Protein AF-O86766-F1 (afdb_monomer)

Organism: Streptomyces coelicolor (strain ATCC BAA-471 / A3(2) / M145) (NCBI:txid100226)

Solvent-accessible surface area (backbone atoms only — not comparable to full-atom values): 41806 Å² total; per-residue (Å²): 135,56,72,67,58,55,52,50,52,51,50,53,52,49,47,52,50,29,45,72,78,37,48,55,58,25,28,70,74,50,45,44,62,56,50,49,52,50,44,68,75,42,40,66,64,46,28,51,77,51,67,50,43,45,73,60,51,73,66,56,49,50,50,21,64,75,66,77,43,76,79,64,71,59,46,49,51,43,80,76,44,79,44,78,53,72,49,23,39,39,36,32,32,35,50,49,93,94,59,57,69,62,59,54,48,75,26,22,68,54,49,18,62,69,68,69,41,62,36,44,43,61,44,75,78,49,95,58,30,36,38,39,29,31,12,69,49,76,50,60,82,67,48,73,84,72,82,81,70,84,88,49,89,66,48,28,73,39,28,39,27,65,59,56,45,78,38,63,53,38,42,86,85,41,40,21,31,37,43,35,17,27,88,82,18,28,45,70,41,43,51,48,34,46,54,60,47,48,60,88,46,89,56,42,30,34,40,34,21,58,71,75,25,72,81,56,50,89,50,43,93,68,37,76,43,74,20,40,38,63,67,53,35,34,56,51,41,52,50,50,56,51,50,42,53,54,44,48,51,50,40,57,71,63,36,71,86,49,100,86,57,59,78,91,73,53,36,76,34,44,82,64,41,56,79,93,72,37,71,73,31,34,41,37,37,31,58,46,50,49,71,50,48,59,61,93,48,76,68,44,44,57,49,23,51,51,40,44,52,40,53,36,49,43,53,74,57,13,60,40,50,33,36,29,42,39,44,20,21,60,57,52,47,70,89,57,32,73,58,49,51,58,37,53,75,46,30,76,31,27,34,28,17,27,39,90,48,67,60,39,31,37,66,59,22,55,93,51,30,65,67,53,22,54,54,20,58,68,44,62,86,91,52,60,28,42,25,37,33,58,47,99,84,45,50,68,48,48,33,19,38,50,92,67,72,96,43,63,99,80,69,51,54,68,60,51,52,53,50,49,53,51,51,52,55,28,47,78,67,74,52,61,50,57,78,68,70,13,56,44,22,43,40,62,48,44,55,55,44,61,73,70,50,94,58,60,65,57,56,44,53,52,52,51,49,43,39,58,74,52,47,37,76,77,50,14,80,41,32,42,62,74,66,43,45,65,58,52,43,51,51,38,50,54,34,69,70,32,91,90,38,52,37,66,54,34,34,50,46,48,48,53,54,43,51,49,41,42,52,35,28,76,71,50,35,26,86,62,45,43,71,73,37,91,91,34,74,81,47,67,59,85,82,75,79,77,77,58,64,52,74,65,55,56,50,37,30,33,67,54,31,60,79,85,53,26,61,59,46,41,45,14,38,61,42,31,38,53,68,37,34,52,51,37,34,30,62,92,30,54,38,79,89,80,33,34,35,42,43,66,33,16,48,43,72,46,97,89,39,66,18,36,29,62,29,75,92,69,47,65,42,67,24,66,42,50,65,85,50,52,64,51,48,61,61,43,43,68,78,41,63,55,46,79,45,76,30,17,40,70,39,86,89,34,66,74,45,74,45,39,24,56,42,57,39,97,82,79,50,61,58,51,66,70,56,44,47,63,74,43,47,46,54,9,33,23,75,47,68,76,43,68,67,58,43,97,86,71,47,61,75,91,58,74,79,72,34,72,66,32,32,28,43,27,27,53,47,54,42,37,60,75,64,52,53,64,64,57,54,21,49,47,58,53,53,95,50,55,64,55,48,48,75,64,44,53,90,62,47,68,83,55,66,65,60,53,51,52,52,50,50,65,71,66,56,71,85,125

Secondary structure (DSSP, 8-state):
--HHHHHHHHHHHHHHHHHHH-HHHHIIIIIHHHHHHHHHHHHHHHHHHTT--BPPPHHHHHHHHHTTPPPPPPBPPEEEEEEE-SSEEEEEEEPPTT--HHHHHHTHHHHHHHHT-SEEEEEEEETTEEEEEEESS-TTTT--PPPPPSPPTTEEEEEEETTSPEEEEETTTS-EEEEE--TTSSHHHHHHHHHHHHTTSS-EEEEE-TTTTTTTGGGGGG-SEEE-SHHHHHHHHHHHHHHHHHHHHHHHHH----TTS-GGGS--STTTS-TTTPPPPEEEEES-THHHH--SSHHHHHHHHHHHHHHHHHHHHHHHHTEEEEEEES--SGGG-HHHHHHHHH--EEEEE--SSHHHHHHHHTTT-HHHHHHHHT--TTSTTEEEEE-TTS-EEEEE-----SS-TT--HHHHHHHHHHHHHHHHTT----TTGGGSBHHHHHHHHHHHS---HHHHHHHHHHIIIIIHHHHTTSBGGG--HHHHHHHHHHHHS-TTS-HHHHHHHHHHHHHHHHHHHHTTS-SS-GGGSTT--PPP---PPP-PPPHHHHHHHHHHS-GGGHHHHHHHHHS---HHHHHT-BGGGEETTTTEEEE--EEEEETTEEEEEPSGGG--EEEE--HHHHTHHHHHHHHS--EEEEEEBSSTTSPEEEEEESS--TTTSS--HHHHIIIIIHHHHHHTTSSPPP-TTS-----STTSTHHHHHHHHHHHHHTT--HHHHHHHHT-SSHHHHHHHHGGGSPP-HHHHHHHHHHHH----

Foldseek 3Di:
DDPVVVVVVVVVVVLVVCCVPPVLVSCVPPVVVVLVVLCVVCVLVLCVVLVQWAADDPVQQVVCVVVVHPGDDTHHFDFPDWDDDSFFIKTKTQGDPPDDQVSVQVSFVSSCVSSVFDGWHWDDPDPRIIIIQTGRDQCQLAPDDDDDDPDDAQWFQQWAFRSRDTDIDRCLVFVEAEEEEAPLQASLQSVVSVLVRCQVHQAAEEEEACVQCPRCVLVVLSHPYYHNHLVSLLVVLVVVVVLLVVLVVLLVVLQPDDPPDPPVQGQQALVSDDPVSRDHAYEYEYAACLRLLDDDDPVSNVSSVSSLVSLLSCLVRVSRSRYGYYYYHLDQACVSDPSSLSSLVSRPKAKYGAHDDLRRLCSRQVVQEPVSSVVNPPHDPVSRQWMWTGDPVSDITIIGGRGDDSDDPVPPVVVSVVVVVVQSVCVVVLNDAPPVLQQQFLQNLLVVCLVPPPDQLQVSVVLVCLCVPQVCVQRRNPGNAPDALVSLQVSLVVQQPDPVHAQVNQLVSSVSSQVSQVVCCVVRSHVDRSCPDPPHDRGDHDDDAQDFDDPLLLVLLLVQFDLLCSLLSLCCQQLVDDNQLLLVQFPVQDDLPVQKGWSAWGWDARPNFIAIEGPPPNDIAITGHDPVSSVSQVVLCVVPPFQWDWAAYSDRPHDIDIGRHSRADPPPRGDDLVCCCFPGNQSSCCSSVNFPQQDPVRGTDDDPSSPSSSSSVNNLLVCQQVPHDLVVNCRSNVPPDSVVSCVRCVVSHDDCPVVVVVVVVVVPPPDD

Sequence (768 aa):
MTWLMVAVVVVVAAAGLLRWRRPAWYWLTFGALVATVRILVRYASVMEACGLTVPPSRWRLALARMTNRPAPESRPPRILRLRPTRTGLVLRLKLQPGQDAFDVAAATDRLRHSFGVYGVTSRELRSGVVEVRMTGYDVLQRVQMPAPAEPRPMRIPVALREDGAVHYRDYRAVPHGLTLGATESGKSVYQRNLVAGLAPHHVALVGIDCKQGVELFPLARRFSALADNPDTALDLLEALVGHMKDVYQLIRAEQRISVAVPDAEIAADIWDLREDLRAVPVVVLVDEVAELALFASKDEEKRRDRIITALVRLAQLGRAAGIYLEICGQRFGSELGKGITMLRAQLTGRTAHRVNDETSADMAFGDLSPDAVLAAIQLPTDTPGIAVTGDSTGGWARIRAPHTTKSFPDRQKRLAELWLIEIASDMSRGRYVDPRAARVTFKGYAVKWLETHGIDPASQVVVEQRLRLHAFRLIGSRPLDSFRPEHIRGLVSALENDPAVSGGYARNIYGDVRAVLSAAVDDGLLPRNPCSAKSVRPPAVEQRRVVPWLPEQVQAVRAALPQRYRPMVDMGAGCGLRQGEIVGLAEDAVDFASGIVRVLRQVKLIRGKAVFAPPKCNKERDVPLPPSVADALPAHMDAFKPVEITLPWRKPDGPKVSARLLFTNTASGLVWRSNFNVQEWKPALAAAGLISEAGADGKYESAREHGMHALRHFYASVLLDAGESIKAVSEYLGHADPGLTLRVYAHLMPSSQERTRSAIDQSLRFSG

InterPro domains:
  IPR002104 Integrase, catalytic domain [PF00589] (560-748)
  IPR002104 Integrase, catalytic domain [PS51898] (544-761)
  IPR002543 FtsK domain [PF01580] (140-333)
  IPR002543 FtsK domain [PS50901] (163-362)
  IPR010998 Integrase/recombinase, N-terminal [G3DSA:1.10.150.130] (436-546)
  IPR011010 DNA breaking-rejoining enzyme, catalytic core [SSF56349] (440-755)
  IPR013762 Integrase-like, catalytic domain superfamily [G3DSA:1.10.443.10] (549-763)
  IPR027417 P-loop containing nucleoside triphosphate hydrolase [G3DSA:3.40.50.300] (132-424)
  IPR027417 P-loop containing nucleoside triphosphate hydrolase [SSF52540] (146-369)
  IPR044068 Core-binding (CB) domain [PS51900] (440-521)
  IPR050206 FtsK/SpoIIIE/SftA cell division and DNA translocation [PTHR22683] (84-686)

Mean predicted aligned error: 17.8 Å

Structure (mmCIF, N/CA/C/O backbone):
data_AF-O86766-F1
#
_entry.id   AF-O86766-F1
#
loop_
_atom_site.group_PDB
_atom_site.id
_atom_site.type_symbol
_atom_site.label_atom_id
_atom_site.label_alt_id
_atom_site.label_comp_id
_atom_site.label_asym_id
_atom_site.label_entity_id
_atom_site.label_seq_id
_atom_site.pdbx_PDB_ins_code
_atom_site.Cartn_x
_atom_site.Cartn_y
_atom_site.Cartn_z
_atom_site.occupancy
_atom_site.B_iso_or_equiv
_atom_site.auth_seq_id
_atom_site.auth_comp_id
_atom_site.auth_asym_id
_atom_site.auth_atom_id
_atom_site.pdbx_PDB_model_num
ATOM 1 N N . MET A 1 1 ? -52.510 -37.406 30.180 1.00 54.97 1 MET A N 1
ATOM 2 C CA . MET A 1 1 ? -51.642 -36.208 30.150 1.00 54.97 1 MET A CA 1
ATOM 3 C C . MET A 1 1 ? -51.764 -35.606 28.757 1.00 54.97 1 MET A C 1
ATOM 5 O O . MET A 1 1 ? -51.400 -36.264 27.794 1.00 54.97 1 MET A O 1
ATOM 9 N N . THR A 1 2 ? -52.452 -34.474 28.622 1.00 81.12 2 THR A N 1
ATOM 10 C CA . THR A 1 2 ? -52.885 -33.919 27.326 1.00 81.12 2 THR A CA 1
ATOM 11 C C . THR A 1 2 ? -51.692 -33.445 26.489 1.00 81.12 2 THR A C 1
ATOM 13 O O . THR A 1 2 ? -50.685 -33.006 27.042 1.00 81.12 2 THR A O 1
ATOM 16 N N . TRP A 1 3 ? -51.802 -33.486 25.155 1.00 79.44 3 TRP A N 1
ATOM 17 C CA . TRP A 1 3 ? -50.792 -32.964 24.214 1.00 79.44 3 TRP A CA 1
ATOM 18 C C . TRP A 1 3 ? -50.313 -31.543 24.561 1.00 79.44 3 TRP A C 1
ATOM 20 O O . TRP A 1 3 ? -49.147 -31.208 24.370 1.00 79.44 3 TRP A O 1
ATOM 30 N N . LEU A 1 4 ? -51.196 -30.740 25.161 1.00 82.56 4 LEU A N 1
ATOM 31 C CA . LEU A 1 4 ? -50.900 -29.405 25.674 1.00 82.56 4 LEU A CA 1
ATOM 32 C C . LEU A 1 4 ? -49.854 -29.416 26.805 1.00 82.56 4 LEU A C 1
ATOM 34 O O . LEU A 1 4 ? -48.941 -28.599 26.812 1.00 82.56 4 LEU A O 1
ATOM 38 N N . MET A 1 5 ? -49.949 -30.366 27.739 1.00 85.06 5 MET A N 1
ATOM 39 C CA . MET A 1 5 ? -49.006 -30.508 28.853 1.00 85.06 5 MET A CA 1
ATOM 40 C C . MET A 1 5 ? -47.617 -30.926 28.356 1.00 85.06 5 MET A C 1
ATOM 42 O O . MET A 1 5 ? -46.612 -30.383 28.807 1.00 85.06 5 MET A O 1
ATOM 46 N N . VAL A 1 6 ? -47.563 -31.836 27.377 1.00 85.88 6 VAL A N 1
ATOM 47 C CA . VAL A 1 6 ? -46.305 -32.254 26.736 1.00 85.88 6 VAL A CA 1
ATOM 48 C C . VAL A 1 6 ? -45.663 -31.078 25.995 1.00 85.88 6 VAL A C 1
ATOM 50 O O . VAL A 1 6 ? -44.475 -30.821 26.175 1.00 85.88 6 VAL A O 1
ATOM 53 N N . ALA A 1 7 ? -46.445 -30.305 25.234 1.00 84.69 7 ALA A N 1
ATOM 54 C CA . ALA A 1 7 ? -45.956 -29.112 24.544 1.00 84.69 7 ALA A CA 1
ATOM 55 C C . ALA A 1 7 ? -45.400 -28.058 25.519 1.00 84.69 7 ALA A C 1
ATOM 57 O O . ALA A 1 7 ? -44.323 -27.511 25.283 1.00 84.69 7 ALA A O 1
ATOM 58 N N . VAL A 1 8 ? -46.081 -27.814 26.645 1.00 88.19 8 VAL A N 1
ATOM 59 C CA . VAL A 1 8 ? -45.606 -26.892 27.691 1.00 88.19 8 VAL A CA 1
ATOM 60 C C . VAL A 1 8 ? -44.287 -27.375 28.295 1.00 88.19 8 VAL A C 1
ATOM 62 O O . VAL A 1 8 ? -43.356 -26.582 28.415 1.00 88.19 8 VAL A O 1
ATOM 65 N N . VAL A 1 9 ? -44.162 -28.666 28.618 1.00 89.88 9 VAL A N 1
ATOM 66 C CA . VAL A 1 9 ? -42.913 -29.234 29.153 1.00 89.88 9 VAL A CA 1
ATOM 67 C C . VAL A 1 9 ? -41.766 -29.090 28.151 1.00 89.88 9 VAL A C 1
ATOM 69 O O . VAL A 1 9 ? -40.676 -28.672 28.538 1.00 89.88 9 VAL A O 1
ATOM 72 N N . VAL A 1 10 ? -42.006 -29.353 26.862 1.00 88.88 10 VAL A N 1
ATOM 73 C CA . VAL A 1 10 ? -40.995 -29.186 25.805 1.00 88.88 10 VAL A CA 1
ATOM 74 C C . VAL A 1 10 ? -40.568 -27.724 25.670 1.00 88.88 10 VAL A C 1
ATOM 76 O O . VAL A 1 10 ? -39.372 -27.452 25.598 1.00 88.88 10 VAL A O 1
ATOM 79 N N . VAL A 1 11 ? -41.506 -26.771 25.691 1.00 88.62 11 VAL A N 1
ATOM 80 C CA . VAL A 1 11 ? -41.188 -25.333 25.627 1.00 88.62 11 VAL A CA 1
ATOM 81 C C . VAL A 1 11 ? -40.399 -24.885 26.857 1.00 88.62 11 VAL A C 1
ATOM 83 O O . VAL A 1 11 ? -39.414 -24.165 26.710 1.00 88.62 11 VAL A O 1
ATOM 86 N N . VAL A 1 12 ? -40.772 -25.330 28.061 1.00 88.56 12 VAL A N 1
ATOM 87 C CA . VAL A 1 12 ? -40.053 -25.000 29.303 1.00 88.56 12 VAL A CA 1
ATOM 88 C C . VAL A 1 12 ? -38.646 -25.604 29.299 1.00 88.56 12 VAL A C 1
ATOM 90 O O . VAL A 1 12 ? -37.682 -24.906 29.620 1.00 88.56 12 VAL A O 1
ATOM 93 N N . ALA A 1 13 ? -38.499 -26.862 28.875 1.00 87.31 13 ALA A N 1
ATOM 94 C CA . ALA A 1 13 ? -37.202 -27.518 28.740 1.00 87.31 13 ALA A CA 1
ATOM 95 C C . ALA A 1 13 ? -36.323 -26.822 27.687 1.00 87.31 13 ALA A C 1
ATOM 97 O O . ALA A 1 13 ? -35.151 -26.539 27.946 1.00 87.31 13 ALA A O 1
ATOM 98 N N . ALA A 1 14 ? -36.892 -26.471 26.529 1.00 87.00 14 ALA A N 1
ATOM 99 C CA . ALA A 1 14 ? -36.204 -25.723 25.482 1.00 87.00 14 ALA A CA 1
ATOM 100 C C . ALA A 1 14 ? -35.779 -24.332 25.971 1.00 87.00 14 ALA A C 1
ATOM 102 O O . ALA A 1 14 ? -34.632 -23.939 25.761 1.00 87.00 14 ALA A O 1
ATOM 103 N N . ALA A 1 15 ? -36.655 -23.608 26.674 1.00 87.31 15 ALA A N 1
ATOM 104 C CA . ALA A 1 15 ? -36.352 -22.308 27.265 1.00 87.31 15 ALA A CA 1
ATOM 105 C C . ALA A 1 15 ? -35.236 -22.406 28.320 1.00 87.31 15 ALA A C 1
ATOM 107 O O . ALA A 1 15 ? -34.328 -21.574 28.321 1.00 87.31 15 ALA A O 1
ATOM 108 N N . GLY A 1 16 ? -35.245 -23.442 29.166 1.00 86.62 16 GLY A N 1
ATOM 109 C CA . GLY A 1 16 ? -34.175 -23.723 30.127 1.00 86.62 16 GLY A CA 1
ATOM 110 C C . GLY A 1 16 ? -32.833 -24.013 29.449 1.00 86.62 16 GLY A C 1
ATOM 111 O O . GLY A 1 16 ? -31.812 -23.418 29.801 1.00 86.62 16 GLY A O 1
ATOM 112 N N . LEU A 1 17 ? -32.838 -24.851 28.408 1.00 88.00 17 LEU A N 1
ATOM 113 C CA . LEU A 1 17 ? -31.644 -25.166 27.621 1.00 88.00 17 LEU A CA 1
ATOM 114 C C . LEU A 1 17 ? -31.097 -23.930 26.883 1.00 88.00 17 LEU A C 1
ATOM 116 O O . LEU A 1 17 ? -29.886 -23.687 26.885 1.00 88.00 17 LEU A O 1
ATOM 120 N N . LEU A 1 18 ? -31.981 -23.122 26.288 1.00 86.94 18 LEU A N 1
ATOM 121 C CA . LEU A 1 18 ? -31.652 -21.842 25.653 1.00 86.94 18 LEU A CA 1
ATOM 122 C C . LEU A 1 18 ? -31.049 -20.868 26.665 1.00 86.94 18 LEU A C 1
ATOM 124 O O . LEU A 1 18 ? -30.029 -20.250 26.367 1.00 86.94 18 LEU A O 1
ATOM 128 N N . ARG A 1 19 ? -31.619 -20.766 27.870 1.00 86.06 19 ARG A N 1
ATOM 129 C CA . ARG A 1 19 ? -31.110 -19.893 28.935 1.00 86.06 19 ARG A CA 1
ATOM 130 C C . ARG A 1 19 ? -29.691 -20.268 29.352 1.00 86.06 19 ARG A C 1
ATOM 132 O O . ARG A 1 19 ? -28.886 -19.372 29.579 1.00 86.06 19 ARG A O 1
ATOM 139 N N . TRP A 1 20 ? -29.373 -21.562 29.403 1.00 82.19 20 TRP A N 1
ATOM 140 C CA . TRP A 1 20 ? -28.043 -22.045 29.778 1.00 82.19 20 TRP A CA 1
ATOM 141 C C . TRP A 1 20 ? -27.010 -21.919 28.647 1.00 82.19 20 TRP A C 1
ATOM 143 O O . TRP A 1 20 ? -25.905 -21.429 28.867 1.00 82.19 20 TRP A O 1
ATOM 153 N N . ARG A 1 21 ? -27.347 -22.322 27.411 1.00 85.12 21 ARG A N 1
ATOM 154 C CA . ARG A 1 21 ? -26.377 -22.344 26.294 1.00 85.12 21 ARG A CA 1
ATOM 155 C C . ARG A 1 21 ? -26.301 -21.048 25.487 1.00 85.12 21 ARG A C 1
ATOM 157 O O . ARG A 1 21 ? -25.241 -20.735 24.934 1.00 85.12 21 ARG A O 1
ATOM 164 N N . ARG A 1 22 ? -27.414 -20.324 25.348 1.00 85.94 22 ARG A N 1
ATOM 165 C CA . ARG A 1 22 ? -27.566 -19.136 24.488 1.00 85.94 22 ARG A CA 1
ATOM 166 C C . ARG A 1 22 ? -28.442 -18.063 25.178 1.00 85.94 22 ARG A C 1
ATOM 168 O O . ARG A 1 22 ? -29.536 -17.773 24.690 1.00 85.94 22 ARG A O 1
ATOM 175 N N . PRO A 1 23 ? -27.954 -17.409 26.253 1.00 85.69 23 PRO A N 1
ATOM 176 C CA . PRO A 1 23 ? -28.742 -16.468 27.062 1.00 85.69 23 PRO A CA 1
ATOM 177 C C . PRO A 1 23 ? -29.405 -15.339 26.258 1.00 85.69 23 PRO A C 1
ATOM 179 O O . PRO A 1 23 ? -30.562 -15.008 26.495 1.00 85.69 23 PRO A O 1
ATOM 182 N N . ALA A 1 24 ? -28.710 -14.808 25.245 1.00 85.62 24 ALA A N 1
ATOM 183 C CA . ALA A 1 24 ? -29.240 -13.781 24.343 1.00 85.62 24 ALA A CA 1
ATOM 184 C C . ALA A 1 24 ? -30.475 -14.250 23.549 1.00 85.62 24 ALA A C 1
ATOM 186 O O . ALA A 1 24 ? -31.426 -13.497 23.357 1.00 85.62 24 ALA A O 1
ATOM 187 N N . TRP A 1 25 ? -30.477 -15.510 23.103 1.00 87.31 25 TRP A N 1
ATOM 188 C CA . TRP A 1 25 ? -31.595 -16.088 22.354 1.00 87.31 25 TRP A CA 1
ATOM 189 C C . TRP A 1 25 ? -32.782 -16.348 23.272 1.00 87.31 25 TRP A C 1
ATOM 191 O O . TRP A 1 25 ? -33.904 -16.002 22.915 1.00 87.31 25 TRP A O 1
ATOM 201 N N . TYR A 1 26 ? -32.537 -16.874 24.476 1.00 90.38 26 TYR A N 1
ATOM 202 C CA . TYR A 1 26 ? -33.560 -16.974 25.521 1.00 90.38 26 TYR A CA 1
ATOM 203 C C . TYR A 1 26 ? -34.174 -15.608 25.846 1.00 90.38 26 TYR A C 1
ATOM 205 O O . TYR A 1 26 ? -35.392 -15.479 25.962 1.00 90.38 26 TYR A O 1
ATOM 213 N N . TRP A 1 27 ? -33.341 -14.573 25.969 1.00 90.56 27 TRP A N 1
ATOM 214 C CA . TRP A 1 27 ? -33.809 -13.225 26.262 1.00 90.56 27 TRP A CA 1
ATOM 215 C C . TRP A 1 27 ? -34.742 -12.695 25.172 1.00 90.56 27 TRP A C 1
ATOM 217 O O . TRP A 1 27 ? -35.830 -12.224 25.482 1.00 90.56 27 TRP A O 1
ATOM 227 N N . LEU A 1 28 ? -34.361 -12.826 23.901 1.00 88.25 28 LEU A N 1
ATOM 228 C CA . LEU A 1 28 ? -35.178 -12.359 22.778 1.00 88.25 28 LEU A CA 1
ATOM 229 C C . LEU A 1 28 ? -36.479 -13.148 22.588 1.00 88.25 28 LEU A C 1
ATOM 231 O O . LEU A 1 28 ? -37.459 -12.579 22.119 1.00 88.25 28 LEU A O 1
ATOM 235 N N . THR A 1 29 ? -36.486 -14.435 22.934 1.00 88.69 29 THR A N 1
ATOM 236 C CA . THR A 1 29 ? -37.640 -15.326 22.723 1.00 88.69 29 THR A CA 1
ATOM 237 C C . THR A 1 29 ? -38.626 -15.313 23.889 1.00 88.69 29 THR A C 1
ATOM 239 O O . THR A 1 29 ? -39.831 -15.291 23.663 1.00 88.69 29 THR A O 1
ATOM 242 N N . PHE A 1 30 ? -38.134 -15.279 25.130 1.00 89.75 30 PHE A N 1
ATOM 243 C CA . PHE A 1 30 ? -38.965 -15.373 26.335 1.00 89.75 30 PHE A CA 1
ATOM 244 C C . PHE A 1 30 ? -38.662 -14.262 27.348 1.00 89.75 30 PHE A C 1
ATOM 246 O O . PHE A 1 30 ? -39.574 -13.628 27.881 1.00 89.75 30 PHE A O 1
ATOM 253 N N . GLY A 1 31 ? -37.378 -14.011 27.624 1.00 89.56 31 GLY A N 1
ATOM 254 C CA . GLY A 1 31 ? -36.950 -13.178 28.751 1.00 89.56 31 GLY A CA 1
ATOM 255 C C . GLY A 1 31 ? -37.434 -11.728 28.689 1.00 89.56 31 GLY A C 1
ATOM 256 O O . GLY A 1 31 ? -37.945 -11.219 29.683 1.00 89.56 31 GLY A O 1
ATOM 257 N N . ALA A 1 32 ? -37.339 -11.081 27.527 1.00 91.94 32 ALA A N 1
ATOM 258 C CA . ALA A 1 32 ? -37.727 -9.687 27.338 1.00 91.94 32 ALA A CA 1
ATOM 259 C C . ALA A 1 32 ? -39.231 -9.470 27.557 1.00 91.94 32 ALA A C 1
ATOM 261 O O . ALA A 1 32 ? -39.619 -8.491 28.197 1.00 91.94 32 ALA A O 1
ATOM 262 N N . LEU A 1 33 ? -40.072 -10.393 27.074 1.00 92.31 33 LEU A N 1
ATOM 263 C CA . LEU A 1 33 ? -41.522 -10.339 27.267 1.00 92.31 33 LEU A CA 1
ATOM 264 C C . LEU A 1 33 ? -41.874 -10.504 28.749 1.00 92.31 33 LEU A C 1
ATOM 266 O O . LEU A 1 33 ? -42.562 -9.658 29.319 1.00 92.31 33 LEU A O 1
ATOM 270 N N . VAL A 1 34 ? -41.337 -11.547 29.391 1.00 91.12 34 VAL A N 1
ATOM 271 C CA . VAL A 1 34 ? -41.574 -11.832 30.815 1.00 91.12 34 VAL A CA 1
ATOM 272 C C . VAL A 1 34 ? -41.110 -10.673 31.697 1.00 91.12 34 VAL A C 1
ATOM 274 O O . VAL A 1 34 ? -41.832 -10.259 32.603 1.00 91.12 34 VAL A O 1
ATOM 277 N N . ALA A 1 35 ? -39.923 -10.123 31.436 1.00 92.19 35 ALA A N 1
ATOM 278 C CA . ALA A 1 35 ? -39.390 -8.997 32.193 1.00 92.19 35 ALA A CA 1
ATOM 279 C C . ALA A 1 35 ? -40.211 -7.717 31.974 1.00 92.19 35 ALA A C 1
ATOM 281 O O . ALA A 1 35 ? -40.493 -7.013 32.939 1.00 92.19 35 ALA A O 1
ATOM 282 N N . THR A 1 36 ? -40.661 -7.448 30.744 1.00 93.69 36 THR A N 1
ATOM 283 C CA . THR A 1 36 ? -41.520 -6.292 30.433 1.00 93.69 36 THR A CA 1
ATOM 284 C C . THR A 1 36 ? -42.837 -6.363 31.196 1.00 93.69 36 THR A C 1
ATOM 286 O O . THR A 1 36 ? -43.194 -5.408 31.883 1.00 93.69 36 THR A O 1
ATOM 289 N N . VAL A 1 37 ? -43.532 -7.504 31.131 1.00 93.06 37 VAL A N 1
ATOM 290 C CA . VAL A 1 37 ? -44.790 -7.712 31.862 1.00 93.06 37 VAL A CA 1
ATOM 291 C C . VAL A 1 37 ? -44.558 -7.565 33.364 1.00 93.06 37 VAL A C 1
ATOM 293 O O . VAL A 1 37 ? -45.289 -6.838 34.030 1.00 93.06 37 VAL A O 1
ATOM 296 N N . ARG A 1 38 ? -43.498 -8.181 33.900 1.00 93.69 38 ARG A N 1
ATOM 297 C CA . ARG A 1 38 ? -43.159 -8.087 35.325 1.00 93.69 38 ARG A CA 1
ATOM 298 C C . ARG A 1 38 ? -42.912 -6.648 35.771 1.00 93.69 38 ARG A C 1
ATOM 300 O O . ARG A 1 38 ? -43.419 -6.259 36.818 1.00 93.69 38 ARG A O 1
ATOM 307 N N . ILE A 1 39 ? -42.149 -5.875 34.997 1.00 92.56 39 ILE A N 1
ATOM 308 C CA . ILE A 1 39 ? -41.860 -4.471 35.305 1.00 92.56 39 ILE A CA 1
ATOM 309 C C . ILE A 1 39 ? -43.143 -3.654 35.275 1.00 92.56 39 ILE A C 1
ATOM 311 O O . ILE A 1 39 ? -43.385 -2.927 36.224 1.00 92.56 39 ILE A O 1
ATOM 315 N N . LEU A 1 40 ? -43.981 -3.798 34.245 1.00 93.00 40 LEU A N 1
ATOM 316 C CA . LEU A 1 40 ? -45.228 -3.036 34.135 1.00 93.00 40 LEU A CA 1
ATOM 317 C C . LEU A 1 40 ? -46.209 -3.359 35.270 1.00 93.00 40 LEU A C 1
ATOM 319 O O . LEU A 1 40 ? -46.788 -2.442 35.843 1.00 93.00 40 LEU A O 1
ATOM 323 N N . VAL A 1 41 ? -46.350 -4.637 35.633 1.00 93.31 41 VAL A N 1
ATOM 324 C CA . VAL A 1 41 ? -47.253 -5.080 36.708 1.00 93.31 41 VAL A CA 1
ATOM 325 C C . VAL A 1 41 ? -46.752 -4.644 38.087 1.00 93.31 41 VAL A C 1
ATOM 327 O O . VAL A 1 41 ? -47.546 -4.227 38.921 1.00 93.31 41 VAL A O 1
ATOM 330 N N . ARG A 1 42 ? -45.440 -4.722 38.342 1.00 93.19 42 ARG A N 1
ATOM 331 C CA . ARG A 1 42 ? -44.846 -4.423 39.659 1.00 93.19 42 ARG A CA 1
ATOM 332 C C . ARG A 1 42 ? -44.302 -3.000 39.782 1.00 93.19 42 ARG A C 1
ATOM 334 O O . ARG A 1 42 ? -43.648 -2.688 40.771 1.00 93.19 42 ARG A O 1
ATOM 341 N N . TYR A 1 43 ? -44.518 -2.142 38.787 1.00 94.06 43 TYR A N 1
ATOM 342 C CA . TYR A 1 43 ? -43.825 -0.857 38.697 1.00 94.06 43 TYR A CA 1
ATOM 343 C C . TYR A 1 43 ? -44.054 0.023 39.930 1.00 94.06 43 TYR A C 1
ATOM 345 O O . TYR A 1 43 ? -43.092 0.441 40.567 1.00 94.06 43 TYR A O 1
ATOM 353 N N . ALA A 1 44 ? -45.318 0.270 40.287 1.00 90.44 44 ALA A N 1
ATOM 354 C CA . ALA A 1 44 ? -45.669 1.149 41.401 1.00 90.44 44 ALA A CA 1
ATOM 355 C C . ALA A 1 44 ? -45.120 0.623 42.737 1.00 90.44 44 ALA A C 1
ATOM 357 O O . ALA A 1 44 ? -44.420 1.355 43.433 1.00 90.44 44 ALA A O 1
ATOM 358 N N . SER A 1 45 ? -45.331 -0.666 43.028 1.00 92.00 45 SER A N 1
ATOM 359 C CA . SER A 1 45 ? -44.852 -1.301 44.261 1.00 92.00 45 SER A CA 1
ATOM 360 C C . SER A 1 45 ? -43.325 -1.329 44.362 1.00 92.00 45 SER A C 1
ATOM 362 O O . SER A 1 45 ? -42.774 -1.160 45.443 1.00 92.00 45 SER A O 1
ATOM 364 N N . VAL A 1 46 ? -42.615 -1.539 43.245 1.00 93.19 46 VAL A N 1
ATOM 365 C CA . VAL A 1 46 ? -41.142 -1.539 43.237 1.00 93.19 46 VAL A CA 1
ATOM 366 C C . VAL A 1 46 ? -40.597 -0.131 43.443 1.00 93.19 46 VAL A C 1
ATOM 368 O O . VAL A 1 46 ? -39.640 0.040 44.193 1.00 93.19 46 VAL A O 1
ATOM 371 N N . MET A 1 47 ? -41.204 0.878 42.811 1.00 93.81 47 MET A N 1
ATOM 372 C CA . MET A 1 47 ? -40.810 2.272 43.017 1.00 93.81 47 MET A CA 1
ATOM 373 C C . MET A 1 47 ? -41.022 2.691 44.474 1.00 93.81 47 MET A C 1
ATOM 375 O O . MET A 1 47 ? -40.137 3.318 45.044 1.00 93.81 47 MET A O 1
ATOM 379 N N . GLU A 1 48 ? -42.131 2.290 45.096 1.00 91.00 48 GLU A N 1
ATOM 380 C CA . GLU A 1 48 ? -42.393 2.536 46.519 1.00 91.00 48 GLU A CA 1
ATOM 381 C C . GLU A 1 48 ? -41.363 1.836 47.419 1.00 91.00 48 GLU A C 1
ATOM 383 O O . GLU A 1 48 ? -40.711 2.493 48.228 1.00 91.00 48 GLU A O 1
ATOM 388 N N . ALA A 1 49 ? -41.115 0.538 47.205 1.00 90.19 49 ALA A N 1
ATOM 389 C CA . ALA A 1 49 ? -40.123 -0.230 47.964 1.00 90.19 49 ALA A CA 1
ATOM 390 C C . ALA A 1 49 ? -38.689 0.313 47.817 1.00 90.19 49 ALA A C 1
ATOM 392 O O . ALA A 1 49 ? -37.856 0.156 48.708 1.00 90.19 49 ALA A O 1
ATOM 393 N N . CYS A 1 50 ? -38.388 0.958 46.688 1.00 90.25 50 CYS A N 1
ATOM 394 C CA . CYS A 1 50 ? -37.090 1.573 46.430 1.00 90.25 50 CYS A CA 1
ATOM 395 C C . CYS A 1 50 ? -36.977 3.014 46.960 1.00 90.25 50 CYS A C 1
ATOM 397 O O . CYS A 1 50 ? -35.892 3.593 46.846 1.00 90.25 50 CYS A O 1
ATOM 399 N N . GLY A 1 51 ? -38.051 3.576 47.533 1.00 89.81 51 GLY A N 1
ATOM 400 C CA . GLY A 1 51 ? -38.114 4.959 48.017 1.00 89.81 51 GLY A CA 1
ATOM 401 C C . GLY A 1 51 ? -38.239 6.001 46.902 1.00 89.81 51 GLY A C 1
ATOM 402 O O . GLY A 1 51 ? -37.951 7.172 47.109 1.00 89.81 51 GLY A O 1
ATOM 403 N N . LEU A 1 52 ? -38.660 5.589 45.707 1.00 91.75 52 LEU A N 1
ATOM 404 C CA . LEU A 1 52 ? -38.732 6.417 44.504 1.00 91.75 52 LEU A CA 1
ATOM 405 C C . LEU A 1 52 ? -40.155 6.914 44.237 1.00 91.75 52 LEU A C 1
ATOM 407 O O . LEU A 1 52 ? -40.561 7.019 43.084 1.00 91.75 52 LEU A O 1
ATOM 411 N N . THR A 1 53 ? -40.944 7.227 45.261 1.00 91.69 53 THR A N 1
ATOM 412 C CA . THR A 1 53 ? -42.303 7.774 45.096 1.00 91.69 53 THR A CA 1
ATOM 413 C C . THR A 1 53 ? -42.461 9.090 45.834 1.00 91.69 53 THR A C 1
ATOM 415 O O . THR A 1 53 ? -41.949 9.242 46.937 1.00 91.69 53 THR A O 1
ATOM 418 N N . VAL A 1 54 ? -43.226 10.021 45.264 1.00 88.25 54 VAL A N 1
ATOM 419 C CA . VAL A 1 54 ? -43.543 11.296 45.921 1.00 88.25 54 VAL A CA 1
ATOM 420 C C . VAL A 1 54 ? -44.886 11.185 46.643 1.00 88.25 54 VAL A C 1
ATOM 422 O O . VAL A 1 54 ? -45.873 10.796 46.002 1.00 88.25 54 VAL A O 1
ATOM 425 N N . PRO A 1 55 ? -44.965 11.537 47.940 1.00 84.00 55 PRO A N 1
ATOM 426 C CA . PRO A 1 55 ? -46.224 11.523 48.672 1.00 84.00 55 PRO A CA 1
ATOM 427 C C . PRO A 1 55 ? -47.237 12.513 48.066 1.00 84.00 55 PRO A C 1
ATOM 429 O O . PRO A 1 55 ? -46.863 13.499 47.420 1.00 84.00 55 PRO A O 1
ATOM 432 N N . PRO A 1 56 ? -48.547 12.282 48.247 1.00 81.88 56 PRO A N 1
ATOM 433 C CA . PRO A 1 56 ? -49.575 13.188 47.748 1.00 81.88 56 PRO A CA 1
ATOM 434 C C . PRO A 1 56 ? -49.437 14.594 48.357 1.00 81.88 56 PRO A C 1
ATOM 436 O O . PRO A 1 56 ? -49.177 14.758 49.548 1.00 81.88 56 PRO A O 1
ATOM 439 N N . SER A 1 57 ? -49.663 15.633 47.546 1.00 82.19 57 SER A N 1
ATOM 440 C CA . SER A 1 57 ? -49.626 17.018 48.028 1.00 82.19 57 SER A CA 1
ATOM 441 C C . SER A 1 57 ? -50.725 17.292 49.063 1.00 82.19 57 SER A C 1
ATOM 443 O O . SER A 1 57 ? -51.814 16.712 49.001 1.00 82.19 57 SER A O 1
ATOM 445 N N . ARG A 1 58 ? -50.473 18.240 49.981 1.00 83.19 58 ARG A N 1
ATOM 446 C CA . ARG A 1 58 ? -51.427 18.639 51.038 1.00 83.19 58 ARG A CA 1
ATOM 447 C C . ARG A 1 58 ? -52.812 18.989 50.483 1.00 83.19 58 ARG A C 1
ATOM 449 O O . ARG A 1 58 ? -53.817 18.599 51.065 1.00 83.19 58 ARG A O 1
ATOM 456 N N . TRP A 1 59 ? -52.865 19.638 49.319 1.00 81.31 59 TRP A N 1
ATOM 457 C CA . TRP A 1 59 ? -54.114 19.963 48.626 1.00 81.31 59 TRP A CA 1
ATOM 458 C C . TRP A 1 59 ? -54.903 18.723 48.184 1.00 81.31 59 TRP A C 1
ATOM 460 O O . TRP A 1 59 ? -56.112 18.656 48.378 1.00 81.31 59 TRP A O 1
ATOM 470 N N . ARG A 1 60 ? -54.232 17.701 47.633 1.00 81.31 60 ARG A N 1
ATOM 471 C CA . ARG A 1 60 ? -54.898 16.451 47.224 1.00 81.31 60 ARG A CA 1
ATOM 472 C C . ARG A 1 60 ? -55.408 15.656 48.422 1.00 81.31 60 ARG A C 1
ATOM 474 O O . ARG A 1 60 ? -56.475 15.058 48.328 1.00 81.31 60 ARG A O 1
ATOM 481 N N . LEU A 1 61 ? -54.670 15.668 49.532 1.00 84.50 61 LEU A N 1
ATOM 482 C CA . LEU A 1 61 ? -55.117 15.074 50.794 1.00 84.50 61 LEU A CA 1
ATOM 483 C C . LEU A 1 61 ? -56.335 15.818 51.364 1.00 84.50 61 LEU A C 1
ATOM 485 O O . LEU A 1 61 ? -57.289 15.174 51.792 1.00 84.50 61 LEU A O 1
ATOM 489 N N . ALA A 1 62 ? -56.337 17.154 51.320 1.00 81.50 62 ALA A N 1
ATOM 490 C CA . ALA A 1 62 ? -57.472 17.973 51.746 1.00 81.50 62 ALA A CA 1
ATOM 491 C C . ALA A 1 62 ? -58.718 17.723 50.880 1.00 81.50 62 ALA A C 1
ATOM 493 O O . ALA A 1 62 ? -59.794 17.478 51.414 1.00 81.50 62 ALA A O 1
ATOM 494 N N . LEU A 1 63 ? -58.564 17.677 49.553 1.00 83.31 63 LEU A N 1
ATOM 495 C CA . LEU A 1 63 ? -59.659 17.384 48.627 1.00 83.31 63 LEU A CA 1
ATOM 496 C C . LEU A 1 63 ? -60.241 15.978 48.837 1.00 83.31 63 LEU A C 1
ATOM 498 O O . LEU A 1 63 ? -61.456 15.804 48.793 1.00 83.31 63 LEU A O 1
ATOM 502 N N . ALA A 1 64 ? -59.396 14.973 49.087 1.00 82.69 64 ALA A N 1
ATOM 503 C CA . ALA A 1 64 ? -59.853 13.616 49.387 1.00 82.69 64 ALA A CA 1
ATOM 504 C C . ALA A 1 64 ? -60.664 13.565 50.692 1.00 82.69 64 ALA A C 1
ATOM 506 O O . ALA A 1 64 ? -61.737 12.967 50.712 1.00 82.69 64 ALA A O 1
ATOM 507 N N . ARG A 1 65 ? -60.217 14.283 51.735 1.00 84.50 65 ARG A N 1
ATOM 508 C CA . ARG A 1 65 ? -60.975 14.447 52.988 1.00 84.50 65 ARG A CA 1
ATOM 509 C C . ARG A 1 65 ? -62.310 15.166 52.768 1.00 84.50 65 ARG A C 1
ATOM 511 O O . ARG A 1 65 ? -63.319 14.714 53.288 1.00 84.50 65 ARG A O 1
ATOM 518 N N . MET A 1 66 ? -62.336 16.235 51.967 1.00 84.56 66 MET A N 1
ATOM 519 C CA . MET A 1 66 ? -63.564 16.992 51.670 1.00 84.56 66 MET A CA 1
ATOM 520 C C . MET A 1 66 ? -64.566 16.215 50.802 1.00 84.56 66 MET A C 1
ATOM 522 O O . MET A 1 66 ? -65.762 16.454 50.894 1.00 84.56 66 MET A O 1
ATOM 526 N N . THR A 1 67 ? -64.096 15.287 49.963 1.00 84.69 67 THR A N 1
ATOM 527 C CA . THR A 1 67 ? -64.943 14.484 49.057 1.00 84.69 67 THR A CA 1
ATOM 528 C C . THR A 1 67 ? -65.231 13.072 49.576 1.00 84.69 67 THR A C 1
ATOM 530 O O . THR A 1 67 ? -65.801 12.264 48.846 1.00 84.69 67 THR A O 1
ATOM 533 N N . ASN A 1 68 ? -64.834 12.771 50.819 1.00 81.94 68 ASN A N 1
ATOM 534 C CA . ASN A 1 68 ? -64.930 11.455 51.460 1.00 81.94 68 ASN A CA 1
ATOM 535 C C . ASN A 1 68 ? -64.367 10.306 50.593 1.00 81.94 68 ASN A C 1
ATOM 537 O O . ASN A 1 68 ? -64.904 9.199 50.549 1.00 81.94 68 ASN A O 1
ATOM 541 N N . ARG A 1 69 ? -63.286 10.593 49.855 1.00 81.38 69 ARG A N 1
ATOM 542 C CA . ARG A 1 69 ? -62.575 9.638 48.993 1.00 81.38 69 ARG A CA 1
ATOM 543 C C . ARG A 1 69 ? -61.335 9.090 49.711 1.00 81.38 69 ARG A C 1
ATOM 545 O O . ARG A 1 69 ? -60.746 9.805 50.524 1.00 81.38 69 ARG A O 1
ATOM 552 N N . PRO A 1 70 ? -60.893 7.857 49.395 1.00 81.19 70 PRO A N 1
ATOM 553 C CA . PRO A 1 70 ? -59.679 7.286 49.973 1.00 81.19 70 PRO A CA 1
ATOM 554 C C . PRO A 1 70 ? -58.446 8.159 49.696 1.00 81.19 70 PRO A C 1
ATOM 556 O O . PRO A 1 70 ? -58.383 8.880 48.693 1.00 81.19 70 PRO A O 1
ATOM 559 N N . ALA A 1 71 ? -57.468 8.100 50.607 1.00 77.31 71 ALA A N 1
ATOM 560 C CA . ALA A 1 71 ? -56.249 8.895 50.511 1.00 77.31 71 ALA A CA 1
ATOM 561 C C . ALA A 1 71 ? -55.528 8.616 49.175 1.00 77.31 71 ALA A C 1
ATOM 563 O O . ALA A 1 71 ? -55.316 7.455 48.825 1.00 77.31 71 ALA A O 1
ATOM 564 N N . PRO A 1 72 ? -55.164 9.657 48.407 1.00 78.81 72 PRO A N 1
ATOM 565 C CA . PRO A 1 72 ? -54.532 9.471 47.112 1.00 78.81 72 PRO A CA 1
ATOM 566 C C . PRO A 1 72 ? -53.150 8.834 47.263 1.00 78.81 72 PRO A C 1
ATOM 568 O O . PRO A 1 72 ? -52.339 9.308 48.051 1.00 78.81 72 PRO A O 1
ATOM 571 N N . GLU A 1 73 ? -52.870 7.819 46.451 1.00 79.75 73 GLU A N 1
ATOM 572 C CA . GLU A 1 73 ? -51.593 7.100 46.467 1.00 79.75 73 GLU A CA 1
ATOM 573 C C . GLU A 1 73 ? -50.392 7.996 46.112 1.00 79.75 73 GLU A C 1
ATOM 575 O O . GLU A 1 73 ? -50.504 8.987 45.363 1.00 79.75 73 GLU A O 1
ATOM 580 N N . SER A 1 74 ? -49.228 7.611 46.645 1.00 84.81 74 SER A N 1
ATOM 581 C CA . SER A 1 74 ? -47.922 8.168 46.292 1.00 84.81 74 SER A CA 1
ATOM 582 C C . SER A 1 74 ? -47.637 7.965 44.803 1.00 84.81 74 SER A C 1
ATOM 584 O O . SER A 1 74 ? -47.985 6.946 44.209 1.00 84.81 74 SER A O 1
ATOM 586 N N . ARG A 1 75 ? -47.016 8.957 44.159 1.00 88.19 75 ARG A N 1
ATOM 587 C CA . ARG A 1 75 ? -46.785 8.937 42.709 1.00 88.19 75 ARG A CA 1
ATOM 588 C C . ARG A 1 75 ? -45.371 8.462 42.381 1.00 88.19 75 ARG A C 1
ATOM 590 O O . ARG A 1 75 ? -44.423 9.152 42.760 1.00 88.19 75 ARG A O 1
ATOM 597 N N . PRO A 1 76 ? -45.203 7.365 41.624 1.00 91.62 76 PRO A N 1
ATOM 598 C CA . PRO A 1 76 ? -43.904 7.010 41.070 1.00 91.62 76 PRO A CA 1
ATOM 599 C C . PRO A 1 76 ? -43.521 7.927 39.888 1.00 91.62 76 PRO A C 1
ATOM 601 O O . PRO A 1 76 ? -44.387 8.599 39.300 1.00 91.62 76 PRO A O 1
ATOM 604 N N . PRO A 1 77 ? -42.238 7.931 39.478 1.00 93.25 77 PRO A N 1
ATOM 605 C CA . PRO A 1 77 ? -41.788 8.500 38.221 1.00 93.25 77 PRO A CA 1
ATOM 606 C C . PRO A 1 77 ? -42.636 7.963 37.076 1.00 93.25 77 PRO A C 1
ATOM 608 O O . PRO A 1 77 ? -43.008 6.788 37.052 1.00 93.25 77 PRO A O 1
ATOM 611 N N . ARG A 1 78 ? -42.957 8.800 36.096 1.00 94.12 78 ARG A N 1
ATOM 612 C CA . ARG A 1 78 ? -43.780 8.359 34.967 1.00 94.12 78 ARG A CA 1
ATOM 613 C C . ARG A 1 78 ? -42.912 7.637 33.943 1.00 94.12 78 ARG A C 1
ATOM 615 O O . ARG A 1 78 ? -41.942 8.211 33.452 1.00 94.12 78 ARG A O 1
ATOM 622 N N . ILE A 1 79 ? -43.308 6.429 33.544 1.00 95.00 79 ILE A N 1
ATOM 623 C CA . ILE A 1 79 ? -42.693 5.747 32.400 1.00 95.00 79 ILE A CA 1
ATOM 624 C C . ILE A 1 79 ? -43.021 6.537 31.130 1.00 95.00 79 ILE A C 1
ATOM 626 O O . ILE A 1 79 ? -44.180 6.662 30.739 1.00 95.00 79 ILE A O 1
ATOM 630 N N . LEU A 1 80 ? -41.991 7.075 30.483 1.00 95.38 80 LEU A N 1
ATOM 631 C CA . LEU A 1 80 ? -42.096 7.710 29.170 1.00 95.38 80 LEU A CA 1
ATOM 632 C C . LEU A 1 80 ? -41.951 6.687 28.048 1.00 95.38 80 LEU A C 1
ATOM 634 O O . LEU A 1 80 ? -42.615 6.785 27.021 1.00 95.38 80 LEU A O 1
ATOM 638 N N . ARG A 1 81 ? -41.033 5.733 28.219 1.00 95.12 81 ARG A N 1
ATOM 639 C CA . ARG A 1 81 ? -40.733 4.720 27.209 1.00 95.12 81 ARG A CA 1
ATOM 640 C C . ARG A 1 81 ? -40.140 3.487 27.866 1.00 95.12 81 ARG A C 1
ATOM 642 O O . ARG A 1 81 ? -39.212 3.613 28.655 1.00 95.12 81 ARG A O 1
ATOM 649 N N . LEU A 1 82 ? -40.616 2.315 27.470 1.00 94.06 82 LEU A N 1
ATOM 650 C CA . LEU A 1 82 ? -40.005 1.028 27.781 1.00 94.06 82 LEU A CA 1
ATOM 651 C C . LEU A 1 82 ? -39.624 0.368 26.456 1.00 94.06 82 LEU A C 1
ATOM 653 O O . LEU A 1 82 ? -40.458 0.251 25.559 1.00 94.06 82 LEU A O 1
ATOM 657 N N . ARG A 1 83 ? -38.351 -0.001 26.296 1.00 92.94 83 ARG A N 1
ATOM 658 C CA . ARG A 1 83 ? -37.834 -0.611 25.066 1.00 92.94 83 ARG A CA 1
ATOM 659 C C . ARG A 1 83 ? -37.041 -1.885 25.380 1.00 92.94 83 ARG A C 1
ATOM 661 O O . ARG A 1 83 ? -35.996 -1.774 26.021 1.00 92.94 83 ARG A O 1
ATOM 668 N N . PRO A 1 84 ? -37.458 -3.063 24.882 1.00 90.88 84 PRO A N 1
ATOM 669 C CA . PRO A 1 84 ? -36.619 -4.256 24.906 1.00 90.88 84 PRO A CA 1
ATOM 670 C C . PRO A 1 84 ? -35.419 -4.109 23.967 1.00 90.88 84 PRO A C 1
ATOM 672 O O . PRO A 1 84 ? -35.513 -3.547 22.871 1.00 90.88 84 PRO A O 1
ATOM 675 N N . THR A 1 85 ? -34.274 -4.613 24.411 1.00 89.00 85 THR A N 1
ATOM 676 C CA . THR A 1 85 ? -33.027 -4.709 23.648 1.00 89.00 85 THR A CA 1
ATOM 677 C C . THR A 1 85 ? -32.551 -6.162 23.629 1.00 89.00 85 THR A C 1
ATOM 679 O O . THR A 1 85 ? -33.080 -7.014 24.339 1.00 89.00 85 THR A O 1
ATOM 682 N N . ARG A 1 86 ? -31.523 -6.464 22.824 1.00 85.81 86 ARG A N 1
ATOM 683 C CA . ARG A 1 86 ? -30.915 -7.808 22.786 1.00 85.81 86 ARG A CA 1
ATOM 684 C C . ARG A 1 86 ? -30.298 -8.237 24.120 1.00 85.81 86 ARG A C 1
ATOM 686 O O . ARG A 1 86 ? -30.205 -9.428 24.379 1.00 85.81 86 ARG A O 1
ATOM 693 N N . THR A 1 87 ? -29.878 -7.273 24.932 1.00 89.19 87 THR A N 1
ATOM 694 C CA . THR A 1 87 ? -29.169 -7.476 26.200 1.00 89.19 87 THR A CA 1
ATOM 695 C C . THR A 1 87 ? -30.064 -7.285 27.423 1.00 89.19 87 THR A C 1
ATOM 697 O O . THR A 1 87 ? -29.695 -7.698 28.521 1.00 89.19 87 THR A O 1
ATOM 700 N N . GLY A 1 88 ? -31.226 -6.647 27.262 1.00 92.12 88 GLY A N 1
ATOM 701 C CA . GLY A 1 88 ? -31.966 -6.135 28.402 1.00 92.12 88 GLY A CA 1
ATOM 702 C C . GLY A 1 88 ? -33.213 -5.316 28.071 1.00 92.12 88 GLY A C 1
ATOM 703 O O . GLY A 1 88 ? -33.884 -5.537 27.061 1.00 92.12 88 GLY A O 1
ATOM 704 N N . LEU A 1 89 ? -33.526 -4.370 28.955 1.00 93.44 89 LEU A N 1
ATOM 705 C CA . LEU A 1 89 ? -34.612 -3.399 28.856 1.00 93.44 89 LEU A CA 1
ATOM 706 C C . LEU A 1 89 ? -34.081 -1.997 29.141 1.00 93.44 89 LEU A C 1
ATOM 708 O O . LEU A 1 89 ? -33.253 -1.797 30.025 1.00 93.44 89 LEU A O 1
ATOM 712 N N . VAL A 1 90 ? -34.589 -1.016 28.405 1.00 94.31 90 VAL A N 1
ATOM 713 C CA . VAL A 1 90 ? -34.300 0.401 28.634 1.00 94.31 90 VAL A CA 1
ATOM 714 C C . VAL A 1 90 ? -35.596 1.104 28.996 1.00 94.31 90 VAL A C 1
ATOM 716 O O . VAL A 1 90 ? -36.550 1.097 28.213 1.00 94.31 90 VAL A O 1
ATOM 719 N N . LEU A 1 91 ? -35.617 1.716 30.173 1.00 94.81 91 LEU A N 1
ATOM 720 C CA . LEU A 1 91 ? -36.755 2.426 30.728 1.00 94.81 91 LEU A CA 1
ATOM 721 C C . LEU A 1 91 ? -36.417 3.911 30.852 1.00 94.81 91 LEU A C 1
ATOM 723 O O . LEU A 1 91 ? -35.470 4.281 31.532 1.00 94.81 91 LEU A O 1
ATOM 727 N N . ARG A 1 92 ? -37.188 4.778 30.200 1.00 96.56 92 ARG A N 1
ATOM 728 C CA . ARG A 1 92 ? -37.073 6.231 30.367 1.00 96.56 92 ARG A CA 1
ATOM 729 C C . ARG A 1 92 ? -38.142 6.715 31.319 1.00 96.56 92 ARG A C 1
ATOM 731 O O . ARG A 1 92 ? -39.327 6.494 31.068 1.00 96.56 92 ARG A O 1
ATOM 738 N N . LEU A 1 93 ? -37.711 7.391 32.370 1.00 95.81 93 LEU A N 1
ATOM 739 C CA . LEU A 1 93 ? -38.532 7.864 33.468 1.00 95.81 93 LEU A CA 1
ATOM 740 C C . LEU A 1 93 ? -38.548 9.387 33.486 1.00 95.81 93 LEU A C 1
ATOM 742 O O . LEU A 1 93 ? -37.502 10.020 33.380 1.00 95.81 93 LEU A O 1
ATOM 746 N N . LYS A 1 94 ? -39.737 9.971 33.630 1.00 95.88 94 LYS A N 1
ATOM 747 C CA . LYS A 1 94 ? -39.902 11.375 34.003 1.00 95.88 94 LYS A CA 1
ATOM 748 C C . LYS A 1 94 ? -40.044 11.449 35.516 1.00 95.88 94 LYS A C 1
ATOM 750 O 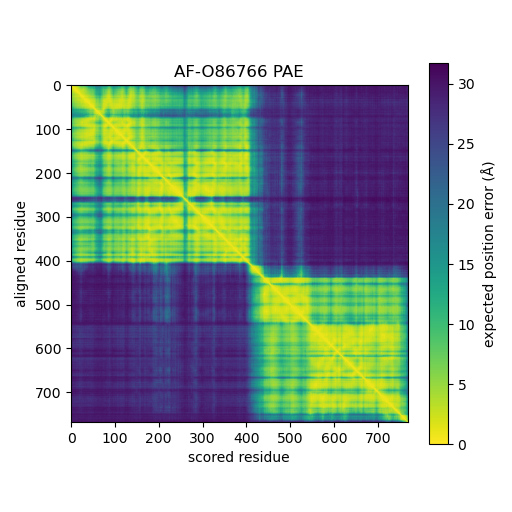O . LYS A 1 94 ? -41.013 10.906 36.053 1.00 95.88 94 LYS A O 1
ATOM 755 N N . LEU A 1 95 ? -39.093 12.106 36.165 1.00 94.12 95 LEU A N 1
ATOM 756 C CA . LEU A 1 95 ? -39.106 12.334 37.604 1.00 94.12 95 LEU A CA 1
ATOM 757 C C . LEU A 1 95 ? -40.283 13.239 37.988 1.00 94.12 95 LEU A C 1
ATOM 759 O O . LEU A 1 95 ? -40.705 14.104 37.209 1.00 94.12 95 LEU A O 1
ATOM 763 N N . GLN A 1 96 ? -40.850 13.003 39.168 1.00 91.12 96 GLN A N 1
ATOM 764 C CA . GLN A 1 96 ? -41.849 13.893 39.754 1.00 91.12 96 GLN A CA 1
ATOM 765 C C . GLN A 1 96 ? -41.156 15.098 40.415 1.00 91.12 96 GLN A C 1
ATOM 767 O O . GLN A 1 96 ? -39.991 14.994 40.798 1.00 91.12 96 GLN A O 1
ATOM 772 N N . PRO A 1 97 ? -41.852 16.238 40.584 1.00 83.62 97 PRO A N 1
ATOM 773 C CA . PRO A 1 97 ? -41.316 17.367 41.341 1.00 83.62 97 PRO A CA 1
ATOM 774 C C . PRO A 1 97 ? -40.857 16.933 42.741 1.00 83.62 97 PRO A C 1
ATOM 776 O O . PRO A 1 97 ? -41.639 16.331 43.478 1.00 83.62 97 PRO A O 1
ATOM 779 N N . GLY A 1 98 ? -39.601 17.234 43.085 1.00 81.88 98 GLY A N 1
ATOM 780 C CA . GLY A 1 98 ? -38.973 16.850 44.354 1.00 81.88 98 GLY A CA 1
ATOM 781 C C . GLY A 1 98 ? -38.177 15.540 44.333 1.00 81.88 98 GLY A C 1
ATOM 782 O O . GLY A 1 98 ? -37.623 15.189 45.365 1.00 81.88 98 GLY A O 1
ATOM 783 N N . GLN A 1 99 ? -38.109 14.828 43.201 1.00 87.38 99 GLN A N 1
ATOM 784 C CA . GLN A 1 99 ? -37.201 13.686 43.019 1.00 87.38 99 GLN A CA 1
ATOM 785 C C . GLN A 1 99 ? -35.943 14.108 42.267 1.00 87.38 99 GLN A C 1
ATOM 787 O O . GLN A 1 99 ? -36.043 14.855 41.288 1.00 87.38 99 GLN A O 1
ATOM 792 N N . ASP A 1 100 ? -34.800 13.558 42.668 1.00 87.75 100 ASP A N 1
ATOM 793 C CA . ASP A 1 100 ? -33.512 13.794 42.027 1.00 87.75 100 ASP A CA 1
ATOM 794 C C . ASP A 1 100 ? -33.058 12.583 41.188 1.00 87.75 100 ASP A C 1
ATOM 796 O O . ASP A 1 100 ? -33.476 11.439 41.400 1.00 87.75 100 ASP A O 1
ATOM 800 N N . ALA A 1 101 ? -32.203 12.818 40.191 1.00 88.44 101 ALA A N 1
ATOM 801 C CA . ALA A 1 101 ? -31.607 11.738 39.409 1.00 88.44 101 ALA A CA 1
ATOM 802 C C . ALA A 1 101 ? -30.683 10.853 40.266 1.00 88.44 101 ALA A C 1
ATOM 804 O O . ALA A 1 101 ? -30.604 9.641 40.032 1.00 88.44 101 ALA A O 1
ATOM 805 N N . PHE A 1 102 ? -30.042 11.437 41.280 1.00 89.00 102 PHE A N 1
ATOM 806 C CA . PHE A 1 102 ? -29.224 10.748 42.268 1.00 89.00 102 PHE A CA 1
ATOM 807 C C . PHE A 1 102 ? -30.018 9.701 43.052 1.00 89.00 102 PHE A C 1
ATOM 809 O O . PHE A 1 102 ? -29.515 8.598 43.251 1.00 89.00 102 PHE A O 1
ATOM 816 N N . ASP A 1 103 ? -31.277 9.978 43.413 1.00 90.38 103 ASP A N 1
ATOM 817 C CA . ASP A 1 103 ? -32.126 9.019 44.136 1.00 90.38 103 ASP A CA 1
ATOM 818 C C . ASP A 1 103 ? -32.294 7.720 43.339 1.00 90.38 103 ASP A C 1
ATOM 820 O O . ASP A 1 103 ? -32.207 6.611 43.874 1.00 90.38 103 ASP A O 1
ATOM 824 N N . VAL A 1 104 ? -32.488 7.851 42.021 1.00 91.81 104 VAL A N 1
ATOM 825 C CA . VAL A 1 104 ? -32.602 6.706 41.110 1.00 91.81 104 VAL A CA 1
ATOM 826 C C . VAL A 1 104 ? -31.268 5.970 40.988 1.00 91.81 104 VAL A C 1
ATOM 828 O O . VAL A 1 104 ? -31.265 4.738 40.975 1.00 91.81 104 VAL A O 1
ATOM 831 N N . ALA A 1 105 ? -30.148 6.698 40.937 1.00 89.06 105 ALA A N 1
ATOM 832 C CA . ALA A 1 105 ? -28.808 6.116 40.887 1.00 89.06 105 ALA A CA 1
ATOM 833 C C . ALA A 1 105 ? -28.462 5.326 42.155 1.00 89.06 105 ALA A C 1
ATOM 835 O O . ALA A 1 105 ? -28.036 4.172 42.061 1.00 89.06 105 ALA A O 1
ATOM 836 N N . ALA A 1 106 ? -28.746 5.887 43.329 1.00 90.19 106 ALA A N 1
ATOM 837 C CA . ALA A 1 106 ? -28.556 5.235 44.620 1.00 90.19 106 ALA A CA 1
ATOM 838 C C . ALA A 1 106 ? -29.466 4.005 44.803 1.00 90.19 106 ALA A C 1
ATOM 840 O O . ALA A 1 106 ? -29.114 3.056 45.502 1.00 90.19 106 ALA A O 1
ATOM 841 N N . ALA A 1 107 ? -30.635 3.985 44.155 1.00 93.50 107 ALA A N 1
ATOM 842 C CA . ALA A 1 107 ? -31.580 2.872 44.223 1.00 93.50 107 ALA A CA 1
ATOM 843 C C . ALA A 1 107 ? -31.316 1.743 43.204 1.00 93.50 107 ALA A C 1
ATOM 845 O O . ALA A 1 107 ? -32.052 0.755 43.209 1.00 93.50 107 ALA A O 1
ATOM 846 N N . THR A 1 108 ? -30.302 1.846 42.337 1.00 92.06 108 THR A N 1
ATOM 847 C CA . THR A 1 108 ? -30.042 0.875 41.251 1.00 92.06 108 THR A CA 1
ATOM 848 C C . THR A 1 108 ? -29.931 -0.576 41.732 1.00 92.06 108 THR A C 1
ATOM 850 O O . THR A 1 108 ? -30.553 -1.457 41.134 1.00 92.06 108 THR A O 1
ATOM 853 N N . ASP A 1 109 ? -29.237 -0.843 42.842 1.00 90.81 109 ASP A N 1
ATOM 854 C CA . ASP A 1 109 ? -29.110 -2.207 43.377 1.00 90.81 109 ASP A CA 1
ATOM 855 C C . ASP A 1 109 ? -30.437 -2.754 43.942 1.00 90.81 109 ASP A C 1
ATOM 857 O O . ASP A 1 109 ? -30.822 -3.900 43.682 1.00 90.81 109 ASP A O 1
ATOM 861 N N . ARG A 1 110 ? -31.223 -1.901 44.615 1.00 93.38 110 ARG A N 1
ATOM 862 C CA . ARG A 1 110 ? -32.577 -2.261 45.075 1.00 93.38 110 ARG A CA 1
ATOM 863 C C . ARG A 1 110 ? -33.512 -2.540 43.900 1.00 93.38 110 ARG A C 1
ATOM 865 O O . ARG A 1 110 ? -34.274 -3.509 43.936 1.00 93.38 110 ARG A O 1
ATOM 872 N N . LEU A 1 111 ? -33.432 -1.736 42.839 1.00 93.56 111 LEU A N 1
ATOM 873 C CA . LEU A 1 111 ? -34.199 -1.925 41.606 1.00 93.56 111 LEU A CA 1
ATOM 874 C C . LEU A 1 111 ? -33.827 -3.239 40.910 1.00 93.56 111 LEU A C 1
ATOM 876 O O . LEU A 1 111 ? -34.714 -3.962 40.451 1.00 93.56 111 LEU A O 1
ATOM 880 N N . ARG A 1 112 ? -32.534 -3.583 40.876 1.00 93.69 112 ARG A N 1
ATOM 881 C CA . ARG A 1 112 ? -32.022 -4.847 40.325 1.00 93.69 112 ARG A CA 1
ATOM 882 C C . ARG A 1 112 ? -32.647 -6.053 41.015 1.00 93.69 112 ARG A C 1
ATOM 884 O O . ARG A 1 112 ? -33.223 -6.912 40.341 1.00 93.69 112 ARG A O 1
ATOM 891 N N . HIS A 1 113 ? -32.594 -6.082 42.346 1.00 92.31 113 HIS A N 1
ATOM 892 C CA . HIS A 1 113 ? -33.205 -7.139 43.148 1.00 92.31 113 HIS A CA 1
ATOM 893 C C . HIS A 1 113 ? -34.728 -7.191 42.983 1.00 92.31 113 HIS A C 1
ATOM 895 O O . HIS A 1 113 ? -35.285 -8.260 42.729 1.00 92.31 113 HIS A O 1
ATOM 901 N N . SER A 1 114 ? -35.398 -6.040 43.052 1.00 92.25 114 SER A N 1
ATOM 902 C CA . SER A 1 114 ? -36.864 -5.955 43.040 1.00 92.25 114 SER A CA 1
ATOM 903 C C . SER A 1 114 ? -37.483 -6.351 41.694 1.00 92.25 114 SER A C 1
ATOM 905 O O . SER A 1 114 ? -38.510 -7.035 41.649 1.00 92.25 114 SER A O 1
ATOM 907 N N . PHE A 1 115 ? -36.854 -5.973 40.576 1.00 91.81 115 PHE A N 1
ATOM 908 C CA . PHE A 1 115 ? -37.294 -6.400 39.244 1.00 91.81 115 PHE A CA 1
ATOM 909 C C . PHE A 1 115 ? -36.814 -7.813 38.866 1.00 91.81 115 PHE A C 1
ATOM 911 O O . PHE A 1 115 ? -37.362 -8.430 37.942 1.00 91.81 115 PHE A O 1
ATOM 918 N N . GLY A 1 116 ? -35.841 -8.370 39.591 1.00 89.56 116 GLY A N 1
ATOM 919 C CA . GLY A 1 116 ? -35.282 -9.694 39.316 1.00 89.56 116 GLY A CA 1
ATOM 920 C C . GLY A 1 116 ? -34.574 -9.745 37.961 1.00 89.56 116 GLY A C 1
ATOM 921 O O . GLY A 1 116 ? -34.831 -10.648 37.158 1.00 89.56 116 GLY A O 1
ATOM 922 N N . VAL A 1 117 ? -33.751 -8.730 37.697 1.00 91.38 117 VAL A N 1
ATOM 923 C CA . VAL A 1 117 ? -32.899 -8.579 36.506 1.00 91.38 117 VAL A CA 1
ATOM 924 C C . VAL A 1 117 ? -31.426 -8.725 36.903 1.00 91.38 117 VAL A C 1
ATOM 926 O O . VAL A 1 117 ? -31.097 -8.677 38.086 1.00 91.38 117 VAL A O 1
ATOM 929 N N . TYR A 1 118 ? -30.536 -8.945 35.933 1.00 90.88 118 TYR A N 1
ATOM 930 C CA . TYR A 1 118 ? -29.127 -9.224 36.222 1.00 90.88 118 TYR A CA 1
ATOM 931 C C . TYR A 1 118 ? -28.372 -7.984 36.701 1.00 90.88 118 TYR A C 1
ATOM 933 O O . TYR A 1 118 ? -27.712 -8.040 37.730 1.00 90.88 118 TYR A O 1
ATOM 941 N N . GLY A 1 119 ? -28.493 -6.870 35.982 1.00 91.62 119 GLY A N 1
ATOM 942 C CA . GLY A 1 119 ? -27.852 -5.601 36.317 1.00 91.62 119 GLY A CA 1
ATOM 943 C C . GLY A 1 119 ? -28.796 -4.434 36.071 1.00 91.62 119 GLY A C 1
ATOM 944 O O . GLY A 1 119 ? -29.698 -4.539 35.238 1.00 91.62 119 GLY A O 1
ATOM 945 N N . VAL A 1 120 ? -28.599 -3.337 36.801 1.00 93.31 120 VAL A N 1
ATOM 946 C CA . VAL A 1 120 ? -29.336 -2.082 36.621 1.00 93.31 120 VAL A CA 1
ATOM 947 C C . VAL A 1 120 ? -28.361 -0.924 36.714 1.00 93.31 120 VAL A C 1
ATOM 949 O O . VAL A 1 120 ? -27.603 -0.833 37.671 1.00 93.31 120 VAL A O 1
ATOM 952 N N . THR A 1 121 ? -28.405 -0.032 35.734 1.00 91.31 121 THR A N 1
ATOM 953 C CA . THR A 1 121 ? -27.687 1.241 35.752 1.00 91.31 121 THR A CA 1
ATOM 954 C C . THR A 1 121 ? -28.654 2.371 35.440 1.00 91.31 121 THR A C 1
ATOM 956 O O . THR A 1 121 ? -29.692 2.171 34.802 1.00 91.31 121 THR A O 1
ATOM 959 N N . SER A 1 122 ? -28.329 3.576 35.889 1.00 91.50 122 SER A N 1
ATOM 960 C CA . SER A 1 122 ? -29.112 4.773 35.599 1.00 91.50 122 SER A CA 1
ATOM 961 C C . SER A 1 122 ? -28.227 5.866 35.034 1.00 91.50 122 SER A C 1
ATOM 963 O O . SER A 1 122 ? -27.086 6.033 35.457 1.00 91.50 122 SER A O 1
ATOM 965 N N . ARG A 1 123 ? -28.778 6.650 34.115 1.00 88.94 123 ARG A N 1
ATOM 966 C CA . ARG A 1 123 ? -28.133 7.838 33.571 1.00 88.94 123 ARG A CA 1
ATOM 967 C C . ARG A 1 123 ? -29.150 8.954 33.420 1.00 88.94 123 ARG A C 1
ATOM 969 O O . ARG A 1 123 ? -30.212 8.745 32.834 1.00 88.94 123 ARG A O 1
ATOM 976 N N . GLU A 1 124 ? -28.808 10.151 33.872 1.00 90.06 124 GLU A N 1
ATOM 977 C CA . GLU A 1 124 ? -29.604 11.335 33.569 1.00 90.06 124 GLU A CA 1
ATOM 978 C C . GLU A 1 124 ? -29.412 11.736 32.097 1.00 90.06 124 GLU A C 1
ATOM 980 O O . GLU A 1 124 ? -28.289 11.856 31.604 1.00 90.06 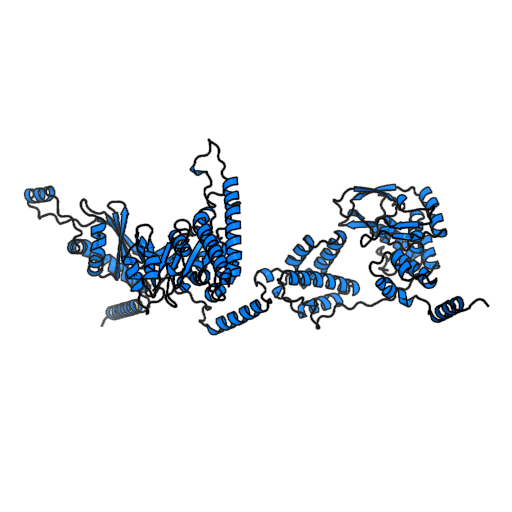124 GLU A O 1
ATOM 985 N N . LEU A 1 125 ? -30.515 11.879 31.358 1.00 87.81 125 LEU A N 1
ATOM 986 C CA . LEU A 1 125 ? -30.477 12.320 29.958 1.00 87.81 125 LEU A CA 1
ATOM 987 C C . LEU A 1 125 ? -30.553 13.842 29.849 1.00 87.81 125 LEU A C 1
ATOM 989 O O . LEU A 1 125 ? -29.947 14.440 28.965 1.00 87.81 125 LEU A O 1
ATOM 993 N N . ARG A 1 126 ? -31.378 14.435 30.707 1.00 89.88 126 ARG A N 1
ATOM 994 C CA . ARG A 1 126 ? -31.594 15.868 30.897 1.00 89.88 126 ARG A CA 1
ATOM 995 C C . ARG A 1 126 ? -32.335 16.045 32.216 1.00 89.88 126 ARG A C 1
ATOM 997 O O . ARG A 1 126 ? -32.974 15.091 32.663 1.00 89.88 126 ARG A O 1
ATOM 1004 N N . SER A 1 127 ? -32.352 17.269 32.731 1.00 87.75 127 SER A N 1
ATOM 1005 C CA . SER A 1 127 ? -33.066 17.605 33.965 1.00 87.75 127 SER A CA 1
ATOM 1006 C C . SER A 1 127 ? -34.476 16.993 34.009 1.00 87.75 127 SER A C 1
ATOM 1008 O O . SER A 1 127 ? -35.294 17.181 33.097 1.00 87.75 127 SER A O 1
ATOM 1010 N N . GLY A 1 128 ? -34.727 16.187 35.044 1.00 90.06 128 GLY A N 1
ATOM 1011 C CA . GLY A 1 128 ? -36.012 15.528 35.297 1.00 90.06 128 GLY A CA 1
ATOM 1012 C C . GLY A 1 128 ? -36.321 14.306 34.420 1.00 90.06 128 GLY A C 1
ATOM 1013 O O . GLY A 1 128 ? -37.438 13.781 34.485 1.00 90.06 128 GLY A O 1
ATOM 1014 N N . VAL A 1 129 ? -35.382 13.837 33.587 1.00 95.00 129 VAL A N 1
ATOM 1015 C CA . VAL A 1 129 ? -35.538 12.622 32.771 1.00 95.00 129 VAL A CA 1
ATOM 1016 C C . VAL A 1 129 ? -34.339 11.688 32.927 1.00 95.00 129 VAL A C 1
ATOM 1018 O O . VAL A 1 129 ? -33.235 11.980 32.465 1.00 95.00 129 VAL A O 1
ATOM 1021 N N . VAL A 1 130 ? -34.600 10.502 33.474 1.00 94.56 130 VAL A N 1
ATOM 1022 C CA . VAL A 1 130 ? -33.591 9.467 33.741 1.00 94.56 130 VAL A CA 1
ATOM 1023 C C . VAL A 1 130 ? -33.821 8.255 32.839 1.00 94.56 130 VAL A C 1
ATOM 1025 O O . VAL A 1 130 ? -34.955 7.831 32.610 1.00 94.56 130 VAL A O 1
ATOM 1028 N N . GLU A 1 131 ? -32.746 7.686 32.306 1.00 94.94 131 GLU A N 1
ATOM 1029 C CA . GLU A 1 131 ? -32.743 6.404 31.607 1.00 94.94 131 GLU A CA 1
ATOM 1030 C C . GLU A 1 131 ? -32.206 5.318 32.543 1.00 94.94 131 GLU A C 1
ATOM 1032 O O . GLU A 1 131 ? -31.050 5.362 32.948 1.00 94.94 131 GLU A O 1
ATOM 1037 N N . VAL A 1 132 ? -33.046 4.338 32.870 1.00 94.44 132 VAL A N 1
ATOM 1038 C CA . VAL A 1 132 ? -32.687 3.141 33.634 1.00 94.44 132 VAL A CA 1
ATOM 1039 C C . VAL A 1 132 ? -32.485 1.992 32.653 1.00 94.44 132 VAL A C 1
ATOM 1041 O O . VAL A 1 132 ? -33.412 1.592 31.941 1.00 94.44 132 VAL A O 1
ATOM 1044 N N . ARG A 1 133 ? -31.266 1.463 32.586 1.00 94.38 133 ARG A N 1
ATOM 1045 C CA . ARG A 1 133 ? -30.907 0.308 31.759 1.00 94.38 133 ARG A CA 1
ATOM 1046 C C . ARG A 1 133 ? -30.818 -0.921 32.634 1.00 94.38 133 ARG A C 1
ATOM 1048 O O . ARG A 1 133 ? -30.195 -0.891 33.683 1.00 94.38 133 ARG A O 1
ATOM 1055 N N . MET A 1 134 ? -31.445 -2.000 32.194 1.00 94.38 134 MET A N 1
ATOM 1056 C CA . MET A 1 134 ? -31.512 -3.255 32.930 1.00 94.38 134 MET A CA 1
ATOM 1057 C C . MET A 1 134 ? -31.026 -4.378 32.029 1.00 94.38 134 MET A C 1
ATOM 1059 O O . MET A 1 134 ? -31.535 -4.499 30.918 1.00 94.38 134 MET A O 1
ATOM 1063 N N . THR A 1 135 ? -30.092 -5.213 32.472 1.00 93.44 135 THR A N 1
ATOM 1064 C CA . THR A 1 135 ? -29.617 -6.374 31.703 1.00 93.44 135 THR A CA 1
ATOM 1065 C C . THR A 1 135 ? -30.326 -7.654 32.136 1.00 93.44 135 THR A C 1
ATOM 1067 O O . THR A 1 135 ? -30.651 -7.851 33.305 1.00 93.44 135 THR A O 1
ATOM 1070 N N . GLY A 1 136 ? -30.616 -8.537 31.180 1.00 91.06 136 GLY A N 1
ATOM 1071 C CA . GLY A 1 136 ? -31.347 -9.783 31.440 1.00 91.06 136 GLY A CA 1
ATOM 1072 C C . GLY A 1 136 ? -30.482 -10.943 31.946 1.00 91.06 136 GLY A C 1
ATOM 1073 O O . GLY A 1 136 ? -31.006 -11.917 32.482 1.00 91.06 136 GLY A O 1
ATOM 1074 N N . TYR A 1 137 ? -29.171 -10.858 31.732 1.00 90.81 137 TYR A N 1
ATOM 1075 C CA . TYR A 1 137 ? -28.151 -11.863 32.038 1.00 90.81 137 TYR A CA 1
ATOM 1076 C C . TYR A 1 137 ? -26.770 -11.184 32.033 1.00 90.81 137 TYR A C 1
ATOM 1078 O O . TYR A 1 137 ? -26.675 -10.007 31.680 1.00 90.81 137 TYR A O 1
ATOM 1086 N N . ASP A 1 138 ? -25.703 -11.913 32.375 1.00 90.31 138 ASP A N 1
ATOM 1087 C CA . ASP A 1 138 ? -24.337 -11.393 32.271 1.00 90.31 138 ASP A CA 1
ATOM 1088 C C . ASP A 1 138 ? -23.927 -11.180 30.805 1.00 90.31 138 ASP A C 1
ATOM 1090 O O . ASP A 1 138 ? -23.567 -12.110 30.075 1.00 90.31 138 ASP A O 1
ATOM 1094 N N . VAL A 1 139 ? -23.998 -9.926 30.365 1.00 90.75 139 VAL A N 1
ATOM 1095 C CA . VAL A 1 139 ? -23.674 -9.517 28.994 1.00 90.75 139 VAL A CA 1
ATOM 1096 C C . VAL A 1 139 ? -22.172 -9.539 28.709 1.00 90.75 139 VAL A C 1
ATOM 1098 O O . VAL A 1 139 ? -21.780 -9.632 27.544 1.00 90.75 139 VAL A O 1
ATOM 1101 N N . LEU A 1 140 ? -21.332 -9.482 29.748 1.00 91.25 140 LEU A N 1
ATOM 1102 C CA . LEU A 1 140 ? -19.880 -9.505 29.614 1.00 91.25 140 LEU A CA 1
ATOM 1103 C C . LEU A 1 140 ? -19.339 -10.935 29.619 1.00 91.25 140 LEU A C 1
ATOM 1105 O O . LEU A 1 140 ? -18.273 -11.163 29.061 1.00 91.25 140 LEU A O 1
ATOM 1109 N N . GLN A 1 141 ? -20.058 -11.934 30.139 1.00 87.44 141 GLN A N 1
ATOM 1110 C CA . GLN A 1 141 ? -19.587 -13.327 30.118 1.00 87.44 141 GLN A CA 1
ATOM 1111 C C . GLN A 1 141 ? -19.317 -13.852 28.693 1.00 87.44 141 GLN A C 1
ATOM 1113 O O . GLN A 1 141 ? -18.304 -14.510 28.446 1.00 87.44 141 GLN A O 1
ATOM 1118 N N . ARG A 1 142 ? -20.205 -13.546 27.738 1.00 85.19 142 ARG A N 1
ATOM 1119 C CA . ARG A 1 142 ? -20.030 -13.823 26.301 1.00 85.19 142 ARG A CA 1
ATOM 1120 C C . ARG A 1 142 ? -20.509 -12.635 25.478 1.00 85.19 142 ARG A C 1
ATOM 1122 O O . ARG A 1 142 ? -21.690 -12.534 25.145 1.00 85.19 142 ARG A O 1
ATOM 1129 N N . VAL A 1 143 ? -19.566 -11.774 25.116 1.00 88.38 143 VAL A N 1
ATOM 1130 C CA . VAL A 1 143 ? -19.843 -10.541 24.378 1.00 88.38 143 VAL A CA 1
ATOM 1131 C C . VAL A 1 143 ? -20.345 -10.852 22.972 1.00 88.38 143 VAL A C 1
ATOM 1133 O O . VAL A 1 143 ? -19.680 -11.528 22.186 1.00 88.38 143 VAL A O 1
ATOM 1136 N N . GLN A 1 144 ? -21.516 -10.314 22.646 1.00 84.12 144 GLN A N 1
ATOM 1137 C CA . GLN A 1 144 ? -22.053 -10.269 21.292 1.00 84.12 144 GLN A CA 1
ATOM 1138 C C . GLN A 1 144 ? -22.313 -8.811 20.944 1.00 84.12 144 GLN A C 1
ATOM 1140 O O . GLN A 1 144 ? -23.212 -8.183 21.504 1.00 84.12 144 GLN A O 1
ATOM 1145 N N . MET A 1 145 ? -21.513 -8.273 20.027 1.00 85.69 145 MET A N 1
ATOM 1146 C CA . MET A 1 145 ? -21.696 -6.900 19.577 1.00 85.69 145 MET A CA 1
ATOM 1147 C C . MET A 1 145 ? -23.013 -6.791 18.792 1.00 85.69 145 MET A C 1
ATOM 1149 O O . MET A 1 145 ? -23.322 -7.670 17.979 1.00 85.69 145 MET A O 1
ATOM 1153 N N . PRO A 1 146 ? -23.826 -5.749 19.027 1.00 79.94 146 PRO A N 1
ATOM 1154 C CA . PRO A 1 146 ? -24.978 -5.479 18.180 1.00 79.94 146 PRO A CA 1
ATOM 1155 C C . PRO A 1 146 ? -24.515 -5.103 16.766 1.00 79.94 146 PRO A C 1
ATOM 1157 O O . PRO A 1 146 ? -23.361 -4.729 16.561 1.00 79.94 146 PRO A O 1
ATOM 1160 N N . ALA A 1 147 ? -25.428 -5.191 15.793 1.00 71.81 147 ALA A N 1
ATOM 1161 C CA . ALA A 1 147 ? -25.143 -4.712 14.444 1.00 71.81 147 ALA A CA 1
ATOM 1162 C C . ALA A 1 147 ? -24.695 -3.237 14.516 1.00 71.81 147 ALA A C 1
ATOM 1164 O O . ALA A 1 147 ? -25.333 -2.467 15.248 1.00 71.81 147 ALA A O 1
ATOM 1165 N N . PRO A 1 148 ? -23.611 -2.853 13.819 1.00 65.50 148 PRO A N 1
ATOM 1166 C CA . PRO A 1 148 ? -23.135 -1.478 13.829 1.00 65.50 148 PRO A CA 1
ATOM 1167 C C . PRO A 1 148 ? -24.257 -0.522 13.410 1.00 65.50 148 PRO A C 1
ATOM 1169 O O . PRO A 1 148 ? -24.988 -0.796 12.459 1.00 65.50 148 PRO A O 1
ATOM 1172 N N . ALA A 1 149 ? -24.397 0.594 14.127 1.00 61.50 149 ALA A N 1
ATOM 1173 C CA . ALA A 1 149 ? -25.110 1.751 13.593 1.00 61.50 149 ALA A CA 1
ATOM 1174 C C . ALA A 1 149 ? -24.309 2.340 12.416 1.00 61.50 149 ALA A C 1
ATOM 1176 O O . ALA A 1 149 ? -23.158 1.947 12.213 1.00 61.50 149 ALA A O 1
ATOM 1177 N N . GLU A 1 150 ? -24.899 3.273 11.662 1.00 61.91 150 GLU A N 1
ATOM 1178 C CA . GLU A 1 150 ? -24.222 3.941 10.542 1.00 61.91 150 GLU A CA 1
ATOM 1179 C C . GLU A 1 150 ? -22.769 4.325 10.884 1.00 61.91 150 GLU A C 1
ATOM 1181 O O . GLU A 1 150 ? -22.522 4.870 11.973 1.00 61.91 150 GLU A O 1
ATOM 1186 N N . PRO A 1 151 ? -21.802 4.038 9.991 1.00 65.75 151 PRO A N 1
ATOM 1187 C CA . PRO A 1 151 ? -20.401 4.330 10.245 1.00 65.75 151 PRO A CA 1
ATOM 1188 C C . PRO A 1 151 ? -20.221 5.836 10.426 1.00 65.75 151 PRO A C 1
ATOM 1190 O O . PRO A 1 151 ? -20.454 6.616 9.506 1.00 65.75 151 PRO A O 1
ATOM 1193 N N . ARG A 1 152 ? -19.783 6.261 11.614 1.00 81.69 152 ARG A N 1
ATOM 1194 C CA . ARG A 1 152 ? -19.269 7.620 11.806 1.00 81.69 152 ARG A CA 1
ATOM 1195 C C . ARG A 1 152 ? -17.757 7.609 11.581 1.00 81.69 152 ARG A C 1
ATOM 1197 O O . ARG A 1 152 ? -17.102 6.674 12.050 1.00 81.69 152 ARG A O 1
ATOM 1204 N N . PRO A 1 153 ? -17.185 8.616 10.898 1.00 82.94 153 PRO A N 1
ATOM 1205 C CA . PRO A 1 153 ? -15.742 8.699 10.702 1.00 82.94 153 PRO A CA 1
ATOM 1206 C C . PRO A 1 153 ? -15.010 8.619 12.043 1.00 82.94 153 PRO A C 1
ATOM 1208 O O . PRO A 1 153 ? -15.358 9.343 12.974 1.00 82.94 153 PRO A O 1
ATOM 1211 N N . MET A 1 154 ? -14.013 7.734 12.135 1.00 90.62 154 MET A N 1
ATOM 1212 C CA . MET A 1 154 ? -13.138 7.592 13.307 1.00 90.62 154 MET A CA 1
ATOM 1213 C C . MET A 1 154 ? -13.856 7.266 14.633 1.00 90.62 154 MET A C 1
ATOM 1215 O O . MET A 1 154 ? -13.359 7.592 15.712 1.00 90.62 154 MET A O 1
ATOM 1219 N N . ARG A 1 155 ? -15.018 6.602 14.575 1.00 91.88 155 ARG A N 1
ATOM 1220 C CA . ARG A 1 155 ? -15.761 6.151 15.760 1.00 91.88 155 ARG A CA 1
ATOM 1221 C C . ARG A 1 155 ? -16.034 4.654 15.695 1.00 91.88 155 ARG A C 1
ATOM 1223 O O . ARG A 1 155 ? -16.905 4.202 14.955 1.00 91.88 155 ARG A O 1
ATOM 1230 N N . ILE A 1 156 ? -15.316 3.898 16.516 1.00 91.31 156 ILE A N 1
ATOM 1231 C CA . ILE A 1 156 ? -15.206 2.445 16.398 1.00 91.31 156 ILE A CA 1
ATOM 1232 C C . ILE A 1 156 ? -15.953 1.747 17.538 1.00 91.31 156 ILE A C 1
ATOM 1234 O O . ILE A 1 156 ? -15.720 2.085 18.696 1.00 91.31 156 ILE A O 1
ATOM 1238 N N . PRO A 1 157 ? -16.842 0.773 17.275 1.00 92.12 157 PRO A N 1
ATOM 1239 C CA . PRO A 1 157 ? -17.411 -0.067 18.325 1.00 92.12 157 PRO A CA 1
ATOM 1240 C C . PRO A 1 157 ? -16.383 -1.121 18.765 1.00 92.12 157 PRO A C 1
ATOM 1242 O O . PRO A 1 157 ? -16.057 -2.020 17.994 1.00 92.12 157 PRO A O 1
ATOM 1245 N N . VAL A 1 158 ? -15.880 -1.034 19.998 1.00 91.31 158 VAL A N 1
ATOM 1246 C CA . VAL A 1 158 ? -14.747 -1.876 20.449 1.00 91.31 158 VAL A CA 1
ATOM 1247 C C . VAL A 1 158 ? -15.168 -2.928 21.464 1.00 91.31 158 VAL A C 1
ATOM 1249 O O . VAL A 1 158 ? -14.671 -4.053 21.450 1.00 91.31 158 VAL A O 1
ATOM 1252 N N . ALA A 1 159 ? -16.091 -2.573 22.355 1.00 93.50 159 ALA A N 1
ATOM 1253 C CA . ALA A 1 159 ? -16.478 -3.421 23.471 1.00 93.50 159 ALA A CA 1
ATOM 1254 C C . ALA A 1 159 ? -17.950 -3.234 23.840 1.00 93.50 159 ALA A C 1
ATOM 1256 O O . ALA A 1 159 ? -18.614 -2.290 23.405 1.00 93.50 159 ALA A O 1
ATOM 1257 N N . LEU A 1 160 ? -18.464 -4.140 24.665 1.00 93.00 160 LEU A N 1
ATOM 1258 C CA . LEU A 1 160 ? -19.771 -4.006 25.297 1.00 93.00 160 LEU A CA 1
ATOM 1259 C C . LEU A 1 160 ? -19.577 -3.560 26.747 1.00 93.00 160 LEU A C 1
ATOM 1261 O O . LEU A 1 160 ? -18.679 -4.065 27.414 1.00 93.00 160 LEU A O 1
ATOM 1265 N N . ARG A 1 161 ? -20.399 -2.621 27.216 1.00 92.94 161 ARG A N 1
ATOM 1266 C CA . ARG A 1 161 ? -20.478 -2.185 28.616 1.00 92.94 161 ARG A CA 1
ATOM 1267 C C . ARG A 1 161 ? -21.353 -3.138 29.429 1.00 92.94 161 ARG A C 1
ATOM 1269 O O . ARG A 1 161 ? -22.217 -3.819 28.876 1.00 92.94 161 ARG A O 1
ATOM 1276 N N . GLU A 1 162 ? -21.171 -3.152 30.745 1.00 90.81 162 GLU A N 1
ATOM 1277 C CA . GLU A 1 162 ? -21.970 -3.965 31.678 1.00 90.81 162 GLU A CA 1
ATOM 1278 C C . GLU A 1 162 ? -23.474 -3.640 31.673 1.00 90.81 162 GLU A C 1
ATOM 1280 O O . GLU A 1 162 ? -24.297 -4.505 31.962 1.00 90.81 162 GLU A O 1
ATOM 1285 N N . ASP A 1 163 ? -23.847 -2.427 31.257 1.00 89.06 163 ASP A N 1
ATOM 1286 C CA . ASP A 1 163 ? -25.237 -2.001 31.042 1.00 89.06 163 ASP A CA 1
ATOM 1287 C C . ASP A 1 163 ? -25.819 -2.458 29.686 1.00 89.06 163 ASP A C 1
ATOM 1289 O O . ASP A 1 163 ? -26.950 -2.119 29.317 1.00 89.06 163 ASP A O 1
ATOM 1293 N N . GLY A 1 164 ? -25.037 -3.213 28.909 1.00 87.88 164 GLY A N 1
ATOM 1294 C CA . GLY A 1 164 ? -25.392 -3.713 27.588 1.00 87.88 164 GLY A CA 1
ATOM 1295 C C . GLY A 1 164 ? -25.337 -2.664 26.474 1.00 87.88 164 GLY A C 1
ATOM 1296 O O . GLY A 1 164 ? -25.786 -2.961 25.362 1.00 87.88 164 GLY A O 1
ATOM 1297 N N . ALA A 1 165 ? -24.831 -1.453 26.731 1.00 88.56 165 ALA A N 1
ATOM 1298 C CA . ALA A 1 165 ? -24.545 -0.466 25.696 1.00 88.56 165 ALA A CA 1
ATOM 1299 C C . ALA A 1 165 ? -23.198 -0.746 25.010 1.00 88.56 165 ALA A C 1
ATOM 1301 O O . ALA A 1 165 ? -22.296 -1.363 25.570 1.00 88.56 165 ALA A O 1
ATOM 1302 N N . VAL A 1 166 ? -23.042 -0.272 23.774 1.00 90.56 166 VAL A N 1
ATOM 1303 C CA . VAL A 1 166 ? -21.767 -0.377 23.051 1.00 90.56 166 VAL A CA 1
ATOM 1304 C C . VAL A 1 166 ? -20.805 0.687 23.564 1.00 90.56 166 VAL A C 1
ATOM 1306 O O . VAL A 1 166 ? -21.142 1.873 23.579 1.00 90.56 166 VAL A O 1
ATOM 1309 N N . HIS A 1 167 ? -19.606 0.264 23.945 1.00 91.75 167 HIS A N 1
ATOM 1310 C CA . HIS A 1 167 ? -18.475 1.149 24.167 1.00 91.75 167 HIS A CA 1
ATOM 1311 C C . HIS A 1 167 ? -17.829 1.486 22.819 1.00 91.75 167 HIS A C 1
ATOM 1313 O O . HIS A 1 167 ? -17.360 0.600 22.094 1.00 91.75 167 HIS A O 1
ATOM 1319 N N . TYR A 1 168 ? -17.836 2.776 22.487 1.00 92.00 168 TYR A N 1
ATOM 1320 C CA . TYR A 1 168 ? -17.219 3.301 21.277 1.00 92.00 168 TYR A CA 1
ATOM 1321 C C . TYR A 1 168 ? -15.896 3.973 21.615 1.00 92.00 168 TYR A C 1
ATOM 1323 O O . TYR A 1 168 ? -15.861 4.848 22.479 1.00 92.00 168 TYR A O 1
ATOM 1331 N N . ARG A 1 169 ? -14.854 3.647 20.855 1.00 93.12 169 ARG A N 1
ATOM 1332 C CA . ARG A 1 169 ? -13.645 4.456 20.777 1.00 93.12 169 ARG A CA 1
ATOM 1333 C C . ARG A 1 169 ? -13.863 5.546 19.733 1.00 93.12 169 ARG A C 1
ATOM 1335 O O . ARG A 1 169 ? -13.873 5.271 18.535 1.00 93.12 169 ARG A O 1
ATOM 1342 N N . ASP A 1 170 ? -14.106 6.763 20.202 1.00 92.75 170 ASP A N 1
ATOM 1343 C CA . ASP A 1 170 ? -14.292 7.947 19.360 1.00 92.75 170 ASP A CA 1
ATOM 1344 C C . ASP A 1 170 ? -13.024 8.804 19.384 1.00 92.75 170 ASP A C 1
ATOM 1346 O O . ASP A 1 170 ? -12.731 9.460 20.386 1.00 92.75 170 ASP A O 1
ATOM 1350 N N . TYR A 1 171 ? -12.258 8.770 18.295 1.00 93.75 171 TYR A N 1
ATOM 1351 C CA . TYR A 1 171 ? -10.987 9.492 18.195 1.00 93.75 171 TYR A CA 1
ATOM 1352 C C . TYR A 1 171 ? -11.174 11.005 18.036 1.00 93.75 171 TYR A C 1
ATOM 1354 O O . TYR A 1 171 ? -10.272 11.774 18.347 1.00 93.75 171 TYR A O 1
ATOM 1362 N N . ARG A 1 172 ? -12.345 11.469 17.585 1.00 91.00 172 ARG A N 1
ATOM 1363 C CA . ARG A 1 172 ? -12.606 12.910 17.442 1.00 91.00 172 ARG A CA 1
ATOM 1364 C C . ARG A 1 172 ? -12.960 13.547 18.781 1.00 91.00 172 ARG A C 1
ATOM 1366 O O . ARG A 1 172 ? -12.558 14.681 19.041 1.00 91.00 172 ARG A O 1
ATOM 1373 N N . ALA A 1 173 ? -13.692 12.812 19.620 1.00 89.75 173 ALA A N 1
ATOM 1374 C CA . ALA A 1 173 ? -14.036 13.245 20.971 1.00 89.75 173 ALA A CA 1
ATOM 1375 C C . ALA A 1 173 ? -12.872 13.060 21.958 1.00 89.75 173 ALA A C 1
ATOM 1377 O O . ALA A 1 173 ? -12.610 13.939 22.773 1.00 89.75 173 ALA A O 1
ATOM 1378 N N . VAL A 1 174 ? -12.170 11.926 21.877 1.00 91.94 174 VAL A N 1
ATOM 1379 C CA . VAL A 1 174 ? -11.072 11.562 22.780 1.00 91.94 174 VAL A CA 1
ATOM 1380 C C . VAL A 1 174 ? -9.859 11.186 21.921 1.00 91.94 174 VAL A C 1
ATOM 1382 O O . VAL A 1 174 ? -9.767 10.051 21.459 1.00 91.94 174 VAL A O 1
ATOM 1385 N N . PRO A 1 175 ? -8.935 12.111 21.628 1.00 92.50 175 PRO A N 1
ATOM 1386 C CA . PRO A 1 175 ? -7.914 11.889 20.603 1.00 92.50 175 PRO A CA 1
ATOM 1387 C C . PRO A 1 175 ? -6.863 10.848 20.989 1.00 92.50 175 PRO A C 1
ATOM 1389 O O . PRO A 1 175 ? -6.474 10.035 20.152 1.00 92.50 175 PRO A O 1
ATOM 1392 N N . HIS A 1 176 ? -6.449 10.815 22.253 1.00 96.38 176 HIS A N 1
ATOM 1393 C CA . HIS A 1 176 ? -5.363 9.950 22.702 1.00 96.38 176 HIS A CA 1
ATOM 1394 C C . HIS A 1 176 ? -5.821 9.044 23.846 1.00 96.38 176 HIS A C 1
ATOM 1396 O O . HIS A 1 176 ? -6.542 9.483 24.744 1.00 96.38 176 HIS A O 1
ATOM 1402 N N . GLY A 1 177 ? -5.429 7.774 23.785 1.00 95.12 177 GLY A N 1
ATOM 1403 C CA . GLY A 1 177 ? -5.830 6.720 24.709 1.00 95.12 177 GLY A CA 1
ATOM 1404 C C . GLY A 1 177 ? -4.643 6.073 25.419 1.00 95.12 177 GLY A C 1
ATOM 1405 O O . GLY A 1 177 ? -3.551 5.957 24.863 1.00 95.12 177 GLY A O 1
ATOM 1406 N N . LEU A 1 178 ? -4.887 5.640 26.653 1.00 95.62 178 LEU A N 1
ATOM 1407 C CA . LEU A 1 178 ? -4.027 4.806 27.478 1.00 95.62 178 LEU A CA 1
ATOM 1408 C C . LEU A 1 178 ? -4.770 3.500 27.787 1.00 95.62 178 LEU A C 1
ATOM 1410 O O . LEU A 1 178 ? -5.837 3.530 28.408 1.00 95.62 178 LEU A O 1
ATOM 1414 N N . THR A 1 179 ? -4.193 2.368 27.378 1.00 95.56 179 THR A N 1
ATOM 1415 C CA . THR A 1 179 ? -4.715 1.027 27.670 1.00 95.56 179 THR A CA 1
ATOM 1416 C C . THR A 1 179 ? -3.710 0.222 28.490 1.00 95.56 179 THR A C 1
ATOM 1418 O O . THR A 1 179 ? -2.681 -0.216 27.975 1.00 95.56 179 THR A O 1
ATOM 1421 N N . LEU A 1 180 ? -4.018 -0.021 29.762 1.00 95.19 180 LEU A N 1
ATOM 1422 C CA . LEU A 1 180 ? -3.158 -0.800 30.655 1.00 95.19 180 LEU A CA 1
ATOM 1423 C C . LEU A 1 180 ? -3.681 -2.215 30.878 1.00 95.19 180 LEU A C 1
ATOM 1425 O O . LEU A 1 180 ? -4.878 -2.484 30.757 1.00 95.19 180 LEU A O 1
ATOM 1429 N N . GLY A 1 181 ? -2.785 -3.135 31.213 1.00 93.06 181 GLY A N 1
ATOM 1430 C CA . GLY A 1 181 ? -3.174 -4.476 31.629 1.00 93.06 181 GLY A CA 1
ATOM 1431 C C . GLY A 1 181 ? -2.006 -5.442 31.713 1.00 93.06 181 GLY A C 1
ATOM 1432 O O . GLY A 1 181 ? -1.140 -5.456 30.843 1.00 93.06 181 GLY A O 1
ATOM 1433 N N . ALA A 1 182 ? -2.031 -6.309 32.720 1.00 88.50 182 ALA A N 1
ATOM 1434 C CA . ALA A 1 182 ? -1.069 -7.387 32.892 1.00 88.50 182 ALA A CA 1
ATOM 1435 C C . ALA A 1 182 ? -1.091 -8.377 31.711 1.00 88.50 182 ALA A C 1
ATOM 1437 O O . ALA A 1 182 ? -2.035 -8.420 30.913 1.00 88.50 182 ALA A O 1
ATOM 1438 N N . THR A 1 183 ? -0.073 -9.230 31.620 1.00 84.56 183 THR A N 1
ATOM 1439 C CA . THR A 1 183 ? -0.059 -10.358 30.679 1.00 84.56 183 THR A CA 1
ATOM 1440 C C . THR A 1 183 ? -1.331 -11.204 30.831 1.00 84.56 183 THR A C 1
ATOM 1442 O O . THR A 1 183 ? -1.819 -11.408 31.943 1.00 84.56 183 THR A O 1
ATOM 1445 N N . GLU A 1 184 ? -1.910 -11.623 29.701 1.00 82.94 184 GLU A N 1
ATOM 1446 C CA . GLU A 1 184 ? -3.169 -12.392 29.615 1.00 82.94 184 GLU A CA 1
ATOM 1447 C C . GLU A 1 184 ? -4.432 -11.710 30.185 1.00 82.94 184 GLU A C 1
ATOM 1449 O O . GLU A 1 184 ? -5.516 -12.286 30.155 1.00 82.94 184 GLU A O 1
ATOM 1454 N N . SER A 1 185 ? -4.358 -10.441 30.595 1.00 88.75 185 SER A N 1
ATOM 1455 C CA . SER A 1 185 ? -5.517 -9.680 31.097 1.00 88.75 185 SER A CA 1
ATOM 1456 C C . SER A 1 185 ? -6.583 -9.384 30.030 1.00 88.75 185 SER A C 1
ATOM 1458 O O . SER A 1 185 ? -7.738 -9.109 30.353 1.00 88.75 185 SER A O 1
ATOM 1460 N N . GLY A 1 186 ? -6.206 -9.449 28.747 1.00 88.44 186 GLY A N 1
ATOM 1461 C CA . GLY A 1 186 ? -7.065 -9.138 27.603 1.00 88.44 186 GLY A CA 1
ATOM 1462 C C . GLY A 1 186 ? -6.721 -7.850 26.848 1.00 88.44 186 GLY A C 1
ATOM 1463 O O . GLY A 1 186 ? -7.346 -7.602 25.815 1.00 88.44 186 GLY A O 1
ATOM 1464 N N . LYS A 1 187 ? -5.691 -7.104 27.282 1.00 91.31 187 LYS A N 1
ATOM 1465 C CA . LYS A 1 187 ? -5.145 -5.903 26.608 1.00 91.31 187 LYS A CA 1
ATOM 1466 C C . LYS A 1 187 ? -4.997 -6.088 25.092 1.00 91.31 187 LYS A C 1
ATOM 1468 O O . LYS A 1 187 ? -5.593 -5.360 24.300 1.00 91.31 187 LYS A O 1
ATOM 1473 N N . SER A 1 188 ? -4.291 -7.135 24.666 1.00 88.25 188 SER A N 1
ATOM 1474 C CA . SER A 1 188 ? -4.023 -7.376 23.242 1.00 88.25 188 SER A CA 1
ATOM 1475 C C . SER A 1 188 ? -5.284 -7.757 22.447 1.00 88.25 188 SER A C 1
ATOM 1477 O O . SER A 1 188 ? -5.319 -7.593 21.229 1.00 88.25 188 SER A O 1
ATOM 1479 N N . VAL A 1 189 ? -6.333 -8.289 23.095 1.00 89.75 189 VAL A N 1
ATOM 1480 C CA . VAL A 1 189 ? -7.634 -8.565 22.443 1.00 89.75 189 VAL A CA 1
ATOM 1481 C C . VAL A 1 189 ? -8.383 -7.258 22.201 1.00 89.75 189 VAL A C 1
ATOM 1483 O O . VAL A 1 189 ? -8.959 -7.074 21.129 1.00 89.75 189 VAL A O 1
ATOM 1486 N N . TYR A 1 190 ? -8.359 -6.341 23.168 1.00 92.31 190 TYR A N 1
ATOM 1487 C CA . TYR A 1 190 ? -8.930 -5.005 23.009 1.00 92.31 190 TYR A CA 1
ATOM 1488 C C . TYR A 1 190 ? -8.248 -4.248 21.860 1.00 92.31 190 TYR A C 1
ATOM 1490 O O . TYR A 1 190 ? -8.921 -3.794 20.934 1.00 92.31 190 TYR A O 1
ATOM 1498 N N . GLN A 1 191 ? -6.913 -4.240 21.835 1.00 91.81 191 GLN A N 1
ATOM 1499 C CA . GLN A 1 191 ? -6.122 -3.626 20.764 1.00 91.81 191 GLN A CA 1
ATOM 1500 C C . GLN A 1 191 ? -6.415 -4.240 19.383 1.00 91.81 191 GLN A C 1
ATOM 1502 O O . GLN A 1 191 ? -6.599 -3.525 18.399 1.00 91.81 191 GLN A O 1
ATOM 1507 N N . ARG A 1 192 ? -6.558 -5.568 19.295 1.00 89.81 192 ARG A N 1
ATOM 1508 C CA . ARG A 1 192 ? -6.983 -6.247 18.058 1.00 89.81 192 ARG A CA 1
ATOM 1509 C C . ARG A 1 192 ? -8.357 -5.790 17.572 1.00 89.81 192 ARG A C 1
ATOM 1511 O O . ARG A 1 192 ? -8.543 -5.610 16.371 1.00 89.81 192 ARG A O 1
ATOM 1518 N N . ASN A 1 193 ? -9.312 -5.599 18.482 1.00 91.38 193 ASN A N 1
ATOM 1519 C CA . ASN A 1 193 ? -10.642 -5.097 18.133 1.00 91.38 193 ASN A CA 1
ATOM 1520 C C . ASN A 1 193 ? -10.603 -3.640 17.656 1.00 91.38 193 ASN A C 1
ATOM 1522 O O . ASN A 1 193 ? -11.334 -3.303 16.726 1.00 91.38 193 ASN A O 1
ATOM 1526 N N . LEU A 1 194 ? -9.720 -2.805 18.216 1.00 92.50 194 LEU A N 1
ATOM 1527 C CA . LEU A 1 194 ? -9.459 -1.461 17.692 1.00 92.50 194 LEU A CA 1
ATOM 1528 C C . LEU A 1 194 ? -8.963 -1.518 16.245 1.00 92.50 194 LEU A C 1
ATOM 1530 O O . LEU A 1 194 ? -9.568 -0.904 15.368 1.00 92.50 194 LEU A O 1
ATOM 1534 N N . VAL A 1 195 ? -7.919 -2.307 15.972 1.00 92.12 195 VAL A N 1
ATOM 1535 C CA . VAL A 1 195 ? -7.356 -2.451 14.617 1.00 92.12 195 VAL A CA 1
ATOM 1536 C C . VAL A 1 195 ? -8.396 -3.000 13.635 1.00 92.12 195 VAL A C 1
ATOM 1538 O O . VAL A 1 195 ? -8.546 -2.470 12.534 1.00 92.12 195 VAL A O 1
ATOM 1541 N N . ALA A 1 196 ? -9.150 -4.031 14.029 1.00 88.88 196 ALA A N 1
ATOM 1542 C CA . ALA A 1 196 ? -10.205 -4.614 13.202 1.00 88.88 196 ALA A CA 1
ATOM 1543 C C . ALA A 1 196 ? -11.330 -3.612 12.911 1.00 88.88 196 ALA A C 1
ATOM 1545 O O . ALA A 1 196 ? -11.817 -3.536 11.785 1.00 88.88 196 ALA A O 1
ATOM 1546 N N . GLY A 1 197 ? -11.719 -2.817 13.906 1.00 89.50 197 GLY A N 1
ATOM 1547 C CA . GLY A 1 197 ? -12.745 -1.800 13.745 1.00 89.50 197 GLY A CA 1
ATOM 1548 C C . GLY A 1 197 ? -12.282 -0.588 12.932 1.00 89.50 197 GLY A C 1
ATOM 1549 O O . GLY A 1 197 ? -13.089 -0.021 12.207 1.00 89.50 197 GLY A O 1
ATOM 1550 N N . LEU A 1 198 ? -10.990 -0.238 12.967 1.00 92.19 198 LEU A N 1
ATOM 1551 C CA . LEU A 1 198 ? -10.370 0.788 12.113 1.00 92.19 198 LEU A CA 1
ATOM 1552 C C . LEU A 1 198 ? -10.130 0.311 10.671 1.00 92.19 198 LEU A C 1
ATOM 1554 O O . LEU A 1 198 ? -9.932 1.124 9.769 1.00 92.19 198 LEU A O 1
ATOM 1558 N N . ALA A 1 199 ? -10.141 -1.001 10.424 1.00 87.94 199 ALA A N 1
ATOM 1559 C CA . ALA A 1 199 ? -9.916 -1.576 9.102 1.00 87.94 199 ALA A CA 1
ATOM 1560 C C . ALA A 1 199 ? -10.807 -1.025 7.972 1.00 87.94 199 ALA A C 1
ATOM 1562 O O . ALA A 1 199 ? -10.248 -0.698 6.927 1.00 87.94 199 ALA A O 1
ATOM 1563 N N . PRO A 1 200 ? -12.133 -0.872 8.148 1.00 87.00 200 PRO A N 1
ATOM 1564 C CA . PRO A 1 200 ? -13.006 -0.302 7.122 1.00 87.00 200 PRO A CA 1
ATOM 1565 C C . PRO A 1 200 ? -12.877 1.219 6.933 1.00 87.00 200 PRO A C 1
ATOM 1567 O O . PRO A 1 200 ? -13.486 1.754 6.011 1.00 87.00 200 PRO A O 1
ATOM 1570 N N . HIS A 1 201 ? -12.132 1.935 7.782 1.00 88.69 201 HIS A N 1
ATOM 1571 C CA . HIS A 1 201 ? -11.993 3.389 7.681 1.00 88.69 201 HIS A CA 1
ATOM 1572 C C . HIS A 1 201 ? -10.793 3.793 6.815 1.00 88.69 201 HIS A C 1
ATOM 1574 O O . HIS A 1 201 ? -9.763 3.114 6.792 1.00 88.69 201 HIS A O 1
ATOM 1580 N N . HIS A 1 202 ? -10.905 4.944 6.143 1.00 90.88 202 HIS A N 1
ATOM 1581 C CA . HIS A 1 202 ? -9.794 5.581 5.435 1.00 90.88 202 HIS A CA 1
ATOM 1582 C C . HIS A 1 202 ? -8.831 6.225 6.444 1.00 90.88 202 HIS A C 1
ATOM 1584 O O . HIS A 1 202 ? -8.894 7.418 6.727 1.00 90.88 202 HIS A O 1
ATOM 1590 N N . VAL A 1 203 ? -8.003 5.381 7.056 1.00 93.81 203 VAL A N 1
ATOM 1591 C CA . VAL A 1 203 ? -7.065 5.720 8.129 1.00 93.81 203 VAL A CA 1
ATOM 1592 C C . VAL A 1 203 ? -5.751 4.974 7.913 1.00 93.81 203 VAL A C 1
ATOM 1594 O O . VAL A 1 203 ? -5.750 3.792 7.530 1.00 93.81 203 VAL A O 1
ATOM 1597 N N . ALA A 1 204 ? -4.640 5.660 8.170 1.00 96.12 204 ALA A N 1
ATOM 1598 C CA . ALA A 1 204 ? -3.314 5.071 8.241 1.00 96.12 204 ALA A CA 1
ATOM 1599 C C . ALA A 1 204 ? -3.070 4.546 9.661 1.00 96.12 204 ALA A C 1
ATOM 1601 O O . ALA A 1 204 ? -3.252 5.271 10.638 1.00 96.12 204 ALA A O 1
ATOM 1602 N N . LEU A 1 205 ? -2.667 3.281 9.784 1.00 96.44 205 LEU A N 1
ATOM 1603 C CA . LEU A 1 205 ? -2.282 2.717 11.077 1.00 96.44 205 LEU A CA 1
ATOM 1604 C C . LEU A 1 205 ? -0.766 2.660 11.165 1.00 96.44 205 LEU A C 1
ATOM 1606 O O . LEU A 1 205 ? -0.118 2.131 10.266 1.00 96.44 205 LEU A O 1
ATOM 1610 N N . VAL A 1 206 ? -0.210 3.163 12.256 1.00 96.62 206 VAL A N 1
ATOM 1611 C CA . VAL A 1 206 ? 1.219 3.088 12.552 1.00 96.62 206 VAL A CA 1
ATOM 1612 C C . VAL A 1 206 ? 1.400 2.261 13.814 1.00 96.62 206 VAL A C 1
ATOM 1614 O O . VAL A 1 206 ? 0.694 2.483 14.790 1.00 96.62 206 VAL A O 1
ATOM 1617 N N . GLY A 1 207 ? 2.280 1.267 13.783 1.00 94.31 207 GLY A N 1
ATOM 1618 C CA . GLY A 1 207 ? 2.508 0.357 14.901 1.00 94.31 207 GLY A CA 1
ATOM 1619 C C . GLY A 1 207 ? 3.907 0.521 15.475 1.00 94.31 207 GLY A C 1
ATOM 1620 O O . GLY A 1 207 ? 4.866 0.679 14.724 1.00 94.31 207 GLY A O 1
ATOM 1621 N N . ILE A 1 208 ? 4.026 0.450 16.795 1.00 93.94 208 ILE A N 1
ATOM 1622 C CA . ILE A 1 208 ? 5.298 0.371 17.513 1.00 93.94 208 ILE A CA 1
ATOM 1623 C C . ILE A 1 208 ? 5.215 -0.830 18.456 1.00 93.94 208 ILE A C 1
ATOM 1625 O O . ILE A 1 208 ? 4.431 -0.837 19.408 1.00 93.94 208 ILE A O 1
ATOM 1629 N N . ASP A 1 209 ? 6.008 -1.855 18.157 1.00 88.69 209 ASP A N 1
ATOM 1630 C CA . ASP A 1 209 ? 6.056 -3.126 18.875 1.00 88.69 209 ASP A CA 1
ATOM 1631 C C . ASP A 1 209 ? 7.509 -3.548 19.111 1.00 88.69 209 ASP A C 1
ATOM 1633 O O . ASP A 1 209 ? 8.061 -4.415 18.434 1.00 88.69 209 ASP A O 1
ATOM 1637 N N . CYS A 1 210 ? 8.138 -2.920 20.104 1.00 80.38 210 CYS A N 1
ATOM 1638 C CA . CYS A 1 210 ? 9.536 -3.169 20.449 1.00 80.38 210 CYS A CA 1
ATOM 1639 C C . CYS A 1 210 ? 9.782 -4.515 21.151 1.00 80.38 210 CYS A C 1
ATOM 1641 O O . CYS A 1 210 ? 10.911 -4.805 21.536 1.00 80.38 210 CYS A O 1
ATOM 1643 N N . LYS A 1 211 ? 8.763 -5.380 21.266 1.00 70.94 211 LYS A N 1
ATOM 1644 C CA . LYS A 1 211 ? 8.910 -6.774 21.708 1.00 70.94 211 LYS A CA 1
ATOM 1645 C C . LYS A 1 211 ? 9.184 -7.692 20.516 1.00 70.94 211 LYS A C 1
ATOM 1647 O O . LYS A 1 211 ? 8.512 -8.708 20.341 1.00 70.94 211 LYS A O 1
ATOM 1652 N N . GLN A 1 212 ? 10.146 -7.315 19.671 1.00 58.97 212 GLN A N 1
ATOM 1653 C CA . GLN A 1 212 ? 10.491 -8.030 18.433 1.00 58.97 212 GLN A CA 1
ATOM 1654 C C . GLN A 1 212 ? 9.284 -8.243 17.490 1.00 58.97 212 GLN A C 1
ATOM 1656 O O . GLN A 1 212 ? 9.225 -9.230 16.757 1.00 58.97 212 GLN A O 1
ATOM 1661 N N . GLY A 1 213 ? 8.284 -7.354 17.534 1.00 58.97 213 GLY A N 1
ATOM 1662 C CA . GLY A 1 213 ? 7.094 -7.427 16.685 1.00 58.97 213 GLY A CA 1
ATOM 1663 C C . GLY A 1 213 ? 6.058 -8.500 17.055 1.00 58.97 213 GLY A C 1
ATOM 1664 O O . GLY A 1 213 ? 5.117 -8.709 16.304 1.00 58.97 213 GLY A O 1
ATOM 1665 N N . VAL A 1 214 ? 6.160 -9.225 18.168 1.00 68.19 214 VAL A N 1
ATOM 1666 C CA . VAL A 1 214 ? 5.308 -10.415 18.404 1.00 68.19 214 VAL A CA 1
ATOM 1667 C C . VAL A 1 214 ? 3.791 -10.120 18.452 1.00 68.19 214 VAL A C 1
ATOM 1669 O O . VAL A 1 214 ? 2.967 -10.976 18.092 1.00 68.19 214 VAL A O 1
ATOM 1672 N N . GLU A 1 215 ? 3.377 -8.927 18.878 1.00 71.06 215 GLU A N 1
ATOM 1673 C CA . GLU A 1 215 ? 1.971 -8.617 19.145 1.00 71.06 215 GLU A CA 1
ATOM 1674 C C . GLU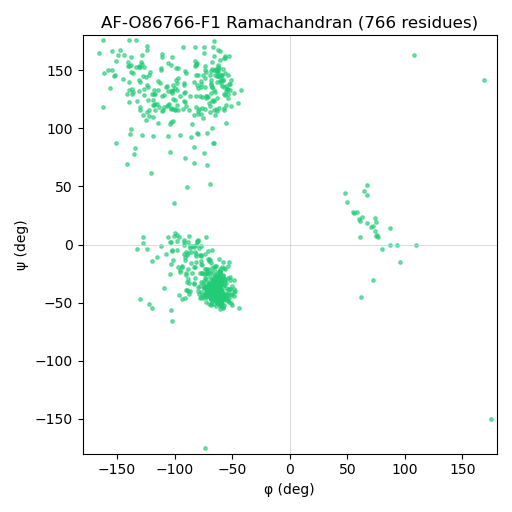 A 1 215 ? 1.242 -7.983 17.961 1.00 71.06 215 GLU A C 1
ATOM 1676 O O . GLU A 1 215 ? 0.146 -8.444 17.606 1.00 71.06 215 GLU A O 1
ATOM 1681 N N . LEU A 1 216 ? 1.850 -6.980 17.321 1.00 79.56 216 LEU A N 1
ATOM 1682 C CA . LEU A 1 216 ? 1.264 -6.233 16.204 1.00 79.56 216 LEU A CA 1
ATOM 1683 C C . LEU A 1 216 ? 1.589 -6.833 14.835 1.00 79.56 216 LEU A C 1
ATOM 1685 O O . LEU A 1 216 ? 0.808 -6.665 13.894 1.00 79.56 216 LEU A O 1
ATOM 1689 N N . PHE A 1 217 ? 2.684 -7.580 14.703 1.00 72.06 217 PHE A N 1
ATOM 1690 C CA . PHE A 1 217 ? 3.112 -8.145 13.423 1.00 72.06 217 PHE A CA 1
ATOM 1691 C C . PHE A 1 217 ? 2.111 -9.096 12.752 1.00 72.06 217 PHE A C 1
ATOM 1693 O O . PHE A 1 217 ? 1.972 -9.027 11.528 1.00 72.06 217 PHE A O 1
ATOM 1700 N N . PRO A 1 218 ? 1.311 -9.914 13.472 1.00 76.81 218 PRO A N 1
ATOM 1701 C CA . PRO A 1 218 ? 0.229 -10.679 12.842 1.00 76.81 218 PRO A CA 1
ATOM 1702 C C . PRO A 1 218 ? -0.777 -9.805 12.071 1.00 76.81 218 PRO A C 1
ATOM 1704 O O . PRO A 1 218 ? -1.491 -10.294 11.196 1.00 76.81 218 PRO A O 1
ATOM 1707 N N . LEU A 1 219 ? -0.838 -8.509 12.386 1.00 80.31 219 LEU A N 1
ATOM 1708 C CA . LEU A 1 219 ? -1.690 -7.514 11.743 1.00 80.31 219 LEU A CA 1
ATOM 1709 C C . LEU A 1 219 ? -0.906 -6.575 10.810 1.00 80.31 219 LEU A C 1
ATOM 1711 O O . LEU A 1 219 ? -1.509 -5.645 10.276 1.00 80.31 219 LEU A O 1
ATOM 1715 N N . ALA A 1 220 ? 0.391 -6.812 10.565 1.00 79.88 220 ALA A N 1
ATOM 1716 C CA . ALA A 1 220 ? 1.286 -5.915 9.820 1.00 79.88 220 ALA A CA 1
ATOM 1717 C C . ALA A 1 220 ? 0.711 -5.472 8.465 1.00 79.88 220 ALA A C 1
ATOM 1719 O O . ALA A 1 220 ? 0.824 -4.312 8.095 1.00 79.88 220 ALA A O 1
ATOM 1720 N N . ARG A 1 221 ? -0.028 -6.350 7.768 1.00 78.25 221 ARG A N 1
ATOM 1721 C CA . ARG A 1 221 ? -0.715 -6.042 6.491 1.00 78.25 221 ARG A CA 1
ATOM 1722 C C . ARG A 1 221 ? -1.697 -4.867 6.550 1.00 78.25 221 ARG A C 1
ATOM 1724 O O . ARG A 1 221 ? -2.129 -4.380 5.499 1.00 78.25 221 ARG A O 1
ATOM 1731 N N . ARG A 1 222 ? -2.162 -4.494 7.743 1.00 86.12 222 ARG A N 1
ATOM 1732 C CA . ARG A 1 222 ? -3.075 -3.366 7.947 1.00 86.12 222 ARG A CA 1
ATOM 1733 C C . ARG A 1 222 ? -2.340 -2.075 8.313 1.00 86.12 222 ARG A C 1
ATOM 1735 O O . ARG A 1 222 ? -2.909 -1.004 8.093 1.00 86.12 222 ARG A O 1
ATOM 1742 N N . PHE A 1 223 ? -1.121 -2.183 8.831 1.00 89.50 223 PHE A N 1
ATOM 1743 C CA . PHE A 1 223 ? -0.286 -1.055 9.208 1.00 89.50 223 PHE A CA 1
ATOM 1744 C C . PHE A 1 223 ? 0.397 -0.450 7.979 1.00 89.50 223 PHE A C 1
ATOM 1746 O O . PHE A 1 223 ? 0.914 -1.162 7.124 1.00 89.50 223 PHE A O 1
ATOM 1753 N N . SER A 1 224 ? 0.370 0.876 7.894 1.00 92.81 224 SER A N 1
ATOM 1754 C CA . SER A 1 224 ? 1.107 1.665 6.909 1.00 92.81 224 SER A CA 1
ATOM 1755 C C . SER A 1 224 ? 2.603 1.707 7.232 1.00 92.81 224 SER A C 1
ATOM 1757 O O . SER A 1 224 ? 3.418 1.819 6.326 1.00 92.81 224 SER A O 1
ATOM 1759 N N . ALA A 1 225 ? 2.953 1.609 8.517 1.00 91.06 225 ALA A N 1
ATOM 1760 C CA . ALA A 1 225 ? 4.318 1.480 9.012 1.00 91.06 225 ALA A CA 1
ATOM 1761 C C . ALA A 1 225 ? 4.313 0.724 10.349 1.00 91.06 225 ALA A C 1
ATOM 1763 O O . ALA A 1 225 ? 3.374 0.870 11.138 1.00 91.06 225 ALA A O 1
ATOM 1764 N N . LEU A 1 226 ? 5.346 -0.079 10.601 1.00 90.75 226 LEU A N 1
ATOM 1765 C CA . LEU A 1 226 ? 5.514 -0.849 11.832 1.00 90.75 226 LEU A CA 1
ATOM 1766 C C . LEU A 1 226 ? 6.986 -0.801 12.253 1.00 90.75 226 LEU A C 1
ATOM 1768 O O . LEU A 1 226 ? 7.847 -1.192 11.470 1.00 90.75 226 LEU A O 1
ATOM 1772 N N . ALA A 1 227 ? 7.252 -0.330 13.468 1.00 88.25 227 ALA A N 1
ATOM 1773 C CA . ALA A 1 227 ? 8.566 -0.375 14.101 1.00 88.25 227 ALA A CA 1
ATOM 1774 C C . ALA A 1 227 ? 8.637 -1.549 15.086 1.00 88.25 227 ALA A C 1
ATOM 1776 O O . ALA A 1 227 ? 7.710 -1.740 15.876 1.00 88.25 227 ALA A O 1
ATOM 1777 N N . ASP A 1 228 ? 9.730 -2.310 15.055 1.00 85.25 228 ASP A N 1
ATOM 1778 C CA . ASP A 1 228 ? 9.943 -3.508 15.881 1.00 85.25 228 ASP A CA 1
ATOM 1779 C C . ASP A 1 228 ? 11.045 -3.340 16.945 1.00 85.25 228 ASP A C 1
ATOM 1781 O O . ASP A 1 228 ? 11.293 -4.243 17.745 1.00 85.25 228 ASP A O 1
ATOM 1785 N N . ASN A 1 229 ? 11.692 -2.172 16.982 1.00 85.75 229 ASN A N 1
ATOM 1786 C CA . ASN A 1 229 ? 12.748 -1.827 17.931 1.00 85.75 229 ASN A CA 1
ATOM 1787 C C . ASN A 1 229 ? 12.758 -0.309 18.232 1.00 85.75 229 ASN A C 1
ATOM 1789 O O . ASN A 1 229 ? 12.165 0.461 17.471 1.00 85.75 229 ASN A O 1
ATOM 1793 N N . PRO A 1 230 ? 13.411 0.146 19.319 1.00 88.19 230 PRO A N 1
ATOM 1794 C CA . PRO A 1 230 ? 13.381 1.555 19.719 1.00 88.19 230 PRO A CA 1
ATOM 1795 C C . PRO A 1 230 ? 13.983 2.543 18.707 1.00 88.19 230 PRO A C 1
ATOM 1797 O O . PRO A 1 230 ? 13.523 3.680 18.637 1.00 88.19 230 PRO A O 1
ATOM 1800 N N . ASP A 1 231 ? 14.985 2.140 17.919 1.00 88.25 231 ASP A N 1
ATOM 1801 C CA . ASP A 1 231 ? 15.626 3.019 16.926 1.00 88.25 231 ASP A CA 1
ATOM 1802 C C . ASP A 1 231 ? 14.675 3.310 15.761 1.00 88.25 231 ASP A C 1
ATOM 1804 O O . ASP A 1 231 ? 14.368 4.463 15.465 1.00 88.25 231 ASP A O 1
ATOM 1808 N N . THR A 1 232 ? 14.099 2.258 15.178 1.00 90.81 232 THR A N 1
ATOM 1809 C CA . THR A 1 232 ? 13.081 2.398 14.122 1.00 90.81 232 THR A CA 1
ATOM 1810 C C . THR A 1 232 ? 11.812 3.083 14.630 1.00 90.81 232 THR A C 1
ATOM 1812 O O . THR A 1 232 ? 11.153 3.802 13.878 1.00 90.81 232 THR A O 1
ATOM 1815 N N . ALA A 1 233 ? 11.471 2.907 15.912 1.00 93.00 233 ALA A N 1
ATOM 1816 C CA . ALA A 1 233 ? 10.368 3.624 16.538 1.00 93.00 233 ALA A CA 1
ATOM 1817 C C . ALA A 1 233 ? 10.652 5.129 16.617 1.00 93.00 233 ALA A C 1
ATOM 1819 O O . ALA A 1 233 ? 9.755 5.926 16.339 1.00 93.00 233 ALA A O 1
ATOM 1820 N N . LEU A 1 234 ? 11.884 5.527 16.954 1.00 95.50 234 LEU A N 1
ATOM 1821 C CA . LEU A 1 234 ? 12.284 6.931 16.971 1.00 95.50 234 LEU A CA 1
ATOM 1822 C C . LEU A 1 234 ? 12.195 7.556 15.575 1.00 95.50 234 LEU A C 1
ATOM 1824 O O . LEU A 1 234 ? 11.540 8.588 15.429 1.00 95.50 234 LEU A O 1
ATOM 1828 N N . ASP A 1 235 ? 12.777 6.915 14.559 1.00 94.38 235 ASP A N 1
ATOM 1829 C CA . ASP A 1 235 ? 12.745 7.412 13.176 1.00 94.38 235 ASP A CA 1
ATOM 1830 C C . ASP A 1 235 ? 11.303 7.623 12.691 1.00 94.38 235 ASP A C 1
ATOM 1832 O O . ASP A 1 235 ? 10.955 8.653 12.105 1.00 94.38 235 ASP A O 1
ATOM 1836 N N . LEU A 1 236 ? 10.428 6.663 12.998 1.00 95.75 236 LEU A N 1
ATOM 1837 C CA . LEU A 1 236 ? 9.016 6.710 12.645 1.00 95.75 236 LEU A CA 1
ATOM 1838 C C . LEU A 1 236 ? 8.266 7.834 13.371 1.00 95.75 236 LEU A C 1
ATOM 1840 O O . LEU A 1 236 ? 7.468 8.545 12.758 1.00 95.75 236 LEU A O 1
ATOM 1844 N N . LEU A 1 237 ? 8.523 8.024 14.666 1.00 97.69 237 LEU A N 1
ATOM 1845 C CA . LEU A 1 237 ? 7.920 9.103 15.448 1.00 97.69 237 LEU A CA 1
ATOM 1846 C C . LEU A 1 237 ? 8.390 10.483 14.975 1.00 97.69 237 LEU A C 1
ATOM 1848 O O . LEU A 1 237 ? 7.581 11.409 14.902 1.00 97.69 237 LEU A O 1
ATOM 1852 N N . GLU A 1 238 ? 9.662 10.635 14.610 1.00 97.06 238 GLU A N 1
ATOM 1853 C CA . GLU A 1 238 ? 10.188 11.890 14.065 1.00 97.06 238 GLU A CA 1
ATOM 1854 C C . GLU A 1 238 ? 9.608 12.202 12.683 1.00 97.06 238 GLU A C 1
ATOM 1856 O O . GLU A 1 238 ? 9.212 13.345 12.434 1.00 97.06 238 GLU A O 1
ATOM 1861 N N . ALA A 1 239 ? 9.448 11.190 11.826 1.00 97.06 239 ALA A N 1
ATOM 1862 C CA . ALA A 1 239 ? 8.749 11.330 10.551 1.00 97.06 239 ALA A CA 1
ATOM 1863 C C . ALA A 1 239 ? 7.286 11.762 10.746 1.00 97.06 239 ALA A C 1
ATOM 1865 O O . ALA A 1 239 ? 6.806 12.653 10.045 1.00 97.06 239 ALA A O 1
ATOM 1866 N N . LEU A 1 240 ? 6.585 11.199 11.737 1.00 97.75 240 LEU A N 1
ATOM 1867 C CA . LEU A 1 240 ? 5.219 11.607 12.081 1.00 97.75 240 LEU A CA 1
ATOM 1868 C C . LEU A 1 240 ? 5.147 13.039 12.617 1.00 97.75 240 LEU A C 1
ATOM 1870 O O . LEU A 1 240 ? 4.221 13.772 12.276 1.00 97.75 240 LEU A O 1
ATOM 1874 N N . VAL A 1 241 ? 6.124 13.471 13.419 1.00 97.19 241 VAL A N 1
ATOM 1875 C CA . VAL A 1 241 ? 6.227 14.871 13.858 1.00 97.19 241 VAL A CA 1
ATOM 1876 C C . VAL A 1 241 ? 6.481 15.803 12.668 1.00 97.19 241 VAL A C 1
ATOM 1878 O O . VAL A 1 241 ? 5.948 16.912 12.651 1.00 97.19 241 VAL A O 1
ATOM 1881 N N . GLY A 1 242 ? 7.269 15.373 11.678 1.00 95.44 242 GLY A N 1
ATOM 1882 C CA . GLY A 1 242 ? 7.436 16.074 10.402 1.00 95.44 242 GLY A CA 1
ATOM 1883 C C . GLY A 1 242 ? 6.113 16.202 9.648 1.00 95.44 242 GLY A C 1
ATOM 1884 O O . GLY A 1 242 ? 5.655 17.316 9.410 1.00 95.44 242 GLY A O 1
ATOM 1885 N N . HIS A 1 243 ? 5.441 15.076 9.403 1.00 95.25 243 HIS A N 1
ATOM 1886 C CA . HIS A 1 243 ? 4.140 15.033 8.734 1.00 95.25 243 HIS A CA 1
ATOM 1887 C C . HIS A 1 243 ? 3.094 15.921 9.423 1.00 95.25 243 HIS A C 1
ATOM 1889 O O . HIS A 1 243 ? 2.371 16.664 8.765 1.00 95.25 243 HIS A O 1
ATOM 1895 N N . MET A 1 244 ? 3.051 15.907 10.758 1.00 95.00 244 MET A N 1
ATOM 1896 C CA . MET A 1 244 ? 2.177 16.779 11.540 1.00 95.00 244 MET A CA 1
ATOM 1897 C C . MET A 1 244 ? 2.399 18.259 11.200 1.00 95.00 244 MET A C 1
ATOM 1899 O O . MET A 1 244 ? 1.430 18.999 11.037 1.00 95.00 244 MET A O 1
ATOM 1903 N N . LYS A 1 245 ? 3.659 18.704 11.078 1.00 91.56 245 LYS A N 1
ATOM 1904 C CA . LYS A 1 245 ? 3.982 20.097 10.724 1.00 91.56 245 LYS A CA 1
ATOM 1905 C C . LYS A 1 245 ? 3.487 20.449 9.325 1.00 91.56 245 LYS A C 1
ATOM 1907 O O . LYS A 1 245 ? 2.937 21.534 9.156 1.00 91.56 245 LYS A O 1
ATOM 1912 N N . ASP A 1 246 ? 3.639 19.545 8.363 1.00 92.00 246 ASP A N 1
ATOM 1913 C CA . ASP A 1 246 ? 3.178 19.757 6.987 1.00 92.00 246 ASP A CA 1
ATOM 1914 C C . ASP A 1 246 ? 1.649 19.881 6.932 1.00 92.00 246 ASP A C 1
ATOM 1916 O O . ASP A 1 246 ? 1.109 20.779 6.286 1.00 92.00 246 ASP A O 1
ATOM 1920 N N . VAL A 1 247 ? 0.931 19.047 7.692 1.00 89.81 247 VAL A N 1
ATOM 1921 C CA . VAL A 1 247 ? -0.531 19.142 7.816 1.00 89.81 247 VAL A CA 1
ATOM 1922 C C . VAL A 1 247 ? -0.951 20.469 8.453 1.00 89.81 247 VAL A C 1
ATOM 1924 O O . VAL A 1 247 ? -1.896 21.101 7.987 1.00 89.81 247 VAL A O 1
ATOM 1927 N N . TYR A 1 248 ? -0.237 20.951 9.473 1.00 87.25 248 TYR A N 1
ATOM 1928 C CA . TYR A 1 248 ? -0.495 22.278 10.040 1.00 87.25 248 TYR A CA 1
ATOM 1929 C C . TYR A 1 248 ? -0.265 23.410 9.033 1.00 87.25 248 TYR A C 1
ATOM 1931 O O . TYR A 1 248 ? -1.017 24.386 9.035 1.00 87.25 248 TYR A O 1
ATOM 1939 N N . GLN A 1 249 ? 0.747 23.298 8.166 1.00 86.69 249 GLN A N 1
ATOM 1940 C CA . GLN A 1 249 ? 0.958 24.266 7.087 1.00 86.69 249 GLN A CA 1
ATOM 1941 C C . GLN A 1 249 ? -0.204 24.252 6.092 1.00 86.69 249 GLN A C 1
ATOM 1943 O O . GLN A 1 249 ? -0.651 25.321 5.682 1.00 86.69 249 GLN A O 1
ATOM 1948 N N . LEU A 1 250 ? -0.731 23.070 5.766 1.00 86.50 250 LEU A N 1
ATOM 1949 C CA . LEU A 1 250 ? -1.899 22.924 4.901 1.00 86.50 250 LEU A CA 1
ATOM 1950 C C . LEU A 1 250 ? -3.157 23.549 5.518 1.00 86.50 250 LEU A C 1
ATOM 1952 O O . LEU A 1 250 ? -3.828 24.336 4.856 1.00 86.50 250 LEU A O 1
ATOM 1956 N N . ILE A 1 251 ? -3.442 23.258 6.794 1.00 85.31 251 ILE A N 1
ATOM 1957 C CA . ILE A 1 251 ? -4.560 23.878 7.524 1.00 85.31 251 ILE A CA 1
ATOM 1958 C C . ILE A 1 251 ? -4.426 25.400 7.477 1.00 85.31 251 ILE A C 1
ATOM 1960 O O . ILE A 1 251 ? -5.370 26.094 7.115 1.00 85.31 251 ILE A O 1
ATOM 1964 N N . ARG A 1 252 ? -3.231 25.925 7.766 1.00 81.00 252 ARG A N 1
ATOM 1965 C CA . ARG A 1 252 ? -2.959 27.365 7.748 1.00 81.00 252 ARG A CA 1
ATOM 1966 C C . ARG A 1 252 ? -3.108 27.993 6.359 1.00 81.00 252 ARG A C 1
ATOM 1968 O O . ARG A 1 252 ? -3.536 29.137 6.270 1.00 81.00 252 ARG A O 1
ATOM 1975 N N . ALA A 1 253 ? -2.747 27.285 5.293 1.00 80.62 253 ALA A N 1
ATOM 1976 C CA . ALA A 1 253 ? -2.897 27.782 3.926 1.00 80.62 253 ALA A CA 1
ATOM 1977 C C . ALA A 1 253 ? -4.376 27.924 3.522 1.00 80.62 253 ALA A C 1
ATOM 1979 O O . ALA A 1 253 ? -4.731 28.867 2.819 1.00 80.62 253 ALA A O 1
ATOM 1980 N N . GLU A 1 254 ? -5.236 27.025 4.008 1.00 79.25 254 GLU A N 1
ATOM 1981 C CA . GLU A 1 254 ? -6.682 27.051 3.754 1.00 79.25 254 GLU A CA 1
ATOM 1982 C C . GLU A 1 254 ? -7.479 27.852 4.797 1.00 79.25 254 GLU A C 1
ATOM 1984 O O . GLU A 1 254 ? -8.672 28.094 4.606 1.00 79.25 254 GLU A O 1
ATOM 1989 N N . GLN A 1 255 ? -6.843 28.325 5.875 1.00 70.06 255 GLN A N 1
ATOM 1990 C CA . GLN A 1 255 ? -7.422 29.315 6.783 1.00 70.06 255 GLN A CA 1
ATOM 1991 C C . GLN A 1 255 ? -7.604 30.641 6.029 1.00 70.06 255 GLN A C 1
ATOM 1993 O O . GLN A 1 255 ? -6.739 31.516 6.025 1.00 70.06 255 GLN A O 1
ATOM 1998 N N . ARG A 1 256 ? -8.752 30.797 5.363 1.00 57.47 256 ARG A N 1
ATOM 1999 C CA . ARG A 1 256 ? -9.172 32.018 4.659 1.00 57.47 256 ARG A CA 1
ATOM 2000 C C . ARG A 1 256 ? -9.548 33.113 5.656 1.00 57.47 256 ARG A C 1
ATOM 2002 O O . ARG A 1 256 ? -10.712 33.478 5.783 1.00 57.47 256 ARG A O 1
ATOM 2009 N N . ILE A 1 257 ? -8.565 33.638 6.380 1.00 56.16 257 ILE A N 1
ATOM 2010 C CA . ILE A 1 257 ? -8.781 34.720 7.341 1.00 56.16 257 ILE A CA 1
ATOM 2011 C C . ILE A 1 257 ? -9.060 36.010 6.555 1.00 56.16 257 ILE A C 1
ATOM 2013 O O . ILE A 1 257 ? -8.144 36.701 6.114 1.00 56.16 257 ILE A O 1
ATOM 2017 N N . SER A 1 258 ? -10.339 36.336 6.369 1.00 52.31 258 SER A N 1
ATOM 2018 C CA . SER A 1 258 ? -10.800 37.675 5.993 1.00 52.31 258 SER A CA 1
ATOM 2019 C C . SER A 1 258 ? -11.940 38.087 6.923 1.00 52.31 258 SER A C 1
ATOM 2021 O O . SER A 1 258 ? -12.672 37.230 7.410 1.00 52.31 258 SER A O 1
ATOM 2023 N N . VAL A 1 259 ? -12.121 39.394 7.137 1.00 50.59 259 VAL A N 1
ATOM 2024 C CA . VAL A 1 259 ? -13.132 39.972 8.053 1.00 50.59 259 VAL A CA 1
ATOM 2025 C C . VAL A 1 259 ? -14.577 39.550 7.706 1.00 50.59 259 VAL A C 1
ATOM 2027 O O . VAL A 1 259 ? -15.475 39.699 8.525 1.00 50.59 259 VAL A O 1
ATOM 2030 N N . ALA A 1 260 ? -14.810 39.008 6.505 1.00 53.50 260 ALA A N 1
ATOM 2031 C CA . ALA A 1 260 ? -16.124 38.611 6.002 1.00 53.50 260 ALA A CA 1
ATOM 2032 C C . ALA A 1 260 ? -16.456 37.110 6.154 1.00 53.50 260 ALA A C 1
ATOM 2034 O O . ALA A 1 260 ? -17.566 36.714 5.802 1.00 53.50 260 ALA A O 1
ATOM 2035 N N . VAL A 1 261 ? -15.526 36.270 6.627 1.00 54.62 261 VAL A N 1
ATOM 2036 C CA . VAL A 1 261 ? -15.748 34.817 6.761 1.00 54.62 261 VAL A CA 1
ATOM 2037 C C . VAL A 1 261 ? -16.296 34.515 8.164 1.00 54.62 261 VAL A C 1
ATOM 2039 O O . VAL A 1 261 ? -15.637 34.875 9.138 1.00 54.62 261 VAL A O 1
ATOM 2042 N N . PRO A 1 262 ? -17.480 33.884 8.305 1.00 56.53 262 PRO A N 1
ATOM 2043 C CA . PRO A 1 262 ? -18.007 33.479 9.608 1.00 56.53 262 PRO A CA 1
ATOM 2044 C C . PRO A 1 262 ? -17.033 32.545 10.341 1.00 56.53 262 PRO A C 1
ATOM 2046 O O . PRO A 1 262 ? -16.470 31.650 9.718 1.00 56.53 262 PRO A O 1
ATOM 2049 N N . ASP A 1 263 ? -16.894 32.677 11.666 1.00 54.97 263 ASP A N 1
ATOM 2050 C CA . ASP A 1 263 ? -15.965 31.862 12.479 1.00 54.97 263 ASP A CA 1
ATOM 2051 C C . ASP A 1 263 ? -16.123 30.341 12.270 1.00 54.97 263 ASP A C 1
ATOM 2053 O O . ASP A 1 263 ? -15.164 29.585 12.400 1.00 54.97 263 ASP A O 1
ATOM 2057 N N . ALA A 1 264 ? -17.329 29.889 11.906 1.00 54.94 264 ALA A N 1
ATOM 2058 C CA . ALA A 1 264 ? -17.643 28.489 11.613 1.00 54.94 264 ALA A CA 1
ATOM 2059 C C . ALA A 1 264 ? -16.995 27.941 10.322 1.00 54.94 264 ALA A C 1
ATOM 2061 O O . ALA A 1 264 ? -17.012 26.732 10.109 1.00 54.94 264 ALA A O 1
ATOM 2062 N N . GLU A 1 265 ? -16.450 28.805 9.462 1.00 53.22 265 GLU A N 1
ATOM 2063 C CA . GLU A 1 265 ? -15.778 28.448 8.204 1.00 53.22 265 GLU A CA 1
ATOM 2064 C C . GLU A 1 265 ? -14.240 28.528 8.305 1.00 53.22 265 GLU A C 1
ATOM 2066 O O . GLU A 1 265 ? -13.532 28.275 7.328 1.00 53.22 265 GLU A O 1
ATOM 2071 N N . ILE A 1 266 ? -13.697 28.859 9.484 1.00 62.38 266 ILE A N 1
ATOM 2072 C CA . ILE A 1 266 ? -12.253 28.869 9.730 1.00 62.38 266 ILE A CA 1
ATOM 2073 C C . ILE A 1 266 ? -11.786 27.435 9.986 1.00 62.38 266 ILE A C 1
ATOM 2075 O O . ILE A 1 266 ? -12.131 26.836 11.003 1.00 62.38 266 ILE A O 1
ATOM 2079 N N . ALA A 1 267 ? -10.957 26.895 9.090 1.00 60.72 267 ALA A N 1
ATOM 2080 C CA . ALA A 1 267 ? -10.402 25.556 9.254 1.00 60.72 267 ALA A CA 1
ATOM 2081 C C . ALA A 1 267 ? -9.477 25.481 10.482 1.00 60.72 267 ALA A C 1
ATOM 2083 O O . ALA A 1 267 ? -8.395 26.073 10.493 1.00 60.72 267 ALA A O 1
ATOM 2084 N N . ALA A 1 268 ? -9.889 24.762 11.525 1.00 75.44 268 ALA A N 1
ATOM 2085 C CA . ALA A 1 268 ? -9.127 24.591 12.763 1.00 75.44 268 ALA A CA 1
ATOM 2086 C C . ALA A 1 268 ? -8.471 23.206 12.852 1.00 75.44 268 ALA A C 1
ATOM 2088 O O . ALA A 1 268 ? -7.443 23.046 13.516 1.00 75.44 268 ALA A O 1
ATOM 2089 N N . ASP A 1 269 ? -9.039 22.214 12.168 1.00 84.94 269 ASP A N 1
ATOM 2090 C CA . ASP A 1 269 ? -8.479 20.875 12.042 1.00 84.94 269 ASP A CA 1
ATOM 2091 C C . ASP A 1 269 ? -8.641 20.297 10.622 1.00 84.94 269 ASP A C 1
ATOM 2093 O O . ASP A 1 269 ? -9.241 20.901 9.731 1.00 84.94 269 ASP A O 1
ATOM 2097 N N . ILE A 1 270 ? -8.078 19.108 10.381 1.00 88.56 270 ILE A N 1
ATOM 2098 C CA . ILE A 1 270 ? -8.167 18.440 9.071 1.00 88.56 270 ILE A CA 1
ATOM 2099 C C . ILE A 1 270 ? -9.603 18.123 8.620 1.00 88.56 270 ILE A C 1
ATOM 2101 O O . ILE A 1 270 ? -9.839 17.878 7.436 1.00 88.56 270 ILE A O 1
ATOM 2105 N N . TRP A 1 271 ? -10.571 18.057 9.533 1.00 88.38 271 TRP A N 1
ATOM 2106 C CA . TRP A 1 271 ? -11.957 17.730 9.206 1.00 88.38 271 TRP A CA 1
ATOM 2107 C C . TRP A 1 271 ? -12.687 18.922 8.598 1.00 88.38 271 TRP A C 1
ATOM 2109 O O . TRP A 1 271 ? -13.603 18.698 7.804 1.00 88.38 271 TRP A O 1
ATOM 2119 N N . ASP A 1 272 ? -12.233 20.138 8.896 1.00 85.88 272 ASP A N 1
ATOM 2120 C CA . ASP A 1 272 ? -12.735 21.381 8.306 1.00 85.88 272 ASP A CA 1
ATOM 2121 C C . ASP A 1 272 ? -12.197 21.614 6.883 1.00 85.88 272 ASP A C 1
ATOM 2123 O O . ASP A 1 272 ? -12.759 22.393 6.114 1.00 85.88 272 ASP A O 1
ATOM 2127 N N . LEU A 1 273 ? -11.127 20.907 6.496 1.00 85.56 273 LEU A N 1
ATOM 2128 C CA . LEU A 1 273 ? -10.622 20.921 5.125 1.00 85.56 273 LEU A CA 1
ATOM 2129 C C . LEU A 1 273 ? -11.594 20.227 4.165 1.00 85.56 273 LEU A C 1
ATOM 2131 O O . LEU A 1 273 ? -12.265 19.241 4.506 1.00 85.56 273 LEU A O 1
ATOM 2135 N N . ARG A 1 274 ? -11.596 20.707 2.916 1.00 84.25 274 ARG A N 1
ATOM 2136 C CA . ARG A 1 274 ? -12.273 20.036 1.803 1.00 84.25 274 ARG A CA 1
ATOM 2137 C C . ARG A 1 274 ? -11.762 18.603 1.649 1.00 84.25 274 ARG A C 1
ATOM 2139 O O . ARG A 1 274 ? -10.593 18.318 1.897 1.00 84.25 274 ARG A O 1
ATOM 2146 N N . GLU A 1 275 ? -12.637 17.702 1.213 1.00 83.69 275 GLU A N 1
ATOM 2147 C CA . GLU A 1 275 ? -12.344 16.265 1.145 1.00 83.69 275 GLU A CA 1
ATOM 2148 C C . GLU A 1 275 ? -11.151 15.923 0.236 1.00 83.69 275 GLU A C 1
ATOM 2150 O O . GLU A 1 275 ? -10.400 15.005 0.547 1.00 83.69 275 GLU A O 1
ATOM 2155 N N . ASP A 1 276 ? -10.929 16.697 -0.829 1.00 86.06 276 ASP A N 1
ATOM 2156 C CA . ASP A 1 276 ? -9.801 16.550 -1.755 1.00 86.06 276 ASP A CA 1
ATOM 2157 C C . ASP A 1 276 ? -8.448 16.976 -1.166 1.00 86.06 276 ASP A C 1
ATOM 2159 O O . ASP A 1 276 ? -7.407 16.493 -1.609 1.00 86.06 276 ASP A O 1
ATOM 2163 N N . LEU A 1 277 ? -8.459 17.851 -0.157 1.00 87.38 277 LEU A N 1
ATOM 2164 C CA . LEU A 1 277 ? -7.262 18.338 0.536 1.00 87.38 277 LEU A CA 1
ATOM 2165 C C . LEU A 1 277 ? -7.045 17.654 1.891 1.00 87.38 277 LEU A C 1
ATOM 2167 O O . LEU A 1 277 ? -5.979 17.783 2.488 1.00 87.38 277 LEU A O 1
ATOM 2171 N N . ARG A 1 278 ? -8.045 16.937 2.411 1.00 89.69 278 ARG A N 1
ATOM 2172 C CA . ARG A 1 278 ? -7.981 16.331 3.740 1.00 89.69 278 ARG A CA 1
ATOM 2173 C C . ARG A 1 278 ? -6.886 15.267 3.804 1.00 89.69 278 ARG A C 1
ATOM 2175 O O . ARG A 1 278 ? -6.981 14.212 3.175 1.00 89.69 278 ARG A O 1
ATOM 2182 N N . ALA A 1 279 ? -5.885 15.515 4.646 1.00 90.81 279 ALA A N 1
ATOM 2183 C CA . ALA A 1 279 ? -4.863 14.528 4.965 1.00 90.81 279 ALA A CA 1
ATOM 2184 C C . ALA A 1 279 ? -5.487 13.265 5.585 1.00 90.81 279 ALA A C 1
ATOM 2186 O O . ALA A 1 279 ? -6.468 13.329 6.332 1.00 90.81 279 ALA A O 1
ATOM 2187 N N . VAL A 1 280 ? -4.908 12.102 5.278 1.00 93.88 280 VAL A N 1
ATOM 2188 C CA . VAL A 1 280 ? -5.374 10.824 5.828 1.00 93.88 280 VAL A CA 1
ATOM 2189 C C . VAL A 1 280 ? -5.102 10.800 7.334 1.00 93.88 280 VAL A C 1
ATOM 2191 O O . VAL A 1 280 ? -3.943 10.929 7.724 1.00 93.88 280 VAL A O 1
ATOM 2194 N N . PRO A 1 281 ? -6.121 10.593 8.190 1.00 95.88 281 PRO A N 1
ATOM 2195 C CA . PRO A 1 281 ? -5.902 10.490 9.624 1.00 95.88 281 PRO A CA 1
ATOM 2196 C C . PRO A 1 281 ? -4.958 9.334 9.965 1.00 95.88 281 PRO A C 1
ATOM 2198 O O . PRO A 1 281 ? -5.002 8.274 9.330 1.00 95.88 281 PRO A O 1
ATOM 2201 N N . VAL A 1 282 ? -4.147 9.514 11.002 1.00 97.56 282 VAL A N 1
ATOM 2202 C CA . VAL A 1 282 ? -3.144 8.543 11.449 1.00 97.56 282 VAL A CA 1
ATOM 2203 C C . VAL A 1 282 ? -3.468 8.086 12.866 1.00 97.56 282 VAL A C 1
ATOM 2205 O O . VAL A 1 282 ? -3.657 8.908 13.758 1.00 97.56 282 VAL A O 1
ATOM 2208 N N . VAL A 1 283 ? -3.504 6.776 13.105 1.00 97.81 283 VAL A N 1
ATOM 2209 C CA . VAL A 1 283 ? -3.587 6.204 14.460 1.00 97.81 283 VAL A CA 1
ATOM 2210 C C . VAL A 1 283 ? -2.290 5.463 14.752 1.00 97.81 283 VAL A C 1
ATOM 2212 O O . VAL A 1 283 ? -1.965 4.492 14.069 1.00 97.81 283 VAL A O 1
ATOM 2215 N N . VAL A 1 284 ? -1.565 5.914 15.771 1.00 97.88 284 VAL A N 1
ATOM 2216 C CA . VAL A 1 284 ? -0.311 5.318 16.240 1.00 97.88 284 VAL A CA 1
ATOM 2217 C C . VAL A 1 284 ? -0.614 4.402 17.421 1.00 97.88 284 VAL A C 1
ATOM 2219 O O . VAL A 1 284 ? -1.064 4.867 18.465 1.00 97.88 284 VAL A O 1
ATOM 2222 N N . LEU A 1 285 ? -0.374 3.103 17.26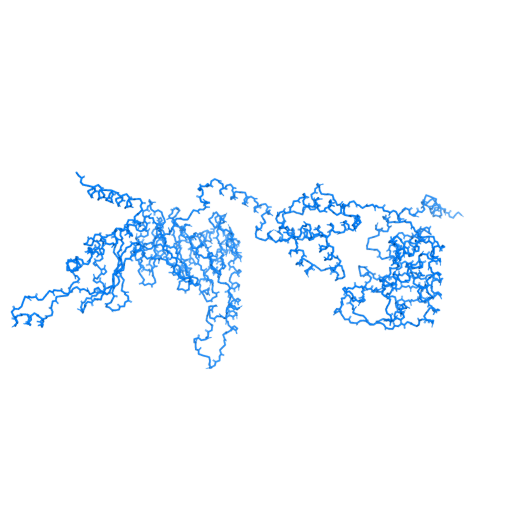5 1.00 96.25 285 LEU A N 1
ATOM 2223 C CA . LEU A 1 285 ? -0.537 2.091 18.301 1.00 96.25 285 LEU A CA 1
ATOM 2224 C C . LEU A 1 285 ? 0.832 1.701 18.860 1.00 96.25 285 LEU A C 1
ATOM 2226 O O . LEU A 1 285 ? 1.649 1.132 18.141 1.00 96.25 285 LEU A O 1
ATOM 2230 N N . VAL A 1 286 ? 1.052 1.955 20.146 1.00 95.38 286 VAL A N 1
ATOM 2231 C CA . VAL A 1 286 ? 2.236 1.499 20.888 1.00 95.38 286 VAL A CA 1
ATOM 2232 C C . VAL A 1 286 ? 1.813 0.313 21.749 1.00 95.38 286 VAL A C 1
ATOM 2234 O O . VAL A 1 286 ? 0.955 0.494 22.607 1.00 95.38 286 VAL A O 1
ATOM 2237 N N . ASP A 1 287 ? 2.356 -0.890 21.530 1.00 92.44 287 ASP A N 1
ATOM 2238 C CA . ASP A 1 287 ? 1.959 -2.076 22.318 1.00 92.44 287 ASP A CA 1
ATOM 2239 C C . ASP A 1 287 ? 2.496 -2.049 23.758 1.00 92.44 287 ASP A C 1
ATOM 2241 O O . ASP A 1 287 ? 1.764 -2.337 24.712 1.00 92.44 287 ASP A O 1
ATOM 2245 N N . GLU A 1 288 ? 3.769 -1.695 23.919 1.00 91.06 288 GLU A N 1
ATOM 2246 C CA . GLU A 1 288 ? 4.424 -1.616 25.220 1.00 91.06 288 GLU A CA 1
ATOM 2247 C C . GLU A 1 288 ? 5.296 -0.368 25.305 1.00 91.06 288 GLU A C 1
ATOM 2249 O O . GLU A 1 288 ? 6.430 -0.333 24.836 1.00 91.06 288 GLU A O 1
ATOM 2254 N N . VAL A 1 289 ? 4.759 0.667 25.938 1.00 91.19 289 VAL A N 1
ATOM 2255 C CA . VAL A 1 289 ? 5.467 1.938 26.121 1.00 91.19 289 VAL A CA 1
ATOM 2256 C C . VAL A 1 289 ? 6.640 1.839 27.099 1.00 91.19 289 VAL A C 1
ATOM 2258 O O . VAL A 1 289 ? 7.581 2.619 26.982 1.00 91.19 289 VAL A O 1
ATOM 2261 N N . ALA A 1 290 ? 6.634 0.874 28.025 1.00 88.12 290 ALA A N 1
ATOM 2262 C CA . ALA A 1 290 ? 7.753 0.668 28.943 1.00 88.12 290 ALA A CA 1
ATOM 2263 C C . ALA A 1 290 ? 9.057 0.337 28.190 1.00 88.12 290 ALA A C 1
ATOM 2265 O O . ALA A 1 290 ? 10.102 0.878 28.534 1.00 88.12 290 ALA A O 1
ATOM 2266 N N . GLU A 1 291 ? 8.994 -0.440 27.103 1.00 87.94 291 GLU A N 1
ATOM 2267 C CA . GLU A 1 291 ? 10.166 -0.767 26.265 1.00 87.94 291 GLU A CA 1
ATOM 2268 C C . GLU A 1 291 ? 10.780 0.466 25.587 1.00 87.94 291 GLU A C 1
ATOM 2270 O O . GLU A 1 291 ? 11.968 0.489 25.280 1.00 87.94 291 GLU A O 1
ATOM 2275 N N . LEU A 1 292 ? 9.986 1.518 25.372 1.00 89.19 292 LEU A N 1
ATOM 2276 C CA . LEU A 1 292 ? 10.464 2.794 24.834 1.00 89.19 292 LEU A CA 1
ATOM 2277 C C . LEU A 1 292 ? 11.079 3.698 25.911 1.00 89.19 292 LEU A C 1
ATOM 2279 O O . LEU A 1 292 ? 11.789 4.651 25.588 1.00 89.19 292 LEU A O 1
ATOM 2283 N N . ALA A 1 293 ? 10.762 3.430 27.178 1.00 84.88 293 ALA A N 1
ATOM 2284 C CA . ALA A 1 293 ? 11.183 4.226 28.323 1.00 84.88 293 ALA A CA 1
ATOM 2285 C C . ALA A 1 293 ? 12.450 3.677 29.007 1.00 84.88 293 ALA A C 1
ATOM 2287 O O . ALA A 1 293 ? 13.157 4.435 29.673 1.00 84.88 293 ALA A O 1
ATOM 2288 N N . LEU A 1 294 ? 12.739 2.380 28.855 1.00 82.81 294 LEU A N 1
ATOM 2289 C CA . LEU A 1 294 ? 13.898 1.715 29.455 1.00 82.81 294 LEU A CA 1
ATOM 2290 C C . LEU A 1 294 ? 15.215 2.096 28.757 1.00 82.81 294 LEU A C 1
ATOM 2292 O O . LEU A 1 294 ? 15.277 2.262 27.540 1.00 82.81 294 LEU A O 1
ATOM 2296 N N . PHE A 1 295 ? 16.284 2.219 29.544 1.00 84.19 295 PHE A N 1
ATOM 2297 C CA . PHE A 1 295 ? 17.640 2.518 29.077 1.00 84.19 295 PHE A CA 1
ATOM 2298 C C . PHE A 1 295 ? 18.669 1.937 30.057 1.00 84.19 295 PHE A C 1
ATOM 2300 O O . PHE A 1 295 ? 18.440 1.925 31.267 1.00 84.19 295 PHE A O 1
ATOM 2307 N N . ALA A 1 296 ? 19.805 1.469 29.542 1.00 83.06 296 ALA A N 1
ATOM 2308 C CA . ALA A 1 296 ? 20.939 0.974 30.328 1.00 83.06 296 ALA A CA 1
ATOM 2309 C C . ALA A 1 296 ? 22.229 1.777 30.078 1.00 83.06 296 ALA A C 1
ATOM 2311 O O . ALA A 1 296 ? 23.183 1.676 30.851 1.00 83.06 296 ALA A O 1
ATOM 2312 N N . SER A 1 297 ? 22.269 2.598 29.022 1.00 87.94 297 SER A N 1
ATOM 2313 C CA . SER A 1 297 ? 23.407 3.459 28.680 1.00 87.94 297 SER A CA 1
ATOM 2314 C C . SER A 1 297 ? 23.002 4.922 28.462 1.00 87.94 297 SER A C 1
ATOM 2316 O O . SER A 1 297 ? 21.836 5.237 28.231 1.00 87.94 297 SER A O 1
ATOM 2318 N N . LYS A 1 298 ? 23.985 5.836 28.490 1.00 88.31 298 LYS A N 1
ATOM 2319 C CA . LYS A 1 298 ? 23.757 7.274 28.245 1.00 88.31 298 LYS A CA 1
ATOM 2320 C C . LYS A 1 298 ? 23.226 7.578 26.842 1.00 88.31 298 LYS A C 1
ATOM 2322 O O . LYS A 1 298 ? 22.514 8.562 26.663 1.00 88.31 298 LYS A O 1
ATOM 2327 N N . ASP A 1 299 ? 23.586 6.782 25.839 1.00 84.88 299 ASP A N 1
ATOM 2328 C CA . ASP A 1 299 ? 23.101 7.006 24.474 1.00 84.88 299 ASP A CA 1
ATOM 2329 C C . ASP A 1 299 ? 21.664 6.502 24.303 1.00 84.88 299 ASP A C 1
ATOM 2331 O O . ASP A 1 299 ? 20.845 7.175 23.675 1.00 84.88 299 ASP A O 1
ATOM 2335 N N . GLU A 1 300 ? 21.309 5.398 24.966 1.00 87.25 300 GLU A N 1
ATOM 2336 C CA . GLU A 1 300 ? 19.916 4.955 25.071 1.00 87.25 300 GLU A CA 1
ATOM 2337 C C . GLU A 1 300 ? 19.051 5.948 25.852 1.00 87.25 300 GLU A C 1
ATOM 2339 O O . GLU A 1 300 ? 17.897 6.160 25.490 1.00 87.25 300 GLU A O 1
ATOM 2344 N N . GLU A 1 301 ? 19.607 6.614 26.867 1.00 89.94 301 GLU A N 1
ATOM 2345 C CA . GLU A 1 301 ? 18.914 7.671 27.606 1.00 89.94 301 GLU A CA 1
ATOM 2346 C C . GLU A 1 301 ? 18.542 8.858 26.700 1.00 89.94 301 GLU A C 1
ATOM 2348 O O . GLU A 1 301 ? 17.395 9.309 26.692 1.00 89.94 301 GLU A O 1
ATOM 2353 N N . LYS A 1 302 ? 19.476 9.327 25.861 1.00 90.38 302 LYS A N 1
ATOM 2354 C CA . LYS A 1 302 ? 19.194 10.385 24.873 1.00 90.38 302 LYS A CA 1
ATOM 2355 C C . LYS A 1 302 ? 18.133 9.949 23.862 1.00 90.38 302 LYS A C 1
ATOM 2357 O O . LYS A 1 302 ? 17.280 10.749 23.474 1.00 90.38 302 LYS A O 1
ATOM 2362 N N . ARG A 1 303 ? 18.192 8.690 23.412 1.00 92.31 303 ARG A N 1
ATOM 2363 C CA . ARG A 1 303 ? 17.206 8.107 22.491 1.00 92.31 303 ARG A CA 1
ATOM 2364 C C . ARG A 1 303 ? 15.819 8.072 23.129 1.00 92.31 303 ARG A C 1
ATOM 2366 O O . ARG A 1 303 ? 14.873 8.569 22.520 1.00 92.31 303 ARG A O 1
ATOM 2373 N N . ARG A 1 304 ? 15.714 7.566 24.362 1.00 92.06 304 ARG A N 1
ATOM 2374 C CA . ARG A 1 304 ? 14.493 7.594 25.180 1.00 92.06 304 ARG A CA 1
ATOM 2375 C C . ARG A 1 304 ? 13.909 9.002 25.220 1.00 92.06 304 ARG A C 1
ATOM 2377 O O . ARG A 1 304 ? 12.738 9.185 24.905 1.00 92.06 304 ARG A O 1
ATOM 2384 N N . ASP A 1 305 ? 14.715 10.007 25.558 1.00 92.50 305 ASP A N 1
ATOM 2385 C CA . ASP A 1 305 ? 14.233 11.387 25.676 1.00 92.50 305 ASP A CA 1
ATOM 2386 C C . ASP A 1 305 ? 13.655 11.933 24.378 1.00 92.50 305 ASP A C 1
ATOM 2388 O O . ASP A 1 305 ? 12.607 12.584 24.396 1.00 92.50 305 ASP A O 1
ATOM 2392 N N . ARG A 1 306 ? 14.278 11.624 23.239 1.00 95.12 306 ARG A N 1
ATOM 2393 C CA . ARG A 1 306 ? 13.737 11.990 21.925 1.00 95.12 306 ARG A CA 1
ATOM 2394 C C . ARG A 1 306 ? 12.417 11.278 21.635 1.00 95.12 306 ARG A C 1
ATOM 2396 O O . ARG A 1 306 ? 11.470 11.943 21.220 1.00 95.12 306 ARG A O 1
ATOM 2403 N N . ILE A 1 307 ? 12.324 9.973 21.909 1.00 95.44 307 ILE A N 1
ATOM 2404 C CA . ILE A 1 307 ? 11.093 9.186 21.715 1.00 95.44 307 ILE A CA 1
ATOM 2405 C C . ILE A 1 307 ? 9.949 9.766 22.549 1.00 95.44 307 ILE A C 1
ATOM 2407 O O . ILE A 1 307 ? 8.876 10.066 22.021 1.00 95.44 307 ILE A O 1
ATOM 2411 N N . ILE A 1 308 ? 10.182 9.975 23.847 1.00 94.75 308 ILE A N 1
ATOM 2412 C CA . ILE A 1 308 ? 9.172 10.515 24.759 1.00 94.75 308 ILE A CA 1
ATOM 2413 C C . ILE A 1 308 ? 8.783 11.938 24.355 1.00 94.75 308 ILE A C 1
ATOM 2415 O O . ILE A 1 308 ? 7.597 12.263 24.330 1.00 94.75 308 ILE A O 1
ATOM 2419 N N . THR A 1 309 ? 9.748 12.770 23.957 1.00 95.12 309 THR A N 1
ATOM 2420 C CA . THR A 1 309 ? 9.473 14.123 23.453 1.00 95.12 309 THR A CA 1
ATOM 2421 C C . THR A 1 309 ? 8.597 14.092 22.200 1.00 95.12 309 THR A C 1
ATOM 2423 O O . THR A 1 309 ? 7.648 14.872 22.096 1.00 95.12 309 THR A O 1
ATOM 2426 N N . ALA A 1 310 ? 8.869 13.186 21.258 1.00 96.56 310 ALA A N 1
ATOM 2427 C CA . ALA A 1 310 ? 8.067 13.032 20.050 1.00 96.56 310 ALA A CA 1
ATOM 2428 C C . ALA A 1 310 ? 6.636 12.578 20.379 1.00 96.56 310 ALA A C 1
ATOM 2430 O O . ALA A 1 310 ? 5.682 13.196 19.906 1.00 96.56 310 ALA A O 1
ATOM 2431 N N . LEU A 1 311 ? 6.472 11.575 21.252 1.00 96.75 311 LEU A N 1
ATOM 2432 C CA . LEU A 1 311 ? 5.158 11.109 21.710 1.00 96.75 311 LEU A CA 1
ATOM 2433 C C . LEU A 1 311 ? 4.361 12.222 22.398 1.00 96.75 311 LEU A C 1
ATOM 2435 O O . LEU A 1 311 ? 3.199 12.432 22.059 1.00 96.75 311 LEU A O 1
ATOM 2439 N N . VAL A 1 312 ? 4.977 12.970 23.319 1.00 95.75 312 VAL A N 1
ATOM 2440 C CA . VAL A 1 312 ? 4.330 14.106 23.997 1.00 95.75 312 VAL A CA 1
ATOM 2441 C C . VAL A 1 312 ? 3.907 15.167 22.984 1.00 95.75 312 VAL A C 1
ATOM 2443 O O . VAL A 1 312 ? 2.786 15.667 23.053 1.00 95.75 312 VAL A O 1
ATOM 2446 N N . ARG A 1 313 ? 4.758 15.483 22.003 1.00 95.38 313 ARG A N 1
ATOM 2447 C CA . ARG A 1 313 ? 4.448 16.483 20.975 1.00 95.38 313 ARG A CA 1
ATOM 2448 C C . ARG A 1 313 ? 3.275 16.061 20.092 1.00 95.38 313 ARG A C 1
ATOM 2450 O O . ARG A 1 313 ? 2.397 16.878 19.823 1.00 95.38 313 ARG A O 1
ATOM 2457 N N . LEU A 1 314 ? 3.245 14.794 19.675 1.00 96.62 314 LEU A N 1
ATOM 2458 C CA . LEU A 1 314 ? 2.118 14.218 18.940 1.00 96.62 314 LEU A CA 1
ATOM 2459 C C . LEU A 1 314 ? 0.847 14.187 19.800 1.00 96.62 314 LEU A C 1
ATOM 2461 O O . LEU A 1 314 ? -0.233 14.433 19.280 1.00 96.62 314 LEU A O 1
ATOM 2465 N N . ALA A 1 315 ? 0.952 13.942 21.106 1.00 95.56 315 ALA A N 1
ATOM 2466 C CA . ALA A 1 315 ? -0.200 13.959 22.007 1.00 95.56 315 ALA A CA 1
ATOM 2467 C C . ALA A 1 315 ? -0.759 15.377 22.241 1.00 95.56 315 ALA A C 1
ATOM 2469 O O . ALA A 1 315 ? -1.956 15.553 22.432 1.00 95.56 315 ALA A O 1
ATOM 2470 N N . GLN A 1 316 ? 0.099 16.401 22.232 1.00 93.25 316 GLN A N 1
ATOM 2471 C CA . GLN A 1 316 ? -0.309 17.794 22.448 1.00 93.25 316 GLN A CA 1
ATOM 2472 C C . GLN A 1 316 ? -0.907 18.441 21.193 1.00 93.25 316 GLN A C 1
ATOM 2474 O O . GLN A 1 316 ? -1.863 19.208 21.291 1.00 93.25 316 GLN A O 1
ATOM 2479 N N . LEU A 1 317 ? -0.334 18.162 20.018 1.00 91.56 317 LEU A N 1
ATOM 2480 C CA . LEU A 1 317 ? -0.664 18.856 18.764 1.00 91.56 317 LEU A CA 1
ATOM 2481 C C . LEU A 1 317 ? -1.314 17.941 17.711 1.00 91.56 317 LEU A C 1
ATOM 2483 O O . LEU A 1 317 ? -1.834 18.414 16.705 1.00 91.56 317 LEU A O 1
ATOM 2487 N N . GLY A 1 318 ? -1.327 16.625 17.920 1.00 92.56 318 GLY A N 1
ATOM 2488 C CA . GLY A 1 318 ? -1.762 15.668 16.901 1.00 92.56 318 GLY A CA 1
ATOM 2489 C C . GLY A 1 318 ? -3.245 15.753 16.559 1.00 92.56 318 GLY A C 1
ATOM 2490 O O . GLY A 1 318 ? -3.600 15.550 15.401 1.00 92.56 318 GLY A O 1
ATOM 2491 N N . ARG A 1 319 ? -4.114 16.115 17.518 1.00 93.00 319 ARG A N 1
ATOM 2492 C CA . ARG A 1 319 ? -5.577 16.140 17.323 1.00 93.00 319 ARG A CA 1
ATOM 2493 C C . ARG A 1 319 ? -5.995 16.925 16.077 1.00 93.00 319 ARG A C 1
ATOM 2495 O O . ARG A 1 319 ? -6.772 16.402 15.282 1.00 93.00 319 ARG A O 1
ATOM 2502 N N . ALA A 1 320 ? -5.498 18.155 15.922 1.00 89.75 320 ALA A N 1
ATOM 2503 C CA . ALA A 1 320 ? -5.877 19.025 14.807 1.00 89.75 320 ALA A CA 1
ATOM 2504 C C . ALA A 1 320 ? -5.312 18.521 13.471 1.00 89.75 320 ALA A C 1
ATOM 2506 O O . ALA A 1 320 ? -5.988 18.593 12.450 1.00 89.75 320 ALA A O 1
ATOM 2507 N N . ALA A 1 321 ? -4.114 17.932 13.498 1.00 92.69 321 ALA A N 1
ATOM 2508 C CA . ALA A 1 321 ? -3.483 17.300 12.342 1.00 92.69 321 ALA A CA 1
ATOM 2509 C C . ALA A 1 321 ? -4.056 15.906 12.006 1.00 92.69 321 ALA A C 1
ATOM 2511 O O . ALA A 1 321 ? -3.608 15.271 11.055 1.00 92.69 321 ALA A O 1
ATOM 2512 N N . GLY A 1 322 ? -5.022 15.399 12.782 1.00 95.12 322 GLY A N 1
ATOM 2513 C CA . GLY A 1 322 ? -5.597 14.070 12.580 1.00 95.12 322 GLY A CA 1
ATOM 2514 C C . GLY A 1 322 ? -4.697 12.909 12.999 1.00 95.12 322 GLY A C 1
ATOM 2515 O O . GLY A 1 322 ? -4.882 11.803 12.496 1.00 95.12 322 GLY A O 1
ATOM 2516 N N . ILE A 1 323 ? -3.736 13.141 13.896 1.00 97.31 323 ILE A N 1
ATOM 2517 C CA . ILE A 1 323 ? -2.862 12.110 14.465 1.00 97.31 323 ILE A CA 1
ATOM 2518 C C . ILE A 1 323 ? -3.350 11.751 15.870 1.00 97.31 323 ILE A C 1
ATOM 2520 O O . ILE A 1 323 ? -3.463 12.604 16.748 1.00 97.31 323 ILE A O 1
ATOM 2524 N N . TYR A 1 324 ? -3.602 10.466 16.091 1.00 97.50 324 TYR A N 1
ATOM 2525 C CA . TYR A 1 324 ? -4.162 9.910 17.317 1.00 97.50 324 TYR A CA 1
ATOM 2526 C C . TYR A 1 324 ? -3.217 8.867 17.910 1.00 97.50 324 TYR A C 1
ATOM 2528 O O . TYR A 1 324 ? -2.563 8.137 17.169 1.00 97.50 324 TYR A O 1
ATOM 2536 N N . LEU A 1 325 ? -3.152 8.773 19.240 1.00 97.75 325 LEU A N 1
ATOM 2537 C CA . LEU A 1 325 ? -2.232 7.862 19.933 1.00 97.75 325 LEU A CA 1
ATOM 2538 C C . LEU A 1 325 ? -3.022 6.838 20.749 1.00 97.75 325 LEU A C 1
ATOM 2540 O O . LEU A 1 325 ? -3.920 7.214 21.495 1.00 97.75 325 LEU A O 1
ATOM 2544 N N . GLU A 1 326 ? -2.659 5.567 20.639 1.00 96.81 326 GLU A N 1
ATOM 2545 C CA . GLU A 1 326 ? -3.115 4.466 21.487 1.00 96.81 326 GLU A CA 1
ATOM 2546 C C . GLU A 1 326 ? -1.904 3.867 22.192 1.00 96.81 326 GLU A C 1
ATOM 2548 O O . GLU A 1 326 ? -1.198 3.014 21.647 1.00 96.81 326 GLU A O 1
ATOM 2553 N N . ILE A 1 327 ? -1.642 4.354 23.401 1.00 96.00 327 ILE A N 1
ATOM 2554 C CA . ILE A 1 327 ? -0.503 3.930 24.206 1.00 96.00 327 ILE A CA 1
ATOM 2555 C C . ILE A 1 327 ? -0.932 2.752 25.065 1.00 96.00 327 ILE A C 1
ATOM 2557 O O . ILE A 1 327 ? -1.840 2.870 25.887 1.00 96.00 327 ILE A O 1
ATOM 2561 N N . CYS A 1 328 ? -0.280 1.611 24.882 1.00 94.19 328 CYS A N 1
ATOM 2562 C CA . CYS A 1 328 ? -0.524 0.420 25.674 1.00 94.19 328 CYS A CA 1
ATOM 2563 C C . CYS A 1 328 ? 0.684 0.104 26.560 1.00 94.19 328 CYS A C 1
ATOM 2565 O O . CYS A 1 328 ? 1.831 0.402 26.219 1.00 94.19 328 CYS A O 1
ATOM 2567 N N . GLY A 1 329 ? 0.422 -0.512 27.711 1.00 91.25 329 GLY A N 1
ATOM 2568 C CA . GLY A 1 329 ? 1.483 -0.919 28.625 1.00 91.25 329 GLY A CA 1
ATOM 2569 C C . GLY A 1 329 ? 1.042 -1.976 29.626 1.00 91.25 329 GLY A C 1
ATOM 2570 O O . GLY A 1 329 ? -0.122 -2.028 30.024 1.00 91.25 329 GLY A O 1
ATOM 2571 N N . GLN A 1 330 ? 1.965 -2.853 30.008 1.00 88.25 330 GLN A N 1
ATOM 2572 C CA . GLN A 1 330 ? 1.777 -3.765 31.139 1.00 88.25 330 GLN A CA 1
ATOM 2573 C C . GLN A 1 330 ? 2.105 -3.092 32.468 1.00 88.25 330 GLN A C 1
ATOM 2575 O O . GLN A 1 330 ? 1.476 -3.404 33.477 1.00 88.25 330 GLN A O 1
ATOM 2580 N N . ARG A 1 331 ? 3.078 -2.179 32.448 1.00 82.06 331 ARG A N 1
ATOM 2581 C CA . ARG A 1 331 ? 3.480 -1.333 33.571 1.00 82.06 331 ARG A CA 1
ATOM 2582 C C . ARG A 1 331 ? 3.554 0.099 33.078 1.00 82.06 331 ARG A C 1
ATOM 2584 O O . ARG A 1 331 ? 4.110 0.351 32.009 1.00 82.06 331 ARG A O 1
ATOM 2591 N N . PHE A 1 332 ? 2.962 1.020 33.823 1.00 83.19 332 PHE A N 1
ATOM 2592 C CA . PHE A 1 332 ? 2.945 2.423 33.438 1.00 83.19 332 PHE A CA 1
ATOM 2593 C C . PHE A 1 332 ? 2.886 3.299 34.678 1.00 83.19 332 PHE A C 1
ATOM 2595 O O . PHE A 1 332 ? 1.803 3.669 35.125 1.00 83.19 332 PHE A O 1
ATOM 2602 N N . GLY A 1 333 ? 4.057 3.613 35.226 1.00 79.88 333 GLY A N 1
ATOM 2603 C CA . GLY A 1 333 ? 4.193 4.426 36.421 1.00 79.88 333 GLY A CA 1
ATOM 2604 C C . GLY A 1 333 ? 5.250 5.520 36.309 1.00 79.88 333 GLY A C 1
ATOM 2605 O O . GLY A 1 333 ? 5.933 5.677 35.291 1.00 79.88 333 GLY A O 1
ATOM 2606 N N . SER A 1 334 ? 5.335 6.336 37.360 1.00 80.75 334 SER A N 1
ATOM 2607 C CA . SER A 1 334 ? 6.273 7.459 37.452 1.00 80.75 334 SER A CA 1
ATOM 2608 C C . SER A 1 334 ? 7.738 7.006 37.482 1.00 80.75 334 SER A C 1
ATOM 2610 O O . SER A 1 334 ? 8.627 7.785 37.132 1.00 80.75 334 SER A O 1
ATOM 2612 N N . GLU A 1 335 ? 7.994 5.737 37.808 1.00 79.81 335 GLU A N 1
ATOM 2613 C CA . GLU A 1 335 ? 9.300 5.081 37.747 1.00 79.81 335 GLU A CA 1
ATOM 2614 C C . GLU A 1 335 ? 9.903 5.045 36.337 1.00 79.81 335 GLU A C 1
ATOM 2616 O O . GLU A 1 335 ? 11.121 4.974 36.199 1.00 79.81 335 GLU A O 1
ATOM 2621 N N . LEU A 1 336 ? 9.079 5.158 35.289 1.00 83.12 336 LEU A N 1
ATOM 2622 C CA . LEU A 1 336 ? 9.545 5.245 33.900 1.00 83.12 336 LEU A CA 1
ATOM 2623 C C . LEU A 1 336 ? 10.056 6.654 33.523 1.00 83.12 336 LEU A C 1
ATOM 2625 O O . LEU A 1 336 ? 10.543 6.863 32.412 1.00 83.12 336 LEU A O 1
ATOM 2629 N N . GLY A 1 337 ? 9.966 7.626 34.438 1.00 83.06 337 GLY A N 1
ATOM 2630 C CA . GLY A 1 337 ? 10.539 8.964 34.305 1.00 83.06 337 GLY A CA 1
ATOM 2631 C C . GLY A 1 337 ? 9.517 10.083 34.073 1.00 83.06 337 GLY A C 1
ATOM 2632 O O . GLY A 1 337 ? 8.374 9.868 33.671 1.00 83.06 337 GLY A O 1
ATOM 2633 N N . LYS A 1 338 ? 9.952 11.335 34.290 1.00 83.62 338 LYS A N 1
ATOM 2634 C CA . LYS A 1 338 ? 9.090 12.538 34.246 1.00 83.62 338 LYS A CA 1
ATOM 2635 C C . LYS A 1 338 ? 8.351 12.721 32.913 1.00 83.62 338 LYS A C 1
ATOM 2637 O O . LYS A 1 338 ? 7.214 13.190 32.898 1.00 83.62 338 LYS A O 1
ATOM 2642 N N . GLY A 1 339 ? 8.977 12.342 31.798 1.00 85.88 339 GLY A N 1
ATOM 2643 C CA . GLY A 1 339 ? 8.371 12.456 30.471 1.00 85.88 339 GLY A CA 1
ATOM 2644 C C . GLY A 1 339 ? 7.164 11.528 30.267 1.00 85.88 339 GLY A C 1
ATOM 2645 O O . GLY A 1 339 ? 6.218 11.907 29.580 1.00 85.88 339 GLY A O 1
ATOM 2646 N N . ILE A 1 340 ? 7.133 10.363 30.924 1.00 89.88 340 ILE A N 1
ATOM 2647 C CA . ILE A 1 340 ? 5.978 9.453 30.894 1.00 89.88 340 ILE A CA 1
ATOM 2648 C C . ILE A 1 340 ? 4.793 10.059 31.643 1.00 89.88 340 ILE A C 1
ATOM 2650 O O . ILE A 1 340 ? 3.672 10.019 31.140 1.00 89.88 340 ILE A O 1
ATOM 2654 N N . THR A 1 341 ? 5.028 10.707 32.786 1.00 89.06 341 THR A N 1
ATOM 2655 C CA . THR A 1 341 ? 3.983 11.452 33.504 1.00 89.06 341 THR A CA 1
ATOM 2656 C C . THR A 1 341 ? 3.422 12.599 32.655 1.00 89.06 341 THR A C 1
ATOM 2658 O O . THR A 1 341 ? 2.209 12.813 32.626 1.00 89.06 341 THR A O 1
ATOM 2661 N N . MET A 1 342 ? 4.274 13.306 31.902 1.00 89.94 342 MET A N 1
ATOM 2662 C CA . MET A 1 342 ? 3.824 14.339 30.958 1.00 89.94 342 MET A CA 1
ATOM 2663 C C . MET A 1 342 ? 2.987 13.757 29.815 1.00 89.94 342 MET A C 1
ATOM 2665 O O . MET A 1 342 ? 1.937 14.308 29.488 1.00 89.94 342 MET A O 1
ATOM 2669 N N . LEU A 1 343 ? 3.422 12.635 29.231 1.00 93.06 343 LEU A N 1
ATOM 2670 C CA . LEU A 1 343 ? 2.667 11.931 28.195 1.00 93.06 343 LEU A CA 1
ATOM 2671 C C . LEU A 1 343 ? 1.305 11.495 28.733 1.00 93.06 343 LEU A C 1
ATOM 2673 O O . LEU A 1 343 ? 0.279 11.780 28.121 1.00 93.06 343 LEU A O 1
ATOM 2677 N N . ARG A 1 344 ? 1.289 10.876 29.918 1.00 91.19 344 ARG A N 1
ATOM 2678 C CA . ARG A 1 344 ? 0.087 10.415 30.612 1.00 91.19 344 ARG A CA 1
ATOM 2679 C C . ARG A 1 344 ? -0.970 11.506 30.700 1.00 91.19 344 ARG A C 1
ATOM 2681 O O . ARG A 1 344 ? -2.132 11.204 30.440 1.00 91.19 344 ARG A O 1
ATOM 2688 N N . ALA A 1 345 ? -0.597 12.744 31.027 1.00 90.50 345 ALA A N 1
ATOM 2689 C CA . ALA A 1 345 ? -1.527 13.869 31.155 1.00 90.50 345 ALA A CA 1
ATOM 2690 C C . ALA A 1 345 ? -2.291 14.198 29.854 1.00 90.50 345 ALA A C 1
ATOM 2692 O O . ALA A 1 345 ? -3.381 14.754 29.916 1.00 90.50 345 ALA A O 1
ATOM 2693 N N . GLN A 1 346 ? -1.759 13.820 28.687 1.00 93.06 346 GLN A N 1
ATOM 2694 C CA . GLN A 1 346 ? -2.389 14.055 27.381 1.00 93.06 346 GLN A CA 1
ATOM 2695 C C . GLN A 1 346 ? -3.299 12.899 26.920 1.00 93.06 346 GLN A C 1
ATOM 2697 O O . GLN A 1 346 ? -4.075 13.049 25.977 1.00 93.06 346 GLN A O 1
ATOM 2702 N N . LEU A 1 347 ? -3.219 11.729 27.564 1.00 93.50 347 LEU A N 1
ATOM 2703 C CA . LEU A 1 347 ? -3.947 10.517 27.169 1.00 93.50 347 LEU A CA 1
ATOM 2704 C C . LEU A 1 347 ? -5.311 10.429 27.869 1.00 93.50 347 LEU A C 1
ATOM 2706 O O . LEU A 1 347 ? -5.488 9.660 28.805 1.00 93.50 347 LEU A O 1
ATOM 2710 N N . THR A 1 348 ? -6.285 11.227 27.450 1.00 91.06 348 THR A N 1
ATOM 2711 C CA . THR A 1 348 ? -7.575 11.348 28.157 1.00 91.06 348 THR A CA 1
ATOM 2712 C C . THR A 1 348 ? -8.485 10.120 28.053 1.00 91.06 348 THR A C 1
ATOM 2714 O O . THR A 1 348 ? -9.349 9.925 28.906 1.00 91.06 348 THR A O 1
ATOM 2717 N N . GLY A 1 349 ? -8.303 9.259 27.050 1.00 93.19 349 GLY A N 1
ATOM 2718 C CA . GLY A 1 349 ? -8.981 7.965 26.992 1.00 93.19 349 GLY A CA 1
ATOM 2719 C C . GLY A 1 349 ? -8.334 6.985 27.959 1.00 93.19 349 GLY A C 1
ATOM 2720 O O . GLY A 1 349 ? -7.168 6.653 27.786 1.00 93.19 349 GLY A O 1
ATOM 2721 N N . ARG A 1 350 ? -9.066 6.504 28.967 1.00 93.88 350 ARG A N 1
ATOM 2722 C CA . ARG A 1 350 ? -8.513 5.607 29.993 1.00 93.88 350 ARG A CA 1
ATOM 2723 C C . ARG A 1 350 ? -9.210 4.262 29.983 1.00 93.88 350 ARG A C 1
ATOM 2725 O O . ARG A 1 350 ? -10.416 4.179 30.223 1.00 93.88 350 ARG A O 1
ATOM 2732 N N . THR A 1 351 ? -8.445 3.207 29.747 1.00 95.38 351 THR A N 1
ATOM 2733 C CA . THR A 1 351 ? -8.910 1.827 29.858 1.00 95.38 351 THR A CA 1
ATOM 2734 C C . THR A 1 351 ? -7.858 1.003 30.587 1.00 95.38 351 THR A C 1
ATOM 2736 O O . THR A 1 351 ? -6.682 1.045 30.243 1.00 95.38 351 THR A O 1
ATOM 2739 N N . ALA A 1 352 ? -8.265 0.229 31.586 1.00 95.50 352 ALA A N 1
ATOM 2740 C CA . ALA A 1 352 ? -7.373 -0.709 32.250 1.00 95.50 352 ALA A CA 1
ATOM 2741 C C . ALA A 1 352 ? -8.056 -2.064 32.377 1.00 95.50 352 ALA A C 1
ATOM 2743 O O . ALA A 1 352 ? -9.144 -2.192 32.939 1.00 95.50 352 ALA A O 1
ATOM 2744 N N . HIS A 1 353 ? -7.405 -3.086 31.841 1.00 95.44 353 HIS A N 1
ATOM 2745 C CA . HIS A 1 353 ? -7.668 -4.465 32.216 1.00 95.44 353 HIS A CA 1
ATOM 2746 C C . HIS A 1 353 ? -7.096 -4.735 33.612 1.00 95.44 353 HIS A C 1
ATOM 2748 O O . HIS A 1 353 ? -6.567 -3.835 34.261 1.00 95.44 353 HIS A O 1
ATOM 2754 N N . ARG A 1 354 ? -7.164 -5.990 34.069 1.00 92.31 354 ARG A N 1
ATOM 2755 C CA . ARG A 1 354 ? -6.505 -6.401 35.312 1.00 92.31 354 ARG A CA 1
ATOM 2756 C C . ARG A 1 354 ? -5.036 -5.967 35.293 1.00 92.31 354 ARG A C 1
ATOM 2758 O O . ARG A 1 354 ? -4.279 -6.409 34.426 1.00 92.31 354 ARG A O 1
ATOM 2765 N N . VAL A 1 355 ? -4.648 -5.133 36.248 1.00 90.50 355 VAL A N 1
ATOM 2766 C CA . VAL A 1 355 ? -3.259 -4.726 36.499 1.00 90.50 355 VAL A CA 1
ATOM 2767 C C . VAL A 1 355 ? -2.701 -5.489 37.701 1.00 90.50 355 VAL A C 1
ATOM 2769 O O . VAL A 1 355 ? -3.457 -6.103 38.452 1.00 90.50 355 VAL A O 1
ATOM 2772 N N . ASN A 1 356 ? -1.375 -5.529 37.841 1.00 84.50 356 ASN A N 1
ATOM 2773 C CA . ASN A 1 356 ? -0.723 -6.259 38.937 1.00 84.50 356 ASN A CA 1
ATOM 2774 C C . ASN A 1 356 ? -0.430 -5.372 40.157 1.00 84.50 356 ASN A C 1
ATOM 2776 O O . ASN A 1 356 ? -0.186 -5.898 41.237 1.00 84.50 356 ASN A O 1
ATOM 2780 N N . ASP A 1 357 ? -0.427 -4.056 39.972 1.00 84.81 357 ASP A N 1
ATOM 2781 C CA . ASP A 1 357 ? 0.026 -3.062 40.937 1.00 84.81 357 ASP A CA 1
ATOM 2782 C C . ASP A 1 357 ? -0.919 -1.855 40.968 1.00 84.81 357 ASP A C 1
ATOM 2784 O O . ASP A 1 357 ? -1.515 -1.476 39.955 1.00 84.81 357 ASP A O 1
ATOM 2788 N N . GLU A 1 358 ? -1.039 -1.247 42.147 1.00 87.88 358 GLU A N 1
ATOM 2789 C CA . GLU A 1 358 ? -1.866 -0.061 42.376 1.00 87.88 358 GLU A CA 1
ATOM 2790 C C . GLU A 1 358 ? -1.327 1.166 41.636 1.00 87.88 358 GLU A C 1
ATOM 2792 O O . GLU A 1 358 ? -2.106 1.947 41.104 1.00 87.88 358 GLU A O 1
ATOM 2797 N N . THR A 1 359 ? -0.004 1.283 41.495 1.00 88.94 359 THR A N 1
ATOM 2798 C CA . THR A 1 359 ? 0.657 2.383 40.779 1.00 88.94 359 THR A CA 1
ATOM 2799 C C . THR A 1 359 ? 0.196 2.512 39.327 1.00 88.94 359 THR A C 1
ATOM 2801 O O . THR A 1 359 ? -0.118 3.610 38.869 1.00 88.94 359 THR A O 1
ATOM 2804 N N . SER A 1 360 ? 0.076 1.399 38.602 1.00 89.56 360 SER A N 1
ATOM 2805 C CA . SER A 1 360 ? -0.439 1.397 37.230 1.00 89.56 360 SER A CA 1
ATOM 2806 C C . SER A 1 360 ? -1.938 1.724 37.180 1.00 89.56 360 SER A C 1
ATOM 2808 O O . SER A 1 360 ? -2.385 2.414 36.262 1.00 89.56 360 SER A O 1
ATOM 2810 N N . ALA A 1 361 ? -2.730 1.263 38.158 1.00 91.31 361 ALA A N 1
ATOM 2811 C CA . ALA A 1 361 ? -4.153 1.607 38.249 1.00 91.31 361 ALA A CA 1
ATOM 2812 C C . ALA A 1 361 ? -4.359 3.107 38.524 1.00 91.31 361 ALA A C 1
ATOM 2814 O O . ALA A 1 361 ? -5.184 3.745 37.866 1.00 91.31 361 ALA A O 1
ATOM 2815 N N . ASP A 1 362 ? -3.580 3.670 39.446 1.00 91.62 362 ASP A N 1
ATOM 2816 C CA . ASP A 1 362 ? -3.591 5.090 39.797 1.00 91.62 362 ASP A CA 1
ATOM 2817 C C . ASP A 1 362 ? -3.192 5.957 38.595 1.00 91.62 362 ASP A C 1
ATOM 2819 O O . ASP A 1 362 ? -3.865 6.923 38.241 1.00 91.62 362 ASP A O 1
ATOM 2823 N N . MET A 1 363 ? -2.192 5.532 37.827 1.00 89.44 363 MET A N 1
ATOM 2824 C CA . MET A 1 363 ? -1.834 6.218 36.587 1.00 89.44 363 MET A CA 1
ATOM 2825 C C . MET A 1 363 ? -2.942 6.193 35.530 1.00 89.44 363 MET A C 1
ATOM 2827 O O . MET A 1 363 ? -3.063 7.142 34.746 1.00 89.44 363 MET A O 1
ATOM 2831 N N . ALA A 1 364 ? -3.779 5.156 35.498 1.00 91.06 364 ALA A N 1
ATOM 2832 C CA . ALA A 1 364 ? -4.942 5.129 34.619 1.00 91.06 364 ALA A CA 1
ATOM 2833 C C . ALA A 1 364 ? -6.091 6.018 35.123 1.00 91.06 364 ALA A C 1
ATOM 2835 O O . ALA A 1 364 ? -6.676 6.726 34.305 1.00 91.06 364 ALA A O 1
ATOM 2836 N N . PHE A 1 365 ? -6.414 5.999 36.422 1.00 93.62 365 PHE A N 1
ATOM 2837 C CA . PHE A 1 365 ? -7.682 6.550 36.929 1.00 93.62 365 PHE A CA 1
ATOM 2838 C C . PHE A 1 365 ? -7.602 7.468 38.154 1.00 93.62 365 PHE A C 1
ATOM 2840 O O . PHE A 1 365 ? -8.639 8.001 38.541 1.00 93.62 365 PHE A O 1
ATOM 2847 N N . GLY A 1 366 ? -6.437 7.679 38.762 1.00 88.31 366 GLY A N 1
ATOM 2848 C CA . GLY A 1 366 ? -6.286 8.417 40.023 1.00 88.31 366 GLY A CA 1
ATOM 2849 C C . GLY A 1 366 ? -6.798 9.860 39.977 1.00 88.31 366 GLY A C 1
ATOM 2850 O O . GLY A 1 366 ? -7.320 10.370 40.963 1.00 88.31 366 GLY A O 1
ATOM 2851 N N . ASP A 1 367 ? -6.746 10.503 38.808 1.00 86.94 367 ASP A N 1
ATOM 2852 C CA . ASP A 1 367 ? -7.310 11.839 38.566 1.00 86.94 367 ASP A CA 1
ATOM 2853 C C . ASP A 1 367 ? -8.786 11.839 38.128 1.00 86.94 367 ASP A C 1
ATOM 2855 O O . ASP A 1 367 ? -9.384 12.906 38.004 1.00 86.94 367 ASP A O 1
ATOM 2859 N N . LEU A 1 368 ? -9.369 10.666 37.864 1.00 87.38 368 LEU A N 1
ATOM 2860 C CA . LEU A 1 368 ? -10.752 10.497 37.411 1.00 87.38 368 LEU A CA 1
ATOM 2861 C C . LEU A 1 368 ? -11.660 10.022 38.543 1.00 87.38 368 LEU A C 1
ATOM 2863 O O . LEU A 1 368 ? -12.686 10.638 38.813 1.00 87.38 368 LEU A O 1
ATOM 2867 N N . SER A 1 369 ? -11.317 8.891 39.163 1.00 88.75 369 SER A N 1
ATOM 2868 C CA . SER A 1 369 ? -12.141 8.242 40.179 1.00 88.75 369 SER A CA 1
ATOM 2869 C C . SER A 1 369 ? -11.310 7.248 41.002 1.00 88.75 369 SER A C 1
ATOM 2871 O O . SER A 1 369 ? -10.852 6.241 40.449 1.00 88.75 369 SER A O 1
ATOM 2873 N N . PRO A 1 370 ? -11.172 7.457 42.326 1.00 88.81 370 PRO A N 1
ATOM 2874 C CA . PRO A 1 370 ? -10.539 6.484 43.221 1.00 88.81 370 PRO A CA 1
ATOM 2875 C C . PRO A 1 370 ? -11.218 5.105 43.177 1.00 88.81 370 PRO A C 1
ATOM 2877 O O . PRO A 1 370 ? -10.553 4.071 43.216 1.00 88.81 370 PRO A O 1
ATOM 2880 N N . ASP A 1 371 ? -12.541 5.072 43.001 1.00 89.19 371 ASP A N 1
ATOM 2881 C CA . ASP A 1 371 ? -13.299 3.821 42.896 1.00 89.19 371 ASP A CA 1
ATOM 2882 C C . ASP A 1 371 ? -12.917 3.018 41.643 1.00 89.19 371 ASP A C 1
ATOM 2884 O O . ASP A 1 371 ? -12.902 1.786 41.672 1.00 89.19 371 ASP A O 1
ATOM 2888 N N . ALA A 1 372 ? -12.569 3.693 40.542 1.00 91.81 372 ALA A N 1
ATOM 2889 C CA . ALA A 1 372 ? -12.121 3.035 39.316 1.00 91.81 372 ALA A CA 1
ATOM 2890 C C . ALA A 1 372 ? -10.734 2.387 39.474 1.00 91.81 372 ALA A C 1
ATOM 2892 O O . ALA A 1 372 ? -10.495 1.321 38.897 1.00 91.81 372 ALA A O 1
ATOM 2893 N N . VAL A 1 373 ? -9.846 2.989 40.278 1.00 92.12 373 VAL A N 1
ATOM 2894 C CA . VAL A 1 373 ? -8.537 2.414 40.643 1.00 92.12 373 VAL A CA 1
ATOM 2895 C C . VAL A 1 373 ? -8.749 1.072 41.347 1.00 92.12 373 VAL A C 1
ATOM 2897 O O . VAL A 1 373 ? -8.254 0.042 40.884 1.00 92.12 373 VAL A O 1
ATOM 2900 N N . LEU A 1 374 ? -9.577 1.056 42.399 1.00 91.00 374 LEU A N 1
ATOM 2901 C CA . LEU A 1 374 ? -9.918 -0.168 43.132 1.00 91.00 374 LEU A CA 1
ATOM 2902 C C . LEU A 1 374 ? -10.600 -1.204 42.229 1.00 91.00 374 LEU A C 1
ATOM 2904 O O . LEU A 1 374 ? -10.248 -2.385 42.262 1.00 91.00 374 LEU A O 1
ATOM 2908 N N . ALA A 1 375 ? -11.535 -0.771 41.379 1.00 91.25 375 ALA A N 1
ATOM 2909 C CA . ALA A 1 375 ? -12.248 -1.659 40.469 1.00 91.25 375 ALA A CA 1
ATOM 2910 C C . ALA A 1 375 ? -11.315 -2.362 39.469 1.00 91.25 375 ALA A C 1
ATOM 2912 O O . ALA A 1 375 ? -11.557 -3.524 39.145 1.00 91.25 375 ALA A O 1
ATOM 2913 N N . ALA A 1 376 ? -10.263 -1.691 38.987 1.00 91.69 376 ALA A N 1
ATOM 2914 C CA . ALA A 1 376 ? -9.295 -2.269 38.054 1.00 91.69 376 ALA A CA 1
ATOM 2915 C C . ALA A 1 376 ? -8.381 -3.315 38.717 1.00 91.69 376 ALA A C 1
ATOM 2917 O O . ALA A 1 376 ? -8.074 -4.342 38.106 1.00 91.69 376 ALA A O 1
ATOM 2918 N N . ILE A 1 377 ? -7.985 -3.079 39.972 1.00 90.12 377 ILE A N 1
ATOM 2919 C CA . ILE A 1 377 ? -7.153 -3.997 40.770 1.00 90.12 377 ILE A CA 1
ATOM 2920 C C . ILE A 1 377 ? -7.941 -5.259 41.144 1.00 90.12 377 ILE A C 1
ATOM 2922 O O . ILE A 1 377 ? -7.412 -6.367 41.098 1.00 90.12 377 ILE A O 1
ATOM 2926 N N . GLN A 1 378 ? -9.228 -5.108 41.463 1.00 90.62 378 GLN A N 1
ATOM 2927 C CA . GLN A 1 378 ? -10.107 -6.205 41.879 1.00 90.62 378 GLN A CA 1
ATOM 2928 C C . GLN A 1 378 ? -10.641 -7.060 40.716 1.00 90.62 378 GLN A C 1
ATOM 2930 O O . GLN A 1 378 ? -11.461 -7.955 40.937 1.00 90.62 378 GLN A O 1
ATOM 2935 N N . LEU A 1 379 ? -10.215 -6.806 39.472 1.00 91.50 379 LEU A N 1
ATOM 2936 C CA . LEU A 1 379 ? -10.634 -7.619 38.332 1.00 91.50 379 LEU A CA 1
ATOM 2937 C C . LEU A 1 379 ? -10.151 -9.077 38.490 1.00 91.50 379 LEU A C 1
ATOM 2939 O O . LEU A 1 379 ? -8.946 -9.306 38.638 1.00 91.50 379 LEU A O 1
ATOM 2943 N N . PRO A 1 380 ? -11.052 -10.076 38.409 1.00 85.69 380 PRO A N 1
ATOM 2944 C CA . PRO A 1 380 ? -10.679 -11.476 38.586 1.00 85.69 380 PRO A CA 1
ATOM 2945 C C . PRO A 1 380 ? -9.723 -11.986 37.499 1.00 85.69 380 PRO A C 1
ATOM 2947 O O . PRO A 1 380 ? -9.777 -11.570 36.340 1.00 85.69 380 PRO A O 1
ATOM 2950 N N . THR A 1 381 ? -8.868 -12.945 37.851 1.00 83.62 381 THR A N 1
ATOM 2951 C CA . THR A 1 381 ? -7.931 -13.591 36.914 1.00 83.62 381 THR A CA 1
ATOM 2952 C C . THR A 1 381 ? -8.611 -14.580 35.963 1.00 83.62 381 THR A C 1
ATOM 2954 O O . THR A 1 381 ? -8.120 -14.804 34.859 1.00 83.62 381 THR A O 1
ATOM 2957 N N . ASP A 1 382 ? -9.752 -15.146 36.352 1.00 82.19 382 ASP A N 1
ATOM 2958 C CA . ASP A 1 382 ? -10.507 -16.158 35.603 1.00 82.19 382 ASP A CA 1
ATOM 2959 C C . ASP A 1 382 ? -11.416 -15.572 34.503 1.00 82.19 382 ASP A C 1
ATOM 2961 O O . ASP A 1 382 ? -11.983 -16.312 33.692 1.00 82.19 382 ASP A O 1
ATOM 2965 N N . THR A 1 383 ? -11.531 -14.242 34.421 1.00 82.75 383 THR A N 1
ATOM 2966 C CA . THR A 1 383 ? -12.384 -13.536 33.449 1.00 82.75 383 THR A CA 1
ATOM 2967 C C . THR A 1 383 ? -11.596 -12.580 32.537 1.00 82.75 383 THR A C 1
ATOM 2969 O O . THR A 1 383 ? -11.879 -11.379 32.471 1.00 82.75 383 THR A O 1
ATOM 2972 N N . PRO A 1 384 ? -10.639 -13.091 31.733 1.00 84.88 384 PRO A N 1
ATOM 2973 C CA . PRO A 1 384 ? -9.803 -12.253 30.879 1.00 84.88 384 PRO A CA 1
ATOM 2974 C C . PRO A 1 384 ? -10.625 -11.479 29.838 1.00 84.88 384 PRO A C 1
ATOM 2976 O O . PRO A 1 384 ? -11.627 -11.962 29.289 1.00 84.88 384 PRO A O 1
ATOM 2979 N N . GLY A 1 385 ? -10.183 -10.261 29.537 1.00 88.19 385 GLY A N 1
ATOM 2980 C CA . GLY A 1 385 ? -10.826 -9.344 28.597 1.00 88.19 385 GLY A CA 1
ATOM 2981 C C . GLY A 1 385 ? -11.759 -8.325 29.237 1.00 88.19 385 GLY A C 1
ATOM 2982 O O . GLY A 1 385 ? -12.104 -7.362 28.550 1.00 88.19 385 GLY A O 1
ATOM 2983 N N . ILE A 1 386 ? -12.170 -8.508 30.499 1.00 93.88 386 ILE A N 1
ATOM 2984 C CA . ILE A 1 386 ? -12.877 -7.454 31.235 1.00 93.88 386 ILE A CA 1
ATOM 2985 C C . ILE A 1 386 ? -11.889 -6.311 31.495 1.00 93.88 386 ILE A C 1
ATOM 2987 O O . ILE A 1 386 ? -10.720 -6.543 31.809 1.00 93.88 386 ILE A O 1
ATOM 2991 N N . ALA A 1 387 ? -12.357 -5.084 31.309 1.00 95.56 387 ALA A N 1
ATOM 2992 C CA . ALA A 1 387 ? -11.617 -3.867 31.585 1.00 95.56 387 ALA A CA 1
ATOM 2993 C C . ALA A 1 387 ? -12.526 -2.841 32.259 1.00 95.56 387 ALA A C 1
ATOM 2995 O O . ALA A 1 387 ? -13.741 -2.847 32.059 1.00 95.56 387 ALA A O 1
ATOM 2996 N N . VAL A 1 388 ? -11.928 -1.937 33.020 1.00 95.62 388 VAL A N 1
ATOM 2997 C CA . VAL A 1 388 ? -12.554 -0.698 33.473 1.00 95.62 388 VAL A CA 1
ATOM 2998 C C . VAL A 1 388 ? -12.233 0.382 32.446 1.00 95.62 388 VAL A C 1
ATOM 3000 O O . VAL A 1 388 ? -11.108 0.465 31.957 1.00 95.62 388 VAL A O 1
ATOM 3003 N N . THR A 1 389 ? -13.217 1.202 32.093 1.00 94.75 389 THR A N 1
ATOM 3004 C CA . THR A 1 389 ? -13.007 2.407 31.284 1.00 94.75 389 THR A CA 1
ATOM 3005 C C . THR A 1 389 ? -13.533 3.618 32.030 1.00 94.75 389 THR A C 1
ATOM 3007 O O . THR A 1 389 ? -14.639 3.573 32.573 1.00 94.75 389 THR A O 1
ATOM 3010 N N . GLY A 1 390 ? -12.753 4.695 32.023 1.00 90.75 390 GLY A N 1
ATOM 3011 C CA . GLY A 1 390 ? -13.186 5.998 32.517 1.00 90.75 390 GLY A CA 1
ATOM 3012 C C . GLY A 1 390 ? -14.015 6.732 31.468 1.00 90.75 390 GLY A C 1
ATOM 3013 O O . GLY A 1 390 ? -13.873 6.488 30.264 1.00 90.75 390 GLY A O 1
ATOM 3014 N N . ASP A 1 391 ? -14.882 7.627 31.922 1.00 80.06 391 ASP A N 1
ATOM 3015 C CA . ASP A 1 391 ? -15.554 8.613 31.090 1.00 80.06 391 ASP A CA 1
ATOM 3016 C C . ASP A 1 391 ? -15.050 10.031 31.390 1.00 80.06 391 ASP A C 1
ATOM 3018 O O . ASP A 1 391 ? -14.443 10.306 32.422 1.00 80.06 391 ASP A O 1
ATOM 3022 N N . SER A 1 392 ? -15.296 10.956 30.463 1.00 72.00 392 SER A N 1
ATOM 3023 C CA . SER A 1 392 ? -14.872 12.354 30.598 1.00 72.00 392 SER A CA 1
ATOM 3024 C C . SER A 1 392 ? -15.650 13.137 31.662 1.00 72.00 392 SER A C 1
ATOM 3026 O O . SER A 1 392 ? -15.356 14.306 31.882 1.00 72.00 392 SER A O 1
ATOM 3028 N N . THR A 1 393 ? -16.677 12.537 32.269 1.00 75.81 393 THR A N 1
ATOM 3029 C CA . THR A 1 393 ? -17.493 13.131 33.337 1.00 75.81 393 THR A CA 1
ATOM 3030 C C . THR A 1 393 ? -17.059 12.674 34.734 1.00 75.81 393 THR A C 1
ATOM 3032 O O . THR A 1 393 ? -17.689 13.069 35.709 1.00 75.81 393 THR A O 1
ATOM 3035 N N . GLY A 1 394 ? -15.993 11.867 34.838 1.00 74.81 394 GLY A N 1
ATOM 3036 C CA . GLY A 1 394 ? -15.485 11.302 36.097 1.00 74.81 394 GLY A CA 1
ATOM 3037 C C . GLY A 1 394 ? -16.145 9.979 36.508 1.00 74.81 394 GLY A C 1
ATOM 3038 O O . GLY A 1 394 ? -15.787 9.391 37.524 1.00 74.81 394 GLY A O 1
ATOM 3039 N N . GLY A 1 395 ? -17.097 9.480 35.722 1.00 84.31 395 GLY A N 1
ATOM 3040 C CA . GLY A 1 395 ? -17.680 8.156 35.885 1.00 84.31 395 GLY A CA 1
ATOM 3041 C C . GLY A 1 395 ? -16.817 7.059 35.261 1.00 84.31 395 GLY A C 1
ATOM 3042 O O . GLY A 1 395 ? -15.861 7.301 34.521 1.00 84.31 395 GLY A O 1
ATOM 3043 N N . TRP A 1 396 ? -17.171 5.810 35.549 1.00 91.38 396 TRP A N 1
ATOM 3044 C CA . TRP A 1 396 ? -16.514 4.638 34.983 1.00 91.38 396 TRP A CA 1
ATOM 3045 C C . TRP A 1 396 ? -17.523 3.520 34.721 1.00 91.38 396 TRP A C 1
ATOM 3047 O O . TRP A 1 396 ? -18.658 3.544 35.199 1.00 91.38 396 TRP A O 1
ATOM 3057 N N . ALA A 1 397 ? -17.131 2.546 33.905 1.00 91.69 397 ALA A N 1
ATOM 3058 C CA . ALA A 1 397 ? -17.912 1.332 33.697 1.00 91.69 397 ALA A CA 1
ATOM 3059 C C . ALA A 1 397 ? -17.019 0.148 33.347 1.00 91.69 397 ALA A C 1
ATOM 3061 O O . ALA A 1 397 ? -15.925 0.316 32.799 1.00 91.69 397 ALA A O 1
ATOM 3062 N N . ARG A 1 398 ? -17.525 -1.062 33.586 1.00 94.19 398 ARG A N 1
ATOM 3063 C CA . ARG A 1 398 ? -16.885 -2.281 33.083 1.00 94.19 398 ARG A CA 1
ATOM 3064 C C . ARG A 1 398 ? -17.250 -2.515 31.628 1.00 94.19 398 ARG A C 1
ATOM 3066 O O . ARG A 1 398 ? -18.409 -2.387 31.223 1.00 94.19 398 ARG A O 1
ATOM 3073 N N . ILE A 1 399 ? -16.251 -2.894 30.845 1.00 95.19 399 ILE A N 1
ATOM 3074 C CA . ILE A 1 399 ? -16.374 -3.255 29.440 1.00 95.19 399 ILE A CA 1
ATOM 3075 C C . ILE A 1 399 ? -15.710 -4.599 29.170 1.00 95.19 399 ILE A C 1
ATOM 3077 O O . ILE A 1 399 ? -14.807 -5.019 29.887 1.00 95.19 399 ILE A O 1
ATOM 3081 N N . ARG A 1 400 ? -16.126 -5.273 28.100 1.00 94.75 400 ARG A N 1
ATOM 3082 C CA . ARG A 1 400 ? -15.401 -6.425 27.560 1.00 94.75 400 ARG A CA 1
ATOM 3083 C C . ARG A 1 400 ? -15.444 -6.410 26.039 1.00 94.75 400 ARG A C 1
ATOM 3085 O O . ARG A 1 400 ? -16.513 -6.267 25.441 1.00 94.75 400 ARG A O 1
ATOM 3092 N N . ALA A 1 401 ? -14.280 -6.549 25.413 1.00 92.19 401 ALA A N 1
ATOM 3093 C CA . ALA A 1 401 ? -14.177 -6.697 23.965 1.00 92.19 401 ALA A CA 1
ATOM 3094 C C . ALA A 1 401 ? -14.605 -8.115 23.537 1.00 92.19 401 ALA A C 1
ATOM 3096 O O . ALA A 1 401 ? -14.364 -9.077 24.277 1.00 92.19 401 ALA A O 1
ATOM 3097 N N . PRO A 1 402 ? -15.230 -8.292 22.358 1.00 90.12 402 PRO A N 1
ATOM 3098 C CA . PRO A 1 402 ? -15.492 -9.625 21.841 1.00 90.12 402 PRO A CA 1
ATOM 3099 C C . PRO A 1 402 ? -14.167 -10.344 21.575 1.00 90.12 402 PRO A C 1
ATOM 3101 O O . PRO A 1 402 ? -13.190 -9.762 21.100 1.00 90.12 402 PRO A O 1
ATOM 3104 N N . HIS A 1 403 ? -14.130 -11.632 21.900 1.00 84.56 403 HIS A N 1
ATOM 3105 C CA . HIS A 1 403 ? -12.922 -12.424 21.735 1.00 84.56 403 HIS A CA 1
ATOM 3106 C C . HIS A 1 403 ? -12.611 -12.630 20.244 1.00 84.56 403 HIS A C 1
ATOM 3108 O O . HIS A 1 403 ? -13.347 -13.319 19.538 1.00 84.56 403 HIS A O 1
ATOM 3114 N N . THR A 1 404 ? -11.505 -12.056 19.779 1.00 74.75 404 THR A N 1
ATOM 3115 C CA . THR A 1 404 ? -10.994 -12.169 18.407 1.00 74.75 404 THR A CA 1
ATOM 3116 C C . THR A 1 404 ? -9.771 -13.084 18.386 1.00 74.75 404 THR A C 1
ATOM 3118 O O . THR A 1 404 ? -8.775 -12.813 19.053 1.00 74.75 404 THR A O 1
ATOM 3121 N N . THR A 1 405 ? -9.821 -14.198 17.650 1.00 66.38 405 THR A N 1
ATOM 3122 C CA . THR A 1 405 ? -8.689 -15.137 17.533 1.00 66.38 405 THR A CA 1
ATOM 3123 C C . THR A 1 405 ? -7.646 -14.631 16.532 1.00 66.38 405 THR A C 1
ATOM 3125 O O . THR A 1 405 ? -8.004 -14.029 15.525 1.00 66.38 405 THR A O 1
ATOM 3128 N N . LYS A 1 406 ? -6.352 -14.902 16.782 1.00 59.03 406 LYS A N 1
ATOM 3129 C CA . LYS A 1 406 ? -5.267 -14.705 15.792 1.00 59.03 406 LYS A CA 1
ATOM 3130 C C . LYS A 1 406 ? -5.241 -15.821 14.720 1.00 59.03 406 LYS A C 1
ATOM 3132 O O . LYS A 1 406 ? -4.505 -15.717 13.749 1.00 59.03 406 LYS A O 1
ATOM 3137 N N . SER A 1 407 ? -6.022 -16.889 14.896 1.00 48.31 407 SER A N 1
ATOM 3138 C CA . SER A 1 407 ? -6.124 -18.026 13.976 1.00 48.31 407 SER A CA 1
ATOM 3139 C C . SER A 1 407 ? -7.325 -17.909 13.036 1.00 48.31 407 SER A C 1
ATOM 3141 O O . SER A 1 407 ? -8.354 -17.323 13.392 1.00 48.31 407 SER A O 1
ATOM 3143 N N . PHE A 1 408 ? -7.190 -18.522 11.856 1.00 48.06 408 PHE A N 1
ATOM 3144 C CA . PHE A 1 408 ? -8.283 -18.782 10.922 1.00 48.06 408 PHE A CA 1
ATOM 3145 C C . PHE A 1 408 ? -9.454 -19.509 11.622 1.00 48.06 408 PHE A C 1
ATOM 3147 O O . PHE A 1 408 ? -9.276 -20.081 12.706 1.00 48.06 408 PHE A O 1
ATOM 3154 N N . PRO A 1 409 ? -10.665 -19.500 11.028 1.00 42.94 409 PRO A N 1
ATOM 3155 C CA . PRO A 1 409 ? -11.878 -20.066 11.633 1.00 42.94 409 PRO A CA 1
ATOM 3156 C C . PRO A 1 409 ? -11.765 -21.526 12.114 1.00 42.94 409 PRO A C 1
ATOM 3158 O O . PRO A 1 409 ? -12.602 -21.981 12.891 1.00 42.94 409 PRO A O 1
ATOM 3161 N N . ASP A 1 410 ? -10.733 -22.251 11.687 1.00 54.00 410 ASP A N 1
ATOM 3162 C CA . ASP A 1 410 ? -10.475 -23.663 11.956 1.00 54.00 410 ASP A CA 1
ATOM 3163 C C . ASP A 1 410 ? -9.670 -23.956 13.242 1.00 54.00 410 ASP A C 1
ATOM 3165 O O . ASP A 1 410 ? -9.409 -25.119 13.542 1.00 54.00 410 ASP A O 1
ATOM 3169 N N . ARG A 1 411 ? -9.304 -22.938 14.043 1.00 51.06 411 ARG A N 1
ATOM 3170 C CA . ARG A 1 411 ? -8.548 -23.087 15.314 1.00 51.06 411 ARG A CA 1
ATOM 3171 C C . ARG A 1 411 ? -7.151 -23.722 15.169 1.00 51.06 411 ARG A C 1
ATOM 3173 O O . ARG A 1 411 ? -6.574 -24.147 16.171 1.00 51.06 411 ARG A O 1
ATOM 3180 N N . GLN A 1 412 ? -6.546 -23.727 13.981 1.00 57.75 412 GLN A N 1
ATOM 3181 C CA . GLN A 1 412 ? -5.226 -24.336 13.765 1.00 57.75 412 GLN A CA 1
ATOM 3182 C C . GLN A 1 412 ? -4.063 -23.402 14.154 1.00 57.75 412 GLN A C 1
ATOM 3184 O O . GLN A 1 412 ? -3.315 -22.918 13.306 1.00 57.75 412 GLN A O 1
ATOM 3189 N N . LYS A 1 413 ? -3.882 -23.161 15.463 1.00 50.97 413 LYS A N 1
ATOM 3190 C CA . LYS A 1 413 ? -2.798 -22.327 16.033 1.00 50.97 413 LYS A CA 1
ATOM 3191 C C . LYS A 1 413 ? -1.411 -22.682 15.469 1.00 50.97 413 LYS A C 1
ATOM 3193 O O . LYS A 1 413 ? -0.651 -21.792 15.106 1.00 50.97 413 LYS A O 1
ATOM 3198 N N . ARG A 1 414 ? -1.138 -23.981 15.307 1.00 60.59 414 ARG A N 1
ATOM 3199 C CA . ARG A 1 414 ? 0.131 -24.517 14.795 1.00 60.59 414 ARG A CA 1
ATOM 3200 C C . ARG A 1 414 ? 0.472 -24.031 13.382 1.00 60.59 414 ARG A C 1
ATOM 3202 O O . ARG A 1 414 ? 1.627 -23.733 13.111 1.00 60.59 414 ARG A O 1
ATOM 3209 N N . LEU A 1 415 ? -0.511 -23.934 12.483 1.00 56.66 415 LEU A N 1
ATOM 3210 C CA . LEU A 1 415 ? -0.276 -23.447 11.117 1.00 56.66 415 LEU A CA 1
ATOM 3211 C C . LEU A 1 415 ? 0.016 -21.944 11.094 1.00 56.66 415 LEU A C 1
ATOM 3213 O O . LEU A 1 415 ? 0.840 -21.496 10.305 1.00 56.66 415 LEU A O 1
ATOM 3217 N N . ALA A 1 416 ? -0.621 -21.173 11.980 1.00 48.38 416 ALA A N 1
ATOM 3218 C CA . ALA A 1 416 ? -0.351 -19.745 12.117 1.00 48.38 416 ALA A CA 1
ATOM 3219 C C . ALA A 1 416 ? 1.042 -19.474 12.712 1.00 48.38 416 ALA A C 1
ATOM 3221 O O . ALA A 1 416 ? 1.726 -18.563 12.258 1.00 48.38 416 ALA A O 1
ATOM 3222 N N . GLU A 1 417 ? 1.479 -20.280 13.686 1.00 56.47 417 GLU A N 1
ATOM 3223 C CA . GLU A 1 417 ? 2.836 -20.222 14.250 1.00 56.47 417 GLU A CA 1
ATOM 3224 C C . GLU A 1 417 ? 3.894 -20.593 13.200 1.00 56.47 417 GLU A C 1
ATOM 3226 O O . GLU A 1 417 ? 4.873 -19.869 13.044 1.00 56.47 417 GLU A O 1
ATOM 3231 N N . LEU A 1 418 ? 3.671 -21.661 12.424 1.00 65.62 418 LEU A N 1
ATOM 3232 C CA . LEU A 1 418 ? 4.554 -22.044 11.314 1.00 65.62 418 LEU A CA 1
ATOM 3233 C C . LEU A 1 418 ? 4.659 -20.937 10.261 1.00 65.62 418 LEU A C 1
ATOM 3235 O O . LEU A 1 418 ? 5.762 -20.583 9.857 1.00 65.62 418 LEU A O 1
ATOM 3239 N N . TRP A 1 419 ? 3.526 -20.348 9.874 1.00 55.94 419 TRP A N 1
ATOM 3240 C CA . TRP A 1 419 ? 3.492 -19.228 8.937 1.00 55.94 419 TRP A CA 1
ATOM 3241 C C . TRP A 1 419 ? 4.230 -17.993 9.478 1.00 55.94 419 TRP A C 1
ATOM 3243 O O . TRP A 1 419 ? 4.967 -17.342 8.743 1.00 55.94 419 TRP A O 1
ATOM 3253 N N . LEU A 1 420 ? 4.086 -17.682 10.770 1.00 56.03 420 LEU A N 1
ATOM 3254 C CA . LEU A 1 420 ? 4.783 -16.565 11.413 1.00 56.03 420 LEU A CA 1
ATOM 3255 C C . LEU A 1 420 ? 6.304 -16.782 11.461 1.00 56.03 420 LEU A C 1
ATOM 3257 O O . LEU A 1 420 ? 7.053 -15.858 11.156 1.00 56.03 420 LEU A O 1
ATOM 3261 N N . ILE A 1 421 ? 6.757 -17.998 11.782 1.00 67.81 421 ILE A N 1
ATOM 3262 C CA . ILE A 1 421 ? 8.181 -18.376 11.758 1.00 67.81 421 ILE A CA 1
ATOM 3263 C C . ILE A 1 421 ? 8.756 -18.226 10.345 1.00 67.81 421 ILE A C 1
ATOM 3265 O O . ILE A 1 421 ? 9.858 -17.705 10.174 1.00 67.81 421 ILE A O 1
ATOM 3269 N N . GLU A 1 422 ? 8.010 -18.663 9.332 1.00 61.94 422 GLU A N 1
ATOM 3270 C CA . GLU A 1 422 ? 8.434 -18.617 7.933 1.00 61.94 422 GLU A CA 1
ATOM 3271 C C . GLU A 1 422 ? 8.584 -17.167 7.442 1.00 61.94 422 GLU A C 1
ATOM 3273 O O . GLU A 1 422 ? 9.633 -16.794 6.918 1.00 61.94 422 GLU A O 1
ATOM 3278 N N . ILE A 1 423 ? 7.601 -16.308 7.731 1.00 57.62 423 ILE A N 1
ATOM 3279 C CA . ILE A 1 423 ? 7.645 -14.882 7.375 1.00 57.62 423 ILE A CA 1
ATOM 3280 C C . ILE A 1 423 ? 8.738 -14.127 8.147 1.00 57.62 423 ILE A C 1
ATOM 3282 O O . ILE A 1 423 ? 9.463 -13.331 7.549 1.00 57.62 423 ILE A O 1
ATOM 3286 N N . ALA A 1 424 ? 8.912 -14.388 9.447 1.00 57.38 424 ALA A N 1
ATOM 3287 C CA . ALA A 1 424 ? 9.995 -13.792 10.235 1.00 57.38 424 ALA A CA 1
ATOM 3288 C C . ALA A 1 424 ? 11.380 -14.220 9.706 1.00 57.38 424 ALA A C 1
ATOM 3290 O O . ALA A 1 424 ? 12.312 -13.412 9.610 1.00 57.38 424 ALA A O 1
ATOM 3291 N N . SER A 1 425 ? 11.514 -15.483 9.287 1.00 59.19 425 SER A N 1
ATOM 3292 C CA . SER A 1 425 ? 12.723 -15.977 8.629 1.00 59.19 425 SER A CA 1
ATOM 3293 C C . SER A 1 425 ? 12.969 -15.322 7.266 1.00 59.19 425 SER A C 1
ATOM 3295 O O . SER A 1 425 ? 14.129 -15.132 6.900 1.00 59.19 425 SER A O 1
ATOM 3297 N N . ASP A 1 426 ? 11.928 -15.002 6.501 1.00 54.84 426 ASP A N 1
ATOM 3298 C CA . ASP A 1 426 ? 12.070 -14.306 5.220 1.00 54.84 426 ASP A CA 1
ATOM 3299 C C . ASP A 1 426 ? 12.429 -12.827 5.406 1.00 54.84 426 ASP A C 1
ATOM 3301 O O . ASP A 1 426 ? 13.255 -12.299 4.657 1.00 54.84 426 ASP A O 1
ATOM 3305 N N . MET A 1 427 ? 11.890 -12.171 6.437 1.00 52.25 427 MET A N 1
ATOM 3306 C CA . MET A 1 427 ? 12.218 -10.782 6.776 1.00 52.25 427 MET A CA 1
ATOM 3307 C C . MET A 1 427 ? 13.658 -10.624 7.268 1.00 52.25 427 MET A C 1
ATOM 3309 O O . MET A 1 427 ? 14.395 -9.811 6.717 1.00 52.25 427 MET A O 1
ATOM 3313 N N . SER A 1 428 ? 14.100 -11.457 8.216 1.00 49.09 428 SER A N 1
ATOM 3314 C CA . SER A 1 428 ? 15.493 -11.467 8.710 1.00 49.09 428 SER A CA 1
ATOM 3315 C C . SER A 1 428 ? 16.536 -11.720 7.615 1.00 49.09 428 SER A C 1
ATOM 3317 O O . SER A 1 428 ? 17.678 -11.284 7.724 1.00 49.09 428 SER A O 1
ATOM 3319 N N . ARG A 1 429 ? 16.152 -12.407 6.534 1.00 54.72 429 ARG A N 1
ATOM 3320 C CA . ARG A 1 429 ? 17.017 -12.676 5.375 1.00 54.72 429 ARG A CA 1
ATOM 3321 C C . ARG A 1 429 ? 16.914 -11.620 4.271 1.00 54.72 429 ARG A C 1
ATOM 3323 O O . ARG A 1 429 ? 17.529 -11.816 3.223 1.00 54.72 429 ARG A O 1
ATOM 3330 N N . GLY A 1 430 ? 16.114 -10.566 4.455 1.00 49.09 430 GLY A N 1
ATOM 3331 C CA . GLY A 1 430 ? 15.850 -9.551 3.429 1.00 49.09 430 GLY A CA 1
ATOM 3332 C C . GLY A 1 430 ? 15.152 -10.105 2.180 1.00 49.09 430 GLY A C 1
ATOM 3333 O O . GLY A 1 430 ? 15.301 -9.558 1.094 1.00 49.09 430 GLY A O 1
ATOM 3334 N N . ARG A 1 431 ? 14.439 -11.234 2.305 1.00 54.50 431 ARG A N 1
ATOM 3335 C CA . ARG A 1 431 ? 13.729 -11.920 1.206 1.00 54.50 431 ARG A CA 1
ATOM 3336 C C . ARG A 1 431 ? 12.227 -11.673 1.213 1.00 54.50 431 ARG A C 1
ATOM 3338 O O . ARG A 1 431 ? 11.535 -12.139 0.310 1.00 54.50 431 ARG A O 1
ATOM 3345 N N . TYR A 1 432 ? 11.728 -10.982 2.230 1.00 56.03 432 TYR A N 1
ATOM 3346 C CA . TYR A 1 432 ? 10.322 -10.648 2.325 1.00 56.03 432 TYR A CA 1
ATOM 3347 C C . TYR A 1 432 ? 9.949 -9.622 1.260 1.00 56.03 432 TYR A C 1
ATOM 3349 O O . TYR A 1 432 ? 10.463 -8.507 1.235 1.00 56.03 432 TYR A O 1
ATOM 3357 N N . VAL A 1 433 ? 9.026 -10.020 0.395 1.00 54.16 433 VAL A N 1
ATOM 3358 C CA . VAL A 1 433 ? 8.428 -9.164 -0.622 1.00 54.16 433 VAL A CA 1
ATOM 3359 C C . VAL A 1 433 ? 6.974 -8.941 -0.222 1.00 54.16 433 VAL A C 1
ATOM 3361 O O . VAL A 1 433 ? 6.254 -9.910 0.026 1.00 54.16 433 VAL A O 1
ATOM 3364 N N . ASP A 1 434 ? 6.530 -7.680 -0.164 1.00 54.06 434 ASP A N 1
ATOM 3365 C CA . ASP A 1 434 ? 5.139 -7.346 0.162 1.00 54.06 434 ASP A CA 1
ATOM 3366 C C . ASP A 1 434 ? 4.174 -8.035 -0.831 1.00 54.06 434 ASP A C 1
ATOM 3368 O O . ASP A 1 434 ? 4.180 -7.709 -2.023 1.00 54.06 434 ASP A O 1
ATOM 3372 N N . PRO A 1 435 ? 3.285 -8.940 -0.369 1.00 51.31 435 PRO A N 1
ATOM 3373 C CA . PRO A 1 435 ? 2.332 -9.645 -1.224 1.00 51.31 435 PRO A CA 1
ATOM 3374 C C . PRO A 1 435 ? 1.335 -8.738 -1.959 1.00 51.31 435 PRO A C 1
ATOM 3376 O O . PRO A 1 435 ? 0.599 -9.218 -2.820 1.00 51.31 435 PRO A O 1
ATOM 3379 N N . ARG A 1 436 ? 1.224 -7.451 -1.599 1.00 46.88 436 ARG A N 1
ATOM 3380 C CA . ARG A 1 436 ? 0.433 -6.464 -2.353 1.00 46.88 436 ARG A CA 1
ATOM 3381 C C . ARG A 1 436 ? 1.269 -5.753 -3.410 1.00 46.88 436 ARG A C 1
ATOM 3383 O O . ARG A 1 436 ? 0.815 -5.681 -4.550 1.00 46.88 436 ARG A O 1
ATOM 3390 N N . ALA A 1 437 ? 2.476 -5.299 -3.074 1.00 48.09 437 ALA A N 1
ATOM 3391 C CA . ALA A 1 437 ? 3.413 -4.735 -4.048 1.00 48.09 437 ALA A CA 1
ATOM 3392 C C . ALA A 1 437 ? 3.786 -5.751 -5.148 1.00 48.09 437 ALA A C 1
ATOM 3394 O O . ALA A 1 437 ? 3.908 -5.398 -6.320 1.00 48.09 437 ALA A O 1
ATOM 3395 N N . ALA A 1 438 ? 3.850 -7.039 -4.809 1.00 53.56 438 ALA A N 1
ATOM 3396 C CA . ALA A 1 438 ? 4.197 -8.108 -5.741 1.00 53.56 438 ALA A CA 1
ATOM 3397 C C . ALA A 1 438 ? 3.042 -8.593 -6.640 1.00 53.56 438 ALA A C 1
ATOM 3399 O O . ALA A 1 438 ? 3.274 -9.314 -7.614 1.00 53.56 438 ALA A O 1
ATOM 3400 N N . ARG A 1 439 ? 1.801 -8.154 -6.367 1.00 70.88 439 ARG A N 1
ATOM 3401 C CA . ARG A 1 439 ? 0.639 -8.386 -7.246 1.00 70.88 439 ARG A CA 1
ATOM 3402 C C . ARG A 1 439 ? 0.616 -7.482 -8.469 1.00 70.88 439 ARG A C 1
ATOM 3404 O O . ARG A 1 439 ? -0.209 -7.696 -9.360 1.00 70.88 439 ARG A O 1
ATOM 3411 N N . VAL A 1 440 ? 1.489 -6.474 -8.525 1.00 87.44 440 VAL A N 1
ATOM 3412 C CA . VAL A 1 440 ? 1.672 -5.679 -9.738 1.00 87.44 440 VAL A CA 1
ATOM 3413 C C . VAL A 1 440 ? 2.032 -6.637 -10.871 1.00 87.44 440 VAL A C 1
ATOM 3415 O O . VAL A 1 440 ? 2.895 -7.503 -10.740 1.00 87.44 440 VAL A O 1
ATOM 3418 N N . THR A 1 441 ? 1.312 -6.526 -11.982 1.00 93.88 441 THR A N 1
ATOM 3419 C CA . THR A 1 441 ? 1.563 -7.372 -13.147 1.00 93.88 441 THR A CA 1
ATOM 3420 C C . THR A 1 441 ? 2.838 -6.930 -13.854 1.00 93.88 441 THR A C 1
ATOM 3422 O O . THR A 1 441 ? 3.188 -5.748 -13.828 1.00 93.88 441 THR A O 1
ATOM 3425 N N . PHE A 1 442 ? 3.504 -7.851 -14.553 1.00 94.75 442 PHE A N 1
ATOM 3426 C CA . PHE A 1 442 ? 4.680 -7.525 -15.361 1.00 94.75 442 PHE A CA 1
ATOM 3427 C C . PHE A 1 442 ? 4.420 -6.350 -16.308 1.00 94.75 442 PHE A C 1
ATOM 3429 O O . PHE A 1 442 ? 5.244 -5.449 -16.408 1.00 94.75 442 PHE A O 1
ATOM 3436 N N . LYS A 1 443 ? 3.251 -6.315 -16.964 1.00 95.31 443 LYS A N 1
ATOM 3437 C CA . LYS A 1 443 ? 2.858 -5.206 -17.840 1.00 95.31 443 LYS A CA 1
ATOM 3438 C C . LYS A 1 443 ? 2.732 -3.890 -17.072 1.00 95.31 443 LYS A C 1
ATOM 3440 O O . LYS A 1 443 ? 3.255 -2.884 -17.537 1.00 95.31 443 LYS A O 1
ATOM 3445 N N . GLY A 1 444 ? 2.042 -3.892 -15.928 1.00 92.56 444 GLY A N 1
ATOM 3446 C CA . GLY A 1 444 ? 1.847 -2.684 -15.121 1.00 92.56 444 GLY A CA 1
ATOM 3447 C C . GLY A 1 444 ? 3.175 -2.084 -14.662 1.00 92.56 444 GLY A C 1
ATOM 3448 O O . GLY A 1 444 ? 3.394 -0.884 -14.805 1.00 92.56 444 GLY A O 1
ATOM 3449 N N . TYR A 1 445 ? 4.091 -2.935 -14.201 1.00 93.31 445 TYR A N 1
ATOM 3450 C CA . TYR A 1 445 ? 5.424 -2.503 -13.799 1.00 93.31 445 TYR A CA 1
ATOM 3451 C C . TYR A 1 445 ? 6.280 -2.054 -14.992 1.00 93.31 445 TYR A C 1
ATOM 3453 O O . TYR A 1 445 ? 6.886 -0.989 -14.940 1.00 93.31 445 TYR A O 1
ATOM 3461 N N . ALA A 1 446 ? 6.288 -2.807 -16.097 1.00 93.38 446 ALA A N 1
ATOM 3462 C CA . ALA A 1 446 ? 7.077 -2.482 -17.286 1.00 93.38 446 ALA A CA 1
ATOM 3463 C C . ALA A 1 446 ? 6.695 -1.133 -17.916 1.00 93.38 446 ALA A C 1
ATOM 3465 O O . ALA A 1 446 ? 7.570 -0.426 -18.405 1.00 93.38 446 ALA A O 1
ATOM 3466 N N . VAL A 1 447 ? 5.406 -0.769 -17.908 1.00 92.44 447 VAL A N 1
ATOM 3467 C CA . VAL A 1 447 ? 4.941 0.540 -18.401 1.00 92.44 447 VAL A CA 1
ATOM 3468 C C . VAL A 1 447 ? 5.478 1.667 -17.522 1.00 92.44 447 VAL A C 1
ATOM 3470 O O . VAL A 1 447 ? 6.073 2.601 -18.050 1.00 92.44 447 VAL A O 1
ATOM 3473 N N . LYS A 1 448 ? 5.364 1.539 -16.193 1.00 89.75 448 LYS A N 1
ATOM 3474 C CA . LYS A 1 448 ? 5.929 2.513 -15.246 1.00 89.75 448 LYS A CA 1
ATOM 3475 C C . LYS A 1 448 ? 7.448 2.624 -15.394 1.00 89.75 448 LYS A C 1
ATOM 3477 O O . LYS A 1 448 ? 7.991 3.722 -15.424 1.00 89.75 448 LYS A O 1
ATOM 3482 N N . TRP A 1 449 ? 8.130 1.487 -15.525 1.00 91.31 449 TRP A N 1
ATOM 3483 C CA . TRP A 1 449 ? 9.571 1.439 -15.751 1.00 91.31 449 TRP A CA 1
ATOM 3484 C C . TRP A 1 449 ? 9.953 2.157 -17.046 1.00 91.31 449 TRP A C 1
ATOM 3486 O O . TRP A 1 449 ? 10.879 2.952 -17.042 1.00 91.31 449 TRP A O 1
ATOM 3496 N N . LEU A 1 450 ? 9.214 1.972 -18.144 1.00 88.31 450 LEU A N 1
ATOM 3497 C CA . LEU A 1 450 ? 9.482 2.694 -19.390 1.00 88.31 450 LEU A CA 1
ATOM 3498 C C . LEU A 1 450 ? 9.373 4.216 -19.238 1.00 88.31 450 LEU A C 1
ATOM 3500 O O . LEU A 1 450 ? 10.084 4.915 -19.950 1.00 88.31 450 LEU A O 1
ATOM 3504 N N . GLU A 1 451 ? 8.505 4.732 -18.365 1.00 82.38 451 GLU A N 1
ATOM 3505 C CA . GLU A 1 451 ? 8.340 6.175 -18.128 1.00 82.38 451 GLU A CA 1
ATOM 3506 C C . GLU A 1 451 ? 9.491 6.778 -17.315 1.00 82.38 451 GLU A C 1
ATOM 3508 O O . GLU A 1 451 ? 9.909 7.904 -17.580 1.00 82.38 451 GLU A O 1
ATOM 3513 N N . THR A 1 452 ? 10.008 6.037 -16.333 1.00 77.88 452 THR A N 1
ATOM 3514 C CA . THR A 1 452 ? 11.051 6.520 -15.415 1.00 77.88 452 THR A CA 1
ATOM 3515 C C . THR A 1 452 ? 12.465 6.171 -15.866 1.00 77.88 452 THR A C 1
ATOM 3517 O O . THR A 1 452 ? 13.433 6.783 -15.412 1.00 77.88 452 THR A O 1
ATOM 3520 N N . HIS A 1 453 ? 12.618 5.192 -16.755 1.00 72.31 453 HIS A N 1
ATOM 3521 C CA . HIS A 1 453 ? 13.922 4.726 -17.188 1.00 72.31 453 HIS A CA 1
ATOM 3522 C C . HIS A 1 453 ? 14.518 5.694 -18.220 1.00 72.31 453 HIS A C 1
ATOM 3524 O O . HIS A 1 453 ? 13.972 5.882 -19.305 1.00 72.31 453 HIS A O 1
ATOM 3530 N N . GLY A 1 454 ? 15.652 6.313 -17.871 1.00 65.50 454 GLY A N 1
ATOM 3531 C CA . GLY A 1 454 ? 16.346 7.356 -18.643 1.00 65.50 454 GLY A CA 1
ATOM 3532 C C . GLY A 1 454 ? 16.998 6.879 -19.948 1.00 65.50 454 GLY A C 1
ATOM 3533 O O . GLY A 1 454 ? 18.184 7.108 -20.178 1.00 65.50 454 GLY A O 1
ATOM 3534 N N . ILE A 1 455 ? 16.242 6.193 -20.803 1.00 70.69 455 ILE A N 1
ATOM 3535 C CA . ILE A 1 455 ? 16.656 5.728 -22.126 1.00 70.69 455 ILE A CA 1
ATOM 3536 C C . ILE A 1 455 ? 16.340 6.800 -23.188 1.00 70.69 455 ILE A C 1
ATOM 3538 O O . ILE A 1 455 ? 15.348 7.517 -23.103 1.00 70.69 455 ILE A O 1
ATOM 3542 N N . ASP A 1 456 ? 17.171 6.880 -24.237 1.00 74.25 456 ASP A N 1
ATOM 3543 C CA . ASP A 1 456 ? 16.903 7.677 -25.448 1.00 74.25 456 ASP A CA 1
ATOM 3544 C C . ASP A 1 456 ? 15.476 7.413 -25.986 1.00 74.25 456 ASP A C 1
ATOM 3546 O O . ASP A 1 456 ? 15.134 6.249 -26.214 1.00 74.25 456 ASP A O 1
ATOM 3550 N N . PRO A 1 457 ? 14.653 8.440 -26.278 1.00 75.44 457 PRO A N 1
ATOM 3551 C CA . PRO A 1 457 ? 13.241 8.253 -26.632 1.00 75.44 457 PRO A CA 1
ATOM 3552 C C . PRO A 1 457 ? 12.998 7.309 -27.819 1.00 75.44 457 PRO A C 1
ATOM 3554 O O . PRO A 1 457 ? 12.021 6.564 -27.843 1.00 75.44 457 PRO A O 1
ATOM 3557 N N . ALA A 1 458 ? 13.908 7.275 -28.801 1.00 74.50 458 ALA A N 1
ATOM 3558 C CA . ALA A 1 458 ? 13.815 6.328 -29.914 1.00 74.50 458 ALA A CA 1
ATOM 3559 C C . ALA A 1 458 ? 13.961 4.869 -29.446 1.00 74.50 458 ALA A C 1
ATOM 3561 O O . ALA A 1 458 ? 13.292 3.974 -29.956 1.00 74.50 458 ALA A O 1
ATOM 3562 N N . SER A 1 459 ? 14.836 4.633 -28.469 1.00 80.06 459 SER A N 1
ATOM 3563 C CA . SER A 1 459 ? 15.078 3.312 -27.890 1.00 80.06 459 SER A CA 1
ATOM 3564 C C . SER A 1 459 ? 13.933 2.895 -26.965 1.00 80.06 459 SER A C 1
ATOM 3566 O O . SER A 1 459 ? 13.515 1.742 -27.026 1.00 80.06 459 SER A O 1
ATOM 3568 N N . GLN A 1 460 ? 13.354 3.832 -26.207 1.00 84.75 460 GLN A N 1
ATOM 3569 C CA . GLN A 1 460 ? 12.154 3.596 -25.396 1.00 84.75 460 GLN A CA 1
ATOM 3570 C C . GLN A 1 460 ? 10.991 3.083 -26.259 1.00 84.75 460 GLN A C 1
ATOM 3572 O O . GLN A 1 460 ? 10.396 2.063 -25.929 1.00 84.75 460 GLN A O 1
ATOM 3577 N N . VAL A 1 461 ? 10.737 3.707 -27.419 1.00 83.44 461 VAL A N 1
ATOM 3578 C CA . VAL A 1 461 ? 9.695 3.262 -28.368 1.00 83.44 461 VAL A CA 1
ATOM 3579 C C . VAL A 1 461 ? 9.949 1.837 -28.871 1.00 83.44 461 VAL A C 1
ATOM 3581 O O . VAL A 1 461 ? 9.015 1.047 -28.996 1.00 83.44 461 VAL A O 1
ATOM 3584 N N . VAL A 1 462 ? 11.206 1.483 -29.154 1.00 86.31 462 VAL A N 1
ATOM 3585 C CA . VAL A 1 462 ? 11.558 0.135 -29.630 1.00 86.31 462 VAL A CA 1
ATOM 3586 C C . VAL A 1 462 ? 11.355 -0.913 -28.534 1.00 86.31 462 VAL A C 1
ATOM 3588 O O . VAL A 1 462 ? 10.802 -1.978 -28.813 1.00 86.31 462 VAL A O 1
ATOM 3591 N N . VAL A 1 463 ? 11.777 -0.622 -27.300 1.00 91.00 463 VAL A N 1
ATOM 3592 C CA . VAL A 1 463 ? 11.576 -1.513 -26.145 1.00 91.00 463 VAL A CA 1
ATOM 3593 C C . VAL A 1 463 ? 10.082 -1.670 -25.854 1.00 91.00 463 VAL A C 1
ATOM 3595 O O . VAL A 1 463 ? 9.594 -2.794 -25.760 1.00 91.00 463 VAL A O 1
ATOM 3598 N N . GLU A 1 464 ? 9.333 -0.565 -25.812 1.00 91.81 464 GLU A N 1
ATOM 3599 C CA . GLU A 1 464 ? 7.876 -0.554 -25.645 1.00 91.81 464 GLU A CA 1
ATOM 3600 C C . GLU A 1 464 ? 7.195 -1.441 -26.695 1.00 91.81 464 GLU A C 1
ATOM 3602 O O . GLU A 1 464 ? 6.382 -2.300 -26.355 1.00 91.81 464 GLU A O 1
ATOM 3607 N N . GLN A 1 465 ? 7.562 -1.294 -27.972 1.00 90.19 465 GLN A N 1
ATOM 3608 C CA . GLN A 1 465 ? 6.989 -2.086 -29.057 1.00 90.19 465 GLN A CA 1
ATOM 3609 C C . GLN A 1 465 ? 7.290 -3.583 -28.903 1.00 90.19 465 GLN A C 1
ATOM 3611 O O . GLN A 1 465 ? 6.380 -4.399 -29.059 1.00 90.19 465 GLN A O 1
ATOM 3616 N N . ARG A 1 466 ? 8.534 -3.960 -28.572 1.00 93.75 466 ARG A N 1
ATOM 3617 C CA . ARG A 1 466 ? 8.925 -5.365 -28.349 1.00 93.75 466 ARG A CA 1
ATOM 3618 C C . ARG A 1 466 ? 8.178 -5.981 -27.171 1.00 93.75 466 ARG A C 1
ATOM 3620 O O . ARG A 1 466 ? 7.633 -7.081 -27.291 1.00 93.75 466 ARG A O 1
ATOM 3627 N N . LEU A 1 467 ? 8.106 -5.254 -26.057 1.00 94.69 467 LEU A N 1
ATOM 3628 C CA . LEU A 1 467 ? 7.364 -5.686 -24.881 1.00 94.69 467 LEU A CA 1
ATOM 3629 C C . LEU A 1 467 ? 5.873 -5.826 -25.199 1.00 94.69 467 LEU A C 1
ATOM 3631 O O . LEU A 1 467 ? 5.285 -6.858 -24.893 1.00 94.69 467 LEU A O 1
ATOM 3635 N N . ARG A 1 468 ? 5.269 -4.851 -25.886 1.00 94.31 468 ARG A N 1
ATOM 3636 C CA . ARG A 1 468 ? 3.841 -4.860 -26.228 1.00 94.31 468 ARG A CA 1
ATOM 3637 C C . ARG A 1 468 ? 3.451 -5.979 -27.186 1.00 94.31 468 ARG A C 1
ATOM 3639 O O . ARG A 1 468 ? 2.432 -6.625 -26.954 1.00 94.31 468 ARG A O 1
ATOM 3646 N N . LEU A 1 469 ? 4.224 -6.188 -28.251 1.00 91.00 469 LEU A N 1
ATOM 3647 C CA . LEU A 1 469 ? 3.891 -7.158 -29.298 1.00 91.00 469 LEU A CA 1
ATOM 3648 C C . LEU A 1 469 ? 4.174 -8.605 -28.879 1.00 91.00 469 LEU A C 1
ATOM 3650 O O . LEU A 1 469 ? 3.431 -9.496 -29.283 1.00 91.00 469 LEU A O 1
ATOM 3654 N N . HIS A 1 470 ? 5.200 -8.840 -28.052 1.00 92.88 470 HIS A N 1
ATOM 3655 C CA . HIS A 1 470 ? 5.658 -10.199 -27.742 1.00 92.88 470 HIS A CA 1
ATOM 3656 C C . HIS A 1 470 ? 5.570 -10.543 -26.251 1.00 92.88 470 HIS A C 1
ATOM 3658 O O . HIS A 1 470 ? 4.927 -11.525 -25.882 1.00 92.88 470 HIS A O 1
ATOM 3664 N N . ALA A 1 471 ? 6.166 -9.738 -25.365 1.00 93.19 471 ALA A N 1
ATOM 3665 C CA . ALA A 1 471 ? 6.251 -10.093 -23.944 1.00 93.19 471 ALA A CA 1
ATOM 3666 C C . ALA A 1 471 ? 4.898 -9.979 -23.217 1.00 93.19 471 ALA A C 1
ATOM 3668 O O . ALA A 1 471 ? 4.506 -10.885 -22.483 1.00 93.19 471 ALA A O 1
ATOM 3669 N N . PHE A 1 472 ? 4.145 -8.897 -23.430 1.00 94.56 472 PHE A N 1
ATOM 3670 C CA . PHE A 1 472 ? 2.889 -8.637 -22.723 1.00 94.56 472 PHE A CA 1
ATOM 3671 C C . PHE A 1 472 ? 1.802 -9.654 -23.058 1.00 94.56 472 PHE A C 1
ATOM 3673 O O . PHE A 1 472 ? 0.998 -9.981 -22.187 1.00 94.56 472 PHE A O 1
ATOM 3680 N N . ARG A 1 473 ? 1.808 -10.191 -24.281 1.00 91.00 473 ARG A N 1
ATOM 3681 C CA . ARG A 1 473 ? 0.887 -11.254 -24.697 1.00 91.00 473 ARG A CA 1
ATOM 3682 C C . ARG A 1 473 ? 1.097 -12.543 -23.897 1.00 91.00 473 ARG A C 1
ATOM 3684 O O . ARG A 1 473 ? 0.125 -13.225 -23.598 1.00 91.00 473 ARG A O 1
ATOM 3691 N N . LEU A 1 474 ? 2.346 -12.871 -23.567 1.00 90.19 474 LEU A N 1
ATOM 3692 C CA . LEU A 1 474 ? 2.717 -14.154 -22.963 1.00 90.19 474 LEU A CA 1
ATOM 3693 C C . LEU A 1 474 ? 2.814 -14.089 -21.435 1.00 90.19 474 LEU A C 1
ATOM 3695 O O . LEU A 1 474 ? 2.354 -14.990 -20.740 1.00 90.19 474 LEU A O 1
ATOM 3699 N N . ILE A 1 475 ? 3.422 -13.026 -20.908 1.00 94.44 475 ILE A N 1
ATOM 3700 C CA . ILE A 1 475 ? 3.724 -12.881 -19.476 1.00 94.44 475 ILE A CA 1
ATOM 3701 C C . ILE A 1 475 ? 3.199 -11.571 -18.877 1.00 94.44 475 ILE A C 1
ATOM 3703 O O . ILE A 1 475 ? 3.391 -11.325 -17.692 1.00 94.44 475 ILE A O 1
ATOM 3707 N N . GLY A 1 476 ? 2.525 -10.722 -19.658 1.00 91.38 476 GLY A N 1
ATOM 3708 C CA . GLY A 1 476 ? 2.144 -9.372 -19.234 1.00 91.38 476 GLY A CA 1
ATOM 3709 C C . GLY A 1 476 ? 1.156 -9.314 -18.076 1.00 91.38 476 GLY A C 1
ATOM 3710 O O . GLY A 1 476 ? 1.319 -8.477 -17.195 1.00 91.38 476 GLY A O 1
ATOM 3711 N N . SER A 1 477 ? 0.153 -10.191 -18.057 1.00 93.12 477 SER A N 1
ATOM 3712 C CA . SER A 1 477 ? -0.852 -10.261 -16.985 1.00 93.12 477 SER A CA 1
ATOM 3713 C C . SER A 1 477 ? -0.346 -10.958 -15.723 1.00 93.12 477 SER A C 1
ATOM 3715 O O . SER A 1 477 ? -1.036 -10.952 -14.705 1.00 93.12 477 SER A O 1
ATOM 3717 N N . ARG A 1 478 ? 0.842 -11.570 -15.774 1.00 91.88 478 ARG A N 1
ATOM 3718 C CA . ARG A 1 478 ? 1.383 -12.348 -14.666 1.00 91.88 478 ARG A CA 1
ATOM 3719 C C . ARG A 1 478 ? 1.837 -11.414 -13.532 1.00 91.88 478 ARG A C 1
ATOM 3721 O O . ARG A 1 478 ? 2.612 -10.494 -13.805 1.00 91.88 478 ARG A O 1
ATOM 3728 N N . PRO A 1 479 ? 1.392 -11.641 -12.285 1.00 90.25 479 PRO A N 1
ATOM 3729 C CA . PRO A 1 479 ? 1.917 -10.960 -11.100 1.00 90.25 479 PRO A CA 1
ATOM 3730 C C . PRO A 1 479 ? 3.422 -11.180 -10.925 1.00 90.25 479 PRO A C 1
ATOM 3732 O O . PRO A 1 479 ? 3.902 -12.290 -11.187 1.00 90.25 479 PRO A O 1
ATOM 3735 N N . LEU A 1 480 ? 4.154 -10.151 -10.487 1.00 89.06 480 LEU A N 1
ATOM 3736 C CA . LEU A 1 480 ? 5.606 -10.210 -10.294 1.00 89.06 480 LEU A CA 1
ATOM 3737 C C . LEU A 1 480 ? 6.024 -11.289 -9.276 1.00 89.06 480 LEU A C 1
ATOM 3739 O O . LEU A 1 480 ? 6.953 -12.039 -9.573 1.00 89.06 480 LEU A O 1
ATOM 3743 N N . ASP A 1 481 ? 5.302 -11.473 -8.162 1.00 82.06 481 ASP A N 1
ATOM 3744 C CA . ASP A 1 481 ? 5.576 -12.546 -7.174 1.00 82.06 481 ASP A CA 1
ATOM 3745 C C . ASP A 1 481 ? 5.525 -13.963 -7.756 1.00 82.06 481 ASP A C 1
ATOM 3747 O O . ASP A 1 481 ? 6.222 -14.871 -7.301 1.00 82.06 481 ASP A O 1
ATOM 3751 N N . SER A 1 482 ? 4.686 -14.175 -8.764 1.00 86.94 482 SER A N 1
ATOM 3752 C CA . SER A 1 482 ? 4.434 -15.494 -9.334 1.00 86.94 482 SER A CA 1
ATOM 3753 C C . SER A 1 482 ? 5.470 -15.905 -10.384 1.00 86.94 482 SER A C 1
ATOM 3755 O O . SER A 1 482 ? 5.374 -16.998 -10.958 1.00 86.94 482 SER A O 1
ATOM 3757 N N . PHE A 1 483 ? 6.454 -15.051 -10.690 1.00 90.56 483 PHE A N 1
ATOM 3758 C CA . PHE A 1 483 ? 7.477 -15.381 -11.674 1.00 90.56 483 PHE A CA 1
ATOM 3759 C C . PHE A 1 483 ? 8.391 -16.503 -11.182 1.00 90.56 483 PHE A C 1
ATOM 3761 O O . PHE A 1 483 ? 8.965 -16.485 -10.098 1.00 90.56 483 PHE A O 1
ATOM 3768 N N . ARG A 1 484 ? 8.564 -17.495 -12.053 1.00 89.69 484 ARG A N 1
ATOM 3769 C CA . ARG A 1 484 ? 9.401 -18.670 -11.846 1.00 89.69 484 ARG A CA 1
ATOM 3770 C C . ARG A 1 484 ? 10.280 -18.840 -13.082 1.00 89.69 484 ARG A C 1
ATOM 3772 O O . ARG A 1 484 ? 9.864 -18.434 -14.1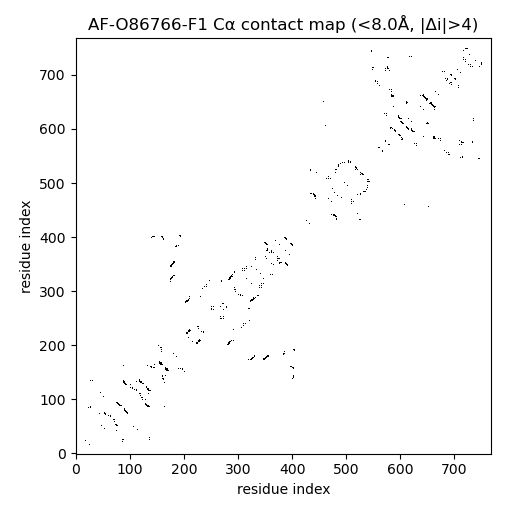71 1.00 89.69 484 ARG A O 1
ATOM 3779 N N . PRO A 1 485 ? 11.460 -19.472 -12.960 1.00 92.81 485 PRO A N 1
ATOM 3780 C CA . PRO A 1 485 ? 12.327 -19.754 -14.104 1.00 92.81 485 PRO A CA 1
ATOM 3781 C C . PRO A 1 485 ? 11.617 -20.476 -15.261 1.00 92.81 485 PRO A C 1
ATOM 3783 O O . PRO A 1 485 ? 11.945 -20.254 -16.423 1.00 92.81 485 PRO A O 1
ATOM 3786 N N . GLU A 1 486 ? 10.610 -21.304 -14.968 1.00 94.19 486 GLU A N 1
ATOM 3787 C CA . GLU A 1 486 ? 9.806 -21.990 -15.987 1.00 94.19 486 GLU A CA 1
ATOM 3788 C C . GLU A 1 486 ? 9.013 -21.038 -16.891 1.00 94.19 486 GLU A C 1
ATOM 3790 O O . GLU A 1 486 ? 8.929 -21.279 -18.090 1.00 94.19 486 GLU A O 1
ATOM 3795 N N . HIS A 1 487 ? 8.509 -19.920 -16.359 1.00 94.50 487 HIS A N 1
ATOM 3796 C CA . HIS A 1 487 ? 7.770 -18.929 -17.144 1.00 94.50 487 HIS A CA 1
ATOM 3797 C C . HIS A 1 487 ? 8.692 -18.216 -18.135 1.00 94.50 487 HIS A C 1
ATOM 3799 O O . HIS A 1 487 ? 8.291 -17.918 -19.257 1.00 94.50 487 HIS A O 1
ATOM 3805 N N . ILE A 1 488 ? 9.949 -17.995 -17.743 1.00 95.94 488 ILE A N 1
ATOM 3806 C CA . ILE A 1 488 ? 10.956 -17.418 -18.633 1.00 95.94 488 ILE A CA 1
ATOM 3807 C C . ILE A 1 488 ? 11.378 -18.430 -19.702 1.00 95.94 488 ILE A C 1
ATOM 3809 O O . ILE A 1 488 ? 11.499 -18.058 -20.864 1.00 95.94 488 ILE A O 1
ATOM 3813 N N . ARG A 1 489 ? 11.530 -19.717 -19.358 1.00 95.12 489 ARG A N 1
ATOM 3814 C CA . ARG A 1 489 ? 11.733 -20.770 -20.370 1.00 95.12 489 ARG A CA 1
ATOM 3815 C C . ARG A 1 489 ? 10.562 -20.862 -21.348 1.00 95.12 489 ARG A C 1
ATOM 3817 O O . ARG A 1 489 ? 10.798 -21.006 -22.540 1.00 95.12 489 ARG A O 1
ATOM 3824 N N . GLY A 1 490 ? 9.328 -20.748 -20.856 1.00 94.00 490 GLY A N 1
ATOM 3825 C CA . GLY A 1 490 ? 8.126 -20.714 -21.690 1.00 94.00 490 GLY A CA 1
ATOM 3826 C C . GLY A 1 490 ? 8.128 -19.529 -22.655 1.00 94.00 490 GLY A C 1
ATOM 3827 O O . GLY A 1 490 ? 7.860 -19.713 -23.837 1.00 94.00 490 GLY A O 1
ATOM 3828 N N . LEU A 1 491 ? 8.518 -18.338 -22.183 1.00 94.44 491 LEU A N 1
ATOM 3829 C CA . LEU A 1 491 ? 8.720 -17.166 -23.040 1.00 94.44 491 LEU A CA 1
ATOM 3830 C C . LEU A 1 491 ? 9.791 -17.424 -24.110 1.00 94.44 491 LEU A C 1
ATOM 3832 O O . LEU A 1 491 ? 9.547 -17.148 -25.277 1.00 94.44 491 LEU A O 1
ATOM 3836 N N . VAL A 1 492 ? 10.962 -17.942 -23.728 1.00 94.38 492 VAL A N 1
ATOM 3837 C CA . VAL A 1 492 ? 12.056 -18.229 -24.674 1.00 94.38 492 VAL A CA 1
ATOM 3838 C C . VAL A 1 492 ? 11.609 -19.234 -25.733 1.00 94.38 492 VAL A C 1
ATOM 3840 O O . VAL A 1 492 ? 11.742 -18.947 -26.915 1.00 94.38 492 VAL A O 1
ATOM 3843 N N . SER A 1 493 ? 10.994 -20.342 -25.319 1.00 94.00 493 SER A N 1
ATOM 3844 C CA . SER A 1 493 ? 10.466 -21.363 -26.230 1.00 94.00 493 SER A CA 1
ATOM 3845 C C . SER A 1 493 ? 9.407 -20.793 -27.179 1.00 94.00 493 SER A C 1
ATOM 3847 O O . SER A 1 493 ? 9.443 -21.054 -28.377 1.00 94.00 493 SER A O 1
ATOM 3849 N N . ALA A 1 494 ? 8.493 -19.955 -26.682 1.00 93.06 494 ALA A N 1
ATOM 3850 C CA . ALA A 1 494 ? 7.493 -19.307 -27.528 1.00 93.06 494 ALA A CA 1
ATOM 3851 C C . ALA A 1 494 ? 8.121 -18.356 -28.560 1.00 93.06 494 ALA A C 1
ATOM 3853 O O . ALA A 1 494 ? 7.631 -18.277 -29.679 1.00 93.06 494 ALA A O 1
ATOM 3854 N N . LEU A 1 495 ? 9.199 -17.650 -28.199 1.00 92.94 495 LEU A N 1
ATOM 3855 C CA . LEU A 1 495 ? 9.918 -16.768 -29.121 1.00 92.94 495 LEU A CA 1
ATOM 3856 C C . LEU A 1 495 ? 10.748 -17.540 -30.153 1.00 92.94 495 LEU A C 1
ATOM 3858 O O . LEU A 1 495 ? 10.868 -17.078 -31.279 1.00 92.94 495 LEU A O 1
ATOM 3862 N N . GLU A 1 496 ? 11.341 -18.674 -29.778 1.00 91.06 496 GLU A N 1
ATOM 3863 C CA . GLU A 1 496 ? 12.142 -19.508 -30.686 1.00 91.06 496 GLU A CA 1
ATOM 3864 C C . GLU A 1 496 ? 11.276 -20.303 -31.671 1.00 91.06 496 GLU A C 1
ATOM 3866 O O . GLU A 1 496 ? 11.697 -20.535 -32.800 1.00 91.06 496 GLU A O 1
ATOM 3871 N N . ASN A 1 497 ? 10.063 -20.685 -31.263 1.00 90.31 497 ASN A N 1
ATOM 3872 C CA . ASN A 1 497 ? 9.115 -21.412 -32.109 1.00 90.31 497 ASN A CA 1
ATOM 3873 C C . ASN A 1 497 ? 8.243 -20.498 -32.987 1.00 90.31 497 ASN A C 1
ATOM 3875 O O . ASN A 1 497 ? 7.471 -21.003 -33.799 1.00 90.31 497 ASN A O 1
ATOM 3879 N N . ASP A 1 498 ? 8.319 -19.174 -32.821 1.00 88.38 498 ASP A N 1
ATOM 3880 C CA . ASP A 1 498 ? 7.572 -18.228 -33.650 1.00 88.38 498 ASP A CA 1
ATOM 3881 C C . ASP A 1 498 ? 8.336 -17.967 -34.964 1.00 88.38 498 ASP A C 1
ATOM 3883 O O . ASP A 1 498 ? 9.383 -17.313 -34.943 1.00 88.38 498 ASP A O 1
ATOM 3887 N N . PRO A 1 499 ? 7.827 -18.423 -36.127 1.00 82.56 499 PRO A N 1
ATOM 3888 C CA . PRO A 1 499 ? 8.513 -18.251 -37.407 1.00 82.56 499 PRO A CA 1
ATOM 3889 C C . PRO A 1 499 ? 8.649 -16.777 -37.820 1.00 82.56 499 PRO A C 1
ATOM 3891 O O . PRO A 1 499 ? 9.494 -16.448 -38.652 1.00 82.56 499 PRO A O 1
ATOM 3894 N N . ALA A 1 500 ? 7.860 -15.867 -37.236 1.00 83.00 500 ALA A N 1
ATOM 3895 C CA . ALA A 1 500 ? 7.977 -14.432 -37.478 1.00 83.00 500 ALA A CA 1
ATOM 3896 C C . ALA A 1 500 ? 9.097 -13.765 -36.650 1.00 83.00 500 ALA A C 1
ATOM 3898 O O . ALA A 1 500 ? 9.408 -12.587 -36.860 1.00 83.00 500 ALA A O 1
ATOM 3899 N N . VAL A 1 501 ? 9.720 -14.483 -35.708 1.00 85.75 501 VAL A N 1
ATOM 3900 C CA . VAL A 1 501 ? 10.707 -13.946 -34.764 1.00 85.75 501 VAL A CA 1
ATOM 3901 C C . VAL A 1 501 ? 12.082 -14.564 -35.027 1.00 85.75 501 VAL A C 1
ATOM 3903 O O . VAL A 1 501 ? 12.394 -15.675 -34.623 1.00 85.75 501 VAL A O 1
ATOM 3906 N N . SER A 1 502 ? 12.981 -13.794 -35.647 1.00 85.31 502 SER A N 1
ATOM 3907 C CA . SER A 1 502 ? 14.389 -14.215 -35.768 1.00 85.31 502 SER A CA 1
ATOM 3908 C C . SER A 1 502 ? 15.061 -14.370 -34.392 1.00 85.31 502 SER A C 1
ATOM 3910 O O . SER A 1 502 ? 14.800 -13.573 -33.487 1.00 85.31 502 SER A O 1
ATOM 3912 N N . GLY A 1 503 ? 16.017 -15.296 -34.245 1.00 85.25 503 GLY A N 1
ATOM 3913 C CA . GLY A 1 503 ? 16.719 -15.529 -32.969 1.00 85.25 503 GLY A CA 1
ATOM 3914 C C . GLY A 1 503 ? 17.387 -14.275 -32.380 1.00 85.25 503 GLY A C 1
ATOM 3915 O O . GLY A 1 503 ? 17.326 -14.020 -31.176 1.00 85.25 503 GLY A O 1
ATOM 3916 N N . GLY A 1 504 ? 17.949 -13.404 -33.229 1.00 86.25 504 GLY A N 1
ATOM 3917 C CA . GLY A 1 504 ? 18.487 -12.108 -32.793 1.00 86.25 504 GLY A CA 1
ATOM 3918 C C . GLY A 1 504 ? 17.414 -11.162 -32.241 1.00 86.25 504 GLY A C 1
ATOM 3919 O O . GLY A 1 504 ? 17.654 -10.429 -31.280 1.00 86.25 504 GLY A O 1
ATOM 3920 N N . TYR A 1 505 ? 16.210 -11.187 -32.816 1.00 89.12 505 TYR A N 1
ATOM 3921 C CA . TYR A 1 505 ? 15.068 -10.424 -32.318 1.00 89.12 505 TYR A CA 1
ATOM 3922 C C . TYR A 1 505 ? 14.521 -11.018 -31.012 1.00 89.12 505 TYR A C 1
ATOM 3924 O O . TYR A 1 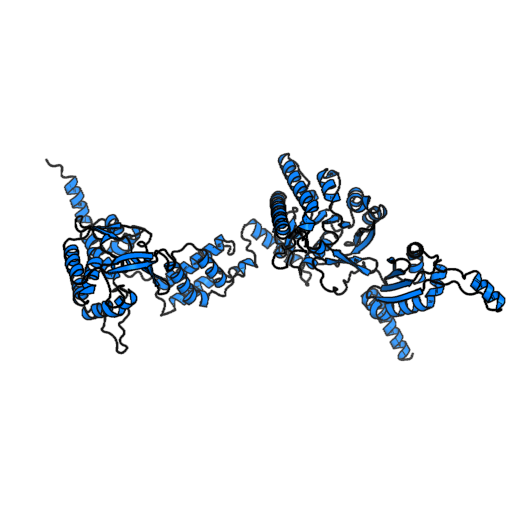505 ? 14.331 -10.265 -30.055 1.00 89.12 505 TYR A O 1
ATOM 3932 N N . ALA A 1 506 ? 14.406 -12.348 -30.916 1.00 92.00 506 ALA A N 1
ATOM 3933 C CA . ALA A 1 506 ? 14.069 -13.056 -29.680 1.00 92.00 506 ALA A CA 1
ATOM 3934 C C . ALA A 1 506 ? 15.032 -12.698 -28.537 1.00 92.00 506 ALA A C 1
ATOM 3936 O O . ALA A 1 506 ? 14.596 -12.365 -27.434 1.00 92.00 506 ALA A O 1
ATOM 3937 N N . ARG A 1 507 ? 16.348 -12.685 -28.798 1.00 92.94 507 ARG A N 1
ATOM 3938 C CA . ARG A 1 507 ? 17.356 -12.313 -27.793 1.00 92.94 507 ARG A CA 1
ATOM 3939 C C . ARG A 1 507 ? 17.213 -10.865 -27.321 1.00 92.94 507 ARG A C 1
ATOM 3941 O O . ARG A 1 507 ? 17.413 -10.604 -26.137 1.00 92.94 507 ARG A O 1
ATOM 3948 N N . ASN A 1 508 ? 16.826 -9.942 -28.198 1.00 92.81 508 ASN A N 1
ATOM 3949 C CA . ASN A 1 508 ? 16.541 -8.565 -27.795 1.00 92.81 508 ASN A CA 1
ATOM 3950 C C . ASN A 1 508 ? 15.296 -8.467 -26.902 1.00 92.81 508 ASN A C 1
ATOM 3952 O O . ASN A 1 508 ? 15.347 -7.792 -25.880 1.00 92.81 508 ASN A O 1
ATOM 3956 N N . ILE A 1 509 ? 14.210 -9.170 -27.247 1.00 94.50 509 ILE A N 1
ATOM 3957 C CA . ILE A 1 509 ? 12.992 -9.226 -26.419 1.00 94.50 509 ILE A CA 1
ATOM 3958 C C . ILE A 1 509 ? 13.321 -9.807 -25.037 1.00 94.50 509 ILE A C 1
ATOM 3960 O O . ILE A 1 509 ? 12.934 -9.246 -24.014 1.00 94.50 509 ILE A O 1
ATOM 3964 N N . TYR A 1 510 ? 14.087 -10.901 -24.993 1.00 95.38 510 TYR A N 1
ATOM 3965 C CA . TYR A 1 510 ? 14.566 -11.493 -23.743 1.00 95.38 510 TYR A CA 1
ATOM 3966 C C . TYR A 1 510 ? 15.410 -10.509 -22.920 1.00 95.38 510 TYR A C 1
ATOM 3968 O O . TYR A 1 510 ? 15.260 -10.440 -21.701 1.00 95.38 510 TYR A O 1
ATOM 3976 N N . GLY A 1 511 ? 16.287 -9.742 -23.577 1.00 94.88 511 GLY A N 1
ATOM 3977 C CA . GLY A 1 511 ? 17.093 -8.699 -22.942 1.00 94.88 511 GLY A CA 1
ATOM 3978 C C . GLY A 1 511 ? 16.239 -7.628 -22.263 1.00 94.88 511 GLY A C 1
ATOM 3979 O O . GLY A 1 511 ? 16.491 -7.307 -21.104 1.00 94.88 511 GLY A O 1
ATOM 3980 N N . ASP A 1 512 ? 15.192 -7.152 -22.941 1.00 94.75 512 ASP A N 1
ATOM 3981 C CA . ASP A 1 512 ? 14.249 -6.177 -22.382 1.00 94.75 512 ASP A CA 1
ATOM 3982 C C . ASP A 1 512 ? 13.504 -6.748 -21.168 1.00 94.75 512 ASP A C 1
ATOM 3984 O O . ASP A 1 512 ? 13.438 -6.111 -20.120 1.00 94.75 512 ASP A O 1
ATOM 3988 N N . VAL A 1 513 ? 12.995 -7.982 -21.268 1.00 95.94 513 VAL A N 1
ATOM 3989 C CA . VAL A 1 513 ? 12.315 -8.657 -20.147 1.00 95.94 513 VAL A CA 1
ATOM 3990 C C . VAL A 1 513 ? 13.256 -8.838 -18.960 1.00 95.94 513 VAL A C 1
ATOM 3992 O O . VAL A 1 513 ? 12.870 -8.582 -17.820 1.00 95.94 513 VAL A O 1
ATOM 3995 N N . ARG A 1 514 ? 14.507 -9.240 -19.209 1.00 96.12 514 ARG A N 1
ATOM 3996 C CA . ARG A 1 514 ? 15.524 -9.360 -18.163 1.00 96.12 514 ARG A CA 1
ATOM 3997 C C . ARG A 1 514 ? 15.792 -8.016 -17.489 1.00 96.12 514 ARG A C 1
ATOM 3999 O O . ARG A 1 514 ? 15.909 -8.014 -16.269 1.00 96.12 514 ARG A O 1
ATOM 4006 N N . ALA A 1 515 ? 15.879 -6.922 -18.245 1.00 94.31 515 ALA A N 1
ATOM 4007 C CA . ALA A 1 515 ? 16.102 -5.583 -17.701 1.00 94.31 515 ALA A CA 1
ATOM 4008 C C . ALA A 1 515 ? 14.939 -5.129 -16.805 1.00 94.31 515 ALA A C 1
ATOM 4010 O O . ALA A 1 515 ? 15.178 -4.713 -15.674 1.00 94.31 515 ALA A O 1
ATOM 4011 N N . VAL A 1 516 ? 13.691 -5.312 -17.256 1.00 94.94 516 VAL A N 1
ATOM 4012 C CA . VAL A 1 516 ? 12.491 -5.010 -16.454 1.00 94.94 516 VAL A CA 1
ATOM 4013 C C . VAL A 1 516 ? 12.476 -5.821 -15.155 1.00 94.94 516 VAL A C 1
ATOM 4015 O O . VAL A 1 516 ? 12.236 -5.274 -14.084 1.00 94.94 516 VAL A O 1
ATOM 4018 N N . LEU A 1 517 ? 12.758 -7.126 -15.223 1.00 94.44 517 LEU A N 1
ATOM 4019 C CA . LEU A 1 517 ? 12.768 -7.987 -14.035 1.00 94.44 517 LEU A CA 1
ATOM 4020 C C . LEU A 1 517 ? 13.958 -7.719 -13.109 1.00 94.44 517 LEU A C 1
ATOM 4022 O O . LEU A 1 517 ? 13.856 -8.014 -11.925 1.00 94.44 517 LEU A O 1
ATOM 4026 N N . SER A 1 518 ? 15.072 -7.186 -13.617 1.00 94.56 518 SER A N 1
ATOM 4027 C CA . SER A 1 518 ? 16.164 -6.703 -12.765 1.00 94.56 518 SER A CA 1
ATOM 4028 C C . SER A 1 518 ? 15.737 -5.461 -11.993 1.00 94.56 518 SER A C 1
ATOM 4030 O O . SER A 1 518 ? 15.878 -5.454 -10.780 1.00 94.56 518 SER A O 1
ATOM 4032 N N . ALA A 1 519 ? 15.123 -4.479 -12.658 1.00 91.75 519 ALA A N 1
ATOM 4033 C CA . ALA A 1 519 ? 14.613 -3.289 -11.977 1.00 91.75 519 ALA A CA 1
ATOM 4034 C C . ALA A 1 519 ? 13.576 -3.648 -10.896 1.00 91.75 519 ALA A C 1
ATOM 4036 O O . ALA A 1 519 ? 13.616 -3.119 -9.793 1.00 91.75 519 ALA A O 1
ATOM 4037 N N . ALA A 1 520 ? 12.708 -4.630 -11.163 1.00 90.94 520 ALA A N 1
ATOM 4038 C CA . ALA A 1 520 ? 11.750 -5.115 -10.169 1.00 90.94 520 ALA A CA 1
ATOM 4039 C C . ALA A 1 520 ? 12.415 -5.781 -8.947 1.00 90.94 520 ALA A C 1
ATOM 4041 O O . ALA A 1 520 ? 11.823 -5.807 -7.871 1.00 90.94 520 ALA A O 1
ATOM 4042 N N . VAL A 1 521 ? 13.617 -6.345 -9.103 1.00 89.88 521 VAL A N 1
ATOM 4043 C CA . VAL A 1 521 ? 14.408 -6.861 -7.974 1.00 89.88 521 VAL A CA 1
ATOM 4044 C C . VAL A 1 521 ? 15.008 -5.713 -7.178 1.00 89.88 521 VAL A C 1
ATOM 4046 O O . VAL A 1 521 ? 14.925 -5.732 -5.954 1.00 89.88 521 VAL A O 1
ATOM 4049 N N . ASP A 1 522 ? 15.557 -4.712 -7.866 1.00 87.00 522 ASP A N 1
ATOM 4050 C CA . ASP A 1 522 ? 16.135 -3.523 -7.233 1.00 87.00 522 ASP A CA 1
ATOM 4051 C C . ASP A 1 522 ? 15.074 -2.753 -6.418 1.00 87.00 522 ASP A C 1
ATOM 4053 O O . ASP A 1 522 ? 15.355 -2.289 -5.316 1.00 87.00 522 ASP A O 1
ATOM 4057 N N . ASP A 1 523 ? 13.826 -2.721 -6.900 1.00 84.62 523 ASP A N 1
ATOM 4058 C CA . ASP A 1 523 ? 12.666 -2.132 -6.211 1.00 84.62 523 ASP A CA 1
ATOM 4059 C C . ASP A 1 523 ? 12.056 -3.039 -5.116 1.00 84.62 523 ASP A C 1
ATOM 4061 O O . ASP A 1 523 ? 11.015 -2.713 -4.540 1.00 84.62 523 ASP A O 1
ATOM 4065 N N . GLY A 1 524 ? 12.642 -4.210 -4.845 1.00 79.19 524 GLY A N 1
ATOM 4066 C CA . GLY A 1 524 ? 12.170 -5.139 -3.812 1.00 79.19 524 GLY A CA 1
ATOM 4067 C C . GLY A 1 524 ? 10.845 -5.847 -4.127 1.00 79.19 524 GLY A C 1
ATOM 4068 O O . GLY A 1 524 ? 10.238 -6.429 -3.232 1.00 79.19 524 GLY A O 1
ATOM 4069 N N . LEU A 1 525 ? 10.385 -5.827 -5.385 1.00 84.00 525 LEU A N 1
ATOM 4070 C CA . LEU A 1 525 ? 9.157 -6.502 -5.845 1.00 84.00 525 LEU A CA 1
ATOM 4071 C C . LEU A 1 525 ? 9.387 -7.971 -6.224 1.00 84.00 525 LEU A C 1
ATOM 4073 O O . LEU A 1 525 ? 8.438 -8.741 -6.379 1.00 84.00 525 LEU A O 1
ATOM 4077 N N . LEU A 1 526 ? 10.649 -8.356 -6.408 1.00 85.19 526 LEU A N 1
ATOM 4078 C CA . LEU A 1 526 ? 11.092 -9.707 -6.726 1.00 85.19 526 LEU A CA 1
ATOM 4079 C C . LEU A 1 526 ? 12.336 -10.037 -5.893 1.00 85.19 526 LEU A C 1
ATOM 4081 O O . LEU A 1 526 ? 13.287 -9.264 -5.896 1.00 85.19 526 LEU A O 1
ATOM 4085 N N . PRO A 1 527 ? 12.417 -11.216 -5.251 1.00 79.00 527 PRO A N 1
ATOM 4086 C CA . PRO A 1 527 ? 13.587 -11.561 -4.441 1.00 79.00 527 PRO A CA 1
ATOM 4087 C C . PRO A 1 527 ? 14.822 -11.880 -5.298 1.00 79.00 527 PRO A C 1
ATOM 4089 O O . PRO A 1 527 ? 15.955 -11.825 -4.831 1.00 79.00 527 PRO A O 1
ATOM 4092 N N . ARG A 1 528 ? 14.616 -12.296 -6.553 1.00 87.69 528 ARG A N 1
ATOM 4093 C CA . ARG A 1 528 ? 15.681 -12.588 -7.517 1.00 87.69 528 ARG A CA 1
ATOM 4094 C C . ARG A 1 528 ? 15.153 -12.512 -8.938 1.00 87.69 528 ARG A C 1
ATOM 4096 O O . ARG A 1 528 ? 14.011 -12.887 -9.197 1.00 87.69 528 ARG A O 1
ATOM 4103 N N . ASN A 1 529 ? 16.020 -12.142 -9.876 1.00 93.69 529 ASN A N 1
ATOM 4104 C CA . ASN A 1 529 ? 15.648 -12.114 -11.284 1.00 93.69 529 ASN A CA 1
ATOM 4105 C C . ASN A 1 529 ? 15.560 -13.561 -11.822 1.00 93.69 529 ASN A C 1
ATOM 4107 O O . ASN A 1 529 ? 16.582 -14.258 -11.864 1.00 93.69 529 ASN A O 1
ATOM 4111 N N . PRO A 1 530 ? 14.381 -14.044 -12.261 1.00 93.25 530 PRO A N 1
ATOM 4112 C CA . PRO A 1 530 ? 14.220 -15.409 -12.765 1.00 93.25 530 PRO A CA 1
ATOM 4113 C C . PRO A 1 530 ? 15.019 -15.665 -14.054 1.00 93.25 530 PRO A C 1
ATOM 4115 O O . PRO A 1 530 ? 15.383 -16.811 -14.314 1.00 93.25 530 PRO A O 1
ATOM 4118 N N . CYS A 1 531 ? 15.358 -14.623 -14.823 1.00 93.31 531 CYS A N 1
ATOM 4119 C CA . CYS A 1 531 ? 16.225 -14.715 -16.003 1.00 93.31 531 CYS A CA 1
ATOM 4120 C C . CYS A 1 531 ? 17.686 -15.050 -15.656 1.00 93.31 531 CYS A C 1
ATOM 4122 O O . CYS A 1 531 ? 18.453 -15.422 -16.541 1.00 93.31 531 CYS A O 1
ATOM 4124 N N . SER A 1 532 ? 18.087 -14.908 -14.388 1.00 91.00 532 SER A N 1
ATOM 4125 C CA . SER A 1 532 ? 19.437 -15.239 -13.910 1.00 91.00 532 SER A CA 1
ATOM 4126 C C . SER A 1 532 ? 19.555 -16.682 -13.399 1.00 91.00 532 SER A C 1
ATOM 4128 O O . SER A 1 532 ? 20.628 -17.101 -12.967 1.00 91.00 532 SER A O 1
ATOM 4130 N N . ALA A 1 533 ? 18.473 -17.466 -13.421 1.00 91.50 533 ALA A N 1
ATOM 4131 C CA . ALA A 1 533 ? 18.518 -18.866 -13.014 1.00 91.50 533 ALA A CA 1
ATOM 4132 C C . ALA A 1 533 ? 19.348 -19.702 -14.003 1.00 91.50 533 ALA A C 1
ATOM 4134 O O . ALA A 1 533 ? 19.139 -19.622 -15.210 1.00 91.50 533 ALA A O 1
ATOM 4135 N N . LYS A 1 534 ? 20.219 -20.590 -13.496 1.00 91.12 534 LYS A N 1
ATOM 4136 C CA . LYS A 1 534 ? 21.076 -21.477 -14.319 1.00 91.12 534 LYS A CA 1
ATOM 4137 C C . LYS A 1 534 ? 20.299 -22.302 -15.352 1.00 91.12 534 LYS A C 1
ATOM 4139 O O . LYS A 1 534 ? 20.828 -22.672 -16.393 1.00 91.12 534 LYS A O 1
ATOM 4144 N N . SER A 1 535 ? 19.044 -22.608 -15.044 1.00 91.50 535 SER A N 1
ATOM 4145 C CA . SER A 1 535 ? 18.158 -23.400 -15.888 1.00 91.50 535 SER A CA 1
ATOM 4146 C C . SER A 1 535 ? 17.461 -22.597 -16.992 1.00 91.50 535 SER A C 1
ATOM 4148 O O . SER A 1 535 ? 16.657 -23.170 -17.721 1.00 91.50 535 SER A O 1
ATOM 4150 N N . VAL A 1 536 ? 17.674 -21.282 -17.067 1.00 92.69 536 VAL A N 1
ATOM 4151 C CA . VAL A 1 536 ? 17.151 -20.404 -18.119 1.00 92.69 536 VAL A CA 1
ATOM 4152 C C . VAL A 1 536 ? 18.308 -20.063 -19.043 1.00 92.69 536 VAL A C 1
ATOM 4154 O O . VAL A 1 536 ? 19.314 -19.505 -18.608 1.00 92.69 536 VAL A O 1
ATOM 4157 N N . ARG A 1 537 ? 18.169 -20.400 -20.326 1.00 91.62 537 ARG A N 1
ATOM 4158 C CA . ARG A 1 537 ? 19.134 -20.010 -21.353 1.00 91.62 537 ARG A CA 1
ATOM 4159 C C . ARG A 1 537 ? 18.527 -18.918 -22.233 1.00 91.62 537 ARG A C 1
ATOM 4161 O O . ARG A 1 537 ? 17.358 -19.027 -22.594 1.00 91.62 537 ARG A O 1
ATOM 4168 N N . PRO A 1 538 ? 19.284 -17.858 -22.558 1.00 91.00 538 PRO A N 1
ATOM 4169 C CA . PRO A 1 538 ? 18.813 -16.838 -23.484 1.00 91.00 538 PRO A CA 1
ATOM 4170 C C . PRO A 1 538 ? 18.643 -17.428 -24.898 1.00 91.00 538 PRO A C 1
ATOM 4172 O O . PRO A 1 538 ? 19.452 -18.290 -25.251 1.00 91.00 538 PRO A O 1
ATOM 4175 N N . PRO A 1 539 ? 17.708 -16.910 -25.721 1.00 91.19 539 PRO A N 1
ATOM 4176 C CA . PRO A 1 539 ? 17.375 -17.478 -27.032 1.00 91.19 539 PRO A CA 1
ATOM 4177 C C . PRO A 1 539 ? 18.590 -17.689 -27.931 1.00 91.19 539 PRO A C 1
ATOM 4179 O O . PRO A 1 539 ? 19.455 -16.813 -27.986 1.00 91.19 539 PRO A O 1
ATOM 4182 N N . ALA A 1 540 ? 18.677 -18.811 -28.639 1.00 83.50 540 ALA A N 1
ATOM 4183 C CA . ALA A 1 540 ? 19.789 -19.076 -29.544 1.00 83.50 540 ALA A CA 1
ATOM 4184 C C . ALA A 1 540 ? 19.889 -17.984 -30.627 1.00 83.50 540 ALA A C 1
ATOM 4186 O O . ALA A 1 540 ? 18.898 -17.529 -31.194 1.00 83.50 540 ALA A O 1
ATOM 4187 N N . VAL A 1 541 ? 21.114 -17.533 -30.902 1.00 81.12 541 VAL A N 1
ATOM 4188 C CA . VAL A 1 541 ? 21.386 -16.620 -32.017 1.00 81.12 541 VAL A CA 1
ATOM 4189 C C . VAL A 1 541 ? 22.393 -17.308 -32.903 1.00 81.12 541 VAL A C 1
ATOM 4191 O O . VAL A 1 541 ? 23.522 -17.550 -32.480 1.00 81.12 541 VAL A O 1
ATOM 4194 N N . GLU A 1 542 ? 21.964 -17.612 -34.119 1.00 73.38 542 GLU A N 1
ATOM 4195 C CA . GLU A 1 542 ? 22.857 -18.048 -35.174 1.00 73.38 542 GLU A CA 1
ATOM 4196 C C . GLU A 1 542 ? 23.834 -16.905 -35.476 1.00 73.38 542 GLU A C 1
ATOM 4198 O O . GLU A 1 542 ? 23.440 -15.807 -35.881 1.00 73.38 542 GLU A O 1
ATOM 4203 N N . GLN A 1 543 ? 25.117 -17.133 -35.205 1.00 66.56 543 GLN A N 1
ATOM 4204 C CA . GLN A 1 543 ? 26.158 -16.179 -35.558 1.00 66.56 543 GLN A CA 1
ATOM 4205 C C . GLN A 1 543 ? 26.474 -16.350 -37.038 1.00 66.56 543 GLN A C 1
ATOM 4207 O O . GLN A 1 543 ? 27.262 -17.210 -37.426 1.00 66.56 543 GLN A O 1
ATOM 4212 N N . ARG A 1 544 ? 25.843 -15.530 -37.876 1.00 69.75 544 ARG A N 1
ATOM 4213 C CA . ARG A 1 544 ? 26.203 -15.458 -39.291 1.00 69.75 544 ARG A CA 1
ATOM 4214 C C . ARG A 1 544 ? 27.488 -14.661 -39.426 1.00 69.75 544 ARG A C 1
ATOM 4216 O O . ARG A 1 544 ? 27.583 -13.542 -38.918 1.00 69.75 544 ARG A O 1
ATOM 4223 N N . ARG A 1 545 ? 28.476 -15.248 -40.099 1.00 74.94 545 ARG A N 1
ATOM 4224 C CA . ARG A 1 545 ? 29.692 -14.527 -40.469 1.00 74.94 545 ARG A CA 1
ATOM 4225 C C . ARG A 1 545 ? 29.306 -13.430 -41.448 1.00 74.94 545 ARG A C 1
ATOM 4227 O O . ARG A 1 545 ? 28.567 -13.676 -42.398 1.00 74.94 545 ARG A O 1
ATOM 4234 N N . VAL A 1 546 ? 29.790 -12.223 -41.188 1.00 77.75 546 VAL A N 1
ATOM 4235 C CA . VAL A 1 546 ? 29.646 -11.125 -42.138 1.00 77.75 546 VAL A CA 1
ATOM 4236 C C . VAL A 1 546 ? 30.463 -11.483 -43.373 1.00 77.75 546 VAL A C 1
ATOM 4238 O O . VAL A 1 546 ? 31.664 -11.737 -43.257 1.00 77.75 546 VAL A O 1
ATOM 4241 N N . VAL A 1 547 ? 29.797 -11.500 -44.526 1.00 84.12 547 VAL A N 1
ATOM 4242 C CA . VAL A 1 547 ? 30.423 -11.565 -45.846 1.00 84.12 547 VAL A CA 1
ATOM 4243 C C . VAL A 1 547 ? 30.388 -10.143 -46.410 1.00 84.12 547 VAL A C 1
ATOM 4245 O O . VAL A 1 547 ? 29.302 -9.643 -46.713 1.00 84.12 547 VAL A O 1
ATOM 4248 N N . PRO A 1 548 ? 31.531 -9.440 -46.452 1.00 85.94 548 PRO A N 1
ATOM 4249 C CA . PRO A 1 548 ? 31.618 -8.121 -47.065 1.00 85.94 548 PRO A CA 1
ATOM 4250 C C . PRO A 1 548 ? 31.273 -8.193 -48.552 1.00 85.94 548 PRO A C 1
ATOM 4252 O O . PRO A 1 548 ? 31.476 -9.221 -49.194 1.00 85.94 548 PRO A O 1
ATOM 4255 N N . TRP A 1 549 ? 30.756 -7.095 -49.099 1.00 91.12 549 TRP A N 1
ATOM 4256 C CA . TRP A 1 549 ? 30.567 -6.986 -50.543 1.00 91.12 549 TRP A CA 1
ATOM 4257 C C . TRP A 1 549 ? 31.907 -6.930 -51.272 1.00 91.12 549 TRP A C 1
ATOM 4259 O O . TRP A 1 549 ? 32.916 -6.517 -50.705 1.00 91.12 549 TRP A O 1
ATOM 4269 N N . LEU A 1 550 ? 31.893 -7.304 -52.544 1.00 90.12 550 LEU A N 1
ATOM 4270 C CA . LEU A 1 550 ? 33.001 -7.054 -53.456 1.00 90.12 550 LEU A CA 1
ATOM 4271 C C . LEU A 1 550 ? 32.929 -5.615 -54.006 1.00 90.12 550 LEU A C 1
ATOM 4273 O O . LEU A 1 550 ? 31.828 -5.051 -54.089 1.00 90.12 550 LEU A O 1
ATOM 4277 N N . PRO A 1 551 ? 34.060 -5.007 -54.410 1.00 91.00 551 PRO A N 1
ATOM 4278 C CA . PRO A 1 551 ? 34.071 -3.674 -55.017 1.00 91.00 551 PRO A CA 1
ATOM 4279 C C . PRO A 1 551 ? 33.103 -3.534 -56.202 1.00 91.00 551 PRO A C 1
ATOM 4281 O O . PRO A 1 551 ? 32.413 -2.522 -56.329 1.00 91.00 551 PRO A O 1
ATOM 4284 N N . GLU A 1 552 ? 32.985 -4.570 -57.032 1.00 93.00 552 GLU A N 1
ATOM 4285 C CA . GLU A 1 552 ? 32.107 -4.607 -58.205 1.00 93.00 552 GLU A CA 1
ATOM 4286 C C . GLU A 1 552 ? 30.630 -4.549 -57.799 1.00 93.00 552 GLU A C 1
ATOM 4288 O O . GLU A 1 552 ? 29.834 -3.876 -58.450 1.00 93.00 552 GLU A O 1
ATOM 4293 N N . GLN A 1 553 ? 30.263 -5.189 -56.683 1.00 93.62 553 GLN A N 1
ATOM 4294 C CA . GLN A 1 553 ? 28.901 -5.151 -56.143 1.00 93.62 553 GLN A CA 1
ATOM 4295 C C . GLN A 1 553 ? 28.553 -3.755 -55.613 1.00 93.62 553 GLN A C 1
ATOM 4297 O O . GLN A 1 553 ? 27.449 -3.262 -55.847 1.00 93.62 553 GLN A O 1
ATOM 4302 N N . VAL A 1 554 ? 29.500 -3.086 -54.942 1.00 94.81 554 VAL A N 1
ATOM 4303 C CA . VAL A 1 554 ? 29.333 -1.691 -54.498 1.00 94.81 554 VAL A CA 1
ATOM 4304 C C . VAL A 1 554 ? 29.106 -0.776 -55.705 1.00 94.81 554 VAL A C 1
ATOM 4306 O O . VAL A 1 554 ? 28.170 0.027 -55.698 1.00 94.81 554 VAL A O 1
ATOM 4309 N N . GLN A 1 555 ? 29.916 -0.926 -56.758 1.00 94.69 555 GLN A N 1
ATOM 4310 C CA . GLN A 1 555 ? 29.794 -0.136 -57.986 1.00 94.69 555 GLN A CA 1
ATOM 4311 C C . GLN A 1 555 ? 28.487 -0.413 -58.739 1.00 94.69 555 GLN A C 1
ATOM 4313 O O . GLN A 1 555 ? 27.839 0.530 -59.190 1.00 94.69 555 GLN A O 1
ATOM 4318 N N . ALA A 1 556 ? 28.059 -1.674 -58.835 1.00 95.31 556 ALA A N 1
ATOM 4319 C CA . ALA A 1 556 ? 26.812 -2.049 -59.499 1.00 95.31 556 ALA A CA 1
ATOM 4320 C C . ALA A 1 556 ? 25.590 -1.416 -58.814 1.00 95.31 556 ALA A C 1
ATOM 4322 O O . ALA A 1 556 ? 24.775 -0.766 -59.471 1.00 95.31 556 ALA A O 1
ATOM 4323 N N . VAL A 1 557 ? 25.504 -1.509 -57.481 1.00 96.06 557 VAL A N 1
ATOM 4324 C CA . VAL A 1 557 ? 24.416 -0.881 -56.707 1.00 96.06 557 VAL A CA 1
ATOM 4325 C C . VAL A 1 557 ? 24.465 0.641 -56.827 1.00 96.06 557 VAL A C 1
ATOM 4327 O O . VAL A 1 557 ? 23.432 1.288 -57.004 1.00 96.06 557 VAL A O 1
ATOM 4330 N N . ARG A 1 558 ? 25.664 1.233 -56.780 1.00 96.31 558 ARG A N 1
ATOM 4331 C CA . ARG A 1 558 ? 25.853 2.672 -56.995 1.00 96.31 558 ARG A CA 1
ATOM 4332 C C . ARG A 1 558 ? 25.352 3.111 -58.371 1.00 96.31 558 ARG A C 1
ATOM 4334 O O . ARG A 1 558 ? 24.683 4.135 -58.466 1.00 96.31 558 ARG A O 1
ATOM 4341 N N . ALA A 1 559 ? 25.672 2.372 -59.429 1.00 96.12 559 ALA A N 1
ATOM 4342 C CA . ALA A 1 559 ? 25.264 2.703 -60.791 1.00 96.12 559 ALA A CA 1
ATOM 4343 C C . ALA A 1 559 ? 23.744 2.587 -60.988 1.00 96.12 559 ALA A C 1
ATOM 4345 O O . ALA A 1 559 ? 23.153 3.434 -61.665 1.00 96.12 559 ALA A O 1
ATOM 4346 N N . ALA A 1 560 ? 23.118 1.592 -60.354 1.00 96.06 560 ALA A N 1
ATOM 4347 C CA . ALA A 1 560 ? 21.680 1.348 -60.421 1.00 96.06 560 ALA A CA 1
ATOM 4348 C C . ALA A 1 560 ? 20.833 2.386 -59.660 1.00 96.06 560 ALA A C 1
ATOM 4350 O O . ALA A 1 560 ? 19.657 2.564 -59.969 1.00 96.06 560 ALA A O 1
ATOM 4351 N N . LEU A 1 561 ? 21.411 3.105 -58.691 1.00 95.88 561 LEU A N 1
ATOM 4352 C CA . LEU A 1 561 ? 20.715 4.192 -58.000 1.00 95.88 561 LEU A CA 1
ATOM 4353 C C . LEU A 1 561 ? 20.558 5.439 -58.891 1.00 95.88 561 LEU A C 1
ATOM 4355 O O . LEU A 1 561 ? 21.465 5.769 -59.671 1.00 95.88 561 LEU A O 1
ATOM 4359 N N . PRO A 1 562 ? 19.472 6.220 -58.711 1.00 93.94 562 PRO A N 1
ATOM 4360 C CA . PRO A 1 562 ? 19.359 7.549 -59.302 1.00 93.94 562 PRO A CA 1
ATOM 4361 C C . PRO A 1 562 ? 20.557 8.431 -58.944 1.00 93.94 562 PRO A C 1
ATOM 4363 O O . PRO A 1 562 ? 21.061 8.369 -57.821 1.00 93.94 562 PRO A O 1
ATOM 4366 N N . GLN A 1 563 ? 20.975 9.306 -59.869 1.00 93.12 563 GLN A N 1
ATOM 4367 C CA . GLN A 1 563 ? 22.174 10.152 -59.728 1.00 93.12 563 GLN A CA 1
ATOM 4368 C C . GLN A 1 563 ? 22.252 10.870 -58.369 1.00 93.12 563 GLN A C 1
ATOM 4370 O O . GLN A 1 563 ? 23.309 10.896 -57.746 1.00 93.12 563 GLN A O 1
ATOM 4375 N N . ARG A 1 564 ? 21.110 11.364 -57.880 1.00 92.81 564 ARG A N 1
ATOM 4376 C CA . ARG A 1 564 ? 20.935 12.047 -56.588 1.00 92.81 564 ARG A CA 1
ATOM 4377 C C . ARG A 1 564 ? 21.377 11.232 -55.366 1.00 92.81 564 ARG A C 1
ATOM 4379 O O . ARG A 1 564 ? 21.737 11.815 -54.349 1.00 92.81 564 ARG A O 1
ATOM 4386 N N . TYR A 1 565 ? 21.300 9.906 -55.427 1.00 94.88 565 TYR A N 1
ATOM 4387 C CA . TYR A 1 565 ? 21.564 9.025 -54.288 1.00 94.88 565 TYR A CA 1
ATOM 4388 C C . TYR A 1 565 ? 22.880 8.256 -54.406 1.00 94.88 565 TYR A C 1
ATOM 4390 O O . TYR A 1 565 ? 23.308 7.641 -53.432 1.00 94.88 565 TYR A O 1
ATOM 4398 N N . ARG A 1 566 ? 23.563 8.314 -55.555 1.00 95.19 566 ARG A N 1
ATOM 4399 C CA . ARG A 1 566 ? 24.835 7.602 -55.766 1.00 95.19 566 ARG A CA 1
ATOM 4400 C C . ARG A 1 566 ? 25.916 7.979 -54.747 1.00 95.19 566 ARG A C 1
ATOM 4402 O O . ARG A 1 566 ? 26.499 7.056 -54.181 1.00 95.19 566 ARG A O 1
ATOM 4409 N N . PRO A 1 567 ? 26.132 9.264 -54.399 1.00 94.62 567 PRO A N 1
ATOM 4410 C CA . PRO A 1 567 ? 27.178 9.608 -53.436 1.00 94.62 567 PRO A CA 1
ATOM 4411 C C . PRO A 1 567 ? 26.852 9.174 -52.001 1.00 94.62 567 PRO A C 1
ATOM 4413 O O . PRO A 1 567 ? 27.743 9.105 -51.161 1.00 94.62 567 PRO A O 1
ATOM 4416 N N . MET A 1 568 ? 25.605 8.783 -51.701 1.00 95.56 568 MET A N 1
ATOM 4417 C CA . MET A 1 568 ? 25.295 8.126 -50.425 1.00 95.56 568 MET A CA 1
ATOM 4418 C C . MET A 1 568 ? 26.000 6.767 -50.303 1.00 95.56 568 MET A C 1
ATOM 4420 O O . MET A 1 568 ? 26.367 6.374 -49.195 1.00 95.56 568 MET A O 1
ATOM 4424 N N . VAL A 1 569 ? 26.197 6.053 -51.420 1.00 96.12 569 VAL A N 1
ATOM 4425 C CA . VAL A 1 569 ? 26.988 4.813 -51.453 1.00 96.12 569 VAL A CA 1
ATOM 4426 C C . VAL A 1 569 ? 28.456 5.122 -51.204 1.00 96.12 569 VAL A C 1
ATOM 4428 O O . VAL A 1 569 ? 29.067 4.458 -50.372 1.00 96.12 569 VAL A O 1
ATOM 4431 N N . ASP A 1 570 ? 28.977 6.173 -51.839 1.00 94.44 570 ASP A N 1
ATOM 4432 C CA . ASP A 1 570 ? 30.371 6.607 -51.702 1.00 94.44 570 ASP A CA 1
ATOM 4433 C C . ASP A 1 570 ? 30.700 6.942 -50.236 1.00 94.44 570 ASP A C 1
ATOM 4435 O O . ASP A 1 570 ? 31.671 6.431 -49.680 1.00 94.44 570 ASP A O 1
ATOM 4439 N N . MET A 1 571 ? 29.816 7.672 -49.545 1.00 95.62 571 MET A N 1
ATOM 4440 C CA . MET A 1 571 ? 29.972 7.965 -48.113 1.00 95.62 571 MET A CA 1
ATOM 4441 C C . MET A 1 571 ? 29.866 6.721 -47.215 1.00 95.62 571 MET A C 1
ATOM 4443 O O . MET A 1 571 ? 30.530 6.626 -46.179 1.00 95.62 571 MET A O 1
ATOM 4447 N N . GLY A 1 572 ? 29.013 5.759 -47.573 1.00 94.88 572 GLY A N 1
ATOM 4448 C CA . GLY A 1 572 ? 28.863 4.514 -46.819 1.00 94.88 572 GLY A CA 1
ATOM 4449 C C . GLY A 1 572 ? 30.056 3.571 -46.982 1.00 94.88 572 GLY A C 1
ATOM 4450 O O . GLY A 1 572 ? 30.516 2.999 -45.995 1.00 94.88 572 GLY A O 1
ATOM 4451 N N . ALA A 1 573 ? 30.546 3.416 -48.213 1.00 94.56 573 ALA A N 1
ATOM 4452 C CA . ALA A 1 573 ? 31.617 2.495 -48.584 1.00 94.56 573 ALA A CA 1
ATOM 4453 C C . ALA A 1 573 ? 33.015 3.071 -48.333 1.00 94.56 573 ALA A C 1
ATOM 4455 O O . ALA A 1 573 ? 33.918 2.323 -47.973 1.00 94.56 573 ALA A O 1
ATOM 4456 N N . GLY A 1 574 ? 33.187 4.383 -48.504 1.00 93.38 574 GLY A N 1
ATOM 4457 C CA . GLY A 1 574 ? 34.471 5.071 -48.385 1.00 93.38 574 GLY A CA 1
ATOM 4458 C C . GLY A 1 574 ? 34.726 5.738 -47.033 1.00 93.38 574 GLY A C 1
ATOM 4459 O O . GLY A 1 574 ? 35.879 5.972 -46.696 1.00 93.38 574 GLY A O 1
ATOM 4460 N N . CYS A 1 575 ? 33.681 5.999 -46.237 1.00 94.50 575 CYS A N 1
ATOM 4461 C CA . CYS A 1 575 ? 33.809 6.576 -44.887 1.00 94.50 575 CYS A CA 1
ATOM 4462 C C . CYS A 1 575 ? 33.082 5.749 -43.805 1.00 94.50 575 CYS A C 1
ATOM 4464 O O . CYS A 1 575 ? 32.953 6.173 -42.656 1.00 94.50 575 CYS A O 1
ATOM 4466 N N . GLY A 1 576 ? 32.537 4.574 -44.140 1.00 93.06 576 GLY A N 1
ATOM 4467 C CA . GLY A 1 576 ? 31.926 3.665 -43.161 1.00 93.06 576 GLY A CA 1
ATOM 4468 C C . GLY A 1 576 ? 30.742 4.248 -42.378 1.00 93.06 576 GLY A C 1
ATOM 4469 O O . GLY A 1 576 ? 30.440 3.780 -41.270 1.00 93.06 576 GLY A O 1
ATOM 4470 N N . LEU A 1 577 ? 30.074 5.283 -42.895 1.00 94.19 577 LEU A N 1
ATOM 4471 C CA . LEU A 1 577 ? 28.999 5.976 -42.185 1.00 94.19 577 LEU A CA 1
ATOM 4472 C C . LEU A 1 577 ? 27.747 5.099 -42.050 1.00 94.19 577 LEU A C 1
ATOM 4474 O O . LEU A 1 577 ? 27.403 4.296 -42.917 1.00 94.19 577 LEU A O 1
ATOM 4478 N N . ARG A 1 578 ? 27.019 5.239 -40.937 1.00 92.75 578 ARG A N 1
ATOM 4479 C CA . ARG A 1 578 ? 25.708 4.586 -40.779 1.00 92.75 578 ARG A CA 1
ATOM 4480 C C . ARG A 1 578 ? 24.677 5.305 -41.645 1.00 92.75 578 ARG A C 1
ATOM 4482 O O . ARG A 1 578 ? 24.724 6.519 -41.767 1.00 92.75 578 ARG A O 1
ATOM 4489 N N . GLN A 1 579 ? 23.655 4.594 -42.125 1.00 94.06 579 GLN A N 1
ATOM 4490 C CA . GLN A 1 579 ? 22.589 5.189 -42.949 1.00 94.06 579 GLN A CA 1
ATOM 4491 C C . GLN A 1 579 ? 21.997 6.487 -42.361 1.00 94.06 579 GLN A C 1
ATOM 4493 O O . GLN A 1 579 ? 21.808 7.456 -43.084 1.00 94.06 579 GLN A O 1
ATOM 4498 N N . GLY A 1 580 ? 21.722 6.527 -41.051 1.00 92.19 580 GLY A N 1
ATOM 4499 C CA . GLY A 1 580 ? 21.203 7.737 -40.400 1.00 92.19 580 GLY A CA 1
ATOM 4500 C C . GLY A 1 580 ? 22.208 8.894 -40.346 1.00 92.19 580 GLY A C 1
ATOM 4501 O O . GLY A 1 580 ? 21.787 10.045 -40.366 1.00 92.19 580 GLY A O 1
ATOM 4502 N N . GLU A 1 581 ? 23.509 8.591 -40.285 1.00 95.12 581 GLU A N 1
ATOM 4503 C CA . GLU A 1 581 ? 24.607 9.571 -40.330 1.00 95.12 581 GLU A CA 1
ATOM 4504 C C . GLU A 1 581 ? 24.751 10.129 -41.755 1.00 95.12 581 GLU A C 1
ATOM 4506 O O . GLU A 1 581 ? 24.857 11.335 -41.915 1.00 95.12 581 GLU A O 1
ATOM 4511 N N . ILE A 1 582 ? 24.632 9.281 -42.787 1.00 95.62 582 ILE A N 1
ATOM 4512 C CA . ILE A 1 582 ? 24.631 9.703 -44.201 1.00 95.62 582 ILE A CA 1
ATOM 4513 C C . ILE A 1 582 ? 23.461 10.652 -44.468 1.00 95.62 582 ILE A C 1
ATOM 4515 O O . ILE A 1 582 ? 23.659 11.759 -44.945 1.00 95.62 582 ILE A O 1
ATOM 4519 N N . VAL A 1 583 ? 22.239 10.261 -44.097 1.00 94.44 583 VAL A N 1
ATOM 4520 C CA . VAL A 1 583 ? 21.041 11.102 -44.282 1.00 94.44 583 VAL A CA 1
ATOM 4521 C C . VAL A 1 583 ? 21.114 12.413 -43.482 1.00 94.44 583 VAL A C 1
ATOM 4523 O O . VAL A 1 583 ? 20.491 13.399 -43.860 1.00 94.44 583 VAL A O 1
ATOM 4526 N N . GLY A 1 584 ? 21.856 12.433 -42.372 1.00 93.88 584 GLY A N 1
ATOM 4527 C CA . GLY A 1 584 ? 22.072 13.628 -41.552 1.00 93.88 584 GLY A CA 1
ATOM 4528 C C . GLY A 1 584 ? 23.312 14.443 -41.916 1.00 93.88 584 GLY A C 1
ATOM 4529 O O . GLY A 1 584 ? 23.609 15.399 -41.200 1.00 93.88 584 GLY A O 1
ATOM 4530 N N . LEU A 1 585 ? 24.040 14.072 -42.973 1.00 95.38 585 LEU A N 1
ATOM 4531 C CA . LEU A 1 585 ? 25.268 14.747 -43.374 1.00 95.38 585 LEU A CA 1
ATOM 4532 C C . LEU A 1 585 ? 24.947 16.119 -43.976 1.00 95.38 585 LEU A C 1
ATOM 4534 O O . LEU A 1 585 ? 24.123 16.234 -44.887 1.00 95.38 585 LEU A O 1
ATOM 4538 N N . ALA A 1 586 ? 25.610 17.149 -43.463 1.00 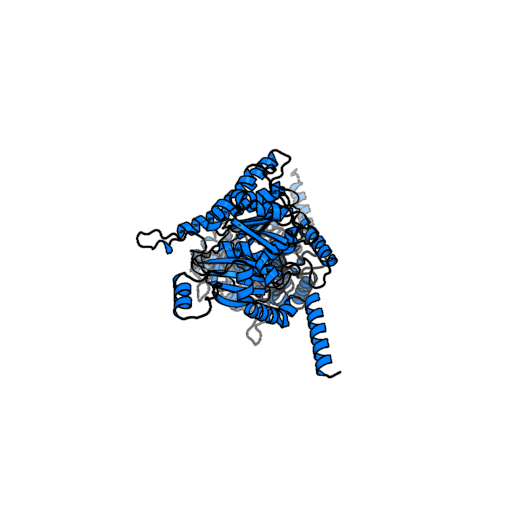94.94 586 ALA A N 1
ATOM 4539 C CA . ALA A 1 586 ? 25.462 18.531 -43.903 1.00 94.94 586 ALA A CA 1
ATOM 4540 C C . ALA A 1 586 ? 26.808 19.126 -44.321 1.00 94.94 586 ALA 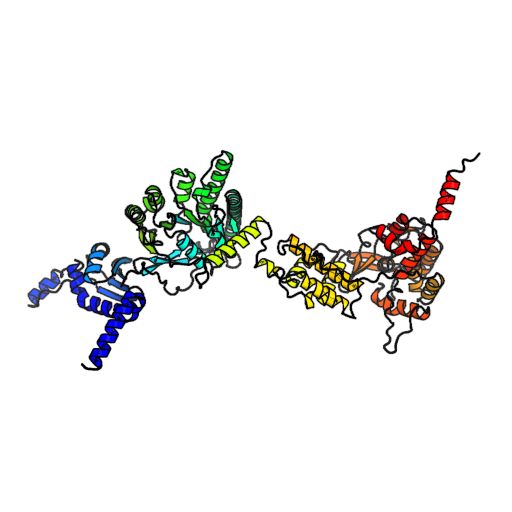A C 1
ATOM 4542 O O . ALA A 1 586 ? 27.856 18.537 -44.062 1.00 94.94 586 ALA A O 1
ATOM 4543 N N . GLU A 1 587 ? 26.767 20.283 -44.980 1.00 94.19 587 GLU A N 1
ATOM 4544 C CA . GLU A 1 587 ? 27.966 20.946 -45.515 1.00 94.19 587 GLU A CA 1
ATOM 4545 C C . GLU A 1 587 ? 29.012 21.274 -44.439 1.00 94.19 587 GLU A C 1
ATOM 4547 O O . GLU A 1 587 ? 30.205 21.154 -44.682 1.00 94.19 587 GLU A O 1
ATOM 4552 N N . ASP A 1 588 ? 28.570 21.599 -43.225 1.00 93.88 588 ASP A N 1
ATOM 4553 C CA . ASP A 1 588 ? 29.422 21.945 -42.081 1.00 93.88 588 ASP A CA 1
ATOM 4554 C C . ASP A 1 588 ? 30.218 20.757 -41.513 1.00 93.88 588 ASP A C 1
ATOM 4556 O O . ASP A 1 588 ? 31.146 20.935 -40.723 1.00 93.88 588 ASP A O 1
ATOM 4560 N N . ALA A 1 589 ? 29.843 19.537 -41.896 1.00 94.06 589 ALA A N 1
ATOM 4561 C CA . ALA A 1 589 ? 30.485 18.305 -41.470 1.00 94.06 589 ALA A CA 1
ATOM 4562 C C . ALA A 1 589 ? 31.603 17.849 -42.422 1.00 94.06 589 ALA A C 1
ATOM 4564 O O . ALA A 1 589 ? 32.308 16.896 -42.091 1.00 94.06 589 ALA A O 1
ATOM 4565 N N . VAL A 1 590 ? 31.765 18.482 -43.589 1.00 94.31 590 VAL A N 1
ATOM 4566 C CA . VAL A 1 590 ? 32.752 18.080 -44.599 1.00 94.31 590 VAL A CA 1
ATOM 4567 C C . VAL A 1 590 ? 33.852 19.128 -44.693 1.00 94.31 590 VAL A C 1
ATOM 4569 O O . VAL A 1 590 ? 33.616 20.259 -45.108 1.00 94.31 590 VAL A O 1
ATOM 4572 N N . ASP A 1 591 ? 35.067 18.736 -44.328 1.00 93.75 591 ASP A N 1
ATOM 4573 C CA . ASP A 1 591 ? 36.256 19.567 -44.453 1.00 93.75 591 ASP A CA 1
ATOM 4574 C C . ASP A 1 591 ? 37.112 19.055 -45.615 1.00 93.75 591 ASP A C 1
ATOM 4576 O O . ASP A 1 591 ? 37.929 18.141 -45.478 1.00 93.75 591 ASP A O 1
ATOM 4580 N N . PHE A 1 592 ? 36.886 19.645 -46.790 1.00 90.88 592 PHE A N 1
ATOM 4581 C CA . PHE A 1 592 ? 37.615 19.306 -48.011 1.00 90.88 592 PHE A CA 1
ATOM 4582 C C . PHE A 1 592 ? 39.103 19.668 -47.937 1.00 90.88 592 PHE A C 1
ATOM 4584 O O . PHE A 1 592 ? 39.904 19.039 -48.621 1.00 90.88 592 PHE A O 1
ATOM 4591 N N . ALA A 1 593 ? 39.482 20.655 -47.118 1.00 89.50 593 ALA A N 1
ATOM 4592 C CA . ALA A 1 593 ? 40.869 21.100 -47.010 1.00 89.50 593 ALA A CA 1
ATOM 4593 C C . ALA A 1 593 ? 41.705 20.130 -46.168 1.00 89.50 593 ALA A C 1
ATOM 4595 O O . ALA A 1 593 ? 42.842 19.830 -46.527 1.00 89.50 593 ALA A O 1
ATOM 4596 N N . SER A 1 594 ? 41.143 19.624 -45.066 1.00 89.38 594 SER A N 1
ATOM 4597 C CA . SER A 1 594 ? 41.817 18.633 -44.217 1.00 89.38 594 SER A CA 1
ATOM 4598 C C . SER A 1 594 ? 41.559 17.180 -44.630 1.00 89.38 594 SER A C 1
ATOM 4600 O O . SER A 1 594 ? 42.220 16.281 -44.114 1.00 89.38 594 SER A O 1
ATOM 4602 N N . GLY A 1 595 ? 40.633 16.934 -45.564 1.00 93.50 595 GLY A N 1
ATOM 4603 C CA . GLY A 1 595 ? 40.272 15.584 -45.997 1.00 93.50 595 GLY A CA 1
ATOM 4604 C C . GLY A 1 595 ? 39.573 14.799 -44.888 1.00 93.50 595 GLY A C 1
ATOM 4605 O O . GLY A 1 595 ? 39.874 13.625 -44.671 1.00 93.50 595 GLY A O 1
ATOM 4606 N N . ILE A 1 596 ? 38.657 15.443 -44.158 1.00 95.06 596 ILE A N 1
ATOM 4607 C CA . ILE A 1 596 ? 37.971 14.858 -42.998 1.00 95.06 596 ILE A CA 1
ATOM 4608 C C . ILE A 1 596 ? 36.458 15.051 -43.109 1.00 95.06 596 ILE A C 1
ATOM 4610 O O . ILE A 1 596 ? 35.960 16.120 -43.457 1.00 95.06 596 ILE A O 1
ATOM 4614 N N . VAL A 1 597 ? 35.710 14.015 -42.728 1.00 95.69 597 VAL A N 1
ATOM 4615 C CA . VAL A 1 597 ? 34.269 14.097 -42.468 1.00 95.69 597 VAL A CA 1
ATOM 4616 C C . VAL A 1 597 ? 34.026 13.962 -40.974 1.00 95.69 597 VAL A C 1
ATOM 4618 O O . VAL A 1 597 ? 34.306 12.921 -40.374 1.00 95.69 597 VAL A O 1
ATOM 4621 N N . ARG A 1 598 ? 33.451 15.005 -40.375 1.00 95.12 598 ARG A N 1
ATOM 4622 C CA . ARG A 1 598 ? 33.062 15.027 -38.965 1.00 95.12 598 ARG A CA 1
ATOM 4623 C C . ARG A 1 598 ? 31.661 14.458 -38.813 1.00 95.12 598 ARG A C 1
ATOM 4625 O O . ARG A 1 598 ? 30.673 15.021 -39.281 1.00 95.12 598 ARG A O 1
ATOM 4632 N N . VAL A 1 599 ? 31.525 13.333 -38.126 1.00 94.25 599 VAL A N 1
ATOM 4633 C CA . VAL A 1 599 ? 30.218 12.714 -37.890 1.00 94.25 599 VAL A CA 1
ATOM 4634 C C . VAL A 1 599 ? 29.556 13.393 -36.695 1.00 94.25 599 VAL A C 1
ATOM 4636 O O . VAL A 1 599 ? 29.651 12.915 -35.569 1.00 94.25 599 VAL A O 1
ATOM 4639 N N . LEU A 1 600 ? 28.892 14.521 -36.950 1.00 91.94 600 LEU A N 1
ATOM 4640 C CA . LEU A 1 600 ? 28.300 15.383 -35.916 1.00 91.94 600 LEU A CA 1
ATOM 4641 C C . LEU A 1 600 ? 26.863 14.998 -35.548 1.00 91.94 600 LEU A C 1
ATOM 4643 O O . LEU A 1 600 ? 26.397 15.231 -34.433 1.00 91.94 600 LEU A O 1
ATOM 4647 N N . ARG A 1 601 ? 26.113 14.430 -36.499 1.00 92.88 601 ARG A N 1
ATOM 4648 C CA . ARG A 1 601 ? 24.679 14.172 -36.331 1.00 92.88 601 ARG A CA 1
ATOM 4649 C C . ARG A 1 601 ? 24.174 13.028 -37.195 1.00 92.88 601 ARG A C 1
ATOM 4651 O O . ARG A 1 601 ? 24.834 12.557 -38.113 1.00 92.88 601 ARG A O 1
ATOM 4658 N N . GLN A 1 602 ? 22.971 12.581 -36.871 1.00 93.38 602 GLN A N 1
ATOM 4659 C CA . GLN A 1 602 ? 22.190 11.630 -37.648 1.00 93.38 602 GLN A CA 1
ATOM 4660 C C . GLN A 1 602 ? 20.716 12.034 -37.640 1.00 93.38 602 GLN A C 1
ATOM 4662 O O . GLN A 1 602 ? 20.240 12.674 -36.699 1.00 93.38 602 GLN A O 1
ATOM 4667 N N . VAL A 1 603 ? 19.971 11.584 -38.645 1.00 92.44 603 VAL A N 1
ATOM 4668 C CA . VAL A 1 603 ? 18.507 11.669 -38.650 1.00 92.44 603 VAL A CA 1
ATOM 4669 C C . VAL A 1 603 ? 17.924 10.387 -38.057 1.00 92.44 603 VAL A C 1
ATOM 4671 O O . VAL A 1 603 ? 18.184 9.279 -38.535 1.00 92.44 603 VAL A O 1
ATOM 4674 N N . LYS A 1 604 ? 17.109 10.533 -37.007 1.00 89.25 604 LYS A N 1
ATOM 4675 C CA . LYS A 1 604 ? 16.329 9.446 -36.398 1.00 89.25 604 LYS A CA 1
ATOM 4676 C C . LYS A 1 604 ? 14.837 9.652 -36.646 1.00 89.25 604 LYS A C 1
ATOM 4678 O O . LYS A 1 604 ? 14.360 10.776 -36.742 1.00 89.25 604 LYS A O 1
ATOM 4683 N N . LEU A 1 605 ? 14.095 8.546 -36.681 1.00 86.81 605 LEU A N 1
ATOM 4684 C CA . LEU A 1 605 ? 12.635 8.546 -36.732 1.00 86.81 605 LEU A CA 1
ATOM 4685 C C . LEU A 1 605 ? 12.076 8.135 -35.368 1.00 86.81 605 LEU A C 1
ATOM 4687 O O . LEU A 1 605 ? 12.335 7.018 -34.919 1.00 86.81 605 LEU A O 1
ATOM 4691 N N . ILE A 1 606 ? 11.295 9.008 -34.734 1.00 84.12 606 ILE A N 1
ATOM 4692 C CA . ILE A 1 606 ? 10.643 8.757 -33.442 1.00 84.12 606 ILE A CA 1
ATOM 4693 C C . ILE A 1 606 ? 9.141 8.966 -33.620 1.00 84.12 606 ILE A C 1
ATOM 4695 O O . ILE A 1 606 ? 8.698 10.077 -33.896 1.00 84.12 606 ILE A O 1
ATOM 4699 N N . ARG A 1 607 ? 8.350 7.888 -33.493 1.00 79.19 607 ARG A N 1
ATOM 4700 C CA . ARG A 1 607 ? 6.879 7.903 -33.671 1.00 79.19 607 ARG A CA 1
ATOM 4701 C C . ARG A 1 607 ? 6.433 8.625 -34.959 1.00 79.19 607 ARG A C 1
ATOM 4703 O O . ARG A 1 607 ? 5.527 9.448 -34.941 1.00 79.19 607 ARG A O 1
ATOM 4710 N N . GLY A 1 608 ? 7.120 8.350 -36.070 1.00 81.75 608 GLY A N 1
ATOM 4711 C CA . GLY A 1 608 ? 6.825 8.947 -37.380 1.00 81.75 608 GLY A CA 1
ATOM 4712 C C . GLY A 1 608 ? 7.372 10.364 -37.598 1.00 81.75 608 GLY A C 1
ATOM 4713 O O . GLY A 1 608 ? 7.273 10.873 -38.707 1.00 81.75 608 GLY A O 1
ATOM 4714 N N . LYS A 1 609 ? 7.996 10.989 -36.591 1.00 86.62 609 LYS A N 1
ATOM 4715 C CA . LYS A 1 609 ? 8.614 12.319 -36.707 1.00 86.62 609 LYS A CA 1
ATOM 4716 C C . LYS A 1 609 ? 10.129 12.205 -36.850 1.00 86.62 609 LYS A C 1
ATOM 4718 O O . LYS A 1 609 ? 10.767 11.456 -36.106 1.00 86.62 609 LYS A O 1
ATOM 4723 N N . ALA A 1 610 ? 10.699 12.933 -37.805 1.00 90.31 610 ALA A N 1
ATOM 4724 C CA . ALA A 1 610 ? 12.144 13.036 -37.955 1.00 90.31 610 ALA A CA 1
ATOM 4725 C C . ALA A 1 610 ? 12.726 13.990 -36.905 1.00 90.31 610 ALA A C 1
ATOM 4727 O O . ALA A 1 610 ? 12.156 15.046 -36.634 1.00 90.31 610 ALA A O 1
ATOM 4728 N N . VAL A 1 611 ? 13.859 13.608 -36.325 1.00 92.19 611 VAL A N 1
ATOM 4729 C CA . VAL A 1 611 ? 14.632 14.431 -35.391 1.00 92.19 611 VAL A CA 1
ATOM 4730 C C . VAL A 1 611 ? 16.109 14.338 -35.744 1.00 92.19 611 VAL A C 1
ATOM 4732 O O . VAL A 1 611 ? 16.584 13.276 -36.167 1.00 92.19 611 VAL A O 1
ATOM 4735 N N . PHE A 1 612 ? 16.846 15.420 -35.522 1.00 93.88 612 PHE A N 1
ATOM 4736 C CA . PHE A 1 612 ? 18.296 15.335 -35.458 1.00 93.88 612 PHE A CA 1
ATOM 4737 C C . PHE A 1 612 ? 18.709 14.753 -34.115 1.00 93.88 612 PHE A C 1
ATOM 4739 O O . PHE A 1 612 ? 18.123 15.054 -33.080 1.00 93.88 612 PHE A O 1
ATOM 4746 N N . ALA A 1 613 ? 19.721 13.902 -34.117 1.00 90.06 613 ALA A N 1
ATOM 4747 C CA . ALA A 1 613 ? 20.299 13.358 -32.904 1.00 90.06 613 ALA A CA 1
ATOM 4748 C C . ALA A 1 613 ? 21.819 13.279 -33.053 1.00 90.06 613 ALA A C 1
ATOM 4750 O O . ALA A 1 613 ? 22.308 13.108 -34.172 1.00 90.06 613 ALA A O 1
ATOM 4751 N N . PRO A 1 614 ? 22.570 13.325 -31.944 1.00 88.56 614 PRO A N 1
ATOM 4752 C CA . PRO A 1 614 ? 23.986 12.996 -31.988 1.00 88.56 614 PRO A CA 1
ATOM 4753 C C . PRO A 1 614 ? 24.179 11.547 -32.475 1.00 88.56 614 PRO A C 1
ATOM 4755 O O . PRO A 1 614 ? 23.247 10.726 -32.376 1.00 88.56 614 PRO A O 1
ATOM 4758 N N . PRO A 1 615 ? 25.368 11.188 -32.988 1.00 85.19 615 PRO A N 1
ATOM 4759 C CA . PRO A 1 615 ? 25.688 9.820 -33.370 1.00 85.19 615 PRO A CA 1
ATOM 4760 C C . PRO A 1 615 ? 25.485 8.860 -32.198 1.00 85.19 615 PRO A C 1
ATOM 4762 O O . PRO A 1 615 ? 25.381 9.252 -31.031 1.00 85.19 615 PRO A O 1
ATOM 4765 N N . LYS A 1 616 ? 25.382 7.562 -32.499 1.00 76.88 616 LYS A N 1
ATOM 4766 C CA . LYS A 1 616 ? 25.121 6.556 -31.462 1.00 76.88 616 LYS A CA 1
ATOM 4767 C C . LYS A 1 616 ? 26.154 6.685 -30.327 1.00 76.88 616 LYS A C 1
ATOM 4769 O O . LYS A 1 616 ? 27.346 6.786 -30.595 1.00 76.88 616 LYS A O 1
ATOM 4774 N N . CYS A 1 617 ? 25.676 6.659 -29.079 1.00 66.50 617 CYS A N 1
ATOM 4775 C CA . CYS A 1 617 ? 26.474 6.853 -27.858 1.00 66.50 617 CYS A CA 1
ATOM 4776 C C . CYS A 1 617 ? 27.057 8.267 -27.659 1.00 66.50 617 CYS A C 1
ATOM 4778 O O . CYS A 1 617 ? 27.982 8.406 -26.868 1.00 66.50 617 CYS A O 1
ATOM 4780 N N . ASN A 1 618 ? 26.530 9.298 -28.335 1.00 69.38 618 ASN A N 1
ATOM 4781 C CA . ASN A 1 618 ? 27.044 10.677 -28.282 1.00 69.38 618 ASN A CA 1
ATOM 4782 C C . ASN A 1 618 ? 28.532 10.794 -28.659 1.00 69.38 618 ASN A C 1
ATOM 4784 O O . A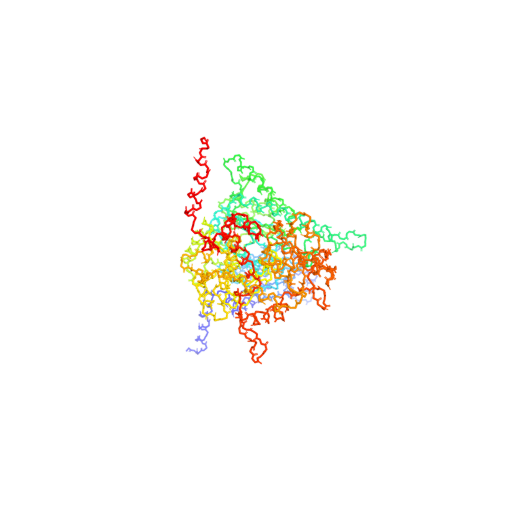SN A 1 618 ? 29.214 11.698 -28.193 1.00 69.38 618 ASN A O 1
ATOM 4788 N N . LYS A 1 619 ? 29.043 9.865 -29.477 1.00 76.50 619 LYS A N 1
ATOM 4789 C CA . LYS A 1 619 ? 30.432 9.883 -29.938 1.00 76.50 619 LYS A CA 1
ATOM 4790 C C . LYS A 1 619 ? 30.511 10.556 -31.300 1.00 76.50 619 LYS A C 1
ATOM 4792 O O . LYS A 1 619 ? 30.294 9.904 -32.325 1.00 76.50 619 LYS A O 1
ATOM 4797 N N . GLU A 1 620 ? 30.783 11.851 -31.282 1.00 87.56 620 GLU A N 1
ATOM 4798 C CA . GLU A 1 620 ? 31.307 12.547 -32.453 1.00 87.56 620 GLU A CA 1
ATOM 4799 C C . GLU A 1 620 ? 32.676 11.962 -32.798 1.00 87.56 620 GLU A C 1
ATOM 4801 O O . GLU A 1 620 ? 33.400 11.483 -31.920 1.00 87.56 620 GLU A O 1
ATOM 4806 N N . ARG A 1 621 ? 32.971 11.894 -34.092 1.00 91.81 621 ARG A N 1
ATOM 4807 C CA . ARG A 1 621 ? 34.211 11.306 -34.588 1.00 91.81 621 ARG A CA 1
ATOM 4808 C C . ARG A 1 621 ? 34.575 11.900 -35.929 1.00 91.81 621 ARG A C 1
ATOM 4810 O O . ARG A 1 621 ? 33.685 12.186 -36.734 1.00 91.81 621 ARG A O 1
ATOM 4817 N N . ASP A 1 622 ? 35.868 11.941 -36.171 1.00 93.81 622 ASP A N 1
ATOM 4818 C CA . ASP A 1 622 ? 36.431 12.328 -37.447 1.00 93.81 622 ASP A CA 1
ATOM 4819 C C . ASP A 1 622 ? 36.766 11.067 -38.234 1.00 93.81 622 ASP A C 1
ATOM 4821 O O . ASP A 1 622 ? 37.313 10.095 -37.703 1.00 93.81 622 ASP A O 1
ATOM 4825 N N . VAL A 1 623 ? 36.362 11.055 -39.499 1.00 94.44 623 VAL A N 1
ATOM 4826 C CA . VAL A 1 623 ? 36.638 9.961 -40.423 1.00 94.44 623 VAL A CA 1
ATOM 4827 C C . VAL A 1 623 ? 37.451 10.515 -41.586 1.00 94.44 623 VAL A C 1
ATOM 4829 O O . VAL A 1 623 ? 37.030 11.517 -42.170 1.00 94.44 623 VAL A O 1
ATOM 4832 N N . PRO A 1 624 ? 38.583 9.884 -41.947 1.00 94.50 624 PRO A N 1
ATOM 4833 C CA . PRO A 1 624 ? 39.322 10.254 -43.146 1.00 94.50 624 PRO A CA 1
ATOM 4834 C C . PRO A 1 624 ? 38.417 10.213 -44.383 1.00 94.50 624 PRO A C 1
ATOM 4836 O O . PRO A 1 624 ? 37.660 9.259 -44.574 1.00 94.50 624 PRO A O 1
ATOM 4839 N N . LEU A 1 625 ? 38.488 11.253 -45.210 1.00 94.94 625 LEU A N 1
ATOM 4840 C CA . LEU A 1 625 ? 37.769 11.378 -46.473 1.00 94.94 625 LEU A CA 1
ATOM 4841 C C . LEU A 1 625 ? 38.751 11.129 -47.627 1.00 94.94 625 LEU A C 1
ATOM 4843 O O . LEU A 1 625 ? 39.549 12.011 -47.945 1.00 94.94 625 LEU A O 1
ATOM 4847 N N . PRO A 1 626 ? 38.718 9.945 -48.266 1.00 92.44 626 PRO A N 1
ATOM 4848 C CA . PRO A 1 626 ? 39.587 9.659 -49.400 1.00 92.44 626 PRO A CA 1
ATOM 4849 C C . PRO A 1 626 ? 39.302 10.608 -50.578 1.00 92.44 626 PRO A C 1
ATOM 4851 O O . PRO A 1 626 ? 38.127 10.898 -50.828 1.00 92.44 626 PRO A O 1
ATOM 4854 N N . PRO A 1 627 ? 40.318 11.025 -51.362 1.00 90.12 627 PRO A N 1
ATOM 4855 C CA . PRO A 1 627 ? 40.127 11.929 -52.504 1.00 90.12 627 PRO A CA 1
ATOM 4856 C C . PRO A 1 627 ? 39.066 11.448 -53.501 1.00 90.12 627 PRO A C 1
ATOM 4858 O O . PRO A 1 627 ? 38.194 12.210 -53.896 1.00 90.12 627 PRO A O 1
ATOM 4861 N N . SER A 1 628 ? 39.042 10.145 -53.799 1.00 84.81 628 SER A N 1
ATOM 4862 C CA . SER A 1 628 ? 38.056 9.538 -54.705 1.00 84.81 628 SER A CA 1
ATOM 4863 C C . SER A 1 628 ? 36.598 9.697 -54.251 1.00 84.81 628 SER A C 1
ATOM 4865 O O . SER A 1 628 ? 35.691 9.680 -55.080 1.00 84.81 628 SER A O 1
ATOM 4867 N N . VAL A 1 629 ? 36.361 9.846 -52.944 1.00 89.31 629 VAL A N 1
ATOM 4868 C CA . VAL A 1 629 ? 35.039 10.117 -52.360 1.00 89.31 629 VAL A CA 1
ATOM 4869 C C . VAL A 1 629 ? 34.802 11.624 -52.271 1.00 89.31 629 VAL A C 1
ATOM 4871 O O . VAL A 1 629 ? 33.692 12.083 -52.539 1.00 89.31 629 VAL A O 1
ATOM 4874 N N . ALA A 1 630 ? 35.841 12.393 -51.927 1.00 90.12 630 ALA A N 1
ATOM 4875 C CA . ALA A 1 630 ? 35.792 13.850 -51.859 1.00 90.12 630 ALA A CA 1
ATOM 4876 C C . ALA A 1 630 ? 35.367 14.463 -53.198 1.00 90.12 630 ALA A C 1
ATOM 4878 O O . ALA A 1 630 ? 34.471 15.301 -53.211 1.00 90.12 630 ALA A O 1
ATOM 4879 N N . ASP A 1 631 ? 35.927 13.986 -54.312 1.00 87.50 631 ASP A N 1
ATOM 4880 C CA . ASP A 1 631 ? 35.675 14.507 -55.662 1.00 87.50 631 ASP A CA 1
ATOM 4881 C C . ASP A 1 631 ? 34.207 14.360 -56.100 1.00 87.50 631 ASP A C 1
ATOM 4883 O O . ASP A 1 631 ? 33.693 15.154 -56.891 1.00 87.50 631 ASP A O 1
ATOM 4887 N N . ALA A 1 632 ? 33.490 13.369 -55.560 1.00 87.19 632 ALA A N 1
ATOM 4888 C CA . ALA A 1 632 ? 32.086 13.131 -55.886 1.00 87.19 632 ALA A CA 1
ATOM 4889 C C . ALA A 1 632 ? 31.128 14.133 -55.213 1.00 87.19 632 ALA A C 1
ATOM 4891 O O . ALA A 1 632 ? 30.015 14.347 -55.707 1.00 87.19 632 ALA A O 1
ATOM 4892 N N . LEU A 1 633 ? 31.527 14.747 -54.092 1.00 91.06 633 LEU A N 1
ATOM 4893 C CA . LEU A 1 633 ? 30.649 15.614 -53.301 1.00 91.06 633 LEU A CA 1
ATOM 4894 C C . LEU A 1 633 ? 30.418 16.998 -53.936 1.00 91.06 633 LEU A C 1
ATOM 4896 O O . LEU A 1 633 ? 29.250 17.378 -54.012 1.00 91.06 633 LEU A O 1
ATOM 4900 N N . PRO A 1 634 ? 31.426 17.739 -54.446 1.00 90.44 634 PRO A N 1
ATOM 4901 C CA . PRO A 1 634 ? 31.200 19.023 -55.113 1.00 90.44 634 PRO A CA 1
ATOM 4902 C C . PRO A 1 634 ? 30.265 18.909 -56.319 1.00 90.44 634 PRO A C 1
ATOM 4904 O O . PRO A 1 634 ? 29.275 19.631 -56.399 1.00 90.44 634 PRO A O 1
ATOM 4907 N N . ALA A 1 635 ? 30.501 17.929 -57.201 1.00 89.56 635 ALA A N 1
ATOM 4908 C CA . ALA A 1 635 ? 29.647 17.691 -58.366 1.00 89.56 635 ALA A CA 1
ATOM 4909 C C . ALA A 1 635 ? 28.194 17.378 -57.962 1.00 89.56 635 ALA A C 1
ATOM 4911 O O . ALA A 1 635 ? 27.244 17.837 -58.602 1.00 89.56 635 ALA A O 1
ATOM 4912 N N . HIS A 1 636 ? 28.005 16.628 -56.870 1.00 92.75 636 HIS A N 1
ATOM 4913 C CA . HIS A 1 636 ? 26.683 16.382 -56.297 1.00 92.75 636 HIS A CA 1
ATOM 4914 C C . HIS A 1 636 ? 26.054 17.651 -55.721 1.00 92.75 636 HIS A C 1
ATOM 4916 O O . HIS A 1 636 ? 24.892 17.919 -56.002 1.00 92.75 636 HIS A O 1
ATOM 4922 N N . MET A 1 637 ? 26.803 18.445 -54.954 1.00 92.25 637 MET A N 1
ATOM 4923 C CA . MET A 1 637 ? 26.329 19.707 -54.375 1.00 92.25 637 MET A CA 1
ATOM 4924 C C . MET A 1 637 ? 25.977 20.741 -55.450 1.00 92.25 637 MET A C 1
ATOM 4926 O O . MET A 1 637 ? 25.110 21.584 -55.228 1.00 92.25 637 MET A O 1
ATOM 4930 N N . ASP A 1 638 ? 26.608 20.678 -56.621 1.00 92.19 638 ASP A N 1
ATOM 4931 C CA . ASP A 1 638 ? 26.272 21.535 -57.752 1.00 92.19 638 ASP A CA 1
ATOM 4932 C C . ASP A 1 638 ? 25.014 21.090 -58.488 1.00 92.19 638 ASP A C 1
ATOM 4934 O O . ASP A 1 638 ? 24.135 21.920 -58.733 1.00 92.19 638 ASP A O 1
ATOM 4938 N N . ALA A 1 639 ? 24.881 19.793 -58.770 1.00 91.75 639 ALA A N 1
ATOM 4939 C CA . ALA A 1 639 ? 23.691 19.236 -59.410 1.00 91.75 639 ALA A CA 1
ATOM 4940 C C . ALA A 1 639 ? 22.458 19.230 -58.482 1.00 91.75 639 ALA A C 1
ATOM 4942 O O . ALA A 1 639 ? 21.323 19.403 -58.929 1.00 91.75 639 ALA A O 1
ATOM 4943 N N . PHE A 1 640 ? 22.672 19.039 -57.180 1.00 92.06 640 PHE A N 1
ATOM 4944 C CA . PHE A 1 640 ? 21.647 18.909 -56.148 1.00 92.06 640 PHE A CA 1
ATOM 4945 C C . PHE A 1 640 ? 22.030 19.764 -54.939 1.00 92.06 640 PHE A C 1
ATOM 4947 O O . PHE A 1 640 ? 22.594 19.279 -53.957 1.00 92.06 640 PHE A O 1
ATOM 4954 N N . LYS A 1 641 ? 21.708 21.060 -55.019 1.00 90.88 641 LYS A N 1
ATOM 4955 C CA . LYS A 1 641 ? 22.079 22.048 -53.998 1.00 90.88 641 LYS A CA 1
ATOM 4956 C C . LYS A 1 641 ? 21.667 21.593 -52.586 1.00 90.88 641 LYS A C 1
ATOM 4958 O O . LYS A 1 641 ? 20.516 21.178 -52.408 1.00 90.88 641 LYS A O 1
ATOM 4963 N N . PRO A 1 642 ? 22.564 21.694 -51.580 1.00 92.25 642 PRO A N 1
ATOM 4964 C CA . PRO A 1 642 ? 22.226 21.398 -50.193 1.00 92.25 642 PRO A CA 1
ATOM 4965 C C . PRO A 1 642 ? 21.037 22.230 -49.711 1.00 92.25 642 PRO A C 1
ATOM 4967 O O . PRO A 1 642 ? 21.010 23.453 -49.892 1.00 92.25 642 PRO A O 1
ATOM 4970 N N . VAL A 1 643 ? 20.070 21.567 -49.076 1.00 92.50 643 VAL A N 1
ATOM 4971 C CA . VAL A 1 643 ? 18.821 22.191 -48.613 1.00 92.50 643 VAL A CA 1
ATOM 4972 C C . VAL A 1 643 ? 18.869 22.353 -47.103 1.00 92.50 643 VAL A C 1
ATOM 4974 O O . VAL A 1 643 ? 19.202 21.413 -46.381 1.00 92.50 643 VAL A O 1
ATOM 4977 N N . GLU A 1 644 ? 18.519 23.542 -46.618 1.00 94.06 644 GLU A N 1
ATOM 4978 C CA . GLU A 1 644 ? 18.360 23.772 -45.187 1.00 94.06 644 GLU A CA 1
ATOM 4979 C C . GLU A 1 644 ? 17.120 23.044 -44.665 1.00 94.06 644 GLU A C 1
ATOM 4981 O O . GLU A 1 644 ? 16.002 23.259 -45.130 1.00 94.06 644 GLU A O 1
ATOM 4986 N N . ILE A 1 645 ? 17.329 22.164 -43.689 1.00 93.88 645 ILE A N 1
ATOM 4987 C CA . ILE A 1 645 ? 16.277 21.385 -43.052 1.00 93.88 645 ILE A CA 1
ATOM 4988 C C . ILE A 1 645 ? 16.305 21.657 -41.553 1.00 93.88 645 ILE A C 1
ATOM 4990 O O . ILE A 1 645 ? 17.318 21.449 -40.884 1.00 93.88 645 ILE A O 1
ATOM 4994 N N . THR A 1 646 ? 15.163 22.084 -41.019 1.00 94.56 646 THR A N 1
ATOM 4995 C CA . THR A 1 646 ? 14.973 22.338 -39.590 1.00 94.56 646 THR A CA 1
ATOM 4996 C C . THR A 1 646 ? 14.256 21.162 -38.936 1.00 94.56 646 THR A C 1
ATOM 4998 O O . THR A 1 646 ? 13.085 20.907 -39.225 1.00 94.56 646 THR A O 1
ATOM 5001 N N . LEU A 1 647 ? 14.921 20.468 -38.010 1.00 93.75 647 LEU A N 1
ATOM 5002 C CA . LEU A 1 647 ? 14.325 19.373 -37.235 1.00 93.75 647 LEU A CA 1
ATOM 5003 C C . LEU A 1 647 ? 14.510 19.589 -35.727 1.00 93.75 647 LEU A C 1
ATOM 5005 O O . LEU A 1 647 ? 15.483 20.216 -35.307 1.00 93.75 647 LEU A O 1
ATOM 5009 N N . PRO A 1 648 ? 13.615 19.046 -34.884 1.00 93.56 648 PRO A N 1
ATOM 5010 C CA . PRO A 1 648 ? 13.837 18.978 -33.441 1.00 93.56 648 PRO A CA 1
ATOM 5011 C C . PRO A 1 648 ? 15.110 18.188 -33.093 1.00 93.56 648 PRO A C 1
ATOM 5013 O O . PRO A 1 648 ? 15.428 17.196 -33.753 1.00 93.56 648 PRO A O 1
ATOM 5016 N N . TRP A 1 649 ? 15.813 18.589 -32.033 1.00 91.62 649 TRP A N 1
ATOM 5017 C CA . TRP A 1 649 ? 17.006 17.909 -31.522 1.00 91.62 649 TRP A CA 1
ATOM 5018 C C . TRP A 1 649 ? 16.664 16.879 -30.438 1.00 91.62 649 TRP A C 1
ATOM 5020 O O . TRP A 1 649 ? 15.991 17.185 -29.453 1.00 91.62 649 TRP A O 1
ATOM 5030 N N . ARG A 1 650 ? 17.189 15.658 -30.598 1.00 86.81 650 ARG A N 1
ATOM 5031 C CA . ARG A 1 650 ? 17.041 14.437 -29.775 1.00 86.81 650 ARG A CA 1
ATOM 5032 C C . ARG A 1 650 ? 15.620 13.885 -29.657 1.00 86.81 650 ARG A C 1
ATOM 5034 O O . ARG A 1 650 ? 15.434 12.677 -29.782 1.00 86.81 650 ARG A O 1
ATOM 5041 N N . LYS A 1 651 ? 14.631 14.741 -29.419 1.00 87.62 651 LYS A N 1
ATOM 5042 C CA . LYS A 1 651 ? 13.235 14.380 -29.156 1.00 87.62 651 LYS A CA 1
ATOM 5043 C C . LYS A 1 651 ? 12.276 15.242 -29.989 1.00 87.62 651 LYS A C 1
ATOM 5045 O O . LYS A 1 651 ? 12.647 16.358 -30.345 1.00 87.62 651 LYS A O 1
ATOM 5050 N N . PRO A 1 652 ? 11.069 14.754 -30.336 1.00 86.75 652 PRO A N 1
ATOM 5051 C CA . PRO A 1 652 ? 10.158 15.472 -31.238 1.00 86.75 652 PRO A CA 1
ATOM 5052 C C . PRO A 1 652 ? 9.684 16.849 -30.746 1.00 86.75 652 PRO A C 1
ATOM 5054 O O . PRO A 1 652 ? 9.287 17.678 -31.556 1.00 86.75 652 PRO A O 1
ATOM 5057 N N . ASP A 1 653 ? 9.706 17.069 -29.436 1.00 86.94 653 ASP A N 1
ATOM 5058 C CA . ASP A 1 653 ? 9.401 18.309 -28.711 1.00 86.94 653 ASP A CA 1
ATOM 5059 C C . ASP A 1 653 ? 10.670 19.107 -28.343 1.00 86.94 653 ASP A C 1
ATOM 5061 O O . ASP A 1 653 ? 10.616 20.053 -27.563 1.00 86.94 653 ASP A O 1
ATOM 5065 N N . GLY A 1 654 ? 11.834 18.693 -28.849 1.00 87.44 654 GLY A N 1
ATOM 5066 C CA . GLY A 1 654 ? 13.118 19.323 -28.566 1.00 87.44 654 GLY A CA 1
ATOM 5067 C C . GLY A 1 654 ? 13.314 20.657 -29.292 1.00 87.44 654 GLY A C 1
ATOM 5068 O O . GLY A 1 654 ? 12.547 20.997 -30.198 1.00 87.44 654 GLY A O 1
ATOM 5069 N N . PRO A 1 655 ? 14.373 21.406 -28.929 1.00 91.88 655 PRO A N 1
ATOM 5070 C CA . PRO A 1 655 ? 14.720 22.640 -29.622 1.00 91.88 655 PRO A CA 1
ATOM 5071 C C . PRO A 1 655 ? 14.996 22.341 -31.098 1.00 91.88 655 PRO A C 1
ATOM 5073 O O . PRO A 1 655 ? 15.602 21.322 -31.435 1.00 91.88 655 PRO A O 1
ATOM 5076 N N . LYS A 1 656 ? 14.518 23.215 -31.981 1.00 94.06 656 LYS A N 1
ATOM 5077 C CA . LYS A 1 656 ? 14.715 23.079 -33.424 1.00 94.06 656 LYS A CA 1
ATOM 5078 C C . LYS A 1 656 ? 16.136 23.491 -33.799 1.00 94.06 656 LYS A C 1
ATOM 5080 O O . LYS A 1 656 ? 16.618 24.518 -33.337 1.00 94.06 656 LYS A O 1
ATOM 5085 N N . VAL A 1 657 ? 16.772 22.694 -34.648 1.00 93.69 657 VAL A N 1
ATOM 5086 C CA . VAL A 1 657 ? 18.107 22.945 -35.195 1.00 93.69 657 VAL A CA 1
ATOM 5087 C C . VAL A 1 657 ? 18.018 22.853 -36.713 1.00 93.69 657 VAL A C 1
ATOM 5089 O O . VAL A 1 657 ? 17.396 21.925 -37.238 1.00 93.69 657 VAL A O 1
ATOM 5092 N N . SER A 1 658 ? 18.618 23.818 -37.402 1.00 94.62 658 SER A N 1
ATOM 5093 C CA . SER A 1 658 ? 18.726 23.841 -38.861 1.00 94.62 658 SER A CA 1
ATOM 5094 C C . SER A 1 658 ? 20.090 23.320 -39.296 1.00 94.62 658 SER A C 1
ATOM 5096 O O . SER A 1 658 ? 21.101 23.627 -38.669 1.00 94.62 658 SER A O 1
ATOM 5098 N N . ALA A 1 659 ? 20.117 22.524 -40.361 1.00 94.00 659 ALA A N 1
ATOM 5099 C CA . ALA A 1 659 ? 21.347 22.094 -41.017 1.00 94.00 659 ALA A CA 1
ATOM 5100 C C . ALA A 1 659 ? 21.120 21.992 -42.529 1.00 94.00 659 ALA A C 1
ATOM 5102 O O . ALA A 1 659 ? 20.052 21.560 -42.969 1.00 94.00 659 ALA A O 1
ATOM 5103 N N . ARG A 1 660 ? 22.127 22.365 -43.326 1.00 95.06 660 ARG A N 1
ATOM 5104 C CA . ARG A 1 660 ? 22.085 22.277 -44.794 1.00 95.06 660 ARG A CA 1
ATOM 5105 C C . ARG A 1 660 ? 22.502 20.888 -45.257 1.00 95.06 660 ARG A C 1
ATOM 5107 O O . ARG A 1 660 ? 23.689 20.606 -45.400 1.00 95.06 660 ARG A O 1
ATOM 5114 N N . LEU A 1 661 ? 21.521 20.004 -45.428 1.00 95.38 661 LEU A N 1
ATOM 5115 C CA . LEU A 1 661 ? 21.746 18.590 -45.728 1.00 95.38 661 LEU A CA 1
ATOM 5116 C C . LEU A 1 661 ? 22.214 18.387 -47.171 1.00 95.38 661 LEU A C 1
ATOM 5118 O O . LEU A 1 661 ? 21.630 18.947 -48.101 1.00 95.38 661 LEU A O 1
ATOM 5122 N N . LEU A 1 662 ? 23.226 17.532 -47.351 1.00 94.25 662 LEU A N 1
ATOM 5123 C CA . LEU A 1 662 ? 23.780 17.193 -48.667 1.00 94.25 662 LEU A CA 1
ATOM 5124 C C . LEU A 1 662 ? 22.858 16.256 -49.458 1.00 94.25 662 LEU A C 1
ATOM 5126 O O . LEU A 1 662 ? 22.749 16.365 -50.677 1.00 94.25 662 LEU A O 1
ATOM 5130 N N . PHE A 1 663 ? 22.174 15.336 -48.773 1.00 94.12 663 PHE A N 1
ATOM 5131 C CA . PHE A 1 663 ? 21.313 14.338 -49.407 1.00 94.12 663 PHE A CA 1
ATOM 5132 C C . PHE A 1 663 ? 19.845 14.613 -49.110 1.00 94.12 663 PHE A C 1
ATOM 5134 O O . PHE A 1 663 ? 19.391 14.528 -47.969 1.00 94.12 663 PHE A O 1
ATOM 5141 N N . THR A 1 664 ? 19.094 14.915 -50.165 1.00 91.56 664 THR A N 1
ATOM 5142 C CA . THR A 1 664 ? 17.706 15.373 -50.083 1.00 91.56 664 THR A CA 1
ATOM 5143 C C . THR A 1 664 ? 16.810 14.564 -51.012 1.00 91.56 664 THR A C 1
ATOM 5145 O O . THR A 1 664 ? 17.284 14.016 -52.008 1.00 91.56 664 THR A O 1
ATOM 5148 N N . ASN A 1 665 ? 15.517 14.439 -50.698 1.00 87.62 665 ASN A N 1
ATOM 5149 C CA . ASN A 1 665 ? 14.542 13.841 -51.619 1.00 87.62 665 ASN A CA 1
ATOM 5150 C C . ASN A 1 665 ? 13.851 14.908 -52.483 1.00 87.62 665 ASN A C 1
ATOM 5152 O O . ASN A 1 665 ? 13.977 16.103 -52.236 1.00 87.62 665 ASN A O 1
ATOM 5156 N N . THR A 1 666 ? 13.109 14.466 -53.496 1.00 78.88 666 THR A N 1
ATOM 5157 C CA . THR A 1 666 ? 12.392 15.341 -54.439 1.00 78.88 666 THR A CA 1
ATOM 5158 C C . THR A 1 666 ? 11.104 15.950 -53.879 1.00 78.88 666 THR A C 1
ATOM 5160 O O . THR A 1 666 ? 10.584 16.886 -54.471 1.00 78.88 666 THR A O 1
ATOM 5163 N N . ALA A 1 667 ? 10.587 15.443 -52.754 1.00 76.44 667 ALA A N 1
ATOM 5164 C CA . ALA A 1 667 ? 9.302 15.864 -52.194 1.00 76.44 667 ALA A CA 1
ATOM 5165 C C . ALA A 1 667 ? 9.442 16.820 -50.997 1.00 76.44 667 ALA A C 1
ATOM 5167 O O . ALA A 1 667 ? 9.032 17.971 -51.059 1.00 76.44 667 ALA A O 1
ATOM 5168 N N . SER A 1 668 ? 10.002 16.335 -49.886 1.00 69.06 668 SER A N 1
ATOM 5169 C CA . SER A 1 668 ? 10.024 17.024 -48.585 1.00 69.06 668 SER A CA 1
ATOM 5170 C C . SER A 1 668 ? 11.377 17.652 -48.236 1.00 69.06 668 SER A C 1
ATOM 5172 O O . SER A 1 668 ? 11.565 18.105 -47.111 1.00 69.06 668 SER A O 1
ATOM 5174 N N . GLY A 1 669 ? 12.368 17.558 -49.121 1.00 79.69 669 GLY A N 1
ATOM 5175 C CA . GLY A 1 669 ? 13.772 17.862 -48.837 1.00 79.69 669 GLY A CA 1
ATOM 5176 C C . GLY A 1 669 ? 14.475 16.817 -47.955 1.00 79.69 669 GLY A C 1
ATOM 5177 O O . GLY A 1 669 ? 15.656 16.569 -48.141 1.00 79.69 669 GLY A O 1
ATOM 5178 N N . LEU A 1 670 ? 13.781 16.121 -47.050 1.00 88.88 670 LEU A N 1
ATOM 5179 C CA . LEU A 1 670 ? 14.375 15.081 -46.198 1.00 88.88 670 LEU A CA 1
ATOM 5180 C C . LEU A 1 670 ? 14.306 13.669 -46.810 1.00 88.88 670 LEU A C 1
ATOM 5182 O O . LEU A 1 670 ? 13.228 13.195 -47.171 1.00 88.88 670 LEU A O 1
ATOM 5186 N N . VAL A 1 671 ? 15.426 12.937 -46.829 1.00 90.94 671 VAL A N 1
ATOM 5187 C CA . VAL A 1 671 ? 15.439 11.509 -47.197 1.00 90.94 671 VAL A CA 1
ATOM 5188 C C . VAL A 1 671 ? 14.886 10.652 -46.054 1.00 90.94 671 VAL A C 1
ATOM 5190 O O . VAL A 1 671 ? 15.529 10.429 -45.029 1.00 90.94 671 VAL A O 1
ATOM 5193 N N . TRP A 1 672 ? 13.687 10.105 -46.238 1.00 88.56 672 TRP A N 1
ATOM 5194 C CA . TRP A 1 672 ? 13.113 9.148 -45.295 1.00 88.56 672 TRP A CA 1
ATOM 5195 C C . TRP A 1 672 ? 13.710 7.761 -45.522 1.00 88.56 672 TRP A C 1
ATOM 5197 O O . TRP A 1 672 ? 13.412 7.120 -46.527 1.00 88.56 672 TRP A O 1
ATOM 5207 N N . ARG A 1 673 ? 14.498 7.260 -44.558 1.00 87.00 673 ARG A N 1
ATOM 5208 C CA . ARG A 1 673 ? 15.179 5.949 -44.657 1.00 87.00 673 ARG A CA 1
ATOM 5209 C C . ARG A 1 673 ? 14.261 4.804 -45.104 1.00 87.00 673 ARG A C 1
ATOM 5211 O O . ARG A 1 673 ? 14.691 3.935 -45.848 1.00 87.00 673 ARG A O 1
ATOM 5218 N N . SER A 1 674 ? 13.009 4.788 -44.635 1.00 85.06 674 SER A N 1
ATOM 5219 C CA . SER A 1 674 ? 12.056 3.716 -44.937 1.00 85.06 674 SER A CA 1
ATOM 5220 C C . SER A 1 674 ? 11.629 3.760 -46.401 1.00 85.06 674 SER A C 1
ATOM 5222 O O . SER A 1 674 ? 11.630 2.724 -47.056 1.00 85.06 674 SER A O 1
ATOM 5224 N N . ASN A 1 675 ? 11.334 4.957 -46.916 1.00 88.81 675 ASN A N 1
ATOM 5225 C CA . ASN A 1 675 ? 10.950 5.145 -48.312 1.00 88.81 675 ASN A CA 1
ATOM 5226 C C . ASN A 1 675 ? 12.147 4.874 -49.218 1.00 88.81 675 ASN A C 1
ATOM 5228 O O . ASN A 1 675 ? 12.026 4.076 -50.133 1.00 88.81 675 ASN A O 1
ATOM 5232 N N . PHE A 1 676 ? 13.316 5.431 -48.888 1.00 92.12 676 PHE A N 1
ATOM 5233 C CA . PHE A 1 676 ? 14.556 5.184 -49.620 1.00 92.12 676 PHE A CA 1
ATOM 5234 C C . PHE A 1 676 ? 14.874 3.686 -49.730 1.00 92.12 676 PHE A C 1
ATOM 5236 O O . PHE A 1 676 ? 15.155 3.185 -50.814 1.00 92.12 676 PHE A O 1
ATOM 5243 N N . ASN A 1 677 ? 14.771 2.940 -48.623 1.00 91.50 677 ASN A N 1
ATOM 5244 C CA . ASN A 1 677 ? 15.068 1.507 -48.624 1.00 91.50 677 ASN A CA 1
ATOM 5245 C C . ASN A 1 677 ? 14.143 0.699 -49.546 1.00 91.50 677 ASN A C 1
ATOM 5247 O O . ASN A 1 677 ? 14.572 -0.303 -50.109 1.00 91.50 677 ASN A O 1
ATOM 5251 N N . VAL A 1 678 ? 12.874 1.094 -49.660 1.00 89.25 678 VAL A N 1
ATOM 5252 C CA . VAL A 1 678 ? 11.872 0.369 -50.453 1.00 89.25 678 VAL A CA 1
ATOM 5253 C C . VAL A 1 678 ? 11.864 0.823 -51.909 1.00 89.25 678 VAL A C 1
ATOM 5255 O O . VAL A 1 678 ? 11.778 -0.022 -52.791 1.00 89.25 678 VAL A O 1
ATOM 5258 N N . GLN A 1 679 ? 11.946 2.130 -52.149 1.00 90.12 679 GLN A N 1
ATOM 5259 C CA . GLN A 1 679 ? 11.746 2.741 -53.464 1.00 90.12 679 GLN A CA 1
ATOM 5260 C C . GLN A 1 679 ? 13.030 2.859 -54.281 1.00 90.12 679 GLN A C 1
ATOM 5262 O O . GLN A 1 679 ? 12.946 2.870 -55.498 1.00 90.12 679 GLN A O 1
ATOM 5267 N N . GLU A 1 680 ? 14.195 2.933 -53.631 1.00 93.19 680 GLU A N 1
ATOM 5268 C CA . GLU A 1 680 ? 15.467 3.208 -54.313 1.00 93.19 680 GLU A CA 1
ATOM 5269 C C . GLU A 1 680 ? 16.484 2.089 -54.069 1.00 93.19 680 GLU A C 1
ATOM 5271 O O . GLU A 1 680 ? 17.033 1.512 -55.004 1.00 93.19 680 GLU A O 1
ATOM 5276 N N . TRP A 1 681 ? 16.706 1.723 -52.801 1.00 94.88 681 TRP A N 1
ATOM 5277 C CA . TRP A 1 681 ? 17.746 0.759 -52.428 1.00 94.88 681 TRP A CA 1
ATOM 5278 C C . TRP A 1 681 ? 17.444 -0.659 -52.917 1.00 94.88 681 TRP A C 1
ATOM 5280 O O . TRP A 1 681 ? 18.290 -1.283 -53.543 1.00 94.88 681 TRP A O 1
ATOM 5290 N N . LYS A 1 682 ? 16.245 -1.182 -52.633 1.00 93.75 682 LYS A N 1
ATOM 5291 C CA . LYS A 1 682 ? 15.842 -2.536 -53.043 1.00 93.75 682 LYS A CA 1
ATOM 5292 C C . LYS A 1 682 ? 15.842 -2.723 -54.571 1.00 93.75 682 LYS A C 1
ATOM 5294 O O . LYS A 1 682 ? 16.463 -3.686 -55.008 1.00 93.75 682 LYS A O 1
ATOM 5299 N N . PRO A 1 683 ? 15.268 -1.811 -55.379 1.00 94.31 683 PRO A N 1
ATOM 5300 C CA . PRO A 1 683 ? 15.408 -1.877 -56.835 1.00 94.31 683 PRO A CA 1
ATOM 5301 C C . PRO A 1 683 ? 16.867 -1.862 -57.303 1.00 94.31 683 PRO A C 1
ATOM 5303 O O . PRO A 1 683 ? 17.239 -2.653 -58.162 1.00 94.31 683 PRO A O 1
ATOM 5306 N N . ALA A 1 684 ? 17.722 -1.030 -56.697 1.00 95.12 684 ALA A N 1
ATOM 5307 C CA . ALA A 1 684 ? 19.141 -0.996 -57.045 1.00 95.12 684 ALA A CA 1
ATOM 5308 C C . ALA A 1 684 ? 19.877 -2.304 -56.702 1.00 95.12 684 ALA A C 1
ATOM 5310 O O . ALA A 1 684 ? 20.756 -2.724 -57.451 1.00 95.12 684 ALA A O 1
ATOM 5311 N N . LEU A 1 685 ? 19.513 -2.973 -55.601 1.00 95.19 685 LEU A N 1
ATOM 5312 C CA . LEU A 1 685 ? 20.031 -4.306 -55.273 1.00 95.19 685 LEU A CA 1
ATOM 5313 C C . LEU A 1 685 ? 19.603 -5.358 -56.305 1.00 95.19 685 LEU A C 1
ATOM 5315 O O . LEU A 1 685 ? 20.411 -6.217 -56.650 1.00 95.19 685 LEU A O 1
ATOM 5319 N N . ALA A 1 686 ? 18.353 -5.301 -56.772 1.00 93.69 686 ALA A N 1
ATOM 5320 C CA . ALA A 1 686 ? 17.813 -6.244 -57.754 1.00 93.69 686 ALA A CA 1
ATOM 5321 C C . ALA A 1 686 ? 18.487 -6.059 -59.120 1.00 93.69 686 ALA A C 1
ATOM 5323 O O . ALA A 1 686 ? 19.035 -7.008 -59.673 1.00 93.69 686 ALA A O 1
ATOM 5324 N N . ALA A 1 687 ? 18.597 -4.808 -59.578 1.00 93.56 687 ALA A N 1
ATOM 5325 C CA . ALA A 1 687 ? 19.316 -4.454 -60.800 1.00 93.56 687 ALA A CA 1
ATOM 5326 C C . ALA A 1 687 ? 20.813 -4.822 -60.747 1.00 93.56 687 ALA A C 1
ATOM 5328 O O . ALA A 1 687 ? 21.414 -5.128 -61.774 1.00 93.56 687 ALA A O 1
ATOM 5329 N N . ALA A 1 688 ? 21.418 -4.817 -59.555 1.00 92.69 688 ALA A N 1
ATOM 5330 C CA . ALA A 1 688 ? 22.788 -5.281 -59.329 1.00 92.69 688 ALA A CA 1
ATOM 5331 C C . ALA A 1 688 ? 22.910 -6.814 -59.181 1.00 92.69 688 ALA A C 1
ATOM 5333 O O . ALA A 1 688 ? 24.011 -7.315 -58.956 1.00 92.69 688 ALA A O 1
ATOM 5334 N N . GLY A 1 689 ? 21.802 -7.560 -59.266 1.00 91.69 689 GLY A N 1
ATOM 5335 C CA . GLY A 1 689 ? 21.765 -9.020 -59.153 1.00 91.69 689 GLY A CA 1
ATOM 5336 C C . GLY A 1 689 ? 22.003 -9.562 -57.739 1.00 91.69 689 GLY A C 1
ATOM 5337 O O . GLY A 1 689 ? 22.305 -10.742 -57.583 1.00 91.69 689 GLY A O 1
ATOM 5338 N N . LEU A 1 690 ? 21.902 -8.722 -56.702 1.00 89.75 690 LEU A N 1
ATOM 5339 C CA . LEU A 1 690 ? 22.111 -9.130 -55.306 1.00 89.75 690 LEU A CA 1
ATOM 5340 C C . LEU A 1 690 ? 20.855 -9.721 -54.664 1.00 89.75 690 LEU A C 1
ATOM 5342 O O . LEU A 1 690 ? 20.955 -10.458 -53.685 1.00 89.75 690 LEU A O 1
ATOM 5346 N N . ILE A 1 691 ? 19.678 -9.369 -55.180 1.00 92.31 691 ILE A N 1
ATOM 5347 C CA . ILE A 1 691 ? 18.387 -9.892 -54.731 1.00 92.31 691 ILE A CA 1
ATOM 5348 C C . ILE A 1 691 ? 17.506 -10.189 -55.941 1.00 92.31 691 ILE A C 1
ATOM 5350 O O . ILE A 1 691 ? 17.727 -9.645 -57.020 1.00 92.31 691 ILE A O 1
ATOM 5354 N N . SER A 1 692 ? 16.482 -11.012 -55.745 1.00 89.88 692 SER A N 1
ATOM 5355 C CA . SER A 1 692 ? 15.453 -11.252 -56.756 1.00 89.88 692 SER A CA 1
ATOM 5356 C C . SER A 1 692 ? 14.667 -9.975 -57.074 1.00 89.88 692 SER A C 1
ATOM 5358 O O . SER A 1 692 ? 14.448 -9.129 -56.198 1.00 89.88 692 SER A O 1
ATOM 5360 N N . GLU A 1 693 ? 14.195 -9.874 -58.317 1.00 89.69 693 GLU A N 1
ATOM 5361 C CA . GLU A 1 693 ? 13.241 -8.844 -58.736 1.00 89.69 693 GLU A CA 1
ATOM 5362 C C . GLU A 1 693 ? 11.961 -8.870 -57.891 1.00 89.69 693 GLU A C 1
ATOM 5364 O O . GLU A 1 693 ? 11.642 -9.858 -57.219 1.00 89.69 693 GLU A O 1
ATOM 5369 N N . ALA A 1 694 ? 11.220 -7.760 -57.908 1.00 87.62 694 ALA A N 1
ATOM 5370 C CA . ALA A 1 694 ? 9.967 -7.668 -57.171 1.00 87.62 694 ALA A CA 1
ATOM 5371 C C . ALA A 1 694 ? 8.993 -8.779 -57.597 1.00 87.62 694 ALA A C 1
ATOM 5373 O O . ALA A 1 694 ? 8.793 -9.036 -58.785 1.00 87.62 694 ALA A O 1
ATOM 5374 N N . GLY A 1 695 ? 8.356 -9.417 -56.613 1.00 85.06 695 GLY A N 1
ATOM 5375 C CA . GLY A 1 695 ? 7.310 -10.400 -56.873 1.00 85.06 695 GLY A CA 1
ATOM 5376 C C . GLY A 1 695 ? 6.073 -9.770 -57.522 1.00 85.06 695 GLY A C 1
ATOM 5377 O O . GLY A 1 695 ? 5.950 -8.550 -57.638 1.00 85.06 695 GLY A O 1
ATOM 5378 N N . ALA A 1 696 ? 5.098 -10.606 -57.884 1.00 80.75 696 ALA A N 1
ATOM 5379 C CA . ALA A 1 696 ? 3.847 -10.158 -58.507 1.00 80.75 696 ALA A CA 1
ATOM 5380 C C . ALA A 1 696 ? 3.031 -9.167 -57.646 1.00 80.75 696 ALA A C 1
ATOM 5382 O O . ALA A 1 696 ? 2.197 -8.437 -58.175 1.00 80.75 696 ALA A O 1
ATOM 5383 N N . ASP A 1 697 ? 3.271 -9.110 -56.331 1.00 83.06 697 ASP A N 1
ATOM 5384 C CA . ASP A 1 697 ? 2.656 -8.143 -55.412 1.00 83.06 697 ASP A CA 1
ATOM 5385 C C . ASP A 1 697 ? 3.427 -6.808 -55.314 1.00 83.06 697 ASP A C 1
ATOM 5387 O O . ASP A 1 697 ? 3.112 -5.966 -54.467 1.00 83.06 697 ASP A O 1
ATOM 5391 N N . GLY A 1 698 ? 4.446 -6.618 -56.159 1.00 82.44 698 GLY A N 1
ATOM 5392 C CA . GLY A 1 698 ? 5.292 -5.428 -56.205 1.00 82.44 698 GLY A CA 1
ATOM 5393 C C . GLY A 1 698 ? 6.288 -5.325 -55.049 1.00 82.44 698 GLY A C 1
ATOM 5394 O O . GLY A 1 698 ? 6.874 -4.259 -54.846 1.00 82.44 698 GLY A O 1
ATOM 5395 N N . LYS A 1 699 ? 6.487 -6.391 -54.258 1.00 85.69 699 LYS A N 1
ATOM 5396 C CA . LYS A 1 699 ? 7.407 -6.378 -53.115 1.00 85.69 699 LYS A CA 1
ATOM 5397 C C . LYS A 1 699 ? 8.673 -7.172 -53.397 1.00 85.69 699 LYS A C 1
ATOM 5399 O O . LYS A 1 699 ? 8.641 -8.300 -53.872 1.00 85.69 699 LYS A O 1
ATOM 5404 N N . TYR A 1 700 ? 9.797 -6.588 -53.002 1.00 86.94 700 TYR A N 1
ATOM 5405 C CA . TYR A 1 700 ? 11.083 -7.278 -52.952 1.00 86.94 700 TYR A CA 1
ATOM 5406 C C . TYR A 1 700 ? 11.204 -8.113 -51.682 1.00 86.94 700 TYR A C 1
ATOM 5408 O O . TYR A 1 700 ? 10.792 -7.666 -50.599 1.00 86.94 700 TYR A O 1
ATOM 5416 N N . GLU A 1 701 ? 11.891 -9.245 -51.793 1.00 80.12 701 GLU A N 1
ATOM 5417 C CA . GLU A 1 701 ? 12.229 -10.114 -50.669 1.00 80.12 701 GLU A CA 1
ATOM 5418 C C . GLU A 1 701 ? 13.011 -9.376 -49.562 1.00 80.12 701 GLU A C 1
ATOM 5420 O O . GLU A 1 701 ? 13.552 -8.270 -49.721 1.00 80.12 701 GLU A O 1
ATOM 5425 N N . SER A 1 702 ? 13.012 -9.954 -48.360 1.00 79.25 702 SER A N 1
ATOM 5426 C CA . SER A 1 702 ? 13.759 -9.406 -47.229 1.00 79.25 702 SER A CA 1
ATOM 5427 C C . SER A 1 702 ? 15.235 -9.791 -47.327 1.00 79.25 702 SER A C 1
ATOM 5429 O O . SER A 1 702 ? 15.622 -10.833 -46.814 1.00 79.25 702 SER A O 1
ATOM 5431 N N . ALA A 1 703 ? 16.063 -8.903 -47.873 1.00 82.94 703 ALA A N 1
ATOM 5432 C CA . ALA A 1 703 ? 17.519 -9.059 -47.918 1.00 82.94 703 ALA A CA 1
ATOM 5433 C C . ALA A 1 703 ? 18.219 -8.172 -46.874 1.00 82.94 703 ALA A C 1
ATOM 5435 O O . ALA A 1 703 ? 18.679 -7.061 -47.156 1.00 82.94 703 ALA A O 1
ATOM 5436 N N . ARG A 1 704 ? 18.239 -8.611 -45.611 1.00 79.94 704 ARG A N 1
ATOM 5437 C CA . ARG A 1 704 ? 18.745 -7.780 -44.500 1.00 79.94 704 ARG A CA 1
ATOM 5438 C C . ARG A 1 704 ? 20.264 -7.614 -44.555 1.00 79.94 704 ARG A C 1
ATOM 5440 O O . ARG A 1 704 ? 20.775 -6.549 -44.212 1.00 79.94 704 ARG A O 1
ATOM 5447 N N . GLU A 1 705 ? 20.957 -8.660 -44.974 1.00 83.31 705 GLU A N 1
ATOM 5448 C CA . GLU A 1 705 ? 22.400 -8.723 -45.204 1.00 83.31 705 GLU A CA 1
ATOM 5449 C C . GLU A 1 705 ? 22.876 -7.749 -46.291 1.00 83.31 705 GLU A C 1
ATOM 5451 O O . GLU A 1 705 ? 23.999 -7.262 -46.208 1.00 83.31 705 GLU A O 1
ATOM 5456 N N . HIS A 1 706 ? 21.996 -7.375 -47.225 1.00 90.12 706 HIS A N 1
ATOM 5457 C CA . HIS A 1 706 ? 22.270 -6.414 -48.297 1.00 90.12 706 HIS A CA 1
ATOM 5458 C C . HIS A 1 706 ? 21.732 -4.998 -48.014 1.00 90.12 706 HIS A C 1
ATOM 5460 O O . HIS A 1 706 ? 21.732 -4.133 -48.888 1.00 90.12 706 HIS A O 1
ATOM 5466 N N . GLY A 1 707 ? 21.268 -4.706 -46.793 1.00 90.31 707 GLY A N 1
ATOM 5467 C CA . GLY A 1 707 ? 20.914 -3.333 -46.414 1.00 90.31 707 GLY A CA 1
ATOM 5468 C C . GLY A 1 707 ? 22.128 -2.391 -46.463 1.00 90.31 707 GLY A C 1
ATOM 5469 O O . GLY A 1 707 ? 23.266 -2.847 -46.462 1.00 90.31 707 GLY A O 1
ATOM 5470 N N . MET A 1 708 ? 21.924 -1.069 -46.390 1.00 92.62 708 MET A N 1
ATOM 5471 C CA . MET A 1 708 ? 23.028 -0.080 -46.431 1.00 92.62 708 MET A CA 1
ATOM 5472 C C . MET A 1 708 ? 24.152 -0.308 -45.399 1.00 92.62 708 MET A C 1
ATOM 5474 O O . MET A 1 708 ? 25.250 0.218 -45.553 1.00 92.62 708 MET A O 1
ATOM 5478 N N . HIS A 1 709 ? 23.912 -1.088 -44.338 1.00 91.00 709 HIS A N 1
ATOM 5479 C CA . HIS A 1 709 ? 24.966 -1.471 -43.395 1.00 91.00 709 HIS A CA 1
ATOM 5480 C C . HIS A 1 709 ? 26.047 -2.371 -44.024 1.00 91.00 709 HIS A C 1
ATOM 5482 O O . HIS A 1 709 ? 27.155 -2.429 -43.499 1.00 91.00 709 HIS A O 1
ATOM 5488 N N . ALA A 1 710 ? 25.763 -3.020 -45.156 1.00 91.69 710 ALA A N 1
ATOM 5489 C CA . ALA A 1 710 ? 26.732 -3.791 -45.924 1.00 91.69 710 ALA A CA 1
ATOM 5490 C C . ALA A 1 710 ? 27.895 -2.929 -46.438 1.00 91.69 710 ALA A C 1
ATOM 5492 O O . ALA A 1 710 ? 29.037 -3.369 -46.385 1.00 91.69 710 ALA A O 1
ATOM 5493 N N . LEU A 1 711 ? 27.642 -1.670 -46.816 1.00 94.75 711 LEU A N 1
ATOM 5494 C CA . LEU A 1 711 ? 28.693 -0.724 -47.230 1.00 94.75 711 LEU A CA 1
ATOM 5495 C C . LEU A 1 711 ? 29.695 -0.450 -46.105 1.00 94.75 711 LEU A C 1
ATOM 5497 O O . LEU A 1 711 ? 30.891 -0.299 -46.320 1.00 94.75 711 LEU A O 1
ATOM 5501 N N . ARG A 1 712 ? 29.202 -0.446 -44.869 1.00 92.12 712 ARG A N 1
ATOM 5502 C CA . ARG A 1 712 ? 30.038 -0.284 -43.688 1.00 92.12 712 ARG A CA 1
ATOM 5503 C C . ARG A 1 712 ? 30.825 -1.553 -43.355 1.00 92.12 712 ARG A C 1
ATOM 5505 O O . ARG A 1 712 ? 31.939 -1.446 -42.849 1.00 92.12 712 ARG A O 1
ATOM 5512 N N . HIS A 1 713 ? 30.265 -2.733 -43.628 1.00 90.50 713 HIS A N 1
ATOM 5513 C CA . HIS A 1 713 ? 31.015 -3.990 -43.574 1.00 90.50 713 HIS A CA 1
ATOM 5514 C C . HIS A 1 713 ? 32.108 -4.035 -44.647 1.00 90.50 713 HIS A C 1
ATOM 5516 O O . HIS A 1 713 ? 33.219 -4.452 -44.340 1.00 90.50 713 HIS A O 1
ATOM 5522 N N . PHE A 1 714 ? 31.817 -3.540 -45.853 1.00 92.94 714 PHE A N 1
ATOM 5523 C CA . PHE A 1 714 ? 32.799 -3.343 -46.916 1.00 92.94 714 PHE A CA 1
ATOM 5524 C C . PHE A 1 714 ? 33.933 -2.414 -46.465 1.00 92.94 714 PHE A C 1
ATOM 5526 O O . PHE A 1 714 ? 35.076 -2.850 -46.441 1.00 92.94 714 PHE A O 1
ATOM 5533 N N . TYR A 1 715 ? 33.625 -1.203 -45.987 1.00 93.62 715 TYR A N 1
ATOM 5534 C CA . TYR A 1 715 ? 34.632 -0.258 -45.481 1.00 93.62 715 TYR A CA 1
ATOM 5535 C C . TYR A 1 715 ? 35.547 -0.884 -44.418 1.00 93.62 715 TYR A C 1
ATOM 5537 O O . TYR A 1 715 ? 36.769 -0.815 -44.511 1.00 93.62 715 TYR A O 1
ATOM 5545 N N . ALA A 1 716 ? 34.953 -1.543 -43.416 1.00 90.81 716 ALA A N 1
ATOM 5546 C CA . ALA A 1 716 ? 35.714 -2.214 -42.367 1.00 90.81 716 ALA A CA 1
ATOM 5547 C C . ALA A 1 716 ? 36.603 -3.333 -42.929 1.00 90.81 716 ALA A C 1
ATOM 5549 O O . ALA A 1 716 ? 37.745 -3.466 -42.505 1.00 90.81 716 ALA A O 1
ATOM 5550 N N . SER A 1 717 ? 36.089 -4.117 -43.880 1.00 87.75 717 SER A N 1
ATOM 5551 C CA . SER A 1 717 ? 36.847 -5.180 -44.537 1.00 87.75 717 SER A CA 1
ATOM 5552 C C . SER A 1 717 ? 38.041 -4.632 -45.305 1.00 87.75 717 SER A C 1
ATOM 5554 O O . SER A 1 717 ? 39.132 -5.161 -45.144 1.00 87.75 717 SER A O 1
ATOM 5556 N N . VAL A 1 718 ? 37.852 -3.575 -46.102 1.00 89.69 718 VAL A N 1
ATOM 5557 C CA . VAL A 1 718 ? 38.932 -2.971 -46.899 1.00 89.69 718 VAL A CA 1
ATOM 5558 C C . VAL A 1 718 ? 40.043 -2.447 -45.992 1.00 89.69 718 VAL A C 1
ATOM 5560 O O . VAL A 1 718 ? 41.211 -2.727 -46.237 1.00 89.69 718 VAL A O 1
ATOM 5563 N N . LEU A 1 719 ? 39.696 -1.744 -44.908 1.00 90.00 719 LEU A N 1
ATOM 5564 C CA . LEU A 1 719 ? 40.701 -1.229 -43.975 1.00 90.00 719 LEU A CA 1
ATOM 5565 C C . LEU A 1 719 ? 41.467 -2.343 -43.253 1.00 90.00 719 LEU A C 1
ATOM 5567 O O . LEU A 1 719 ? 42.681 -2.252 -43.097 1.00 90.00 719 LEU A O 1
ATOM 5571 N N . LEU A 1 720 ? 40.775 -3.394 -42.806 1.00 86.75 720 LEU A N 1
ATOM 5572 C CA . LEU A 1 720 ? 41.422 -4.503 -42.101 1.00 86.75 720 LEU A CA 1
ATOM 5573 C C . LEU A 1 720 ? 42.297 -5.350 -43.034 1.00 86.75 720 LEU A C 1
ATOM 5575 O O . LEU A 1 720 ? 43.368 -5.792 -42.617 1.00 86.75 720 LEU A O 1
ATOM 5579 N N . ASP A 1 721 ? 41.872 -5.543 -44.283 1.00 83.44 721 ASP A N 1
ATOM 5580 C CA . ASP A 1 721 ? 42.671 -6.210 -45.314 1.00 83.44 721 ASP A CA 1
ATOM 5581 C C . ASP A 1 721 ? 43.934 -5.401 -45.651 1.00 83.44 721 ASP A C 1
ATOM 5583 O O . ASP A 1 721 ? 45.037 -5.948 -45.678 1.00 83.44 721 ASP A O 1
ATOM 5587 N N . ALA A 1 722 ? 43.804 -4.071 -45.738 1.00 85.25 722 ALA A N 1
ATOM 5588 C CA . ALA A 1 722 ? 44.924 -3.138 -45.885 1.00 85.25 722 ALA A CA 1
ATOM 5589 C C . ALA A 1 722 ? 45.844 -3.058 -44.645 1.00 85.25 722 ALA A C 1
ATOM 5591 O O . ALA A 1 722 ? 46.879 -2.394 -44.683 1.00 85.25 722 ALA A O 1
ATOM 5592 N N . GLY A 1 723 ? 45.505 -3.749 -43.550 1.00 81.69 723 GLY A N 1
ATOM 5593 C CA . GLY A 1 723 ? 46.332 -3.842 -42.348 1.00 81.69 723 GLY A CA 1
ATOM 5594 C C . GLY A 1 723 ? 46.131 -2.719 -41.329 1.00 81.69 723 GLY A C 1
ATOM 5595 O O . GLY A 1 723 ? 46.950 -2.596 -40.417 1.00 81.69 723 GLY A O 1
ATOM 5596 N N . GLU A 1 724 ? 45.058 -1.934 -41.443 1.00 87.25 724 GLU A N 1
ATOM 5597 C CA . GLU A 1 724 ? 44.739 -0.865 -40.496 1.00 87.25 724 GLU A CA 1
ATOM 5598 C C . GLU A 1 724 ? 44.478 -1.415 -39.084 1.00 87.25 724 GLU A C 1
ATOM 5600 O O . GLU A 1 724 ? 43.991 -2.535 -38.882 1.00 87.25 724 GLU A O 1
ATOM 5605 N N . SER A 1 725 ? 44.784 -0.612 -38.064 1.00 87.06 725 SER A N 1
ATOM 5606 C CA . SER A 1 725 ? 44.617 -1.045 -36.683 1.00 87.06 725 SER A CA 1
ATOM 5607 C C . SER A 1 725 ? 43.137 -1.202 -36.314 1.00 87.06 725 SER A C 1
ATOM 5609 O O . SER A 1 725 ? 42.295 -0.347 -36.592 1.00 87.06 725 SER A O 1
ATOM 5611 N N . ILE A 1 726 ? 42.804 -2.267 -35.574 1.00 86.19 726 ILE A N 1
ATOM 5612 C CA . ILE A 1 726 ? 41.432 -2.501 -35.077 1.00 86.19 726 ILE A CA 1
ATOM 5613 C C . ILE A 1 726 ? 40.930 -1.311 -34.246 1.00 86.19 726 ILE A C 1
ATOM 5615 O O . ILE A 1 726 ? 39.734 -1.015 -34.249 1.00 86.19 726 ILE A O 1
ATOM 5619 N N . LYS A 1 727 ? 41.837 -0.616 -33.545 1.00 87.38 727 LYS A N 1
ATOM 5620 C CA . LYS A 1 727 ? 41.521 0.599 -32.792 1.00 87.38 727 LYS A CA 1
ATOM 5621 C C . LYS A 1 727 ? 41.064 1.721 -33.728 1.00 87.38 727 LYS A C 1
ATOM 5623 O O . LYS A 1 727 ? 39.971 2.232 -33.507 1.00 87.38 727 LYS A O 1
ATOM 5628 N N . ALA A 1 728 ? 41.836 2.043 -34.766 1.00 89.31 728 ALA A N 1
ATOM 5629 C CA . ALA A 1 728 ? 41.477 3.078 -35.735 1.00 89.31 728 ALA A CA 1
ATOM 5630 C C . ALA A 1 728 ? 40.179 2.725 -36.473 1.00 89.31 728 ALA A C 1
ATOM 5632 O O . ALA A 1 728 ? 39.247 3.523 -36.498 1.00 89.31 728 ALA A O 1
ATOM 5633 N N . VAL A 1 729 ? 40.034 1.481 -36.948 1.00 90.12 729 VAL A N 1
ATOM 5634 C CA . VAL A 1 729 ? 38.778 1.019 -37.566 1.00 90.12 729 VAL A CA 1
ATOM 5635 C C . VAL A 1 729 ? 37.604 1.159 -36.590 1.00 90.12 729 VAL A C 1
ATOM 5637 O O . VAL A 1 729 ? 36.546 1.668 -36.951 1.00 90.12 729 VAL A O 1
ATOM 5640 N N . SER A 1 730 ? 37.767 0.756 -35.326 1.00 90.06 730 SER A N 1
ATOM 5641 C CA . SER A 1 730 ? 36.743 0.922 -34.285 1.00 90.06 730 SER A CA 1
ATOM 5642 C C . SER A 1 730 ? 36.377 2.388 -34.040 1.00 90.06 730 SER A C 1
ATOM 5644 O O . SER A 1 730 ? 35.206 2.694 -33.790 1.00 90.06 730 SER A O 1
ATOM 5646 N N . GLU A 1 731 ? 37.366 3.275 -34.087 1.00 90.06 731 GLU A N 1
ATOM 5647 C CA . GLU A 1 731 ? 37.224 4.715 -33.910 1.00 90.06 731 GLU A CA 1
ATOM 5648 C C . GLU A 1 731 ? 36.466 5.338 -35.082 1.00 90.06 731 GLU A C 1
ATOM 5650 O O . GLU A 1 731 ? 35.403 5.909 -34.849 1.00 90.06 731 GLU A O 1
ATOM 5655 N N . TYR A 1 732 ? 36.885 5.093 -36.327 1.00 92.12 732 TYR A N 1
ATOM 5656 C CA . TYR A 1 732 ? 36.211 5.567 -37.546 1.00 92.12 732 TYR A CA 1
ATOM 5657 C C . TYR A 1 732 ? 34.800 5.006 -37.707 1.00 92.12 732 TYR A C 1
ATOM 5659 O O . TYR A 1 732 ? 33.898 5.660 -38.229 1.00 92.12 732 TYR A O 1
ATOM 5667 N N . LEU A 1 733 ? 34.559 3.792 -37.218 1.00 90.06 733 LEU A N 1
ATOM 5668 C CA . LEU A 1 733 ? 33.223 3.222 -37.151 1.00 90.06 733 LEU A CA 1
ATOM 5669 C C . LEU A 1 733 ? 32.412 3.832 -35.986 1.00 90.06 733 LEU A C 1
ATOM 5671 O O . LEU A 1 733 ? 31.178 3.839 -36.022 1.00 90.06 733 LEU A O 1
ATOM 5675 N N . GLY A 1 734 ? 33.039 4.361 -34.942 1.00 87.62 734 GLY A N 1
ATOM 5676 C CA . GLY A 1 734 ? 32.348 4.850 -33.751 1.00 87.62 734 GLY A CA 1
ATOM 5677 C C . GLY A 1 734 ? 31.698 3.705 -32.974 1.00 87.62 734 GLY A C 1
ATOM 5678 O O . GLY A 1 734 ? 30.485 3.718 -32.722 1.00 87.62 734 GLY A O 1
ATOM 5679 N N . HIS A 1 735 ? 32.467 2.655 -32.676 1.00 86.81 735 HIS A N 1
ATOM 5680 C CA . HIS A 1 735 ? 32.064 1.603 -31.742 1.00 86.81 735 HIS A CA 1
ATOM 5681 C C . HIS A 1 735 ? 32.350 2.029 -30.294 1.00 86.81 735 HIS A C 1
ATOM 5683 O O . HIS A 1 735 ? 33.354 2.668 -29.983 1.00 86.81 735 HIS A O 1
ATOM 5689 N N . ALA A 1 736 ? 31.426 1.706 -29.385 1.00 79.62 736 ALA A N 1
ATOM 5690 C CA . ALA A 1 736 ? 31.601 2.000 -27.962 1.00 79.62 736 ALA A CA 1
ATOM 5691 C C . ALA A 1 736 ? 32.644 1.075 -27.313 1.00 79.62 736 ALA A C 1
ATOM 5693 O O . ALA A 1 736 ? 33.426 1.537 -26.490 1.00 79.62 736 ALA A O 1
ATOM 5694 N N . ASP A 1 737 ? 32.651 -0.190 -27.738 1.00 80.62 737 ASP A N 1
ATOM 5695 C CA . ASP A 1 737 ? 33.562 -1.257 -27.324 1.00 80.62 737 ASP A CA 1
ATOM 5696 C C . ASP A 1 737 ? 34.376 -1.718 -28.550 1.00 80.62 737 ASP A C 1
ATOM 5698 O O . ASP A 1 737 ? 33.774 -2.267 -29.482 1.00 80.62 737 ASP A O 1
ATOM 5702 N N . PRO A 1 738 ? 35.712 -1.538 -28.571 1.00 77.81 738 PRO A N 1
ATOM 5703 C CA . PRO A 1 738 ? 36.576 -2.059 -29.634 1.00 77.81 738 PRO A CA 1
ATOM 5704 C C . PRO A 1 738 ? 36.485 -3.579 -29.815 1.00 77.81 738 PRO A C 1
ATOM 5706 O O . PRO A 1 738 ? 36.644 -4.084 -30.928 1.00 77.81 738 PRO A O 1
ATOM 5709 N N . GLY A 1 739 ? 36.139 -4.317 -28.755 1.00 80.56 739 GLY A N 1
ATOM 5710 C CA . GLY A 1 739 ? 35.891 -5.753 -28.816 1.00 80.56 739 GLY A CA 1
ATOM 5711 C C . GLY A 1 739 ? 34.742 -6.126 -29.755 1.00 80.56 739 GLY A C 1
ATOM 5712 O O . GLY A 1 739 ? 34.725 -7.239 -30.276 1.00 80.56 739 GLY A O 1
ATOM 5713 N N . LEU A 1 740 ? 33.802 -5.213 -30.037 1.00 79.81 740 LEU A N 1
ATOM 5714 C CA . LEU A 1 740 ? 32.775 -5.435 -31.058 1.00 79.81 740 LEU A CA 1
ATOM 5715 C C . LEU A 1 740 ? 33.396 -5.573 -32.450 1.00 79.81 740 LEU A C 1
ATOM 5717 O O . LEU A 1 740 ? 33.018 -6.479 -33.186 1.00 79.81 740 LEU A O 1
ATOM 5721 N N . THR A 1 741 ? 34.345 -4.702 -32.796 1.00 80.56 741 THR A N 1
ATOM 5722 C CA . THR A 1 741 ? 35.064 -4.748 -34.079 1.00 80.56 741 THR A CA 1
ATOM 5723 C C . THR A 1 741 ? 35.813 -6.067 -34.211 1.00 80.56 741 THR A C 1
ATOM 5725 O O . THR A 1 741 ? 35.684 -6.742 -35.227 1.00 80.56 741 THR A O 1
ATOM 5728 N N . LEU A 1 742 ? 36.505 -6.481 -33.144 1.00 80.00 742 LEU A N 1
ATOM 5729 C CA . LEU A 1 742 ? 37.210 -7.759 -33.102 1.00 80.00 742 LEU A CA 1
ATOM 5730 C C . LEU A 1 742 ? 36.245 -8.941 -33.300 1.00 80.00 742 LEU A C 1
ATOM 5732 O O . LEU A 1 742 ? 36.459 -9.768 -34.174 1.00 80.00 742 LEU A O 1
ATOM 5736 N N . ARG A 1 743 ? 35.134 -9.007 -32.557 1.00 81.38 743 ARG A N 1
ATOM 5737 C CA . ARG A 1 743 ? 34.169 -10.119 -32.674 1.00 81.38 743 ARG A CA 1
ATOM 5738 C C . ARG A 1 743 ? 33.517 -10.222 -34.054 1.00 81.38 743 ARG A C 1
ATOM 5740 O O . ARG A 1 743 ? 33.177 -11.323 -34.469 1.00 81.38 743 ARG A O 1
ATOM 5747 N N . VAL A 1 744 ? 33.284 -9.089 -34.717 1.00 79.06 744 VAL A N 1
ATOM 5748 C CA . VAL A 1 744 ? 32.553 -9.041 -35.992 1.00 79.06 744 VAL A CA 1
ATOM 5749 C C . VAL A 1 744 ? 33.474 -9.237 -37.193 1.00 79.06 744 VAL A C 1
ATOM 5751 O O . VAL A 1 744 ? 33.022 -9.810 -38.177 1.00 79.06 744 VAL A O 1
ATOM 5754 N N . TYR A 1 745 ? 34.725 -8.771 -37.128 1.00 80.12 745 TYR A N 1
ATOM 5755 C CA . TYR A 1 745 ? 35.611 -8.711 -38.294 1.00 80.12 745 TYR A CA 1
ATOM 5756 C C . TYR A 1 745 ? 36.946 -9.444 -38.137 1.00 80.12 745 TYR A C 1
ATOM 5758 O O . TYR A 1 745 ? 37.697 -9.500 -39.104 1.00 80.12 745 TYR A O 1
ATOM 5766 N N . ALA A 1 746 ? 37.273 -10.021 -36.973 1.00 73.25 746 ALA A N 1
ATOM 5767 C CA . ALA A 1 746 ? 38.557 -10.714 -36.796 1.00 73.25 746 ALA A CA 1
ATOM 5768 C C . ALA A 1 746 ? 38.791 -11.827 -37.827 1.00 73.25 746 ALA A C 1
ATOM 5770 O O . ALA A 1 746 ? 39.935 -12.086 -38.180 1.00 73.25 746 ALA A O 1
ATOM 5771 N N . HIS A 1 747 ? 37.731 -12.465 -38.334 1.00 75.25 747 HIS A N 1
ATOM 5772 C CA . HIS A 1 747 ? 37.843 -13.504 -39.361 1.00 75.25 747 HIS A CA 1
ATOM 5773 C C . HIS A 1 747 ? 38.240 -12.978 -40.747 1.00 75.25 747 HIS A C 1
ATOM 5775 O O . HIS A 1 747 ? 38.561 -13.791 -41.604 1.00 75.25 747 HIS A O 1
ATOM 5781 N N . LEU A 1 748 ? 38.193 -11.661 -40.973 1.00 72.69 748 LEU A N 1
ATOM 5782 C CA . LEU A 1 748 ? 38.611 -11.009 -42.220 1.00 72.69 748 LEU A CA 1
ATOM 5783 C C . LEU A 1 748 ? 40.086 -10.590 -42.199 1.00 72.69 748 LEU A C 1
ATOM 5785 O O . LEU A 1 748 ? 40.622 -10.194 -43.224 1.00 72.69 748 LEU A O 1
ATOM 5789 N N . MET A 1 749 ? 40.740 -10.647 -41.038 1.00 69.62 749 MET A N 1
ATOM 5790 C CA . MET A 1 749 ? 42.141 -10.262 -40.904 1.00 69.62 749 MET A CA 1
ATOM 5791 C C . MET A 1 749 ? 43.033 -11.302 -41.598 1.00 69.62 749 MET A C 1
ATOM 5793 O O . MET A 1 749 ? 42.949 -12.486 -41.251 1.00 69.62 749 MET A O 1
ATOM 5797 N N . PRO A 1 750 ? 43.938 -10.899 -42.507 1.00 65.50 750 PRO A N 1
ATOM 5798 C CA . PRO A 1 750 ? 44.906 -11.830 -43.070 1.00 65.50 750 PRO A CA 1
ATOM 5799 C C . PRO A 1 750 ? 45.837 -12.358 -41.969 1.00 65.50 750 PRO A C 1
ATOM 5801 O O . PRO A 1 750 ? 46.134 -11.644 -41.004 1.00 65.50 750 PRO A O 1
ATOM 5804 N N . SER A 1 751 ? 46.330 -13.594 -42.108 1.00 65.62 751 SER A N 1
ATOM 5805 C CA . SER A 1 751 ? 47.255 -14.192 -41.136 1.00 65.62 751 SER A CA 1
ATOM 5806 C C . SER A 1 751 ? 48.486 -13.300 -40.946 1.00 65.62 751 SER A C 1
ATOM 5808 O O . SER A 1 751 ? 49.228 -13.045 -41.893 1.00 65.62 751 SER A O 1
ATOM 5810 N N . SER A 1 752 ? 48.724 -12.827 -39.721 1.00 61.53 752 SER A N 1
ATOM 5811 C CA . SER A 1 752 ? 49.743 -11.808 -39.440 1.00 61.53 752 SER A CA 1
ATOM 5812 C C . SER A 1 752 ? 51.171 -12.349 -39.339 1.00 61.53 752 SER A C 1
ATOM 5814 O O . SER A 1 752 ? 52.075 -11.574 -39.059 1.00 61.53 752 SER A O 1
ATOM 5816 N N . GLN A 1 753 ? 51.396 -13.651 -39.543 1.00 65.38 753 GLN A N 1
ATOM 5817 C CA . GLN A 1 753 ? 52.693 -14.286 -39.276 1.00 65.38 753 GLN A CA 1
ATOM 5818 C C . GLN A 1 753 ? 53.836 -13.664 -40.093 1.00 65.38 753 GLN A C 1
ATOM 5820 O O . GLN A 1 753 ? 54.853 -13.295 -39.512 1.00 65.38 753 GLN A O 1
ATOM 5825 N N . GLU A 1 754 ? 53.652 -13.478 -41.404 1.00 63.28 754 GLU A N 1
ATOM 5826 C CA . GLU A 1 754 ? 54.643 -12.844 -42.287 1.00 63.28 754 GLU A CA 1
ATOM 5827 C C . GLU A 1 754 ? 54.873 -11.375 -41.901 1.00 63.28 754 GLU A C 1
ATOM 5829 O O . GLU A 1 754 ? 56.005 -10.958 -41.685 1.00 63.28 754 GLU A O 1
ATOM 5834 N N . ARG A 1 755 ? 53.787 -10.609 -41.705 1.00 67.38 755 ARG A N 1
ATOM 5835 C CA . ARG A 1 755 ? 53.836 -9.193 -41.299 1.00 67.38 755 ARG A CA 1
ATOM 5836 C C . ARG A 1 755 ? 54.559 -8.996 -39.967 1.00 67.38 755 ARG A C 1
ATOM 5838 O O . ARG A 1 755 ? 55.343 -8.064 -39.834 1.00 67.38 755 ARG A O 1
ATOM 5845 N N . THR A 1 756 ? 54.312 -9.866 -38.989 1.00 71.25 756 THR A N 1
ATOM 5846 C CA . THR A 1 756 ? 54.972 -9.824 -37.679 1.00 71.25 756 THR A CA 1
ATOM 5847 C C . THR A 1 756 ? 56.462 -10.137 -37.799 1.00 71.25 756 THR A C 1
ATOM 5849 O O . THR A 1 756 ? 57.261 -9.428 -37.192 1.00 71.25 756 THR A O 1
ATOM 5852 N N . ARG A 1 757 ? 56.849 -11.137 -38.608 1.00 75.31 757 ARG A N 1
ATOM 5853 C CA . ARG A 1 757 ? 58.266 -11.426 -38.891 1.00 75.31 757 ARG A CA 1
ATOM 5854 C C . ARG A 1 757 ? 58.942 -10.239 -39.576 1.00 75.31 757 ARG A C 1
ATOM 5856 O O . ARG A 1 757 ? 59.936 -9.741 -39.065 1.00 75.31 757 ARG A O 1
ATOM 5863 N N . SER A 1 758 ? 58.355 -9.718 -40.656 1.00 72.56 758 SER A N 1
ATOM 5864 C CA . SER A 1 758 ? 58.907 -8.582 -41.403 1.00 72.56 758 SER A CA 1
ATOM 5865 C C . SER A 1 758 ? 59.016 -7.302 -40.572 1.00 72.56 758 SER A C 1
ATOM 5867 O O . SER A 1 758 ? 59.984 -6.569 -40.738 1.00 72.56 758 SER A O 1
ATOM 5869 N N . ALA A 1 759 ? 58.068 -7.028 -39.670 1.00 75.06 759 ALA A N 1
ATOM 5870 C CA . ALA A 1 759 ? 58.118 -5.853 -38.797 1.00 75.06 759 ALA A CA 1
ATOM 5871 C C . ALA A 1 759 ? 59.268 -5.930 -37.779 1.00 75.06 759 ALA A C 1
ATOM 5873 O O . ALA A 1 759 ? 59.969 -4.942 -37.561 1.00 75.06 759 ALA A O 1
ATOM 5874 N N . ILE A 1 760 ? 59.490 -7.107 -37.182 1.00 79.50 760 ILE A N 1
ATOM 5875 C CA . ILE A 1 760 ? 60.625 -7.336 -36.279 1.00 79.50 760 ILE A CA 1
ATOM 5876 C C . ILE A 1 760 ? 61.942 -7.296 -37.059 1.00 79.50 760 ILE A C 1
ATOM 5878 O O . ILE A 1 760 ? 62.869 -6.621 -36.623 1.00 79.50 760 ILE A O 1
ATOM 5882 N N . ASP A 1 761 ? 62.010 -7.918 -38.237 1.00 80.69 761 ASP A N 1
ATOM 5883 C CA . ASP A 1 761 ? 63.207 -7.894 -39.082 1.00 80.69 761 ASP A CA 1
ATOM 5884 C C . ASP A 1 761 ? 63.557 -6.476 -39.554 1.00 80.69 761 ASP A C 1
ATOM 5886 O O . ASP A 1 761 ? 64.725 -6.102 -39.545 1.00 80.69 761 ASP A O 1
ATOM 5890 N N . GLN A 1 762 ? 62.574 -5.654 -39.935 1.00 78.00 762 GLN A N 1
ATOM 5891 C CA . GLN A 1 762 ? 62.814 -4.248 -40.286 1.00 78.00 762 GLN A CA 1
ATOM 5892 C C . GLN A 1 762 ? 63.288 -3.420 -39.088 1.00 78.00 762 GLN A C 1
ATOM 5894 O O . GLN A 1 762 ? 64.104 -2.522 -39.266 1.00 78.00 762 GLN A O 1
ATOM 5899 N N . SER A 1 763 ? 62.805 -3.719 -37.880 1.00 72.75 763 SER A N 1
ATOM 5900 C CA . SER A 1 763 ? 63.181 -2.983 -36.669 1.00 72.75 763 SER A CA 1
ATOM 5901 C C . SER A 1 763 ? 64.509 -3.441 -36.055 1.00 72.75 763 SER A C 1
ATOM 5903 O O . SER A 1 763 ? 65.147 -2.646 -35.370 1.00 72.75 763 SER A O 1
ATOM 5905 N N . LEU A 1 764 ? 64.895 -4.709 -36.235 1.00 76.62 764 LEU A N 1
ATOM 5906 C CA . LEU A 1 764 ? 66.103 -5.311 -35.653 1.00 76.62 764 LEU A CA 1
ATOM 5907 C C . LEU A 1 764 ? 67.262 -5.437 -36.645 1.00 76.62 764 LEU A C 1
ATOM 5909 O O . LEU A 1 764 ? 68.368 -5.800 -36.241 1.00 76.62 764 LEU A O 1
ATOM 5913 N N . ARG A 1 765 ? 67.055 -5.114 -37.927 1.00 67.44 765 ARG A N 1
ATOM 5914 C CA . ARG A 1 765 ? 68.161 -4.814 -38.840 1.00 67.44 765 ARG A CA 1
ATOM 5915 C C . ARG A 1 765 ? 68.815 -3.515 -38.378 1.00 67.44 765 ARG A C 1
ATOM 5917 O O . ARG A 1 765 ? 68.465 -2.431 -38.830 1.00 67.44 765 ARG A O 1
ATOM 5924 N N . PHE A 1 766 ? 69.767 -3.639 -37.457 1.00 58.88 766 PHE A N 1
ATOM 5925 C CA . PHE A 1 766 ? 70.744 -2.593 -37.205 1.00 58.88 766 PHE A CA 1
ATOM 5926 C C . PHE A 1 766 ? 71.457 -2.325 -38.528 1.00 58.88 766 PHE A C 1
ATOM 5928 O O . PHE A 1 766 ? 72.089 -3.225 -39.082 1.00 58.88 766 PHE A O 1
ATOM 5935 N N . SER A 1 767 ? 71.288 -1.119 -39.064 1.00 54.53 767 SER A N 1
ATOM 5936 C CA . SER A 1 767 ? 72.075 -0.625 -40.187 1.00 54.53 767 SER A CA 1
ATOM 5937 C C . SER A 1 767 ? 73.549 -0.723 -39.795 1.00 54.53 767 SER A C 1
ATOM 5939 O O . SER A 1 767 ? 74.000 0.036 -38.937 1.00 54.53 767 SER A O 1
ATOM 5941 N N . GLY A 1 768 ? 74.247 -1.719 -40.339 1.00 46.75 768 GLY A N 1
ATOM 5942 C CA . GLY A 1 768 ? 75.705 -1.801 -40.296 1.00 46.75 768 GLY A CA 1
ATOM 5943 C C . GLY A 1 768 ? 76.324 -0.760 -41.208 1.00 46.75 768 GLY A C 1
ATOM 5944 O O . GLY A 1 768 ? 75.732 -0.524 -42.288 1.00 46.75 768 GLY A O 1
#

Nearest PDB structures (foldseek):
  6emy-assembly1_A  TM=8.276E-01  e=2.444E-13  Enterococcus faecalis
  6o1x-assembly1_A  TM=6.472E-01  e=2.627E-15  Clostridium perfringens
  6en0-assembly1_B  TM=8.075E-01  e=1.424E-12  Enterococcus faecalis
  4lya-assembly1_A  TM=7.234E-01  e=1.172E-08  Geobacillus thermodenitrificans NG80-2
  5fv0-assembly2_B  TM=5.891E-01  e=3.471E-06  Geobacillus thermodenitrificans

pLDDT: mean 86.37, std 10.73, range [42.94, 97.88]

Radius of gyration: 44.03 Å; Cα contacts (8 Å, |Δi|>4): 1243; chains: 1; bounding box: 141×76×114 Å